Protein AF-0000000073278592 (afdb_homodimer)

Foldseek 3Di:
DAVVLQVVLVVVVVVLVVVLVVLCVVPVLQSLLLVLLLLLLQLCLQQVQADLCCQQQCLQFLANQNVLLVLVLLLVLLVVLLVQQVVCVVVFADQCVVQPPHPGHHRFASVLQFWAWQLLLLLLLLQLLLCLLLVGHLLGLLLCLLLFEPSSVLLLLLLLVLLLVLLQCVVVLCPDPRVVTGDGDFPCVPQNSVRLSVVSNVVSVVSVVVSVVSSVVCVVVVRHDYDDDDPQQDQDDDDPDDDCPDPNNLCVVQRHGDHSNVSSVSNSVSQVVCRVVVSHGDAQQNVSNLVSQLVCVVVVNDDCCPRPSCVVVVVVSVVDQSNHSSSSSSVSSSNSSNSRCSSNVNRDNDPPFDPVSSVSSSSSSSSSSNSQSSSVGICRRQASSCVSSRIVSNVSSVVSNSNSNSVSNVVCVVVVRDD/DAVVLQVVLVVVVVVLVVVLVVLCVVPVLQSLLLVLLLLLLQLCLQQVQADLCCQQQCLQFLANQNVLLVLVLLLVLLVVLLVQQVVCVVVFADQCVVQPPHPGHHRFASVLQFWAWQLLLLLLLLQLLLCLLLVGHPLGLLLCLLLFEPSSVLLLLLLLVLLLVLLQCVVVLCPDPRVVTGDGDFPCVPQNSVRLSVVSNVVSVVSVVVSVVSSVVCVVVVRHDYDDDDPQQDQDDDDPDDDCPDPNNLCVVQRHGDHSNVSSVSNSVSQVVCRVVVSHGDAQQNVSNLVSQLVCVVVVNDDCCPRPSCVVVVVVSVVDQSNHSSSSSSVSSSNSSNSRCSSNVNRDNDPPFDPVSSVSSSSSSSSSSNSQSSSVGICRRQASSCVSSRIVSNVSSVVSNSNSNSVSNVVCVVVVRDD

Structure (mmCIF, N/CA/C/O backbone):
data_AF-0000000073278592-model_v1
#
loop_
_entity.id
_entity.type
_entity.pdbx_description
1 polymer 'Putative transporter'
#
loop_
_atom_site.group_PDB
_atom_site.id
_atom_site.type_symbol
_atom_site.label_atom_id
_atom_site.label_alt_id
_atom_site.label_comp_id
_atom_site.label_asym_id
_atom_site.label_entity_id
_atom_site.label_seq_id
_atom_site.pdbx_PDB_ins_code
_atom_site.Cartn_x
_atom_site.Cartn_y
_atom_site.Cartn_z
_atom_site.occupancy
_atom_site.B_iso_or_equiv
_atom_site.auth_seq_id
_atom_site.auth_comp_id
_atom_site.auth_asym_id
_atom_site.auth_atom_id
_atom_site.pdbx_PDB_model_num
ATOM 1 N N . MET A 1 1 ? 20.859 -5.625 -26.062 1 81.12 1 MET A N 1
ATOM 2 C CA . MET A 1 1 ? 19.406 -5.559 -26.156 1 81.12 1 MET A CA 1
ATOM 3 C C . MET A 1 1 ? 18.938 -5.656 -27.609 1 81.12 1 MET A C 1
ATOM 5 O O . MET A 1 1 ? 19.469 -4.961 -28.469 1 81.12 1 MET A O 1
ATOM 9 N N . LYS A 1 2 ? 18.094 -6.586 -27.844 1 88.56 2 LYS A N 1
ATOM 10 C CA . LYS A 1 2 ? 17.578 -6.762 -29.203 1 88.56 2 LYS A CA 1
ATOM 11 C C . LYS A 1 2 ? 16.422 -5.805 -29.484 1 88.56 2 LYS A C 1
ATOM 13 O O . LYS A 1 2 ? 15.32 -5.973 -28.938 1 88.56 2 LYS A O 1
ATOM 18 N N . LYS A 1 3 ? 16.562 -4.891 -30.328 1 90.75 3 LYS A N 1
ATOM 19 C CA . LYS A 1 3 ? 15.609 -3.824 -30.625 1 90.75 3 LYS A CA 1
ATOM 20 C C . LYS A 1 3 ? 14.305 -4.391 -31.172 1 90.75 3 LYS A C 1
ATOM 22 O O . LYS A 1 3 ? 13.227 -3.861 -30.891 1 90.75 3 LYS A O 1
ATOM 27 N N . LYS A 1 4 ? 14.438 -5.422 -31.969 1 94.5 4 LYS A N 1
ATOM 28 C CA . LYS A 1 4 ? 13.242 -6.051 -32.531 1 94.5 4 LYS A CA 1
ATOM 29 C C . LYS A 1 4 ? 12.305 -6.535 -31.438 1 94.5 4 LYS A C 1
ATOM 31 O O . LYS A 1 4 ? 11.086 -6.406 -31.547 1 94.5 4 LYS A O 1
ATOM 36 N N . GLN A 1 5 ? 12.828 -7.098 -30.438 1 94.88 5 GLN A N 1
ATOM 37 C CA . GLN A 1 5 ? 12.031 -7.582 -29.312 1 94.88 5 GLN A CA 1
ATOM 38 C C . GLN A 1 5 ? 11.344 -6.426 -28.594 1 94.88 5 GLN A C 1
ATOM 40 O O . GLN A 1 5 ? 10.203 -6.555 -28.156 1 94.88 5 GLN A O 1
ATOM 45 N N . ILE A 1 6 ? 12.047 -5.359 -28.484 1 94.94 6 ILE A N 1
ATOM 46 C CA . ILE A 1 6 ? 11.484 -4.18 -27.828 1 94.94 6 ILE A CA 1
ATOM 47 C C . ILE A 1 6 ? 10.281 -3.678 -28.609 1 94.94 6 ILE A C 1
ATOM 49 O O . ILE A 1 6 ? 9.234 -3.375 -28.031 1 94.94 6 ILE A O 1
ATOM 53 N N . PHE A 1 7 ? 10.445 -3.643 -29.922 1 95.81 7 PHE A N 1
ATOM 54 C CA . PHE A 1 7 ? 9.344 -3.217 -30.781 1 95.81 7 PHE A CA 1
ATOM 55 C C . PHE A 1 7 ? 8.164 -4.176 -30.656 1 95.81 7 PHE A C 1
ATOM 57 O O . PHE A 1 7 ? 7.012 -3.742 -30.609 1 95.81 7 PHE A O 1
ATOM 64 N N . ILE A 1 8 ? 8.445 -5.461 -30.625 1 96.25 8 ILE A N 1
ATOM 65 C CA . ILE A 1 8 ? 7.402 -6.465 -30.453 1 96.25 8 ILE A CA 1
ATOM 66 C C . ILE A 1 8 ? 6.711 -6.27 -29.109 1 96.25 8 ILE A C 1
ATOM 68 O O . ILE A 1 8 ? 5.492 -6.418 -29 1 96.25 8 ILE A O 1
ATOM 72 N N . GLY A 1 9 ? 7.523 -5.949 -28.094 1 96 9 GLY A N 1
ATOM 73 C CA . GLY A 1 9 ? 6.965 -5.688 -26.781 1 96 9 GLY A CA 1
ATOM 74 C C . GLY A 1 9 ? 5.98 -4.535 -26.766 1 96 9 GLY A C 1
ATOM 75 O O . GLY A 1 9 ? 4.883 -4.656 -26.219 1 96 9 GLY A O 1
ATOM 76 N N . PHE A 1 10 ? 6.324 -3.451 -27.406 1 96.12 10 PHE A N 1
ATOM 77 C CA . PHE A 1 10 ? 5.441 -2.289 -27.438 1 96.12 10 PHE A CA 1
ATOM 78 C C . PHE A 1 10 ? 4.23 -2.559 -28.328 1 96.12 10 PHE A C 1
ATOM 80 O O . PHE A 1 10 ? 3.131 -2.078 -28.047 1 96.12 10 PHE A O 1
ATOM 87 N N . ALA A 1 11 ? 4.438 -3.273 -29.375 1 97 11 ALA A N 1
ATOM 88 C CA . ALA A 1 11 ? 3.312 -3.666 -30.219 1 97 11 ALA A CA 1
ATOM 89 C C . ALA A 1 11 ? 2.326 -4.539 -29.453 1 97 11 ALA A C 1
ATOM 91 O O . ALA A 1 11 ? 1.111 -4.363 -29.578 1 97 11 ALA A O 1
ATOM 92 N N . LEU A 1 12 ? 2.871 -5.52 -28.719 1 96.69 12 LEU A N 1
ATOM 93 C CA . LEU A 1 12 ? 2.029 -6.375 -27.875 1 96.69 12 LEU A CA 1
ATOM 94 C C . LEU A 1 12 ? 1.277 -5.547 -26.844 1 96.69 12 LEU A C 1
ATOM 96 O O . LEU A 1 12 ? 0.097 -5.797 -26.578 1 96.69 12 LEU A O 1
ATOM 100 N N . LEU A 1 13 ? 1.944 -4.629 -26.25 1 96 13 LEU A N 1
ATOM 101 C CA . LEU A 1 13 ? 1.313 -3.756 -25.266 1 96 13 LEU A CA 1
ATOM 102 C C . LEU A 1 13 ? 0.163 -2.975 -25.891 1 96 13 LEU A C 1
ATOM 104 O O . LEU A 1 13 ? -0.909 -2.855 -25.297 1 96 13 LEU A O 1
ATOM 108 N N . ALA A 1 14 ? 0.391 -2.424 -27.078 1 96.38 14 ALA A N 1
ATOM 109 C CA . ALA A 1 14 ? -0.65 -1.689 -27.781 1 96.38 14 ALA A CA 1
ATOM 110 C C . ALA A 1 14 ? -1.836 -2.594 -28.109 1 96.38 14 ALA A C 1
ATOM 112 O O . ALA A 1 14 ? -2.992 -2.188 -27.969 1 96.38 14 ALA A O 1
ATOM 113 N N . LEU A 1 15 ? -1.54 -3.803 -28.531 1 96.94 15 LEU A N 1
ATOM 114 C CA . LEU A 1 15 ? -2.588 -4.77 -28.844 1 96.94 15 LEU A CA 1
ATOM 115 C C . LEU A 1 15 ? -3.385 -5.129 -27.594 1 96.94 15 LEU A C 1
ATOM 117 O O . LEU A 1 15 ? -4.602 -5.32 -27.656 1 96.94 15 LEU A O 1
ATOM 121 N N . LEU A 1 16 ? -2.668 -5.27 -26.5 1 96 16 LEU A N 1
ATOM 122 C CA . LEU A 1 16 ? -3.328 -5.617 -25.25 1 96 16 LEU A CA 1
ATOM 123 C C . LEU A 1 16 ? -4.223 -4.477 -24.766 1 96 16 LEU A C 1
ATOM 125 O O . LEU A 1 16 ? -5.285 -4.715 -24.188 1 96 16 LEU A O 1
ATOM 129 N N . ILE A 1 17 ? -3.795 -3.217 -24.984 1 94.62 17 ILE A N 1
ATOM 130 C CA . ILE A 1 17 ? -4.609 -2.059 -24.641 1 94.62 17 ILE A CA 1
ATOM 131 C C . ILE A 1 17 ? -5.891 -2.064 -25.469 1 94.62 17 ILE A C 1
ATOM 133 O O . ILE A 1 17 ? -6.984 -1.854 -24.938 1 94.62 17 ILE A O 1
ATOM 137 N N . LEU A 1 18 ? -5.762 -2.35 -26.766 1 96 18 LEU A N 1
ATOM 138 C CA . LEU A 1 18 ? -6.922 -2.441 -27.656 1 96 18 LEU A CA 1
ATOM 139 C C . LEU A 1 18 ? -7.828 -3.594 -27.234 1 96 18 LEU A C 1
ATOM 141 O O . LEU A 1 18 ? -9.055 -3.445 -27.203 1 96 18 LEU A O 1
ATOM 145 N N . PHE A 1 19 ? -7.227 -4.73 -26.953 1 96.81 19 PHE A N 1
ATOM 146 C CA . PHE A 1 19 ? -7.984 -5.902 -26.531 1 96.81 19 PHE A CA 1
ATOM 147 C C . PHE A 1 19 ? -8.727 -5.637 -25.219 1 96.81 19 PHE A C 1
ATOM 149 O O . PHE A 1 19 ? -9.875 -6.051 -25.062 1 96.81 19 PHE A O 1
ATOM 156 N N . ALA A 1 20 ? -8.086 -5.008 -24.281 1 95.75 20 ALA A N 1
ATOM 157 C CA . ALA A 1 20 ? -8.734 -4.633 -23.031 1 95.75 20 ALA A CA 1
ATOM 158 C C . ALA A 1 20 ? -9.93 -3.715 -23.281 1 95.75 20 ALA A C 1
ATOM 160 O O . ALA A 1 20 ? -10.953 -3.822 -22.594 1 95.75 20 ALA A O 1
ATOM 161 N N . GLY A 1 21 ? -9.758 -2.766 -24.219 1 94.81 21 GLY A N 1
ATOM 162 C CA . GLY A 1 21 ? -10.867 -1.908 -24.594 1 94.81 21 GLY A CA 1
ATOM 163 C C . GLY A 1 21 ? -12.062 -2.678 -25.141 1 94.81 21 GLY A C 1
ATOM 164 O O . GLY A 1 21 ? -13.203 -2.395 -24.766 1 94.81 21 GLY A O 1
ATOM 165 N N . ILE A 1 22 ? -11.789 -3.654 -25.922 1 95.75 22 ILE A N 1
ATOM 166 C CA . ILE A 1 22 ? -12.844 -4.488 -26.5 1 95.75 22 ILE A CA 1
ATOM 167 C C . ILE A 1 22 ? -13.531 -5.289 -25.391 1 95.75 22 ILE A C 1
ATOM 169 O O . ILE A 1 22 ? -14.758 -5.375 -25.359 1 95.75 22 ILE A O 1
ATOM 173 N N . GLN A 1 23 ? -12.75 -5.879 -24.484 1 95.38 23 GLN A N 1
ATOM 174 C CA . GLN A 1 23 ? -13.305 -6.664 -23.391 1 95.38 23 GLN A CA 1
ATOM 175 C C . GLN A 1 23 ? -14.133 -5.789 -22.453 1 95.38 23 GLN A C 1
ATOM 177 O O . GLN A 1 23 ? -15.109 -6.254 -21.859 1 95.38 23 GLN A O 1
ATOM 182 N N . TYR A 1 24 ? -13.703 -4.531 -22.359 1 94.06 24 TYR A N 1
ATOM 183 C CA . TYR A 1 24 ? -14.414 -3.607 -21.5 1 94.06 24 TYR A CA 1
ATOM 184 C C . TYR A 1 24 ? -15.828 -3.357 -22.016 1 94.06 24 TYR A C 1
ATOM 186 O O . TYR A 1 24 ? -16.766 -3.221 -21.219 1 94.06 24 TYR A O 1
ATOM 194 N N . THR A 1 25 ? -16 -3.299 -23.344 1 94.44 25 THR A N 1
ATOM 195 C CA . THR A 1 25 ? -17.297 -3.049 -23.953 1 94.44 25 THR A CA 1
ATOM 196 C C . THR A 1 25 ? -18.234 -4.246 -23.75 1 94.44 25 THR A C 1
ATOM 198 O O . THR A 1 25 ? -19.453 -4.086 -23.672 1 94.44 25 THR A O 1
ATOM 201 N N . LYS A 1 26 ? -17.672 -5.414 -23.609 1 93.81 26 LYS A N 1
ATOM 202 C CA . LYS A 1 26 ? -18.469 -6.613 -23.344 1 93.81 26 LYS A CA 1
ATOM 203 C C . LYS A 1 26 ? -18.859 -6.699 -21.875 1 93.81 26 LYS A C 1
ATOM 205 O O . LYS A 1 26 ? -20.047 -6.777 -21.547 1 93.81 26 LYS A O 1
ATOM 210 N N . ASP A 1 27 ? -17.875 -6.746 -21.109 1 94.81 27 ASP A N 1
ATOM 211 C CA . ASP A 1 27 ? -17.984 -6.805 -19.656 1 94.81 27 ASP A CA 1
ATOM 212 C C . ASP A 1 27 ? -16.781 -6.172 -18.984 1 94.81 27 ASP A C 1
ATOM 214 O O . ASP A 1 27 ? -15.641 -6.609 -19.203 1 94.81 27 ASP A O 1
ATOM 218 N N . TYR A 1 28 ? -17 -5.121 -18.188 1 93.56 28 TYR A N 1
ATOM 219 C CA . TYR A 1 28 ? -15.891 -4.398 -17.578 1 93.56 28 TYR A CA 1
ATOM 220 C C . TYR A 1 28 ? -15.023 -5.336 -16.75 1 93.56 28 TYR A C 1
ATOM 222 O O . TYR A 1 28 ? -13.828 -5.098 -16.594 1 93.56 28 TYR A O 1
ATOM 230 N N . LYS A 1 29 ? -15.594 -6.43 -16.203 1 96 29 LYS A N 1
ATOM 231 C CA . LYS A 1 29 ? -14.859 -7.367 -15.359 1 96 29 LYS A CA 1
ATOM 232 C C . LYS A 1 29 ? -13.734 -8.039 -16.141 1 96 29 LYS A C 1
ATOM 234 O O . LYS A 1 29 ? -12.664 -8.305 -15.594 1 96 29 LYS A O 1
ATOM 239 N N . LEU A 1 30 ? -14.031 -8.344 -17.359 1 96.75 30 LEU A N 1
ATOM 240 C CA . LEU A 1 30 ? -13.039 -9 -18.188 1 96.75 30 LEU A CA 1
ATOM 241 C C . LEU A 1 30 ? -11.805 -8.117 -18.375 1 96.75 30 LEU A C 1
ATOM 243 O O . LEU A 1 30 ? -10.672 -8.578 -18.234 1 96.75 30 LEU A O 1
ATOM 247 N N . ALA A 1 31 ? -12.023 -6.863 -18.656 1 96.88 31 ALA A N 1
ATOM 248 C CA . ALA A 1 31 ? -10.922 -5.914 -18.844 1 96.88 31 ALA A CA 1
ATOM 249 C C . ALA A 1 31 ? -10.18 -5.684 -17.531 1 96.88 31 ALA A C 1
ATOM 251 O O . ALA A 1 31 ? -8.945 -5.637 -17.516 1 96.88 31 ALA A O 1
ATOM 252 N N . LEU A 1 32 ? -10.922 -5.523 -16.484 1 96.62 32 LEU A N 1
ATOM 253 C CA . LEU A 1 32 ? -10.336 -5.281 -15.172 1 96.62 32 LEU A CA 1
ATOM 254 C C . LEU A 1 32 ? -9.422 -6.43 -14.766 1 96.62 32 LEU A C 1
ATOM 256 O O . LEU A 1 32 ? -8.289 -6.203 -14.344 1 96.62 32 LEU A O 1
ATOM 260 N N . HIS A 1 33 ? -9.914 -7.676 -14.867 1 97.75 33 HIS A N 1
ATOM 261 C CA . HIS A 1 33 ? -9.133 -8.852 -14.516 1 97.75 33 HIS A CA 1
ATOM 262 C C . HIS A 1 33 ? -7.891 -8.969 -15.398 1 97.75 33 HIS A C 1
ATOM 264 O O . HIS A 1 33 ? -6.809 -9.305 -14.914 1 97.75 33 HIS A O 1
ATOM 270 N N . LEU A 1 34 ? -8.047 -8.656 -16.641 1 97.94 34 LEU A N 1
ATOM 271 C CA . LEU A 1 34 ? -6.922 -8.719 -17.578 1 97.94 34 LEU A CA 1
ATOM 272 C C . LEU A 1 34 ? -5.836 -7.723 -17.172 1 97.94 34 LEU A C 1
ATOM 274 O O . LEU A 1 34 ? -4.656 -8.078 -17.109 1 97.94 34 LEU A O 1
ATOM 278 N N . ILE A 1 35 ? -6.203 -6.484 -16.875 1 97.62 35 ILE A N 1
ATOM 279 C CA . ILE A 1 35 ? -5.25 -5.43 -16.547 1 97.62 35 ILE A CA 1
ATOM 280 C C . ILE A 1 35 ? -4.535 -5.777 -15.242 1 97.62 35 ILE A C 1
ATOM 282 O O . ILE A 1 35 ? -3.32 -5.605 -15.133 1 97.62 35 ILE A O 1
ATOM 286 N N . ILE A 1 36 ? -5.293 -6.262 -14.289 1 97.94 36 ILE A N 1
ATOM 287 C CA . ILE A 1 36 ? -4.719 -6.66 -13.016 1 97.94 36 ILE A CA 1
ATOM 288 C C . ILE A 1 36 ? -3.723 -7.797 -13.227 1 97.94 36 ILE A C 1
ATOM 290 O O . ILE A 1 36 ? -2.604 -7.758 -12.711 1 97.94 36 ILE A O 1
ATOM 294 N N . GLY A 1 37 ? -4.125 -8.781 -14.031 1 98.19 37 GLY A N 1
ATOM 295 C CA . GLY A 1 37 ? -3.242 -9.898 -14.328 1 98.19 37 GLY A CA 1
ATOM 296 C C . GLY A 1 37 ? -1.969 -9.477 -15.039 1 98.19 37 GLY A C 1
ATOM 297 O O . GLY A 1 37 ? -0.875 -9.914 -14.672 1 98.19 37 GLY A O 1
ATOM 298 N N . LEU A 1 38 ? -2.104 -8.625 -16.031 1 98.19 38 LEU A N 1
ATOM 299 C CA . LEU A 1 38 ? -0.953 -8.109 -16.766 1 98.19 38 LEU A CA 1
ATOM 300 C C . LEU A 1 38 ? 0.037 -7.434 -15.82 1 98.19 38 LEU A C 1
ATOM 302 O O . LEU A 1 38 ? 1.246 -7.652 -15.922 1 98.19 38 LEU A O 1
ATOM 306 N N . THR A 1 39 ? -0.519 -6.691 -14.891 1 97.75 39 THR A N 1
ATOM 307 C CA . THR A 1 39 ? 0.321 -5.957 -13.945 1 97.75 39 THR A CA 1
ATOM 308 C C . THR A 1 39 ? 1.021 -6.914 -12.992 1 97.75 39 THR A C 1
ATOM 310 O O . THR A 1 39 ? 2.221 -6.781 -12.734 1 97.75 39 THR A O 1
ATOM 313 N N . ILE A 1 40 ? 0.299 -7.875 -12.484 1 97.88 40 ILE A N 1
ATOM 314 C CA . ILE A 1 40 ? 0.87 -8.836 -11.547 1 97.88 40 ILE A CA 1
ATOM 315 C C . ILE A 1 40 ? 1.998 -9.609 -12.227 1 97.88 40 ILE A C 1
ATOM 317 O O . ILE A 1 40 ? 3.088 -9.742 -11.664 1 97.88 40 ILE A O 1
ATOM 321 N N . GLY A 1 41 ? 1.733 -10.086 -13.461 1 98.06 41 GLY A N 1
ATOM 322 C CA . GLY A 1 41 ? 2.752 -10.828 -14.188 1 98.06 41 GLY A CA 1
ATOM 323 C C . GLY A 1 41 ? 4.008 -10.016 -14.445 1 98.06 41 GLY A C 1
ATOM 324 O O . GLY A 1 41 ? 5.121 -10.516 -14.273 1 98.06 41 GLY A O 1
ATOM 325 N N . TYR A 1 42 ? 3.803 -8.797 -14.836 1 97.88 42 TYR A N 1
ATOM 326 C CA . TYR A 1 42 ? 4.93 -7.914 -15.094 1 97.88 42 TYR A CA 1
ATOM 327 C C . TYR A 1 42 ? 5.742 -7.676 -13.828 1 97.88 42 TYR A C 1
ATOM 329 O O . TYR A 1 42 ? 6.973 -7.742 -13.852 1 97.88 42 TYR A O 1
ATOM 337 N N . VAL A 1 43 ? 5.066 -7.445 -12.742 1 97.44 43 VAL A N 1
ATOM 338 C CA . VAL A 1 43 ? 5.711 -7.141 -11.469 1 97.44 43 VAL A CA 1
ATOM 339 C C . VAL A 1 43 ? 6.461 -8.367 -10.961 1 97.44 43 VAL A C 1
ATOM 341 O O . VAL A 1 43 ? 7.59 -8.258 -10.477 1 97.44 43 VAL A O 1
ATOM 344 N N . MET A 1 44 ? 5.82 -9.477 -11.055 1 96.69 44 MET A N 1
ATOM 345 C CA . MET A 1 44 ? 6.457 -10.703 -10.57 1 96.69 44 MET A CA 1
ATOM 346 C C . MET A 1 44 ? 7.719 -11.016 -11.367 1 96.69 44 MET A C 1
ATOM 348 O O . MET A 1 44 ? 8.742 -11.383 -10.789 1 96.69 44 MET A O 1
ATOM 352 N N . GLN A 1 45 ? 7.645 -10.828 -12.648 1 96.19 45 GLN A N 1
ATOM 353 C CA . GLN A 1 45 ? 8.812 -11.086 -13.492 1 96.19 45 GLN A CA 1
ATOM 354 C C . GLN A 1 45 ? 9.898 -10.039 -13.25 1 96.19 45 GLN A C 1
ATOM 356 O O . GLN A 1 45 ? 11.078 -10.375 -13.117 1 96.19 45 GLN A O 1
ATOM 361 N N . ARG A 1 46 ? 9.484 -8.812 -13.148 1 95.56 46 ARG A N 1
ATOM 362 C CA . ARG A 1 46 ? 10.422 -7.707 -13.008 1 95.56 46 ARG A CA 1
ATOM 363 C C . ARG A 1 46 ? 11.156 -7.773 -11.672 1 95.56 46 ARG A C 1
ATOM 365 O O . ARG A 1 46 ? 12.312 -7.371 -11.578 1 95.56 46 ARG A O 1
ATOM 372 N N . SER A 1 47 ? 10.562 -8.25 -10.68 1 95.31 47 SER A N 1
ATOM 373 C CA . SER A 1 47 ? 11.156 -8.297 -9.344 1 95.31 47 SER A CA 1
ATOM 374 C C . SER A 1 47 ? 11.641 -9.695 -9 1 95.31 47 SER A C 1
ATOM 376 O O . SER A 1 47 ? 12.203 -9.922 -7.93 1 95.31 47 SER A O 1
ATOM 378 N N . ARG A 1 48 ? 11.336 -10.664 -9.867 1 92.75 48 ARG A N 1
ATOM 379 C CA . ARG A 1 48 ? 11.656 -12.062 -9.594 1 92.75 48 ARG A CA 1
ATOM 380 C C . ARG A 1 48 ? 11.078 -12.508 -8.25 1 92.75 48 ARG A C 1
ATOM 382 O O . ARG A 1 48 ? 11.781 -13.125 -7.449 1 92.75 48 ARG A O 1
ATOM 389 N N . PHE A 1 49 ? 9.898 -12.023 -8.047 1 91.31 49 PHE A N 1
ATOM 390 C CA . PHE A 1 49 ? 9.203 -12.297 -6.793 1 91.31 49 PHE A CA 1
ATOM 391 C C . PHE A 1 49 ? 8.438 -13.609 -6.871 1 91.31 49 PHE A C 1
ATOM 393 O O . PHE A 1 49 ? 7.715 -13.859 -7.84 1 91.31 49 PHE A O 1
ATOM 400 N N . GLY A 1 50 ? 8.617 -14.492 -6.023 1 89.56 50 GLY A N 1
ATOM 401 C CA . GLY A 1 50 ? 7.941 -15.781 -6.004 1 89.56 50 GLY A CA 1
ATOM 402 C C . GLY A 1 50 ? 7.887 -16.406 -4.621 1 89.56 50 GLY A C 1
ATOM 403 O O . GLY A 1 50 ? 8.82 -16.25 -3.832 1 89.56 50 GLY A O 1
ATOM 404 N N . PHE A 1 51 ? 6.891 -17.141 -4.422 1 89.81 51 PHE A N 1
ATOM 405 C CA . PHE A 1 51 ? 6.699 -17.734 -3.107 1 89.81 51 PHE A CA 1
ATOM 406 C C . PHE A 1 51 ? 7.574 -18.969 -2.947 1 89.81 51 PHE A C 1
ATOM 408 O O . PHE A 1 51 ? 8.102 -19.234 -1.863 1 89.81 51 PHE A O 1
ATOM 415 N N . ALA A 1 52 ? 7.727 -19.703 -4.02 1 91.88 52 ALA A N 1
ATOM 416 C CA . ALA A 1 52 ? 8.57 -20.891 -3.977 1 91.88 52 ALA A CA 1
ATOM 417 C C . ALA A 1 52 ? 10.016 -20.531 -3.648 1 91.88 52 ALA A C 1
ATOM 419 O O . ALA A 1 52 ? 10.688 -21.266 -2.92 1 91.88 52 ALA A O 1
ATOM 420 N N . GLY A 1 53 ? 10.445 -19.438 -4.191 1 91.44 53 GLY A N 1
ATOM 421 C CA . GLY A 1 53 ? 11.805 -18.984 -3.945 1 91.44 53 GLY A CA 1
ATOM 422 C C . GLY A 1 53 ? 12.07 -18.656 -2.486 1 91.44 53 GLY A C 1
ATOM 423 O O . GLY A 1 53 ? 13.211 -18.75 -2.021 1 91.44 53 GLY A O 1
ATOM 424 N N . GLY A 1 54 ? 11.047 -18.297 -1.779 1 92.38 54 GLY A N 1
ATOM 425 C CA . GLY A 1 54 ? 11.195 -17.984 -0.368 1 92.38 54 GLY A CA 1
ATOM 426 C C . GLY A 1 54 ? 11.648 -19.172 0.46 1 92.38 54 GLY A C 1
ATOM 427 O O . GLY A 1 54 ? 12.328 -19 1.477 1 92.38 54 GLY A O 1
ATOM 428 N N . ILE A 1 55 ? 11.25 -20.328 0.016 1 92.75 55 ILE A N 1
ATOM 429 C CA . ILE A 1 55 ? 11.648 -21.547 0.713 1 92.75 55 ILE A CA 1
ATOM 430 C C . ILE A 1 55 ? 12.938 -22.078 0.109 1 92.75 55 ILE A C 1
ATOM 432 O O . ILE A 1 55 ? 13.891 -22.391 0.833 1 92.75 55 ILE A O 1
ATOM 436 N N . ARG A 1 56 ? 13.008 -22.125 -1.146 1 93.25 56 ARG A N 1
ATOM 437 C CA . ARG A 1 56 ? 14.117 -22.734 -1.865 1 93.25 56 ARG A CA 1
ATOM 438 C C . ARG A 1 56 ? 15.422 -22 -1.596 1 93.25 56 ARG A C 1
ATOM 440 O O . ARG A 1 56 ? 16.438 -22.609 -1.267 1 93.25 56 ARG A O 1
ATOM 447 N N . LYS A 1 57 ? 15.414 -20.703 -1.741 1 93.12 57 LYS A N 1
ATOM 448 C CA . LYS A 1 57 ? 16.625 -19.906 -1.556 1 93.12 57 LYS A CA 1
ATOM 449 C C . LYS A 1 57 ? 17.125 -19.984 -0.114 1 93.12 57 LYS A C 1
ATOM 451 O O . LYS A 1 57 ? 18.312 -20.109 0.131 1 93.12 57 LYS A O 1
ATOM 456 N N . LEU A 1 58 ? 16.203 -19.891 0.749 1 93.56 58 LEU A N 1
ATOM 457 C CA . LEU A 1 58 ? 16.594 -19.953 2.154 1 93.56 58 LEU A CA 1
ATOM 458 C C . LEU A 1 58 ? 17.203 -21.312 2.494 1 93.56 58 LEU A C 1
ATOM 460 O O . LEU A 1 58 ? 18.25 -21.375 3.137 1 93.56 58 LEU A O 1
ATOM 464 N N . TYR A 1 59 ? 16.609 -22.344 2.029 1 92.88 59 TYR A N 1
ATOM 465 C CA . TYR A 1 59 ? 17.062 -23.688 2.379 1 92.88 59 TYR A CA 1
ATOM 466 C C . TYR A 1 59 ? 18.359 -24.031 1.643 1 92.88 59 TYR A C 1
ATOM 468 O O . TYR A 1 59 ? 19.281 -24.594 2.232 1 92.88 59 TYR A O 1
ATOM 476 N N . LEU A 1 60 ? 18.516 -23.641 0.419 1 92.12 60 LEU A N 1
ATOM 477 C CA . LEU A 1 60 ? 19.625 -24.094 -0.412 1 92.12 60 LEU A CA 1
ATOM 478 C C . LEU A 1 60 ? 20.844 -23.203 -0.196 1 92.12 60 LEU A C 1
ATOM 480 O O . LEU A 1 60 ? 21.969 -23.703 -0.123 1 92.12 60 LEU A O 1
ATOM 484 N N . THR A 1 61 ? 20.609 -21.906 -0.113 1 93.75 61 THR A N 1
ATOM 485 C CA . THR A 1 61 ? 21.766 -21.016 -0.142 1 93.75 61 THR A CA 1
ATOM 486 C C . THR A 1 61 ? 21.875 -20.219 1.157 1 93.75 61 THR A C 1
ATOM 488 O O . THR A 1 61 ? 22.891 -19.578 1.422 1 93.75 61 THR A O 1
ATOM 491 N N . GLY A 1 62 ? 20.828 -20.234 1.896 1 95.19 62 GLY A N 1
ATOM 492 C CA . GLY A 1 62 ? 20.828 -19.453 3.127 1 95.19 62 GLY A CA 1
ATOM 493 C C . GLY A 1 62 ? 20.391 -18.016 2.93 1 95.19 62 GLY A C 1
ATOM 494 O O . GLY A 1 62 ? 20.281 -17.266 3.891 1 95.19 62 GLY A O 1
ATOM 495 N N . ASP A 1 63 ? 20.125 -17.719 1.704 1 95.69 63 ASP A N 1
ATOM 496 C CA . ASP A 1 63 ? 19.688 -16.359 1.4 1 95.69 63 ASP A CA 1
ATOM 497 C C . ASP A 1 63 ? 18.25 -16.141 1.859 1 95.69 63 ASP A C 1
ATOM 499 O O . ASP A 1 63 ? 17.297 -16.609 1.214 1 95.69 63 ASP A O 1
ATOM 503 N N . GLY A 1 64 ? 18.078 -15.359 2.906 1 95.88 64 GLY A N 1
ATOM 504 C CA . GLY A 1 64 ? 16.75 -15.141 3.473 1 95.88 64 GLY A CA 1
ATOM 505 C C . GLY A 1 64 ? 16.125 -13.844 3.014 1 95.88 64 GLY A C 1
ATOM 506 O O . GLY A 1 64 ? 15.102 -13.414 3.562 1 95.88 64 GLY A O 1
ATOM 507 N N . THR A 1 65 ? 16.656 -13.227 1.991 1 95.19 65 THR A N 1
ATOM 508 C CA . THR A 1 65 ? 16.203 -11.914 1.561 1 95.19 65 THR A CA 1
ATOM 509 C C . THR A 1 65 ? 14.766 -11.984 1.033 1 95.19 65 THR A C 1
ATOM 511 O O . THR A 1 65 ? 13.93 -11.148 1.385 1 95.19 65 THR A O 1
ATOM 514 N N . LEU A 1 66 ? 14.516 -12.953 0.233 1 96.31 66 LEU A N 1
ATOM 515 C CA . LEU A 1 66 ? 13.18 -13.086 -0.328 1 96.31 66 LEU A CA 1
ATOM 516 C C . LEU A 1 66 ? 12.172 -13.484 0.75 1 96.31 66 LEU A C 1
ATOM 518 O O . LEU A 1 66 ? 11.039 -12.992 0.764 1 96.31 66 LEU A O 1
ATOM 522 N N . THR A 1 67 ? 12.539 -14.383 1.653 1 97.31 67 THR A N 1
ATOM 523 C CA . THR A 1 67 ? 11.672 -14.773 2.764 1 97.31 67 THR A CA 1
ATOM 524 C C . THR A 1 67 ? 11.281 -13.555 3.596 1 97.31 67 THR A C 1
ATOM 526 O O . THR A 1 67 ? 10.117 -13.398 3.961 1 97.31 67 THR A O 1
ATOM 529 N N . LYS A 1 68 ? 12.234 -12.734 3.863 1 96.56 68 LYS A N 1
ATOM 530 C CA . LYS A 1 68 ? 11.969 -11.516 4.629 1 96.56 68 LYS A CA 1
ATOM 531 C C . LYS A 1 68 ? 11.047 -10.57 3.863 1 96.56 68 LYS A C 1
ATOM 533 O O . LYS A 1 68 ? 10.156 -9.961 4.449 1 96.56 68 LYS A O 1
ATOM 538 N N . ALA A 1 69 ? 11.25 -10.477 2.574 1 97.19 69 ALA A N 1
ATOM 539 C CA . ALA A 1 69 ? 10.398 -9.641 1.734 1 97.19 69 ALA A CA 1
ATOM 540 C C . ALA A 1 69 ? 8.961 -10.172 1.721 1 97.19 69 ALA A C 1
ATOM 542 O O . ALA A 1 69 ? 8.008 -9.391 1.658 1 97.19 69 ALA A O 1
ATOM 543 N N . LEU A 1 70 ? 8.789 -11.438 1.771 1 97.88 70 LEU A N 1
ATOM 544 C CA . LEU A 1 70 ? 7.461 -12.039 1.818 1 97.88 70 LEU A CA 1
ATOM 545 C C . LEU A 1 70 ? 6.754 -11.695 3.125 1 97.88 70 LEU A C 1
ATOM 547 O O . LEU A 1 70 ? 5.547 -11.445 3.135 1 97.88 70 LEU A O 1
ATOM 551 N N . MET A 1 71 ? 7.5 -11.703 4.223 1 98 71 MET A N 1
ATOM 552 C CA . MET A 1 71 ? 6.902 -11.312 5.496 1 98 71 MET A CA 1
ATOM 553 C C . MET A 1 71 ? 6.461 -9.852 5.461 1 98 71 MET A C 1
ATOM 555 O O . MET A 1 71 ? 5.422 -9.5 6.023 1 98 71 MET A O 1
ATOM 559 N N . PHE A 1 72 ? 7.301 -9.07 4.789 1 97.5 72 PHE A N 1
ATOM 560 C CA . PHE A 1 72 ? 6.914 -7.676 4.59 1 97.5 72 PHE A CA 1
ATOM 561 C C . PHE A 1 72 ? 5.637 -7.582 3.764 1 97.5 72 PHE A C 1
ATOM 563 O O . PHE A 1 72 ? 4.715 -6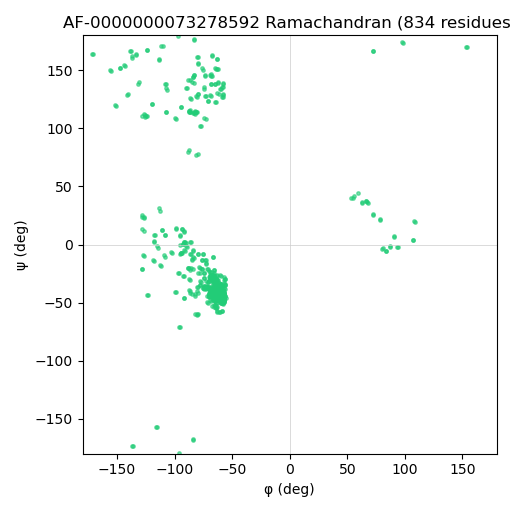.844 4.117 1 97.5 72 PHE A O 1
ATOM 570 N N . LEU A 1 73 ? 5.539 -8.336 2.689 1 98.19 73 LEU A N 1
ATOM 571 C CA . LEU A 1 73 ? 4.352 -8.375 1.843 1 98.19 73 LEU A CA 1
ATOM 572 C C . LEU A 1 73 ? 3.121 -8.773 2.65 1 98.19 73 LEU A C 1
ATOM 574 O O . LEU A 1 73 ? 2.08 -8.117 2.564 1 98.19 73 LEU A O 1
ATOM 578 N N . PHE A 1 74 ? 3.256 -9.828 3.438 1 98.62 74 PHE A N 1
ATOM 579 C CA . PHE A 1 74 ? 2.143 -10.305 4.25 1 98.62 74 PHE A CA 1
ATOM 580 C C . PHE A 1 74 ? 1.702 -9.242 5.246 1 98.62 74 PHE A C 1
ATOM 582 O O . PHE A 1 74 ? 0.505 -9.031 5.453 1 98.62 74 PHE A O 1
ATOM 589 N N . SER A 1 75 ? 2.66 -8.562 5.805 1 98.44 75 SER A N 1
ATOM 590 C CA . SER A 1 75 ? 2.375 -7.574 6.84 1 98.44 75 SER A CA 1
ATOM 591 C C . SER A 1 75 ? 1.571 -6.406 6.281 1 98.44 75 SER A C 1
ATOM 593 O O . SER A 1 75 ? 0.528 -6.047 6.832 1 98.44 75 SER A O 1
ATOM 595 N N . ILE A 1 76 ? 2.041 -5.805 5.188 1 98.19 76 ILE A N 1
ATOM 596 C CA . ILE A 1 76 ? 1.373 -4.613 4.672 1 98.19 76 ILE A CA 1
ATOM 597 C C . ILE A 1 76 ? 0.02 -4.996 4.074 1 98.19 76 ILE A C 1
ATOM 599 O O . ILE A 1 76 ? -0.945 -4.234 4.172 1 98.19 76 ILE A O 1
ATOM 603 N N . THR A 1 77 ? -0.083 -6.199 3.518 1 98.69 77 THR A N 1
ATOM 604 C CA . THR A 1 77 ? -1.356 -6.656 2.973 1 98.69 77 THR A CA 1
ATOM 605 C C . THR A 1 77 ? -2.363 -6.914 4.09 1 98.69 77 THR A C 1
ATOM 607 O O . THR A 1 77 ? -3.537 -6.559 3.971 1 98.69 77 THR A O 1
ATOM 610 N N . LEU A 1 78 ? -1.859 -7.52 5.145 1 98.69 78 LEU A N 1
ATOM 611 C CA . LEU A 1 78 ? -2.723 -7.805 6.285 1 98.69 78 LEU A CA 1
ATOM 612 C C . LEU A 1 78 ? -3.305 -6.52 6.863 1 98.69 78 LEU A C 1
ATOM 614 O O . LEU A 1 78 ? -4.496 -6.453 7.164 1 98.69 78 LEU A O 1
ATOM 618 N N . ILE A 1 79 ? -2.516 -5.52 7.004 1 98.06 79 ILE A N 1
ATOM 619 C CA . ILE A 1 79 ? -2.932 -4.27 7.625 1 98.06 79 ILE A CA 1
ATOM 620 C C . ILE A 1 79 ? -4.023 -3.613 6.785 1 98.06 79 ILE A C 1
ATOM 622 O O . ILE A 1 79 ? -5.07 -3.227 7.309 1 98.06 79 ILE A O 1
ATOM 626 N N . VAL A 1 80 ? -3.795 -3.543 5.531 1 98.19 80 VAL A N 1
ATOM 627 C CA . VAL A 1 80 ? -4.758 -2.867 4.668 1 98.19 80 VAL A CA 1
ATOM 628 C C . VAL A 1 80 ? -6.031 -3.703 4.559 1 98.19 80 VAL A C 1
ATOM 630 O O . VAL A 1 80 ? -7.137 -3.16 4.531 1 98.19 80 VAL A O 1
ATOM 633 N N . THR A 1 81 ? -5.902 -5.031 4.512 1 98.5 81 THR A N 1
ATOM 634 C CA . THR A 1 81 ? -7.07 -5.898 4.438 1 98.5 81 THR A CA 1
ATOM 635 C C . THR A 1 81 ? -7.879 -5.832 5.73 1 98.5 81 THR A C 1
ATOM 637 O O . THR A 1 81 ? -9.109 -5.84 5.699 1 98.5 81 THR A O 1
ATOM 640 N N . ALA A 1 82 ? -7.16 -5.789 6.836 1 98.44 82 ALA A N 1
ATOM 641 C CA . ALA A 1 82 ? -7.848 -5.652 8.117 1 98.44 82 ALA A CA 1
ATOM 642 C C . ALA A 1 82 ? -8.664 -4.363 8.172 1 98.44 82 ALA A C 1
ATOM 644 O O . ALA A 1 82 ? -9.773 -4.344 8.703 1 98.44 82 ALA A O 1
ATOM 645 N N . ALA A 1 83 ? -8.117 -3.322 7.613 1 98.12 83 ALA A N 1
ATOM 646 C CA . ALA A 1 83 ? -8.844 -2.057 7.555 1 98.12 83 ALA A CA 1
ATOM 647 C C . ALA A 1 83 ? -10.102 -2.182 6.699 1 98.12 83 ALA A C 1
ATOM 649 O O . ALA A 1 83 ? -11.172 -1.693 7.078 1 98.12 83 ALA A O 1
ATOM 650 N N . ILE A 1 84 ? -9.992 -2.838 5.609 1 98.19 84 ILE A N 1
ATOM 651 C CA . ILE A 1 84 ? -11.117 -3.029 4.707 1 98.19 84 ILE A CA 1
ATOM 652 C C . ILE A 1 84 ? -12.18 -3.896 5.383 1 98.19 84 ILE A C 1
ATOM 654 O O . ILE A 1 84 ? -13.375 -3.584 5.332 1 98.19 84 ILE A O 1
ATOM 658 N N . HIS A 1 85 ? -11.711 -5.004 6.012 1 98.5 85 HIS A N 1
ATOM 659 C CA . HIS A 1 85 ? -12.633 -5.879 6.723 1 98.5 85 HIS A CA 1
ATOM 660 C C . HIS A 1 85 ? -13.352 -5.129 7.84 1 98.5 85 HIS A C 1
ATOM 662 O O . HIS A 1 85 ? -14.57 -5.266 8 1 98.5 85 HIS A O 1
ATOM 668 N N . TYR A 1 86 ? -12.617 -4.328 8.594 1 97.62 86 TYR A N 1
ATOM 669 C CA . TYR A 1 86 ? -13.195 -3.596 9.711 1 97.62 86 TYR A CA 1
ATOM 670 C C . TYR A 1 86 ? -14.203 -2.564 9.227 1 97.62 86 TYR A C 1
ATOM 672 O O . TYR A 1 86 ? -15.273 -2.402 9.828 1 97.62 86 TYR A O 1
ATOM 680 N N . GLY A 1 87 ? -13.875 -1.839 8.188 1 96.19 87 GLY A N 1
ATOM 681 C CA . GLY A 1 87 ? -14.82 -0.899 7.605 1 96.19 87 GLY A CA 1
ATOM 682 C C . GLY A 1 87 ? -16.125 -1.55 7.18 1 96.19 87 GLY A C 1
ATOM 683 O O . GLY A 1 87 ? -17.203 -1.007 7.426 1 96.19 87 GLY A O 1
ATOM 684 N N . ALA A 1 88 ? -16 -2.672 6.582 1 96.56 88 ALA A N 1
ATOM 685 C CA . ALA A 1 88 ? -17.188 -3.41 6.176 1 96.56 88 ALA A CA 1
ATOM 686 C C . ALA A 1 88 ? -17.984 -3.891 7.391 1 96.56 88 ALA A C 1
ATOM 688 O O . ALA A 1 88 ? -19.203 -3.811 7.414 1 96.56 88 ALA A O 1
ATOM 689 N N . TYR A 1 89 ? -17.25 -4.336 8.352 1 96.38 89 TYR A N 1
ATOM 690 C CA . TYR A 1 89 ? -17.844 -4.871 9.562 1 96.38 89 TYR A CA 1
ATOM 691 C C . TYR A 1 89 ? -18.656 -3.805 10.289 1 96.38 89 TYR A C 1
ATOM 693 O O . TYR A 1 89 ? -19.797 -4.055 10.695 1 96.38 89 TYR A O 1
ATOM 701 N N . VAL A 1 90 ? -18.141 -2.629 10.406 1 93.81 90 VAL A N 1
ATOM 702 C CA . VAL A 1 90 ? -18.797 -1.56 11.148 1 93.81 90 VAL A CA 1
ATOM 703 C C . VAL A 1 90 ? -20.016 -1.072 10.367 1 93.81 90 VAL A C 1
ATOM 705 O O . VAL A 1 90 ? -20.938 -0.481 10.945 1 93.81 90 VAL A O 1
ATOM 708 N N . ASN A 1 91 ? -20.031 -1.335 9.086 1 92.5 91 ASN A N 1
ATOM 709 C CA . ASN A 1 91 ? -21.172 -0.951 8.258 1 92.5 91 ASN A CA 1
ATOM 710 C C . ASN A 1 91 ? -22.156 -2.102 8.094 1 92.5 91 ASN A C 1
ATOM 712 O O . ASN A 1 91 ? -23 -2.086 7.188 1 92.5 91 ASN A O 1
ATOM 716 N N . GLY A 1 92 ? -21.953 -3.221 8.836 1 93.88 92 GLY A N 1
ATOM 717 C CA . GLY A 1 92 ? -22.984 -4.238 8.953 1 93.88 92 GLY A CA 1
ATOM 718 C C . GLY A 1 92 ? -22.672 -5.5 8.172 1 93.88 92 GLY A C 1
ATOM 719 O O . GLY A 1 92 ? -23.484 -6.41 8.094 1 93.88 92 GLY A O 1
ATOM 720 N N . ALA A 1 93 ? -21.516 -5.582 7.559 1 96.25 93 ALA A N 1
ATOM 721 C CA . ALA A 1 93 ? -21.156 -6.777 6.801 1 96.25 93 ALA A CA 1
ATOM 722 C C . ALA A 1 93 ? -20.672 -7.887 7.727 1 96.25 93 ALA A C 1
ATOM 724 O O . ALA A 1 93 ? -20.281 -7.629 8.867 1 96.25 93 ALA A O 1
ATOM 725 N N . GLU A 1 94 ? -20.797 -9.086 7.258 1 96.31 94 GLU A N 1
ATOM 726 C CA . GLU A 1 94 ? -20.344 -10.25 8.016 1 96.31 94 GLU A CA 1
ATOM 727 C C . GLU A 1 94 ? -19.531 -11.203 7.137 1 96.31 94 GLU A C 1
ATOM 729 O O . GLU A 1 94 ? -19.547 -11.086 5.91 1 96.31 94 GLU A O 1
ATOM 734 N N . VAL A 1 95 ? -18.828 -12.07 7.785 1 96 95 VAL A N 1
ATOM 735 C CA . VAL A 1 95 ? -17.969 -13.016 7.078 1 96 95 VAL A CA 1
ATOM 736 C C . VAL A 1 95 ? -18.812 -13.93 6.199 1 96 95 VAL A C 1
ATOM 738 O O . VAL A 1 95 ? -19.938 -14.289 6.566 1 96 95 VAL A O 1
ATOM 741 N N . PHE A 1 96 ? -18.297 -14.383 5.18 1 93.69 96 PHE A N 1
ATOM 742 C CA . PHE A 1 96 ? -19 -15.062 4.094 1 93.69 96 PHE A CA 1
ATOM 743 C C . PHE A 1 96 ? -19.766 -16.266 4.613 1 93.69 96 PHE A C 1
ATOM 745 O O . PHE A 1 96 ? -20.953 -16.438 4.312 1 93.69 96 PHE A O 1
ATOM 752 N N . TYR A 1 97 ? -19.156 -17.109 5.41 1 92.19 97 TYR A N 1
ATOM 753 C CA . TYR A 1 97 ? -19.766 -18.391 5.781 1 92.19 97 TYR A CA 1
ATOM 754 C C . TYR A 1 97 ? -20.906 -18.172 6.766 1 92.19 97 TYR A C 1
ATOM 756 O O . TYR A 1 97 ? -21.734 -19.078 6.98 1 92.19 97 TYR A O 1
ATOM 764 N N . LYS A 1 98 ? -21 -16.984 7.336 1 93.25 98 LYS A N 1
ATOM 765 C CA . LYS A 1 98 ? -22.094 -16.688 8.266 1 93.25 98 LYS A CA 1
ATOM 766 C C . LYS A 1 98 ? -23.328 -16.172 7.523 1 93.25 98 LYS A C 1
ATOM 768 O O . LYS A 1 98 ? -24.438 -16.266 8.031 1 93.25 98 LYS A O 1
ATOM 773 N N . VAL A 1 99 ? -23.109 -15.688 6.316 1 92 99 VAL A N 1
ATOM 774 C CA . VAL A 1 99 ? -24.234 -15.039 5.648 1 92 99 VAL A CA 1
ATOM 775 C C . VAL A 1 99 ? -24.422 -15.641 4.258 1 92 99 VAL A C 1
ATOM 777 O O . VAL A 1 99 ? -25.188 -15.117 3.451 1 92 99 VAL A O 1
ATOM 780 N N . ALA A 1 100 ? -23.766 -16.703 4.113 1 85 100 ALA A N 1
ATOM 781 C CA . ALA A 1 100 ? -23.906 -17.359 2.812 1 85 100 ALA A CA 1
ATOM 782 C C . ALA A 1 100 ? -25.359 -17.703 2.531 1 85 100 ALA A C 1
ATOM 784 O O . ALA A 1 100 ? -26.031 -18.281 3.377 1 85 100 ALA A O 1
ATOM 785 N N . GLY A 1 101 ? -25.875 -17.297 1.42 1 85.12 101 GLY A N 1
ATOM 786 C CA . GLY A 1 101 ? -27.25 -17.609 1.052 1 85.12 101 GLY A CA 1
ATOM 787 C C . GLY A 1 101 ? -28.234 -16.531 1.462 1 85.12 101 GLY A C 1
ATOM 788 O O . GLY A 1 101 ? -29.438 -16.656 1.196 1 85.12 101 GLY A O 1
ATOM 789 N N . THR A 1 102 ? -27.672 -15.492 2.133 1 89.06 102 THR A N 1
ATOM 790 C CA . THR A 1 102 ? -28.531 -14.383 2.527 1 89.06 102 THR A CA 1
ATOM 791 C C . THR A 1 102 ? -28.203 -13.133 1.719 1 89.06 102 THR A C 1
ATOM 793 O O . THR A 1 102 ? -27.266 -13.133 0.912 1 89.06 102 THR A O 1
ATOM 796 N N . ASN A 1 103 ? -29.016 -12.164 1.865 1 89.5 103 ASN A N 1
ATOM 797 C CA . ASN A 1 103 ? -28.797 -10.898 1.175 1 89.5 103 ASN A CA 1
ATOM 798 C C . ASN A 1 103 ? -27.984 -9.922 2.033 1 89.5 103 ASN A C 1
ATOM 800 O O . ASN A 1 103 ? -27.844 -8.75 1.676 1 89.5 103 ASN A O 1
ATOM 804 N N . ALA A 1 104 ? -27.484 -10.469 3.055 1 92.69 104 ALA A N 1
ATOM 805 C CA . ALA A 1 104 ? -26.703 -9.617 3.939 1 92.69 104 ALA A CA 1
ATOM 806 C C . ALA A 1 104 ? -25.344 -9.273 3.311 1 92.69 104 ALA A C 1
ATOM 808 O O . ALA A 1 104 ? -24.797 -10.062 2.541 1 92.69 104 ALA A O 1
ATOM 809 N N . PRO A 1 105 ? -24.891 -8.055 3.576 1 94.12 105 PRO A N 1
ATOM 810 C CA . PRO A 1 105 ? -23.594 -7.672 3.018 1 94.12 105 PRO A CA 1
ATOM 811 C C . PRO A 1 105 ? -22.438 -8.547 3.527 1 94.12 105 PRO A C 1
ATOM 813 O O . PRO A 1 105 ? -22.438 -8.93 4.699 1 94.12 105 PRO A O 1
ATOM 816 N N . VAL A 1 106 ? -21.547 -8.875 2.676 1 96.38 106 VAL A N 1
ATOM 817 C CA . VAL A 1 106 ? -20.453 -9.781 2.969 1 96.38 106 VAL A CA 1
ATOM 818 C C . VAL A 1 106 ? -19.141 -8.992 3.055 1 96.38 106 VAL A C 1
ATOM 820 O O . VAL A 1 106 ? -18.906 -8.078 2.26 1 96.38 106 VAL A O 1
ATOM 823 N N . ILE A 1 107 ? -18.297 -9.281 4 1 97.75 107 ILE A N 1
ATOM 824 C CA . ILE A 1 107 ? -16.953 -8.727 4.078 1 97.75 107 ILE A CA 1
ATOM 825 C C . ILE A 1 107 ? -16.125 -9.195 2.881 1 97.75 107 ILE A C 1
ATOM 827 O O . ILE A 1 107 ? -15.969 -10.398 2.668 1 97.75 107 ILE A O 1
ATOM 831 N N . PRO A 1 108 ? -15.617 -8.281 2.135 1 97.06 108 PRO A N 1
ATOM 832 C CA . PRO A 1 108 ? -14.883 -8.68 0.93 1 97.06 108 PRO A CA 1
ATOM 833 C C . PRO A 1 108 ? -13.695 -9.586 1.235 1 97.06 108 PRO A C 1
ATOM 835 O O . PRO A 1 108 ? -12.945 -9.336 2.184 1 97.06 108 PRO A O 1
ATOM 838 N N . GLY A 1 109 ? -13.562 -10.648 0.423 1 97.38 109 GLY A N 1
ATOM 839 C CA . GLY A 1 109 ? -12.422 -11.547 0.544 1 97.38 109 GLY A CA 1
ATOM 840 C C . GLY A 1 109 ? -12.602 -12.602 1.612 1 97.38 109 GLY A C 1
ATOM 841 O O . GLY A 1 109 ? -11.797 -13.531 1.72 1 97.38 109 GLY A O 1
ATOM 842 N N . SER A 1 110 ? -13.719 -12.516 2.395 1 97.06 110 SER A N 1
ATOM 843 C CA . SER A 1 110 ? -13.898 -13.43 3.516 1 97.06 110 SER A CA 1
ATOM 844 C C . SER A 1 110 ? -14.297 -14.828 3.033 1 97.06 110 SER A C 1
ATOM 846 O O . SER A 1 110 ? -14.305 -15.781 3.814 1 97.06 110 SER A O 1
ATOM 848 N N . ASP A 1 111 ? -14.57 -14.938 1.755 1 95.25 111 ASP A N 1
ATOM 849 C CA . ASP A 1 111 ? -14.805 -16.266 1.173 1 95.25 111 ASP A CA 1
ATOM 850 C C . ASP A 1 111 ? -13.531 -17.094 1.192 1 95.25 111 ASP A C 1
ATOM 852 O O . ASP A 1 111 ? -13.578 -18.312 0.984 1 95.25 111 ASP A O 1
ATOM 856 N N . TYR A 1 112 ? -12.406 -16.5 1.488 1 96.25 112 TYR A N 1
ATOM 857 C CA . TYR A 1 112 ? -11.133 -17.219 1.575 1 96.25 112 TYR A CA 1
ATOM 858 C C . TYR A 1 112 ? -10.867 -17.688 3 1 96.25 112 TYR A C 1
ATOM 860 O O . TYR A 1 112 ? -9.797 -18.234 3.291 1 96.25 112 TYR A O 1
ATOM 868 N N . VAL A 1 113 ? -11.797 -17.422 3.863 1 97.25 113 VAL A N 1
ATOM 869 C CA . VAL A 1 113 ? -11.734 -18.062 5.176 1 97.25 113 VAL A CA 1
ATOM 870 C C . VAL A 1 113 ? -12.211 -19.516 5.074 1 97.25 113 VAL A C 1
ATOM 872 O O . VAL A 1 113 ? -13.414 -19.781 5.031 1 97.25 113 VAL A O 1
ATOM 875 N N . GLU A 1 114 ? -11.242 -20.406 5.066 1 95.81 114 GLU A N 1
ATOM 876 C CA . GLU A 1 114 ? -11.508 -21.828 4.816 1 95.81 114 GLU A CA 1
ATOM 877 C C . GLU A 1 114 ? -11.219 -22.672 6.055 1 95.81 114 GLU A C 1
ATOM 879 O O . GLU A 1 114 ? -10.523 -22.219 6.969 1 95.81 114 GLU A O 1
ATOM 884 N N . PRO A 1 115 ? -11.797 -23.828 6.109 1 94.81 115 PRO A N 1
ATOM 885 C CA . PRO A 1 115 ? -11.477 -24.719 7.23 1 94.81 115 PRO A CA 1
ATOM 886 C C . PRO A 1 115 ? -10.039 -25.219 7.188 1 94.81 115 PRO A C 1
ATOM 888 O O . PRO A 1 115 ? -9.477 -25.406 6.105 1 94.81 115 PRO A O 1
ATOM 891 N N . ALA A 1 116 ? -9.484 -25.375 8.312 1 94.75 116 ALA A N 1
ATOM 892 C CA . ALA A 1 116 ? -8.188 -26.016 8.461 1 94.75 116 ALA A CA 1
ATOM 893 C C . ALA A 1 116 ? -8.336 -27.469 8.883 1 94.75 116 ALA A C 1
ATOM 895 O O . ALA A 1 116 ? -8.734 -27.75 10.016 1 94.75 116 ALA A O 1
ATOM 896 N N . ASN A 1 117 ? -8.062 -28.422 8.008 1 95.44 117 ASN A N 1
ATOM 897 C CA . ASN A 1 117 ? -8.211 -29.844 8.297 1 95.44 117 ASN A CA 1
ATOM 898 C C . ASN A 1 117 ? -7.027 -30.656 7.777 1 95.44 117 ASN A C 1
ATOM 900 O O . ASN A 1 117 ? -6.008 -30.078 7.387 1 95.44 117 ASN A O 1
ATOM 904 N N . LEU A 1 118 ? -7.105 -31.922 7.859 1 96.56 118 LEU A N 1
ATOM 905 C CA . LEU A 1 118 ? -6 -32.781 7.461 1 96.56 118 LEU A CA 1
ATOM 906 C C . LEU A 1 118 ? -5.73 -32.688 5.965 1 96.56 118 LEU A C 1
ATOM 908 O O . LEU A 1 118 ? -4.586 -32.812 5.523 1 96.56 118 LEU A O 1
ATOM 912 N N . ALA A 1 119 ? -6.773 -32.406 5.227 1 96.44 119 ALA A N 1
ATOM 913 C CA . ALA A 1 119 ? -6.609 -32.219 3.789 1 96.44 119 ALA A CA 1
ATOM 914 C C . ALA A 1 119 ? -5.773 -30.984 3.5 1 96.44 119 ALA A C 1
ATOM 916 O O . ALA A 1 119 ? -5.008 -30.953 2.533 1 96.44 119 ALA A O 1
ATOM 917 N N . THR A 1 120 ? -5.957 -29.922 4.359 1 96.94 120 THR A N 1
ATOM 918 C CA . THR A 1 120 ? -5.148 -28.719 4.238 1 96.94 120 THR A CA 1
ATOM 919 C C . THR A 1 120 ? -3.668 -29.047 4.422 1 96.94 120 THR A C 1
ATOM 921 O O . THR A 1 120 ? -2.824 -28.562 3.666 1 96.94 120 THR A O 1
ATOM 924 N N . ILE A 1 121 ? -3.402 -29.891 5.332 1 97.75 121 ILE A N 1
ATOM 925 C CA . ILE A 1 121 ? -2.027 -30.266 5.648 1 97.75 121 ILE A CA 1
ATOM 926 C C . ILE A 1 121 ? -1.455 -31.125 4.52 1 97.75 121 ILE A C 1
ATOM 928 O O . ILE A 1 121 ? -0.387 -30.812 3.982 1 97.75 121 ILE A O 1
ATOM 932 N N . LEU A 1 122 ? -2.17 -32.125 4.113 1 97.81 122 LEU A N 1
ATOM 933 C CA . LEU A 1 122 ? -1.716 -33.031 3.064 1 97.81 122 LEU A CA 1
ATOM 934 C C . LEU A 1 122 ? -1.554 -32.312 1.74 1 97.81 122 LEU A C 1
ATOM 936 O O . LEU A 1 122 ? -0.567 -32.5 1.029 1 97.81 122 LEU A O 1
ATOM 940 N N . GLY A 1 123 ? -2.576 -31.531 1.445 1 97.81 123 GLY A N 1
ATOM 941 C CA . GLY A 1 123 ? -2.5 -30.75 0.227 1 97.81 123 GLY A CA 1
ATOM 942 C C . GLY A 1 123 ? -1.33 -29.781 0.212 1 97.81 123 GLY A C 1
ATOM 943 O O . GLY A 1 123 ? -0.684 -29.594 -0.821 1 97.81 123 GLY A O 1
ATOM 944 N N . GLY A 1 124 ? -1.062 -29.172 1.384 1 98.06 124 GLY A N 1
ATOM 945 C CA . GLY A 1 124 ? 0.081 -28.281 1.491 1 98.06 124 GLY A CA 1
ATOM 946 C C . GLY A 1 124 ? 1.407 -28.969 1.264 1 98.06 124 GLY A C 1
ATOM 947 O O . GLY A 1 124 ? 2.285 -28.453 0.579 1 98.06 124 GLY A O 1
ATOM 948 N N . ILE A 1 125 ? 1.539 -30.141 1.807 1 98.38 125 ILE A N 1
ATOM 949 C CA . ILE A 1 125 ? 2.77 -30.906 1.659 1 98.38 125 ILE A CA 1
ATOM 950 C C . ILE A 1 125 ? 2.949 -31.312 0.2 1 98.38 125 ILE A C 1
ATOM 952 O O . ILE A 1 125 ? 4.031 -31.156 -0.369 1 98.38 125 ILE A O 1
ATOM 956 N N . LEU A 1 126 ? 1.853 -31.781 -0.431 1 98.38 126 LEU A N 1
ATOM 957 C CA . LEU A 1 126 ? 1.907 -32.188 -1.833 1 98.38 126 LEU A CA 1
ATOM 958 C C . LEU A 1 126 ? 2.268 -31 -2.723 1 98.38 126 LEU A C 1
ATOM 960 O O . LEU A 1 126 ? 3.098 -31.125 -3.625 1 98.38 126 LEU A O 1
ATOM 964 N N . PHE A 1 127 ? 1.619 -29.922 -2.432 1 98.25 127 PHE A N 1
ATOM 965 C CA . PHE A 1 127 ? 1.889 -28.719 -3.197 1 98.25 127 PHE A CA 1
ATOM 966 C C . PHE A 1 127 ? 3.344 -28.297 -3.045 1 98.25 127 PHE A C 1
ATOM 968 O O . PHE A 1 127 ? 3.994 -27.922 -4.023 1 98.25 127 PHE A O 1
ATOM 975 N N . GLY A 1 128 ? 3.842 -28.344 -1.816 1 97.81 128 GLY A N 1
ATOM 976 C CA . GLY A 1 128 ? 5.219 -27.969 -1.543 1 97.81 128 GLY A CA 1
ATOM 977 C C . GLY A 1 128 ? 6.23 -28.828 -2.273 1 97.81 128 GLY A C 1
ATOM 978 O O . GLY A 1 128 ? 7.191 -28.312 -2.852 1 97.81 128 GLY A O 1
ATOM 979 N N . ILE A 1 129 ? 6 -30.109 -2.301 1 97.88 129 ILE A N 1
ATOM 980 C CA . ILE A 1 129 ? 6.879 -31.016 -3.027 1 97.88 129 ILE A CA 1
ATOM 981 C C . ILE A 1 129 ? 6.828 -30.703 -4.52 1 97.88 129 ILE A C 1
ATOM 983 O O . ILE A 1 129 ? 7.871 -30.594 -5.172 1 97.88 129 ILE A O 1
ATOM 987 N N . GLY A 1 130 ? 5.641 -30.531 -4.977 1 97.81 130 GLY A N 1
ATOM 988 C CA . GLY A 1 130 ? 5.445 -30.234 -6.391 1 97.81 130 GLY A CA 1
ATOM 989 C C . GLY A 1 130 ? 6.113 -28.953 -6.84 1 97.81 130 GLY A C 1
ATOM 990 O O . GLY A 1 130 ? 6.645 -28.875 -7.949 1 97.81 130 GLY A O 1
ATOM 991 N N . MET A 1 131 ? 6.043 -27.984 -6.012 1 95.94 131 MET A N 1
ATOM 992 C CA . MET A 1 131 ? 6.605 -26.688 -6.379 1 95.94 131 MET A CA 1
ATOM 993 C C . MET A 1 131 ? 8.109 -26.781 -6.582 1 95.94 131 MET A C 1
ATOM 995 O O . MET A 1 131 ? 8.68 -26.062 -7.406 1 95.94 131 MET A O 1
ATOM 999 N N . MET A 1 132 ? 8.742 -27.672 -5.867 1 96.38 132 MET A N 1
ATOM 1000 C CA . MET A 1 132 ? 10.188 -27.844 -6.02 1 96.38 132 MET A CA 1
ATOM 1001 C C . MET A 1 132 ? 10.516 -28.641 -7.273 1 96.38 132 MET A C 1
ATOM 1003 O O . MET A 1 132 ? 11.484 -28.344 -7.969 1 96.38 132 MET A O 1
ATOM 1007 N N . PHE A 1 133 ? 9.648 -29.594 -7.598 1 96 133 PHE A N 1
ATOM 1008 C CA . PHE A 1 133 ? 9.828 -30.359 -8.828 1 96 133 PHE A CA 1
ATOM 1009 C C . PHE A 1 133 ? 9.602 -29.469 -10.047 1 96 133 PHE A C 1
ATOM 1011 O O . PHE A 1 133 ? 10.328 -29.562 -11.039 1 96 133 PHE A O 1
ATOM 1018 N N . GLY A 1 134 ? 8.609 -28.625 -9.914 1 94.38 134 GLY A N 1
ATOM 1019 C CA . GLY A 1 134 ? 8.25 -27.781 -11.047 1 94.38 134 GLY A CA 1
ATOM 1020 C C . GLY A 1 134 ? 9.07 -26.516 -11.125 1 94.38 134 GLY A C 1
ATOM 1021 O O . GLY A 1 134 ? 9.109 -25.859 -12.172 1 94.38 134 GLY A O 1
ATOM 1022 N N . GLY A 1 135 ? 9.672 -26.125 -10.047 1 91.81 135 GLY A N 1
ATOM 1023 C CA . GLY A 1 135 ? 10.547 -24.953 -10.039 1 91.81 135 GLY A CA 1
ATOM 1024 C C . GLY A 1 135 ? 9.82 -23.672 -9.719 1 91.81 135 GLY A C 1
ATOM 1025 O O . GLY A 1 135 ? 10.398 -22.578 -9.82 1 91.81 135 GLY A O 1
ATOM 1026 N N . GLY A 1 136 ? 8.586 -23.734 -9.359 1 93.19 136 GLY A N 1
ATOM 1027 C CA . GLY A 1 136 ? 7.793 -22.547 -9.055 1 93.19 136 GLY A CA 1
ATOM 1028 C C . GLY A 1 136 ? 6.438 -22.875 -8.461 1 93.19 136 GLY A C 1
ATOM 1029 O O . GLY A 1 136 ? 5.988 -24.031 -8.523 1 93.19 136 GLY A O 1
ATOM 1030 N N . CYS A 1 137 ? 5.871 -21.859 -7.898 1 92.56 137 CYS A N 1
ATOM 1031 C CA . CYS A 1 137 ? 4.516 -22.031 -7.391 1 92.56 137 CYS A CA 1
ATOM 1032 C C . CYS A 1 137 ? 3.488 -21.828 -8.5 1 92.56 137 CYS A C 1
ATOM 1034 O O . CYS A 1 137 ? 3.836 -21.828 -9.68 1 92.56 137 CYS A O 1
ATOM 1036 N N . ALA A 1 138 ? 2.168 -21.703 -8.148 1 93.56 138 ALA A N 1
ATOM 1037 C CA . ALA A 1 138 ? 1.137 -21.594 -9.172 1 93.56 138 ALA A CA 1
ATOM 1038 C C . ALA A 1 138 ? 1.319 -20.312 -9.992 1 93.56 138 ALA A C 1
ATOM 1040 O O . ALA A 1 138 ? 1.394 -20.359 -11.219 1 93.56 138 ALA A O 1
ATOM 1041 N N . SER A 1 139 ? 1.376 -19.219 -9.336 1 94.69 139 SER A N 1
ATOM 1042 C CA . SER A 1 139 ? 1.611 -17.969 -10.039 1 94.69 139 SER A CA 1
ATOM 1043 C C . SER A 1 139 ? 3.008 -17.938 -10.648 1 94.69 139 SER A C 1
ATOM 1045 O O . SER A 1 139 ? 3.213 -17.328 -11.703 1 94.69 139 SER A O 1
ATOM 1047 N N . GLY A 1 140 ? 3.932 -18.594 -9.984 1 95 140 GLY A N 1
ATOM 1048 C CA . GLY A 1 140 ? 5.27 -18.719 -10.539 1 95 140 GLY A CA 1
ATOM 1049 C C . GLY A 1 140 ? 5.312 -19.516 -11.828 1 95 140 GLY A C 1
ATOM 1050 O O . GLY A 1 140 ? 6.066 -19.172 -12.742 1 95 140 GLY A O 1
ATOM 1051 N N . THR A 1 141 ? 4.527 -20.516 -11.883 1 96.38 141 THR A N 1
ATOM 1052 C CA . THR A 1 141 ? 4.434 -21.312 -13.094 1 96.38 141 THR A CA 1
ATOM 1053 C C . THR A 1 141 ? 3.902 -20.484 -14.258 1 96.38 141 THR A C 1
ATOM 1055 O O . THR A 1 141 ? 4.395 -20.594 -15.383 1 96.38 141 THR A O 1
ATOM 1058 N N . LEU A 1 142 ? 2.916 -19.688 -13.961 1 97 142 LEU A N 1
ATOM 1059 C CA . LEU A 1 142 ? 2.391 -18.781 -14.977 1 97 142 LEU A CA 1
ATOM 1060 C C . LEU A 1 142 ? 3.465 -17.812 -15.445 1 97 142 LEU A C 1
ATOM 1062 O O . LEU A 1 142 ? 3.625 -17.578 -16.641 1 97 142 LEU A O 1
ATOM 1066 N N . THR A 1 143 ? 4.184 -17.266 -14.523 1 96.62 143 THR A N 1
ATOM 1067 C CA . THR A 1 143 ? 5.227 -16.297 -14.844 1 96.62 143 THR A CA 1
ATOM 1068 C C . THR A 1 143 ? 6.363 -16.953 -15.617 1 96.62 143 THR A C 1
ATOM 1070 O O . THR A 1 143 ? 6.871 -16.391 -16.578 1 96.62 143 THR A O 1
ATOM 1073 N N . ASP A 1 144 ? 6.719 -18.172 -15.164 1 95.25 144 ASP A N 1
ATOM 1074 C CA . ASP A 1 144 ? 7.777 -18.906 -15.844 1 95.25 144 ASP A CA 1
ATOM 1075 C C . ASP A 1 144 ? 7.379 -19.234 -17.281 1 95.25 144 ASP A C 1
ATOM 1077 O O . ASP A 1 144 ? 8.188 -19.094 -18.203 1 95.25 144 ASP A O 1
ATOM 1081 N N . ALA A 1 145 ? 6.195 -19.672 -17.406 1 96 145 ALA A N 1
ATOM 1082 C CA . ALA A 1 145 ? 5.703 -19.984 -18.75 1 96 145 ALA A CA 1
ATOM 1083 C C . ALA A 1 145 ? 5.691 -18.75 -19.641 1 96 145 ALA A C 1
ATOM 1085 O O . ALA A 1 145 ? 6.043 -18.812 -20.812 1 96 145 ALA A O 1
ATOM 1086 N N . GLY A 1 146 ? 5.312 -17.641 -19.109 1 95.38 146 GLY A N 1
ATOM 1087 C CA . GLY A 1 146 ? 5.242 -16.391 -19.844 1 95.38 146 GLY A CA 1
ATOM 1088 C C . GLY A 1 146 ? 6.605 -15.859 -20.234 1 95.38 146 GLY A C 1
ATOM 1089 O O . GLY A 1 146 ? 6.777 -15.32 -21.344 1 95.38 146 GLY A O 1
ATOM 1090 N N . GLU A 1 147 ? 7.52 -16.031 -19.375 1 94.19 147 GLU A N 1
ATOM 1091 C CA . GLU A 1 147 ? 8.828 -15.43 -19.641 1 94.19 147 GLU A CA 1
ATOM 1092 C C . GLU A 1 147 ? 9.672 -16.328 -20.547 1 94.19 147 GLU A C 1
ATOM 1094 O O . GLU A 1 147 ? 10.82 -16.016 -20.844 1 94.19 147 GLU A O 1
ATOM 1099 N N . GLY A 1 148 ? 9.133 -17.562 -20.859 1 92.56 148 GLY A N 1
ATOM 1100 C CA . GLY A 1 148 ? 9.789 -18.359 -21.875 1 92.56 148 GLY A CA 1
ATOM 1101 C C . GLY A 1 148 ? 10.516 -19.562 -21.312 1 92.56 148 GLY A C 1
ATOM 1102 O O . GLY A 1 148 ? 11.398 -20.125 -21.969 1 92.56 148 GLY A O 1
ATOM 1103 N N . GLN A 1 149 ? 10.172 -19.953 -20.188 1 92.81 149 GLN A N 1
ATOM 1104 C CA . GLN A 1 149 ? 10.734 -21.188 -19.656 1 92.81 149 GLN A CA 1
ATOM 1105 C C . GLN A 1 149 ? 9.922 -22.391 -20.094 1 92.81 149 GLN A C 1
ATOM 1107 O O . GLN A 1 149 ? 8.797 -22.609 -19.641 1 92.81 149 GLN A O 1
ATOM 1112 N N . GLY A 1 150 ? 10.531 -23.188 -20.859 1 93.81 150 GLY A N 1
ATOM 1113 C CA . GLY A 1 150 ? 9.844 -24.359 -21.359 1 93.81 150 GLY A CA 1
ATOM 1114 C C . GLY A 1 150 ? 9.312 -25.266 -20.266 1 93.81 150 GLY A C 1
ATOM 1115 O O . GLY A 1 150 ? 8.227 -25.828 -20.375 1 93.81 150 GLY A O 1
ATOM 1116 N N . ARG A 1 151 ? 10.055 -25.422 -19.234 1 94.12 151 ARG A N 1
ATOM 1117 C CA . ARG A 1 151 ? 9.609 -26.234 -18.094 1 94.12 151 ARG A CA 1
ATOM 1118 C C . ARG A 1 151 ? 8.289 -25.703 -17.547 1 94.12 151 ARG A C 1
ATOM 1120 O O . ARG A 1 151 ? 7.438 -26.484 -17.109 1 94.12 151 ARG A O 1
ATOM 1127 N N . GLY A 1 152 ? 8.156 -24.375 -17.547 1 95.19 152 GLY A N 1
ATOM 1128 C CA . GLY A 1 152 ? 6.945 -23.766 -17.031 1 95.19 152 GLY A CA 1
ATOM 1129 C C . GLY A 1 152 ? 5.699 -24.188 -17.781 1 95.19 152 GLY A C 1
ATOM 1130 O O . GLY A 1 152 ? 4.633 -24.359 -17.188 1 95.19 152 GLY A O 1
ATOM 1131 N N . LEU A 1 153 ? 5.852 -24.375 -19.047 1 96.44 153 LEU A N 1
ATOM 1132 C CA . LEU A 1 153 ? 4.727 -24.797 -19.875 1 96.44 153 LEU A CA 1
ATOM 1133 C C . LEU A 1 153 ? 4.324 -26.234 -19.562 1 96.44 153 LEU A C 1
ATOM 1135 O O . LEU A 1 153 ? 3.135 -26.547 -19.531 1 96.44 153 LEU A O 1
ATOM 1139 N N . ILE A 1 154 ? 5.289 -27.047 -19.344 1 97.06 154 ILE A N 1
ATOM 1140 C CA . ILE A 1 154 ? 5.027 -28.438 -19 1 97.06 154 ILE A CA 1
ATOM 1141 C C . ILE A 1 154 ? 4.348 -28.516 -17.625 1 97.06 154 ILE A C 1
ATOM 1143 O O . ILE A 1 154 ? 3.33 -29.203 -17.469 1 97.06 154 ILE A O 1
ATOM 1147 N N . VAL A 1 155 ? 4.91 -27.797 -16.703 1 97.88 155 VAL A N 1
ATOM 1148 C CA . VAL A 1 155 ? 4.359 -27.781 -15.359 1 97.88 155 VAL A CA 1
ATOM 1149 C C . VAL A 1 155 ? 2.932 -27.25 -15.391 1 97.88 155 VAL A C 1
ATOM 1151 O O . VAL A 1 155 ? 2.043 -27.797 -14.727 1 97.88 155 VAL A O 1
ATOM 1154 N N . LEU A 1 156 ? 2.717 -26.203 -16.172 1 98.19 156 LEU A N 1
ATOM 1155 C CA . LEU A 1 156 ? 1.396 -25.578 -16.25 1 98.19 156 LEU A CA 1
ATOM 1156 C C . LEU A 1 156 ? 0.369 -26.578 -16.797 1 98.19 156 LEU A C 1
ATOM 1158 O O . LEU A 1 156 ? -0.737 -26.688 -16.25 1 98.19 156 LEU A O 1
ATOM 1162 N N . PHE A 1 157 ? 0.72 -27.266 -17.812 1 98.19 157 PHE A N 1
ATOM 1163 C CA . PHE A 1 157 ? -0.184 -28.25 -18.422 1 98.19 157 PHE A CA 1
ATOM 1164 C C . PHE A 1 157 ? -0.583 -29.312 -17.406 1 98.19 157 PHE A C 1
ATOM 1166 O O . PHE A 1 157 ? -1.768 -29.609 -17.25 1 98.19 157 PHE A O 1
ATOM 1173 N N . PHE A 1 158 ? 0.373 -29.828 -16.719 1 98.5 158 PHE A N 1
ATOM 1174 C CA . PHE A 1 158 ? 0.094 -30.922 -15.789 1 98.5 158 PHE A CA 1
ATOM 1175 C C . PHE A 1 158 ? -0.492 -30.375 -14.484 1 98.5 158 PHE A C 1
ATOM 1177 O O . PHE A 1 158 ? -1.17 -31.094 -13.758 1 98.5 158 PHE A O 1
ATOM 1184 N N . PHE A 1 159 ? -0.203 -29.125 -14.18 1 98.62 159 PHE A N 1
ATOM 1185 C CA . PHE A 1 159 ? -0.896 -28.453 -13.078 1 98.62 159 PHE A CA 1
ATOM 1186 C C . PHE A 1 159 ? -2.398 -28.422 -13.328 1 98.62 159 PHE A C 1
ATOM 1188 O O . PHE A 1 159 ? -3.186 -28.766 -12.438 1 98.62 159 PHE A O 1
ATOM 1195 N N . CYS A 1 160 ? -2.748 -28.016 -14.547 1 98.44 160 CYS A N 1
ATOM 1196 C CA . CYS A 1 160 ? -4.156 -27.969 -14.922 1 98.44 160 CYS A CA 1
ATOM 1197 C C . CYS A 1 160 ? -4.781 -29.359 -14.836 1 98.44 160 CYS A C 1
ATOM 1199 O O . CYS A 1 160 ? -5.887 -29.516 -14.305 1 98.44 160 CYS A O 1
ATOM 1201 N N . THR A 1 161 ? -4.082 -30.344 -15.289 1 98.38 161 THR A N 1
ATOM 1202 C CA . THR A 1 161 ? -4.566 -31.719 -15.242 1 98.38 161 THR A CA 1
ATOM 1203 C C . THR A 1 161 ? -4.746 -32.188 -13.797 1 98.38 161 THR A C 1
ATOM 1205 O O . THR A 1 161 ? -5.746 -32.812 -13.461 1 98.38 161 THR A O 1
ATOM 1208 N N . GLY A 1 162 ? -3.74 -31.859 -12.992 1 98.31 162 GLY A N 1
ATOM 1209 C CA . GLY A 1 162 ? -3.844 -32.219 -11.586 1 98.31 162 GLY A CA 1
ATOM 1210 C C . GLY A 1 162 ? -4.992 -31.5 -10.883 1 98.31 162 GLY A C 1
ATOM 1211 O O . GLY A 1 162 ? -5.656 -32.094 -10.023 1 98.31 162 GLY A O 1
ATOM 1212 N N . ALA A 1 163 ? -5.18 -30.266 -11.219 1 98.06 163 ALA A N 1
ATOM 1213 C CA . ALA A 1 163 ? -6.285 -29.5 -10.633 1 98.06 163 ALA A CA 1
ATOM 1214 C C . ALA A 1 163 ? -7.629 -30.109 -11.031 1 98.06 163 ALA A C 1
ATOM 1216 O O . ALA A 1 163 ? -8.547 -30.203 -10.203 1 98.06 163 ALA A O 1
ATOM 1217 N N . LEU A 1 164 ? -7.742 -30.5 -12.273 1 97.75 164 LEU A N 1
ATOM 1218 C CA . LEU A 1 164 ? -8.961 -31.156 -12.742 1 97.75 164 LEU A CA 1
ATOM 1219 C C . LEU A 1 164 ? -9.172 -32.469 -12.031 1 97.75 164 LEU A C 1
ATOM 1221 O O . LEU A 1 164 ? -10.297 -32.812 -11.648 1 97.75 164 LEU A O 1
ATOM 1225 N N . TRP A 1 165 ? -8.078 -33.25 -11.922 1 97.88 165 TRP A N 1
ATOM 1226 C CA . TRP A 1 165 ? -8.133 -34.531 -11.203 1 97.88 165 TRP A CA 1
ATOM 1227 C C . TRP A 1 165 ? -8.602 -34.312 -9.766 1 97.88 165 TRP A C 1
ATOM 1229 O O . TRP A 1 165 ? -9.438 -35.062 -9.258 1 97.88 165 TRP A O 1
ATOM 1239 N N . GLY A 1 166 ? -8.039 -33.312 -9.133 1 96.94 166 GLY A N 1
ATOM 1240 C CA . GLY A 1 166 ? -8.469 -33 -7.781 1 96.94 166 GLY A CA 1
ATOM 1241 C C . GLY A 1 166 ? -9.93 -32.625 -7.699 1 96.94 166 GLY A C 1
ATOM 1242 O O . GLY A 1 166 ? -10.625 -33 -6.758 1 96.94 166 GLY A O 1
ATOM 1243 N N . ALA A 1 167 ? -10.359 -31.828 -8.656 1 96 167 ALA A N 1
ATOM 1244 C CA . ALA A 1 167 ? -11.766 -31.422 -8.695 1 96 167 ALA A CA 1
ATOM 1245 C C . ALA A 1 167 ? -12.672 -32.625 -8.828 1 96 167 ALA A C 1
ATOM 1247 O O . ALA A 1 167 ? -13.758 -32.688 -8.234 1 96 167 ALA A O 1
ATOM 1248 N N . HIS A 1 168 ? -12.25 -33.562 -9.625 1 95.94 168 HIS A N 1
ATOM 1249 C CA . HIS A 1 168 ? -12.992 -34.812 -9.797 1 95.94 168 HIS A CA 1
ATOM 1250 C C . HIS A 1 168 ? -13.117 -35.562 -8.477 1 95.94 168 HIS A C 1
ATOM 1252 O O . HIS A 1 168 ? -14.172 -36.125 -8.18 1 95.94 168 HIS A O 1
ATOM 1258 N N . ASP A 1 169 ? -12.109 -35.562 -7.676 1 95.81 169 ASP A N 1
ATOM 1259 C CA . ASP A 1 169 ? -12.047 -36.375 -6.465 1 95.81 169 ASP A CA 1
ATOM 1260 C C . ASP A 1 169 ? -12.586 -35.625 -5.262 1 95.81 169 ASP A C 1
ATOM 1262 O O . ASP A 1 169 ? -12.719 -36.156 -4.168 1 95.81 169 ASP A O 1
ATOM 1266 N N . MET A 1 170 ? -12.922 -34.375 -5.406 1 93.44 170 MET A N 1
ATOM 1267 C CA . MET A 1 170 ? -13.281 -33.5 -4.285 1 93.44 170 MET A CA 1
ATOM 1268 C C . MET A 1 170 ? -14.469 -34.094 -3.518 1 93.44 170 MET A C 1
ATOM 1270 O O . MET A 1 170 ? -14.492 -34.062 -2.287 1 93.44 170 MET A O 1
ATOM 1274 N N . PRO A 1 171 ? -15.508 -34.625 -4.199 1 91.81 171 PRO A N 1
ATOM 1275 C CA . PRO A 1 171 ? -16.609 -35.219 -3.441 1 91.81 171 PRO A CA 1
ATOM 1276 C C . PRO A 1 171 ? -16.156 -36.344 -2.502 1 91.81 171 PR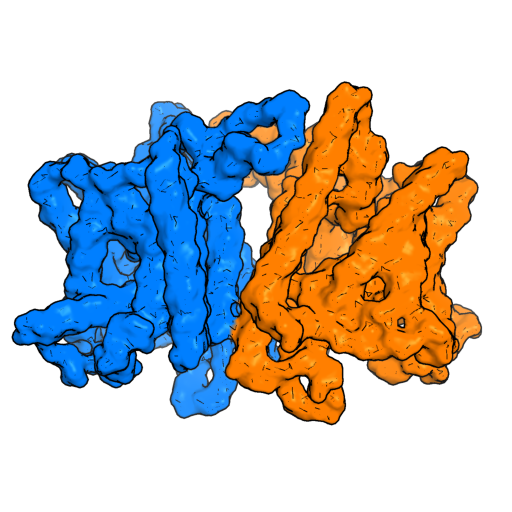O A C 1
ATOM 1278 O O . PRO A 1 171 ? -16.656 -36.438 -1.38 1 91.81 171 PRO A O 1
ATOM 1281 N N . TRP A 1 172 ? -15.281 -37.094 -2.988 1 93.19 172 TRP A N 1
ATOM 1282 C CA . TRP A 1 172 ? -14.742 -38.156 -2.137 1 93.19 172 TRP A CA 1
ATOM 1283 C C . TRP A 1 172 ? -13.977 -37.562 -0.955 1 93.19 172 TRP A C 1
ATOM 1285 O O . TRP A 1 172 ? -14.109 -38.031 0.176 1 93.19 172 TRP A O 1
ATOM 1295 N N . TRP A 1 173 ? -13.141 -36.562 -1.105 1 93.19 173 TRP A N 1
ATOM 1296 C CA . TRP A 1 173 ? -12.367 -35.906 -0.055 1 93.19 173 TRP A CA 1
ATOM 1297 C C . TRP A 1 173 ? -13.289 -35.312 1.001 1 93.19 173 TRP A C 1
ATOM 1299 O O . TRP A 1 173 ? -13.031 -35.438 2.201 1 93.19 173 TRP A O 1
ATOM 1309 N N . LYS A 1 174 ? -14.328 -34.688 0.574 1 90.19 174 LYS A N 1
ATOM 1310 C CA . LYS A 1 174 ? -15.234 -33.969 1.476 1 90.19 174 LYS A CA 1
ATOM 1311 C C . LYS A 1 174 ? -15.953 -34.969 2.402 1 90.19 174 LYS A C 1
ATOM 1313 O O . LYS A 1 174 ? -16.359 -34.594 3.504 1 90.19 174 LYS A O 1
ATOM 1318 N N . GLU A 1 175 ? -16.094 -36.188 1.961 1 91 175 GLU A N 1
ATOM 1319 C CA . GLU A 1 175 ? -16.766 -37.188 2.768 1 91 175 GLU A CA 1
ATOM 1320 C C . GLU A 1 175 ? -15.75 -38 3.566 1 91 175 GLU A C 1
ATOM 1322 O O . GLU A 1 175 ? -16.125 -38.75 4.473 1 91 175 GLU A O 1
ATOM 1327 N N . SER A 1 176 ? -14.578 -37.812 3.303 1 91.25 176 SER A N 1
ATOM 1328 C CA . SER A 1 176 ? -13.539 -38.625 3.945 1 91.25 176 SER A CA 1
ATOM 1329 C C . SER A 1 176 ? -13.188 -38.062 5.324 1 91.25 176 SER A C 1
ATOM 1331 O O . SER A 1 176 ? -13.648 -37 5.703 1 91.25 176 SER A O 1
ATOM 1333 N N . ILE A 1 177 ? -12.281 -38.781 6.023 1 87.25 177 ILE A N 1
ATOM 1334 C CA . ILE A 1 177 ? -11.836 -38.406 7.363 1 87.25 177 ILE A CA 1
ATOM 1335 C C . ILE A 1 177 ? -10.93 -37.188 7.281 1 87.25 177 ILE A C 1
ATOM 1337 O O . ILE A 1 177 ? -10.75 -36.469 8.266 1 87.25 177 ILE A O 1
ATOM 1341 N N . PHE A 1 178 ? -10.422 -36.844 6.188 1 87.88 178 PHE A N 1
ATOM 1342 C CA . PHE A 1 178 ? -9.461 -35.781 6 1 87.88 178 PHE A CA 1
ATOM 1343 C C . PHE A 1 178 ? -10.156 -34.438 6.004 1 87.88 178 PHE A C 1
ATOM 1345 O O . PHE A 1 178 ? -9.508 -33.406 6.191 1 87.88 178 PHE A O 1
ATOM 1352 N N . PHE A 1 179 ? -11.438 -34.469 5.77 1 87.5 179 PHE A N 1
ATOM 1353 C CA . PHE A 1 179 ? -12.234 -33.219 5.781 1 87.5 179 PHE A CA 1
ATOM 1354 C C . PHE A 1 179 ? -13.219 -33.25 6.941 1 87.5 179 PHE A C 1
ATOM 1356 O O . PHE A 1 179 ? -14.312 -32.688 6.836 1 87.5 179 PHE A O 1
ATOM 1363 N N . ARG A 1 180 ? -12.883 -33.875 7.996 1 83.19 180 ARG A N 1
ATOM 1364 C CA . ARG A 1 180 ? -13.766 -34.031 9.148 1 83.19 180 ARG A CA 1
ATOM 1365 C C . ARG A 1 180 ? -14.039 -32.688 9.812 1 83.19 180 ARG A C 1
ATOM 1367 O O . ARG A 1 180 ? -15.156 -32.438 10.258 1 83.19 180 ARG A O 1
ATOM 1374 N N . ILE A 1 181 ? -13 -31.922 9.82 1 83.25 181 ILE A N 1
ATOM 1375 C CA . ILE A 1 181 ? -13.164 -30.578 10.383 1 83.25 181 ILE A CA 1
ATOM 1376 C C . ILE A 1 181 ? -13.656 -29.625 9.305 1 83.25 181 ILE A C 1
ATOM 1378 O O . ILE A 1 181 ? -12.922 -29.312 8.367 1 83.25 181 ILE A O 1
ATOM 1382 N N . HIS A 1 182 ? -14.828 -29.141 9.469 1 84.62 182 HIS A N 1
ATOM 1383 C CA . HIS A 1 182 ? -15.438 -28.266 8.477 1 84.62 182 HIS A CA 1
ATOM 1384 C C . HIS A 1 182 ? -15.516 -26.828 8.984 1 84.62 182 HIS A C 1
ATOM 1386 O O . HIS A 1 182 ? -15.766 -25.906 8.203 1 84.62 182 HIS A O 1
ATOM 1392 N N . LYS A 1 183 ? -15.219 -26.703 10.219 1 88.31 183 LYS A N 1
ATOM 1393 C CA . LYS A 1 183 ? -15.422 -25.391 10.82 1 88.31 183 LYS A CA 1
ATOM 1394 C C . LYS A 1 183 ? -14.367 -24.406 10.352 1 88.31 183 LYS A C 1
ATOM 1396 O O . LYS A 1 183 ? -13.18 -24.719 10.336 1 88.31 183 LYS A O 1
ATOM 1401 N N . GLN A 1 184 ? -14.867 -23.281 9.875 1 94.06 184 GLN A N 1
ATOM 1402 C CA . GLN A 1 184 ? -14.016 -22.156 9.484 1 94.06 184 GLN A CA 1
ATOM 1403 C C . GLN A 1 184 ? -13.711 -21.25 10.68 1 94.06 184 GLN A C 1
ATOM 1405 O O . GLN A 1 184 ? -14.562 -21.062 11.547 1 94.06 184 GLN A O 1
ATOM 1410 N N . LEU A 1 185 ? -12.531 -20.781 10.727 1 95.88 185 LEU A N 1
ATOM 1411 C CA . LEU A 1 185 ? -12.18 -19.891 11.836 1 95.88 185 LEU A CA 1
ATOM 1412 C C . LEU A 1 185 ? -11.641 -18.562 11.312 1 95.88 185 LEU A C 1
ATOM 1414 O O . LEU A 1 185 ? -10.586 -18.516 10.688 1 95.88 185 LEU A O 1
ATOM 1418 N N . TYR A 1 186 ? -12.414 -17.578 11.516 1 97.88 186 TYR A N 1
ATOM 1419 C CA . TYR A 1 186 ? -12.047 -16.188 11.281 1 97.88 186 TYR A CA 1
ATOM 1420 C C . TYR A 1 186 ? -11.383 -15.578 12.508 1 97.88 186 TYR A C 1
ATOM 1422 O O . TYR A 1 186 ? -12.023 -15.43 13.555 1 97.88 186 TYR A O 1
ATOM 1430 N N . LEU A 1 187 ? -10.164 -15.219 12.422 1 98.31 187 LEU A N 1
ATOM 1431 C CA . LEU A 1 187 ? -9.336 -14.898 13.578 1 98.31 187 LEU A CA 1
ATOM 1432 C C . LEU A 1 187 ? -9.898 -13.711 14.344 1 98.31 187 LEU A C 1
ATOM 1434 O O . LEU A 1 187 ? -9.859 -13.68 15.578 1 98.31 187 LEU A O 1
ATOM 1438 N N . PRO A 1 188 ? -10.484 -12.719 13.656 1 97.88 188 PRO A N 1
ATOM 1439 C CA . PRO A 1 188 ? -11.016 -11.578 14.398 1 97.88 188 PRO A CA 1
ATOM 1440 C C . PRO A 1 188 ? -12.195 -11.953 15.289 1 97.88 188 PRO A C 1
ATOM 1442 O O . PRO A 1 188 ? -12.516 -11.227 16.234 1 97.88 188 PRO A O 1
ATOM 1445 N N . ASP A 1 189 ? -12.859 -13.047 14.992 1 96.81 189 ASP A N 1
ATOM 1446 C CA . ASP A 1 189 ? -13.961 -13.5 15.828 1 96.81 189 ASP A CA 1
ATOM 1447 C C . ASP A 1 189 ? -13.461 -13.938 17.203 1 96.81 189 ASP A C 1
ATOM 1449 O O . ASP A 1 189 ? -14.211 -13.883 18.188 1 96.81 189 ASP A O 1
ATOM 1453 N N . VAL A 1 190 ? -12.219 -14.344 17.25 1 96.81 190 VAL A N 1
ATOM 1454 C CA . VAL A 1 190 ? -11.656 -14.859 18.5 1 96.81 190 VAL A CA 1
ATOM 1455 C C . VAL A 1 190 ? -10.828 -13.773 19.172 1 96.81 190 VAL A C 1
ATOM 1457 O O . VAL A 1 190 ? -10.945 -13.562 20.391 1 96.81 190 VAL A O 1
ATOM 1460 N N . PHE A 1 191 ? -10.039 -12.977 18.406 1 97.19 191 PHE A N 1
ATOM 1461 C CA . PHE A 1 191 ? -9.039 -12.102 19 1 97.19 191 PHE A CA 1
ATOM 1462 C C . PHE A 1 191 ? -9.391 -10.641 18.766 1 97.19 191 PHE A C 1
ATOM 1464 O O . PHE A 1 191 ? -8.711 -9.742 19.25 1 97.19 191 PHE A O 1
ATOM 1471 N N . GLY A 1 192 ? -10.43 -10.398 18.062 1 95.94 192 GLY A N 1
ATOM 1472 C CA . GLY A 1 192 ? -10.656 -9.039 17.578 1 95.94 192 GLY A CA 1
ATOM 1473 C C . GLY A 1 192 ? -9.711 -8.641 16.469 1 95.94 192 GLY A C 1
ATOM 1474 O O . GLY A 1 192 ? -8.727 -9.328 16.203 1 95.94 192 GLY A O 1
ATOM 1475 N N . TYR A 1 193 ? -10.023 -7.586 15.82 1 96.69 193 TYR A N 1
ATOM 1476 C CA . TYR A 1 193 ? -9.211 -7.152 14.688 1 96.69 193 TYR A CA 1
ATOM 1477 C C . TYR A 1 193 ? -7.809 -6.762 15.141 1 96.69 193 TYR A C 1
ATOM 1479 O O . TYR A 1 193 ? -6.816 -7.176 14.531 1 96.69 193 TYR A O 1
ATOM 1487 N N . MET A 1 194 ? -7.668 -5.941 16.188 1 95.38 194 MET A N 1
ATOM 1488 C CA . MET A 1 194 ? -6.359 -5.508 16.672 1 95.38 194 MET A CA 1
ATOM 1489 C C . MET A 1 194 ? -5.547 -6.691 17.188 1 95.38 194 MET A C 1
ATOM 1491 O O . MET A 1 194 ? -4.34 -6.766 16.953 1 95.38 194 MET A O 1
ATOM 1495 N N . GLY A 1 195 ? -6.238 -7.559 17.906 1 96.88 195 GLY A N 1
ATOM 1496 C CA . GLY A 1 195 ? -5.562 -8.766 18.359 1 96.88 195 GLY A CA 1
ATOM 1497 C C . GLY A 1 195 ? -5.043 -9.625 17.234 1 96.88 195 GLY A C 1
ATOM 1498 O O . GLY A 1 195 ? -3.934 -10.156 17.297 1 96.88 195 GLY A O 1
ATOM 1499 N N . THR A 1 196 ? -5.855 -9.797 16.188 1 98.38 196 THR A N 1
ATOM 1500 C CA . THR A 1 196 ? -5.473 -10.586 15.023 1 98.38 196 THR A CA 1
ATOM 1501 C C . THR A 1 196 ? -4.262 -9.969 14.328 1 98.38 196 THR A C 1
ATOM 1503 O O . THR A 1 196 ? -3.346 -10.688 13.914 1 98.38 196 THR A O 1
ATOM 1506 N N . ILE A 1 197 ? -4.27 -8.648 14.172 1 98.12 197 ILE A N 1
ATOM 1507 C CA . ILE A 1 197 ? -3.141 -7.953 13.57 1 98.12 197 ILE A CA 1
ATOM 1508 C C . ILE A 1 197 ? -1.882 -8.195 14.398 1 98.12 197 ILE A C 1
ATOM 1510 O O . ILE A 1 197 ? -0.834 -8.555 13.859 1 98.12 197 ILE A O 1
ATOM 1514 N N . ALA A 1 198 ? -1.992 -8.07 15.68 1 97.31 198 ALA A N 1
ATOM 1515 C CA . ALA A 1 198 ? -0.846 -8.203 16.578 1 97.31 198 ALA A CA 1
ATOM 1516 C C . ALA A 1 198 ? -0.274 -9.617 16.516 1 97.31 198 ALA A C 1
ATOM 1518 O O . ALA A 1 198 ? 0.937 -9.805 16.375 1 97.31 198 ALA A O 1
ATOM 1519 N N . ILE A 1 199 ? -1.135 -10.594 16.609 1 98.19 199 ILE A N 1
ATOM 1520 C CA . ILE A 1 199 ? -0.668 -11.977 16.641 1 98.19 199 ILE A CA 1
ATOM 1521 C C . ILE A 1 199 ? -0.068 -12.352 15.289 1 98.19 199 ILE A C 1
ATOM 1523 O O . ILE A 1 199 ? 0.914 -13.094 15.227 1 98.19 199 ILE A O 1
ATOM 1527 N N . SER A 1 200 ? -0.681 -11.898 14.219 1 98.62 200 SER A N 1
ATOM 1528 C CA . SER A 1 200 ? -0.159 -12.203 12.891 1 98.62 200 SER A CA 1
ATOM 1529 C C . SER A 1 200 ? 1.196 -11.539 12.664 1 98.62 200 SER A C 1
ATOM 1531 O O . SER A 1 200 ? 2.113 -12.164 12.125 1 98.62 200 SER A O 1
ATOM 1533 N N . LEU A 1 201 ? 1.312 -10.273 13.055 1 98.25 201 LEU A N 1
ATOM 1534 C CA . LEU A 1 201 ? 2.592 -9.586 12.922 1 98.25 201 LEU A CA 1
ATOM 1535 C C . LEU A 1 201 ? 3.67 -10.281 13.742 1 98.25 201 LEU A C 1
ATOM 1537 O O . LEU A 1 201 ? 4.828 -10.352 13.328 1 98.25 201 LEU A O 1
ATOM 1541 N N . LEU A 1 202 ? 3.275 -10.719 14.914 1 98.06 202 LEU A N 1
ATOM 1542 C CA . LEU A 1 202 ? 4.207 -11.484 15.734 1 98.06 202 LEU A CA 1
ATOM 1543 C C . LEU A 1 202 ? 4.629 -12.766 15.031 1 98.06 202 LEU A C 1
ATOM 1545 O O . LEU A 1 202 ? 5.801 -13.156 15.086 1 98.06 202 LEU A O 1
ATOM 1549 N N . GLY A 1 203 ? 3.666 -13.438 14.406 1 98.31 203 GLY A N 1
ATOM 1550 C CA . GLY A 1 203 ? 4.004 -14.609 13.625 1 98.31 203 GLY A CA 1
ATOM 1551 C C . GLY A 1 203 ? 4.984 -14.328 12.5 1 98.31 203 GLY A C 1
ATOM 1552 O O . GLY A 1 203 ? 5.953 -15.062 12.312 1 98.31 203 GLY A O 1
ATOM 1553 N N . PHE A 1 204 ? 4.746 -13.227 11.75 1 98.38 204 PHE A N 1
ATOM 1554 C CA . PHE A 1 204 ? 5.652 -12.844 10.672 1 98.38 204 PHE A CA 1
ATOM 1555 C C . PHE A 1 204 ? 7.035 -12.508 11.227 1 98.38 204 PHE A C 1
ATOM 1557 O O . PHE A 1 204 ? 8.047 -12.828 10.609 1 98.38 204 PHE A O 1
ATOM 1564 N N . LEU A 1 205 ? 7.039 -11.867 12.375 1 97.06 205 LEU A N 1
ATOM 1565 C CA . LEU A 1 205 ? 8.305 -11.508 13.016 1 97.06 205 LEU A CA 1
ATOM 1566 C C . LEU A 1 205 ? 9.086 -12.766 13.398 1 97.06 205 LEU A C 1
ATOM 1568 O O . LEU A 1 205 ? 10.312 -12.805 13.25 1 97.06 205 LEU A O 1
ATOM 1572 N N . ILE A 1 206 ? 8.406 -13.719 13.922 1 97.88 206 ILE A N 1
ATOM 1573 C CA . ILE A 1 206 ? 9.055 -14.969 14.312 1 97.88 206 ILE A CA 1
ATOM 1574 C C . ILE A 1 206 ? 9.695 -15.617 13.086 1 97.88 206 ILE A C 1
ATOM 1576 O O . ILE A 1 206 ? 10.844 -16.047 13.133 1 97.88 206 ILE A O 1
ATOM 1580 N N . ILE A 1 207 ? 8.977 -15.672 11.984 1 97.5 207 ILE A N 1
ATOM 1581 C CA . ILE A 1 207 ? 9.508 -16.25 10.758 1 97.5 207 ILE A CA 1
ATOM 1582 C C . ILE A 1 207 ? 10.695 -15.422 10.273 1 97.5 207 ILE A C 1
ATOM 1584 O O . ILE A 1 207 ? 11.695 -15.984 9.812 1 97.5 207 ILE A O 1
ATOM 1588 N N . TYR A 1 208 ? 10.562 -14.141 10.367 1 96.12 208 TYR A N 1
ATOM 1589 C CA . TYR A 1 208 ? 11.656 -13.242 10.023 1 96.12 208 TYR A CA 1
ATOM 1590 C C . TYR A 1 208 ? 12.906 -13.562 10.844 1 96.12 208 TYR A C 1
ATOM 1592 O O . TYR A 1 208 ? 14.008 -13.625 10.305 1 96.12 208 TYR A O 1
ATOM 1600 N N . ILE A 1 209 ? 12.742 -13.758 12.156 1 95.88 209 ILE A N 1
ATOM 1601 C CA . ILE A 1 209 ? 13.852 -14.055 13.062 1 95.88 209 ILE A CA 1
ATOM 1602 C C . ILE A 1 209 ? 14.461 -15.406 12.703 1 95.88 209 ILE A C 1
ATOM 1604 O O . ILE A 1 209 ? 15.688 -15.555 12.664 1 95.88 209 ILE A O 1
ATOM 1608 N N . ILE A 1 210 ? 13.625 -16.359 12.43 1 96.38 210 ILE A N 1
ATOM 1609 C CA . ILE A 1 210 ? 14.102 -17.688 12.055 1 96.38 210 ILE A CA 1
ATOM 1610 C C . ILE A 1 210 ? 14.93 -17.594 10.773 1 96.38 210 ILE A C 1
ATOM 1612 O O . ILE A 1 210 ? 16.016 -18.172 10.688 1 96.38 210 ILE A O 1
ATOM 1616 N N . ALA A 1 211 ? 14.414 -16.891 9.789 1 95.88 211 ALA A N 1
ATOM 1617 C CA . ALA A 1 211 ? 15.125 -16.719 8.531 1 95.88 211 ALA A CA 1
ATOM 1618 C C . ALA A 1 211 ? 16.453 -16 8.742 1 95.88 211 ALA A C 1
ATOM 1620 O O . ALA A 1 211 ? 17.469 -16.359 8.141 1 95.88 211 ALA A O 1
ATOM 1621 N N . SER A 1 212 ? 16.484 -14.984 9.609 1 94.06 212 SER A N 1
ATOM 1622 C CA . SER A 1 212 ? 17.703 -14.227 9.883 1 94.06 212 SER A CA 1
ATOM 1623 C C . SER A 1 212 ? 18.734 -15.078 10.617 1 94.06 212 SER A C 1
ATOM 1625 O O . SER A 1 212 ? 19.922 -15 10.328 1 94.06 212 SER A O 1
ATOM 1627 N N . LYS A 1 213 ? 18.25 -15.844 11.555 1 95 213 LYS A N 1
ATOM 1628 C CA . LYS A 1 213 ? 19.141 -16.719 12.297 1 95 213 LYS A CA 1
ATOM 1629 C C . LYS A 1 213 ? 19.75 -17.781 11.375 1 95 213 LYS A C 1
ATOM 1631 O O . LYS A 1 213 ? 20.938 -18.109 11.5 1 95 213 LYS A O 1
ATOM 1636 N N . TYR A 1 214 ? 18.906 -18.297 10.555 1 95.19 214 TYR A N 1
ATOM 1637 C CA . TYR A 1 214 ? 19.391 -19.312 9.625 1 95.19 214 TYR A CA 1
ATOM 1638 C C . TYR A 1 214 ? 20.406 -18.719 8.648 1 95.19 214 TYR A C 1
ATOM 1640 O O . TYR A 1 214 ? 21.422 -19.344 8.336 1 95.19 214 TYR A O 1
ATOM 1648 N N . GLN A 1 215 ? 20.109 -17.594 8.125 1 94.31 215 GLN A N 1
ATOM 1649 C CA . GLN A 1 215 ? 21.047 -16.906 7.242 1 94.31 215 GLN A CA 1
ATOM 1650 C C . GLN A 1 215 ? 22.375 -16.672 7.941 1 94.31 215 GLN A C 1
ATOM 1652 O O . GLN A 1 215 ? 23.438 -16.828 7.332 1 94.31 215 GLN A O 1
ATOM 1657 N N . ASP A 1 216 ? 22.359 -16.25 9.164 1 94.06 216 ASP A N 1
ATOM 1658 C CA . ASP A 1 216 ? 23.562 -16.016 9.945 1 94.06 216 ASP A CA 1
ATOM 1659 C C . ASP A 1 216 ? 24.344 -17.312 10.148 1 94.06 216 ASP A C 1
ATOM 1661 O O . ASP A 1 216 ? 25.578 -17.312 10.062 1 94.06 216 ASP A O 1
ATOM 1665 N N . LYS A 1 217 ? 23.656 -18.312 10.492 1 94.75 217 LYS A N 1
ATOM 1666 C CA . LYS A 1 217 ? 24.312 -19.609 10.648 1 94.75 217 LYS A CA 1
ATOM 1667 C C . LYS A 1 217 ? 25.047 -20.016 9.367 1 94.75 217 LYS A C 1
ATOM 1669 O O . LYS A 1 217 ? 26.203 -20.453 9.422 1 94.75 217 LYS A O 1
ATOM 1674 N N . ARG A 1 218 ? 24.375 -19.828 8.266 1 95.12 218 ARG A N 1
ATOM 1675 C CA . ARG A 1 218 ? 24.969 -20.172 6.977 1 95.12 218 ARG A CA 1
ATOM 1676 C C . ARG A 1 218 ? 26.172 -19.281 6.668 1 95.12 218 ARG A C 1
ATOM 1678 O O . ARG A 1 218 ? 27.125 -19.719 6.027 1 95.12 218 ARG A O 1
ATOM 1685 N N . ARG A 1 219 ? 26.062 -18.016 7.039 1 93 219 ARG A N 1
ATOM 1686 C CA . ARG A 1 219 ? 27.188 -17.094 6.891 1 93 219 ARG A CA 1
ATOM 1687 C C . ARG A 1 219 ? 28.391 -17.578 7.699 1 93 219 ARG A C 1
ATOM 1689 O O . ARG A 1 219 ? 29.516 -17.562 7.203 1 93 219 ARG A O 1
ATOM 1696 N N . ARG A 1 220 ? 28.25 -18.062 8.945 1 91.88 220 ARG A N 1
ATOM 1697 C CA . ARG A 1 220 ? 29.312 -18.516 9.828 1 91.88 220 ARG A CA 1
ATOM 1698 C C . ARG A 1 220 ? 29.938 -19.812 9.305 1 91.88 220 ARG A C 1
ATOM 1700 O O . ARG A 1 220 ? 31.141 -20.047 9.484 1 91.88 220 ARG A O 1
ATOM 1707 N N . GLU A 1 221 ? 29.062 -20.5 8.617 1 94.81 221 GLU A N 1
ATOM 1708 C CA . GLU A 1 221 ? 29.531 -21.766 8.062 1 94.81 221 GLU A CA 1
ATOM 1709 C C . GLU A 1 221 ? 30.109 -21.578 6.664 1 94.81 221 GLU A C 1
ATOM 1711 O O . GLU A 1 221 ? 30.531 -22.547 6.031 1 94.81 221 GLU A O 1
ATOM 1716 N N . ASN A 1 222 ? 30.078 -20.406 6.18 1 93.81 222 ASN A N 1
ATOM 1717 C CA . ASN A 1 222 ? 30.625 -20.047 4.871 1 93.81 222 ASN A CA 1
ATOM 1718 C C . ASN A 1 222 ? 29.906 -20.781 3.746 1 93.81 222 ASN A C 1
ATOM 1720 O O . ASN A 1 222 ? 30.531 -21.25 2.795 1 93.81 222 ASN A O 1
ATOM 1724 N N . THR A 1 223 ? 28.625 -20.969 3.906 1 93.88 223 THR A N 1
ATOM 1725 C CA . THR A 1 223 ? 27.797 -21.609 2.887 1 93.88 223 THR A CA 1
ATOM 1726 C C . THR A 1 223 ? 26.719 -20.656 2.379 1 93.88 223 THR A C 1
ATOM 1728 O O . THR A 1 223 ? 25.844 -21.062 1.603 1 93.88 223 THR A O 1
ATOM 1731 N N . LEU A 1 224 ? 26.75 -19.453 2.881 1 93.81 224 LEU A N 1
ATOM 1732 C CA . LEU A 1 224 ? 25.797 -18.438 2.439 1 93.81 224 LEU A CA 1
ATOM 1733 C C . LEU A 1 224 ? 26.109 -17.984 1.017 1 93.81 224 LEU A C 1
ATOM 1735 O O . LEU A 1 224 ? 27.25 -17.641 0.704 1 93.81 224 LEU A O 1
ATOM 1739 N N . ALA A 1 225 ? 25.172 -18.094 0.175 1 93.06 225 ALA A N 1
ATOM 1740 C CA . ALA A 1 225 ? 25.266 -17.562 -1.182 1 93.06 225 ALA A CA 1
ATOM 1741 C C . ALA A 1 225 ? 24.094 -16.641 -1.49 1 93.06 225 ALA A C 1
ATOM 1743 O O . ALA A 1 225 ? 22.969 -17.094 -1.688 1 93.06 225 ALA A O 1
ATOM 1744 N N . LEU A 1 226 ? 24.422 -15.32 -1.621 1 90.12 226 LEU A N 1
ATOM 1745 C CA . LEU A 1 226 ? 23.375 -14.344 -1.906 1 90.12 226 LEU A CA 1
ATOM 1746 C C . LEU A 1 226 ? 23.094 -14.258 -3.404 1 90.12 226 LEU A C 1
ATOM 1748 O O . LEU A 1 226 ? 24.016 -14.398 -4.219 1 90.12 226 LEU A O 1
ATOM 1752 N N . GLU A 1 227 ? 21.844 -14.141 -3.707 1 84.19 227 GLU A N 1
ATOM 1753 C CA . GLU A 1 227 ? 21.469 -14.016 -5.113 1 84.19 227 GLU A CA 1
ATOM 1754 C C . GLU A 1 227 ? 22.141 -12.805 -5.758 1 84.19 227 GLU A C 1
ATOM 1756 O O . GLU A 1 227 ? 22.188 -11.719 -5.164 1 84.19 227 GLU A O 1
ATOM 1761 N N . GLN A 1 228 ? 22.766 -13.109 -6.891 1 82.38 228 GLN A N 1
ATOM 1762 C CA . GLN A 1 228 ? 23.391 -12.031 -7.652 1 82.38 228 GLN A CA 1
ATOM 1763 C C . GLN A 1 228 ? 22.594 -11.711 -8.906 1 82.38 228 GLN A C 1
ATOM 1765 O O . GLN A 1 228 ? 22.109 -12.617 -9.586 1 82.38 228 GLN A O 1
ATOM 1770 N N . TYR A 1 229 ? 22.406 -10.438 -9.07 1 81.62 229 TYR A N 1
ATOM 1771 C CA . TYR A 1 229 ? 21.75 -9.977 -10.281 1 81.62 229 TYR A CA 1
ATOM 1772 C C . TYR A 1 229 ? 22.625 -10.203 -11.5 1 81.62 229 TYR A C 1
ATOM 1774 O O . TYR A 1 229 ? 23.859 -10.188 -11.406 1 81.62 229 TYR A O 1
ATOM 1782 N N . GLU A 1 230 ? 21.922 -10.484 -12.586 1 83.88 230 GLU A N 1
ATOM 1783 C CA . GLU A 1 230 ? 22.672 -10.43 -13.836 1 83.88 230 GLU A CA 1
ATOM 1784 C C . GLU A 1 230 ? 23.172 -9.016 -14.125 1 83.88 230 GLU A C 1
ATOM 1786 O O . GLU A 1 230 ? 22.516 -8.039 -13.758 1 83.88 230 GLU A O 1
ATOM 1791 N N . LYS A 1 231 ? 24.203 -8.867 -14.766 1 85.5 231 LYS A N 1
ATOM 1792 C CA . LYS A 1 231 ? 24.844 -7.574 -15.008 1 85.5 231 LYS A CA 1
ATOM 1793 C C . LYS A 1 231 ? 23.906 -6.629 -15.758 1 85.5 231 LYS A C 1
ATOM 1795 O O . LYS A 1 231 ? 23.859 -5.434 -15.469 1 85.5 231 LYS A O 1
ATOM 1800 N N . TRP A 1 232 ? 23.156 -7.25 -16.641 1 85.69 232 TRP A N 1
ATOM 1801 C CA . TRP A 1 232 ? 22.312 -6.402 -17.5 1 85.69 232 TRP A CA 1
ATOM 1802 C C . TRP A 1 232 ? 21.109 -5.895 -16.734 1 85.69 232 TRP A C 1
ATOM 1804 O O . TRP A 1 232 ? 20.438 -4.957 -17.172 1 85.69 232 TRP A O 1
ATOM 1814 N N . GLU A 1 233 ? 20.828 -6.449 -15.586 1 88.94 233 GLU A N 1
ATOM 1815 C CA . GLU A 1 233 ? 19.672 -6.047 -14.781 1 88.94 233 GLU A CA 1
ATOM 1816 C C . GLU A 1 233 ? 20.062 -5 -13.742 1 88.94 233 GLU A C 1
ATOM 1818 O O . GLU A 1 233 ? 19.203 -4.434 -13.07 1 88.94 233 GLU A O 1
ATOM 1823 N N . GLU A 1 234 ? 21.375 -4.742 -13.625 1 87 234 GLU A N 1
ATOM 1824 C CA . GLU A 1 234 ? 21.859 -3.814 -12.602 1 87 234 GLU A CA 1
ATOM 1825 C C . GLU A 1 234 ? 21.672 -2.365 -13.039 1 87 234 GLU A C 1
ATOM 1827 O O . GLU A 1 234 ? 21.484 -2.09 -14.227 1 87 234 GLU A O 1
ATOM 1832 N N . GLU A 1 235 ? 21.719 -1.472 -12 1 83.06 235 GLU A N 1
ATOM 1833 C CA . GLU A 1 235 ? 21.578 -0.046 -12.281 1 83.06 235 GLU A CA 1
ATOM 1834 C C . GLU A 1 235 ? 22.75 0.464 -13.125 1 83.06 235 GLU A C 1
ATOM 1836 O O . GLU A 1 235 ? 23.891 0.08 -12.891 1 83.06 235 GLU A O 1
ATOM 1841 N N . MET A 1 236 ? 22.391 1.303 -14.094 1 83.06 236 MET A N 1
ATOM 1842 C CA . MET A 1 236 ? 23.438 1.938 -14.891 1 83.06 236 MET A CA 1
ATOM 1843 C C . MET A 1 236 ? 23.984 3.18 -14.195 1 83.06 236 MET A C 1
ATOM 1845 O O . MET A 1 236 ? 23.25 3.871 -13.484 1 83.06 236 MET A O 1
ATOM 1849 N N . PRO A 1 237 ? 25.25 3.357 -14.367 1 79.25 237 PRO A N 1
ATOM 1850 C CA . PRO A 1 237 ? 25.797 4.59 -13.797 1 79.25 237 PRO A CA 1
ATOM 1851 C C . PRO A 1 237 ? 25.125 5.844 -14.328 1 79.25 237 PRO A C 1
ATOM 1853 O O . PRO A 1 237 ? 24.672 5.867 -15.477 1 79.25 237 PRO A O 1
ATOM 1856 N N . GLU A 1 238 ? 24.875 6.762 -13.422 1 71.88 238 GLU A N 1
ATOM 1857 C CA . GLU A 1 238 ? 24.234 8.016 -13.805 1 71.88 238 GLU A CA 1
ATOM 1858 C C . GLU A 1 238 ? 25.078 8.797 -14.805 1 71.88 238 GLU A C 1
ATOM 1860 O O . GLU A 1 238 ? 26.297 8.836 -14.688 1 71.88 238 GLU A O 1
ATOM 1865 N N . SER A 1 239 ? 24.422 9.18 -15.836 1 76.38 239 SER A N 1
ATOM 1866 C CA . SER A 1 239 ? 25.109 10 -16.828 1 76.38 239 SER A CA 1
ATOM 1867 C C . SER A 1 239 ? 25.453 11.375 -16.266 1 76.38 239 SER A C 1
ATOM 1869 O O . SER A 1 239 ? 24.891 11.797 -15.25 1 76.38 239 SER A O 1
ATOM 1871 N N . LYS A 1 240 ? 26.375 12.078 -16.906 1 74.62 240 LYS A N 1
ATOM 1872 C CA . LYS A 1 240 ? 26.812 13.422 -16.531 1 74.62 240 LYS A CA 1
ATOM 1873 C C . LYS A 1 240 ? 25.656 14.422 -16.625 1 74.62 240 LYS A C 1
ATOM 1875 O O . LYS A 1 240 ? 25.578 15.352 -15.82 1 74.62 240 LYS A O 1
ATOM 1880 N N . GLU A 1 241 ? 24.719 14.086 -17.609 1 82 241 GLU A N 1
ATOM 1881 C CA . GLU A 1 241 ? 23.547 14.945 -17.812 1 82 241 GLU A CA 1
ATOM 1882 C C . GLU A 1 241 ? 22.266 14.125 -17.844 1 82 241 GLU A C 1
ATOM 1884 O O . GLU A 1 241 ? 22.188 13.094 -18.516 1 82 241 GLU A O 1
ATOM 1889 N N . TYR A 1 242 ? 21.312 14.758 -17.188 1 84.31 242 TYR A N 1
ATOM 1890 C CA . TYR A 1 242 ? 20.031 14.055 -17.141 1 84.31 242 TYR A CA 1
ATOM 1891 C C . TYR A 1 242 ? 19.234 14.297 -18.422 1 84.31 242 TYR A C 1
ATOM 1893 O O . TYR A 1 242 ? 18.984 15.445 -18.797 1 84.31 242 TYR A O 1
ATOM 1901 N N . LYS A 1 243 ? 19 13.398 -19.156 1 85.69 243 LYS A N 1
ATOM 1902 C CA . LYS A 1 243 ? 18.109 13.383 -20.312 1 85.69 243 LYS A CA 1
ATOM 1903 C C . LYS A 1 243 ? 17 12.344 -20.125 1 85.69 243 LYS A C 1
ATOM 1905 O O . LYS A 1 243 ? 17.281 11.156 -19.938 1 85.69 243 LYS A O 1
ATOM 1910 N N . PHE A 1 244 ? 15.766 12.766 -20.156 1 85.31 244 PHE A N 1
ATOM 1911 C CA . PHE A 1 244 ? 14.664 11.836 -19.922 1 85.31 244 PHE A CA 1
ATOM 1912 C C . PHE A 1 244 ? 14.609 10.773 -21.016 1 85.31 244 PHE A C 1
ATOM 1914 O O . PHE A 1 244 ? 14.477 9.586 -20.734 1 85.31 244 PHE A O 1
ATOM 1921 N N . PHE A 1 245 ? 14.586 11.266 -22.297 1 87.44 245 PHE A N 1
ATOM 1922 C CA . PHE A 1 245 ? 14.602 10.312 -23.391 1 87.44 245 PHE A CA 1
ATOM 1923 C C . PHE A 1 245 ? 16.016 9.82 -23.672 1 87.44 245 PHE A C 1
ATOM 1925 O O . PHE A 1 245 ? 16.719 10.375 -24.516 1 87.44 245 PHE A O 1
ATOM 1932 N N . SER A 1 246 ? 16.594 8.906 -22.875 1 88.5 246 SER A N 1
ATOM 1933 C CA . SER A 1 246 ? 17.953 8.344 -22.969 1 88.5 246 SER A CA 1
ATOM 1934 C C . SER A 1 246 ? 17.938 6.84 -22.719 1 88.5 246 SER A C 1
ATOM 1936 O O . SER A 1 246 ? 16.922 6.281 -22.281 1 88.5 246 SER A O 1
ATOM 1938 N N . LYS A 1 247 ? 18.969 6.223 -23.016 1 87 247 LYS A N 1
ATOM 1939 C CA . LYS A 1 247 ? 19.141 4.793 -22.766 1 87 247 LYS A CA 1
ATOM 1940 C C . LYS A 1 247 ? 19.125 4.492 -21.281 1 87 247 LYS A C 1
ATOM 1942 O O . LYS A 1 247 ? 18.609 3.451 -20.859 1 87 247 LYS A O 1
ATOM 1947 N N . GLU A 1 248 ? 19.609 5.449 -20.547 1 88.12 248 GLU A N 1
ATOM 1948 C CA . GLU A 1 248 ? 19.641 5.277 -19.094 1 88.12 248 GLU A CA 1
ATOM 1949 C C . GLU A 1 248 ? 18.234 5.297 -18.5 1 88.12 248 GLU A C 1
ATOM 1951 O O . GLU A 1 248 ? 17.938 4.508 -17.594 1 88.12 248 GLU A O 1
ATOM 1956 N N . THR A 1 249 ? 17.531 6.199 -19 1 87.81 249 THR A N 1
ATOM 1957 C CA . THR A 1 249 ? 16.156 6.297 -18.516 1 87.81 249 THR A CA 1
ATOM 1958 C C . THR A 1 249 ? 15.359 5.055 -18.906 1 87.81 249 THR A C 1
ATOM 1960 O O . THR A 1 249 ? 14.586 4.531 -18.094 1 87.81 249 THR A O 1
ATOM 1963 N N . TYR A 1 250 ? 15.5 4.625 -20.141 1 91.06 250 TYR A N 1
ATOM 1964 C CA . TYR A 1 250 ? 14.828 3.404 -20.578 1 91.06 250 TYR A CA 1
ATOM 1965 C C . TYR A 1 250 ? 15.234 2.221 -19.703 1 91.06 250 TYR A C 1
ATOM 1967 O O . TYR A 1 250 ? 14.398 1.41 -19.312 1 91.06 250 TYR A O 1
ATOM 1975 N N . HIS A 1 251 ? 16.516 2.107 -19.469 1 91.19 251 HIS A N 1
ATOM 1976 C CA . HIS A 1 251 ? 17.047 1.03 -18.641 1 91.19 251 HIS A CA 1
ATOM 1977 C C . HIS A 1 251 ? 16.453 1.062 -17.234 1 91.19 251 HIS A C 1
ATOM 1979 O O . HIS A 1 251 ? 16.094 0.018 -16.688 1 91.19 251 HIS A O 1
ATOM 1985 N N . LYS A 1 252 ? 16.344 2.207 -16.719 1 88 252 LYS A N 1
ATOM 1986 C CA . LYS A 1 252 ? 15.805 2.377 -15.375 1 88 252 LYS A CA 1
ATOM 1987 C C . LYS A 1 252 ? 14.344 1.952 -15.305 1 88 252 LYS A C 1
ATOM 1989 O O . LYS A 1 252 ? 13.93 1.277 -14.359 1 88 252 LYS A O 1
ATOM 1994 N N . PHE A 1 253 ? 13.633 2.229 -16.328 1 89.06 253 PHE A N 1
ATOM 1995 C CA . PHE A 1 253 ? 12.188 2.045 -16.281 1 89.06 253 PHE A CA 1
ATOM 1996 C C . PHE A 1 253 ? 11.797 0.662 -16.781 1 89.06 253 PHE A C 1
ATOM 1998 O O . PHE A 1 253 ? 10.789 0.095 -16.344 1 89.06 253 PHE A O 1
ATOM 2005 N N . PHE A 1 254 ? 12.602 0.042 -17.672 1 92.31 254 PHE A N 1
ATOM 2006 C CA . PHE A 1 254 ? 12.102 -1.151 -18.344 1 92.31 254 PHE A CA 1
ATOM 2007 C C . PHE A 1 254 ? 13.078 -2.311 -18.188 1 92.31 254 PHE A C 1
ATOM 2009 O O . PHE A 1 254 ? 12.734 -3.457 -18.5 1 92.31 254 PHE A O 1
ATOM 2016 N N . VAL A 1 255 ? 14.273 -2.098 -17.688 1 91.69 255 VAL A N 1
ATOM 2017 C CA . VAL A 1 255 ? 15.281 -3.154 -17.75 1 91.69 255 VAL A CA 1
ATOM 2018 C C . VAL A 1 255 ? 15.789 -3.461 -16.344 1 91.69 255 VAL A C 1
ATOM 2020 O O . VAL A 1 255 ? 15.844 -4.625 -15.938 1 91.69 255 VAL A O 1
ATOM 2023 N N . LYS A 1 256 ? 16.031 -2.426 -15.57 1 92.81 256 LYS A N 1
ATOM 2024 C CA . LYS A 1 256 ? 16.609 -2.594 -14.234 1 92.81 256 LYS A CA 1
ATOM 2025 C C . LYS A 1 256 ? 15.695 -3.436 -13.352 1 92.81 256 LYS A C 1
ATOM 2027 O O . LYS A 1 256 ? 14.484 -3.209 -13.305 1 92.81 256 LYS A O 1
ATOM 2032 N N . ARG A 1 257 ? 16.234 -4.367 -12.68 1 93.69 257 ARG A N 1
ATOM 2033 C CA . ARG A 1 257 ? 15.469 -5.242 -11.797 1 93.69 257 ARG A CA 1
ATOM 2034 C C . ARG A 1 257 ? 14.945 -4.473 -10.586 1 93.69 257 ARG A C 1
ATOM 2036 O O . ARG A 1 257 ? 15.656 -3.652 -10.008 1 93.69 257 ARG A O 1
ATOM 2043 N N . TRP A 1 258 ? 13.727 -4.773 -10.266 1 95.38 258 TRP A N 1
ATOM 2044 C CA . TRP A 1 258 ? 13.125 -4.164 -9.078 1 95.38 258 TRP A CA 1
ATOM 2045 C C . TRP A 1 258 ? 13.516 -4.926 -7.816 1 95.38 258 TRP A C 1
ATOM 2047 O O . TRP A 1 258 ? 13.805 -6.125 -7.875 1 95.38 258 TRP A O 1
ATOM 2057 N N . SER A 1 259 ? 13.672 -4.25 -6.715 1 94.5 259 SER A N 1
ATOM 2058 C CA . SER A 1 259 ? 13.898 -4.914 -5.438 1 94.5 259 SER A CA 1
ATOM 2059 C C . SER A 1 259 ? 12.711 -5.777 -5.039 1 94.5 259 SER A C 1
ATOM 2061 O O . SER A 1 259 ? 11.602 -5.578 -5.535 1 94.5 259 SER A O 1
ATOM 2063 N N . PHE A 1 260 ? 12.891 -6.727 -4.176 1 95.75 260 PHE A N 1
ATOM 2064 C CA . PHE A 1 260 ? 11.812 -7.566 -3.656 1 95.75 260 PHE A CA 1
ATOM 2065 C C . PHE A 1 260 ? 10.758 -6.719 -2.961 1 95.75 260 PHE A C 1
ATOM 2067 O O . PHE A 1 260 ? 9.562 -7.008 -3.061 1 95.75 260 PHE A O 1
ATOM 2074 N N . TYR A 1 261 ? 11.164 -5.66 -2.32 1 96.06 261 TYR A N 1
ATOM 2075 C CA . TYR A 1 261 ? 10.234 -4.828 -1.561 1 96.06 261 TYR A CA 1
ATOM 2076 C C . TYR A 1 261 ? 9.367 -3.99 -2.49 1 96.06 261 TYR A C 1
ATOM 2078 O O . TYR A 1 261 ? 8.188 -3.752 -2.201 1 96.06 261 TYR A O 1
ATOM 2086 N N . THR A 1 262 ? 9.953 -3.512 -3.625 1 96.06 262 THR A N 1
ATOM 2087 C CA . THR A 1 262 ? 9.148 -2.84 -4.637 1 96.06 262 THR A CA 1
ATOM 2088 C C . THR A 1 262 ? 8.102 -3.787 -5.211 1 96.06 262 THR A C 1
ATOM 2090 O O . THR A 1 262 ? 6.941 -3.406 -5.383 1 96.06 262 THR A O 1
ATOM 2093 N N . GLY A 1 263 ? 8.523 -5.004 -5.484 1 97.19 263 GLY A N 1
ATOM 2094 C CA . GLY A 1 263 ? 7.582 -6.016 -5.941 1 97.19 263 GLY A CA 1
ATOM 2095 C C . GLY A 1 263 ? 6.473 -6.285 -4.945 1 97.19 263 GLY A C 1
ATOM 2096 O O . GLY A 1 263 ? 5.305 -6.398 -5.324 1 97.19 263 GLY A O 1
ATOM 2097 N N . ALA A 1 264 ? 6.848 -6.316 -3.662 1 97.69 264 ALA A N 1
ATOM 2098 C CA . ALA A 1 264 ? 5.879 -6.582 -2.6 1 97.69 264 ALA A CA 1
ATOM 2099 C C . ALA A 1 264 ? 4.805 -5.5 -2.553 1 97.69 264 ALA A C 1
ATOM 2101 O O . ALA A 1 264 ? 3.613 -5.801 -2.455 1 97.69 264 ALA A O 1
ATOM 2102 N N . VAL A 1 265 ? 5.176 -4.25 -2.668 1 97.88 265 VAL A N 1
ATOM 2103 C CA . VAL A 1 265 ? 4.234 -3.137 -2.609 1 97.88 265 VAL A CA 1
ATOM 2104 C C . VAL A 1 265 ? 3.289 -3.197 -3.809 1 97.88 265 VAL A C 1
ATOM 2106 O O . VAL A 1 265 ? 2.074 -3.041 -3.658 1 97.88 265 VAL A O 1
ATOM 2109 N N . CYS A 1 266 ? 3.834 -3.477 -4.992 1 97.94 266 CYS A N 1
ATOM 2110 C CA . CYS A 1 266 ? 3.018 -3.537 -6.199 1 97.94 266 CYS A CA 1
ATOM 2111 C C . CYS A 1 266 ? 2.029 -4.695 -6.133 1 97.94 266 CYS A C 1
ATOM 2113 O O . CYS A 1 266 ? 0.872 -4.551 -6.531 1 97.94 266 CYS A O 1
ATOM 2115 N N . ILE A 1 267 ? 2.502 -5.812 -5.648 1 98 267 ILE A N 1
ATOM 2116 C CA . ILE A 1 267 ? 1.633 -6.977 -5.523 1 98 267 ILE A CA 1
ATOM 2117 C C . ILE A 1 267 ? 0.518 -6.684 -4.52 1 98 267 ILE A C 1
ATOM 2119 O O . ILE A 1 267 ? -0.642 -7.031 -4.754 1 98 267 ILE A O 1
ATOM 2123 N N . MET A 1 268 ? 0.879 -6.016 -3.418 1 98.44 268 MET A N 1
ATOM 2124 C CA . MET A 1 268 ? -0.126 -5.641 -2.428 1 98.44 268 MET A CA 1
ATOM 2125 C C . MET A 1 268 ? -1.173 -4.715 -3.041 1 98.44 268 MET A C 1
ATOM 2127 O O . MET A 1 268 ? -2.369 -4.879 -2.797 1 98.44 268 MET A O 1
ATOM 2131 N N . LEU A 1 269 ? -0.757 -3.771 -3.873 1 98.38 269 LEU A N 1
ATOM 2132 C CA . LEU A 1 269 ? -1.689 -2.861 -4.527 1 98.38 269 LEU A CA 1
ATOM 2133 C C . LEU A 1 269 ? -2.668 -3.629 -5.41 1 98.38 269 LEU A C 1
ATOM 2135 O O . LEU A 1 269 ? -3.865 -3.332 -5.418 1 98.38 269 LEU A O 1
ATOM 2139 N N . MET A 1 270 ? -2.166 -4.59 -6.094 1 98.25 270 MET A N 1
ATOM 2140 C CA . MET A 1 270 ? -3.033 -5.375 -6.969 1 98.25 270 MET A CA 1
ATOM 2141 C C . MET A 1 270 ? -3.953 -6.277 -6.152 1 98.25 270 MET A C 1
ATOM 2143 O O . MET A 1 270 ? -5.105 -6.5 -6.531 1 98.25 270 MET A O 1
ATOM 2147 N N . PHE A 1 271 ? -3.404 -6.809 -5.035 1 98.31 271 PHE A N 1
ATOM 2148 C CA . PHE A 1 271 ? -4.227 -7.609 -4.133 1 98.31 271 PHE A CA 1
ATOM 2149 C C . PHE A 1 271 ? -5.43 -6.812 -3.646 1 98.31 271 PHE A C 1
ATOM 2151 O O . PHE A 1 271 ? -6.562 -7.301 -3.689 1 98.31 271 PHE A O 1
ATOM 2158 N N . VAL A 1 272 ? -5.16 -5.594 -3.246 1 97.88 272 VAL A N 1
ATOM 2159 C CA . VAL A 1 272 ? -6.215 -4.734 -2.725 1 97.88 272 VAL A CA 1
ATOM 2160 C C . VAL A 1 272 ? -7.176 -4.352 -3.85 1 97.88 272 VAL A C 1
ATOM 2162 O O . VAL A 1 272 ? -8.391 -4.281 -3.643 1 97.88 272 VAL A O 1
ATOM 2165 N N . THR A 1 273 ? -6.617 -4.113 -5.023 1 97.94 273 THR A N 1
ATOM 2166 C CA . THR A 1 273 ? -7.457 -3.803 -6.176 1 97.94 273 THR A CA 1
ATOM 2167 C C . THR A 1 273 ? -8.43 -4.945 -6.457 1 97.94 273 THR A C 1
ATOM 2169 O O . THR A 1 273 ? -9.625 -4.711 -6.676 1 97.94 273 THR A O 1
ATOM 2172 N N . ILE A 1 274 ? -7.938 -6.156 -6.395 1 98.06 274 ILE A N 1
ATOM 2173 C CA . ILE A 1 274 ? -8.797 -7.32 -6.598 1 98.06 274 ILE A CA 1
ATOM 2174 C C . ILE A 1 274 ? -9.875 -7.363 -5.52 1 98.06 274 ILE A C 1
ATOM 2176 O O . ILE A 1 274 ? -11.062 -7.492 -5.824 1 98.06 274 ILE A O 1
ATOM 2180 N N . LEU A 1 275 ? -9.477 -7.172 -4.336 1 97.81 275 LEU A N 1
ATOM 2181 C CA . LEU A 1 275 ? -10.352 -7.301 -3.176 1 97.81 275 LEU A CA 1
ATOM 2182 C C . LEU A 1 275 ? -11.5 -6.301 -3.252 1 97.81 275 LEU A C 1
ATOM 2184 O O . LEU A 1 275 ? -12.664 -6.676 -3.1 1 97.81 275 LEU A O 1
ATOM 2188 N N . VAL A 1 276 ? -11.195 -5.035 -3.609 1 97.25 276 VAL A N 1
ATOM 2189 C CA . VAL A 1 276 ? -12.18 -3.973 -3.471 1 97.25 276 VAL A CA 1
ATOM 2190 C C . VAL A 1 276 ? -13.023 -3.883 -4.742 1 97.25 276 VAL A C 1
ATOM 2192 O O . VAL A 1 276 ? -14.133 -3.348 -4.723 1 97.25 276 VAL A O 1
ATOM 2195 N N . THR A 1 277 ? -12.516 -4.418 -5.848 1 96.38 277 THR A N 1
ATOM 2196 C CA . THR A 1 277 ? -13.273 -4.285 -7.086 1 96.38 277 THR A CA 1
ATOM 2197 C C . THR A 1 277 ? -14.102 -5.539 -7.348 1 96.38 277 THR A C 1
ATOM 2199 O O . THR A 1 277 ? -15.117 -5.48 -8.055 1 96.38 277 THR A O 1
ATOM 2202 N N . THR A 1 278 ? -13.656 -6.707 -6.77 1 95.38 278 THR A N 1
ATOM 2203 C CA . THR A 1 278 ? -14.352 -7.945 -7.098 1 95.38 278 THR A CA 1
ATOM 2204 C C . THR A 1 278 ? -15.094 -8.484 -5.879 1 95.38 278 THR A C 1
ATOM 2206 O O . THR A 1 278 ? -15.984 -9.328 -6.008 1 95.38 278 THR A O 1
ATOM 2209 N N . GLY A 1 279 ? -14.727 -8.031 -4.699 1 95.5 279 GLY A N 1
ATOM 2210 C CA . GLY A 1 279 ? -15.336 -8.539 -3.48 1 95.5 279 GLY A CA 1
ATOM 2211 C C . GLY A 1 279 ? -14.742 -9.859 -3.027 1 95.5 279 GLY A C 1
ATOM 2212 O O . GLY A 1 279 ? -15.125 -10.391 -1.979 1 95.5 279 GLY A O 1
ATOM 2213 N N . THR A 1 280 ? -13.82 -10.367 -3.838 1 96.06 280 THR A N 1
ATOM 2214 C CA . THR A 1 280 ? -13.125 -11.602 -3.514 1 96.06 280 THR A CA 1
ATOM 2215 C C . THR A 1 280 ? -11.617 -11.391 -3.518 1 96.06 280 THR A C 1
ATOM 2217 O O . THR A 1 280 ? -11.141 -10.297 -3.826 1 96.06 280 THR A O 1
ATOM 2220 N N . SER A 1 281 ? -10.875 -12.352 -3.004 1 96.88 281 SER A N 1
ATOM 2221 C CA . SER A 1 281 ? -9.43 -12.211 -2.91 1 96.88 281 SER A CA 1
ATOM 2222 C C . SER A 1 281 ? -8.727 -12.891 -4.086 1 96.88 281 SER A C 1
ATOM 2224 O O . SER A 1 281 ? -9.383 -13.383 -5.004 1 96.88 281 SER A O 1
ATOM 2226 N N . TRP A 1 282 ? -7.434 -12.852 -4.152 1 96.31 282 TRP A N 1
ATOM 2227 C CA . TRP A 1 282 ? -6.633 -13.312 -5.277 1 96.31 282 TRP A CA 1
ATOM 2228 C C . TRP A 1 282 ? -6.457 -14.828 -5.23 1 96.31 282 TRP A C 1
ATOM 2230 O O . TRP A 1 282 ? -6.082 -15.383 -4.195 1 96.31 282 TRP A O 1
ATOM 2240 N N . GLY A 1 283 ? -6.773 -15.5 -6.301 1 94 283 GLY A N 1
ATOM 2241 C CA . GLY A 1 283 ? -6.562 -16.922 -6.508 1 94 283 GLY A CA 1
ATOM 2242 C C . GLY A 1 283 ? -6.27 -17.281 -7.953 1 94 283 GLY A C 1
ATOM 2243 O O . GLY A 1 283 ? -6.766 -16.625 -8.875 1 94 283 GLY A O 1
ATOM 2244 N N . VAL A 1 284 ? -5.523 -18.391 -8.125 1 92.62 284 VAL A N 1
ATOM 2245 C CA . VAL A 1 284 ? -5.129 -18.688 -9.5 1 92.62 284 VAL A CA 1
ATOM 2246 C C . VAL A 1 284 ? -5.508 -20.125 -9.836 1 92.62 284 VAL A C 1
ATOM 2248 O O . VAL A 1 284 ? -5.75 -20.453 -11.008 1 92.62 284 VAL A O 1
ATOM 2251 N N . THR A 1 285 ? -5.703 -21.016 -8.953 1 93.5 285 THR A N 1
ATOM 2252 C CA . THR A 1 285 ? -5.656 -22.438 -9.227 1 93.5 285 THR A CA 1
ATOM 2253 C C . THR A 1 285 ? -7.02 -22.953 -9.688 1 93.5 285 THR A C 1
ATOM 2255 O O . THR A 1 285 ? -7.102 -23.938 -10.422 1 93.5 285 THR A O 1
ATOM 2258 N N . ALA A 1 286 ? -8.07 -22.312 -9.211 1 93.5 286 ALA A N 1
ATOM 2259 C CA . ALA A 1 286 ? -9.391 -22.734 -9.672 1 93.5 286 ALA A CA 1
ATOM 2260 C C . ALA A 1 286 ? -9.508 -22.594 -11.188 1 93.5 286 ALA A C 1
ATOM 2262 O O . ALA A 1 286 ? -10.125 -23.422 -11.852 1 93.5 286 ALA A O 1
ATOM 2263 N N . VAL A 1 287 ? -8.922 -21.656 -11.688 1 95.81 287 VAL A N 1
ATOM 2264 C CA . VAL A 1 287 ? -8.969 -21.359 -13.117 1 95.81 287 VAL A CA 1
ATOM 2265 C C . VAL A 1 287 ? -8.211 -22.422 -13.898 1 95.81 287 VAL A C 1
ATOM 2267 O O . VAL A 1 287 ? -8.562 -22.75 -15.031 1 95.81 287 VAL A O 1
ATOM 2270 N N . PHE A 1 288 ? -7.203 -23 -13.242 1 97.44 288 PHE A N 1
ATOM 2271 C CA . PHE A 1 288 ? -6.453 -24.062 -13.891 1 97.44 288 PHE A CA 1
ATOM 2272 C C . PHE A 1 288 ? -7.34 -25.281 -14.125 1 97.44 288 PHE A C 1
ATOM 2274 O O . PHE A 1 288 ? -7.227 -25.953 -15.156 1 97.44 288 PHE A O 1
ATOM 2281 N N . ALA A 1 289 ? -8.18 -25.547 -13.195 1 96.69 289 ALA A N 1
ATOM 2282 C CA . ALA A 1 289 ? -9.148 -26.625 -13.391 1 96.69 289 ALA A CA 1
ATOM 2283 C C . ALA A 1 289 ? -10.078 -26.328 -14.562 1 96.69 289 ALA A C 1
ATOM 2285 O O . ALA A 1 289 ? -10.422 -27.219 -15.336 1 96.69 289 ALA A O 1
ATOM 2286 N N . ASP A 1 290 ? -10.5 -25.094 -14.672 1 96.75 290 ASP A N 1
ATOM 2287 C CA . ASP A 1 290 ? -11.352 -24.672 -15.789 1 96.75 290 ASP A CA 1
ATOM 2288 C C . ASP A 1 290 ? -10.633 -24.859 -17.125 1 96.75 290 ASP A C 1
ATOM 2290 O O . ASP A 1 290 ? -11.234 -25.312 -18.094 1 96.75 290 ASP A O 1
ATOM 2294 N N . TRP A 1 291 ? -9.367 -24.453 -17.094 1 97.56 291 TRP A N 1
ATOM 2295 C CA . TRP A 1 291 ? -8.578 -24.594 -18.312 1 97.56 291 TRP A CA 1
ATOM 2296 C C . TRP A 1 291 ? -8.5 -26.062 -18.75 1 97.56 291 TRP A C 1
ATOM 2298 O O . TRP A 1 291 ? -8.633 -26.375 -19.922 1 97.56 291 TRP A O 1
ATOM 2308 N N . ALA A 1 292 ? -8.273 -26.906 -17.812 1 97.44 292 ALA A N 1
ATOM 2309 C CA . ALA A 1 292 ? -8.195 -28.344 -18.094 1 97.44 292 ALA A CA 1
ATOM 2310 C C . ALA A 1 292 ? -9.547 -28.875 -18.578 1 97.44 292 ALA A C 1
ATOM 2312 O O . ALA A 1 292 ? -9.609 -29.719 -19.469 1 97.44 292 ALA A O 1
ATOM 2313 N N . ALA A 1 293 ? -10.578 -28.422 -17.922 1 96.56 293 ALA A N 1
ATOM 2314 C CA . ALA A 1 293 ? -11.914 -28.828 -18.328 1 96.56 293 ALA A CA 1
ATOM 2315 C C . ALA A 1 293 ? -12.18 -28.469 -19.797 1 96.56 293 ALA A C 1
ATOM 2317 O O . ALA A 1 293 ? -12.672 -29.297 -20.562 1 96.56 293 ALA A O 1
ATOM 2318 N N . TRP A 1 294 ? -11.922 -27.266 -20.188 1 96.06 294 TRP A N 1
ATOM 2319 C CA . TRP A 1 294 ? -12.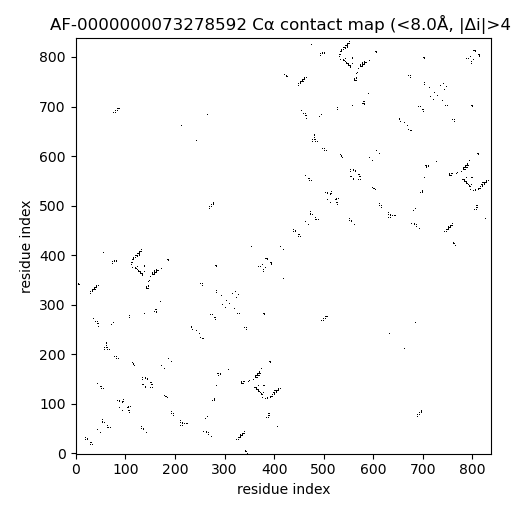102 -26.844 -21.562 1 96.06 294 TRP A CA 1
ATOM 2320 C C . TRP A 1 294 ? -11.258 -27.672 -22.516 1 96.06 294 TRP A C 1
ATOM 2322 O O . TRP A 1 294 ? -11.719 -28.062 -23.594 1 96.06 294 TRP A O 1
ATOM 2332 N N . PHE A 1 295 ? -10.016 -27.953 -22.125 1 96.06 295 PHE A N 1
ATOM 2333 C CA . PHE A 1 295 ? -9.086 -28.688 -22.969 1 96.06 295 PHE A CA 1
ATOM 2334 C C . PHE A 1 295 ? -9.562 -30.125 -23.188 1 96.06 295 PHE A C 1
ATOM 2336 O O . PHE A 1 295 ? -9.727 -30.578 -24.328 1 96.06 295 PHE A O 1
ATOM 2343 N N . TYR A 1 296 ? -9.836 -30.859 -22.109 1 96.12 296 TYR A N 1
ATOM 2344 C CA . TYR A 1 296 ? -10.172 -32.281 -22.188 1 96.12 296 TYR A CA 1
ATOM 2345 C C . TYR A 1 296 ? -11.586 -32.469 -22.719 1 96.12 296 TYR A C 1
ATOM 2347 O O . TYR A 1 296 ? -11.859 -33.469 -23.422 1 96.12 296 TYR A O 1
ATOM 2355 N N . GLN A 1 297 ? -12.422 -31.594 -22.359 1 93.38 297 GLN A N 1
ATOM 2356 C CA . GLN A 1 297 ? -13.766 -31.656 -22.938 1 93.38 297 GLN A CA 1
ATOM 2357 C C . GLN A 1 297 ? -13.742 -31.359 -24.438 1 93.38 297 GLN A C 1
ATOM 2359 O O . GLN A 1 297 ? -14.508 -31.953 -25.203 1 93.38 297 GLN A O 1
ATOM 2364 N N . GLY A 1 298 ? -13.008 -30.406 -24.828 1 92.81 298 GLY A N 1
ATOM 2365 C CA . GLY A 1 298 ? -12.852 -30.094 -26.25 1 92.81 298 GLY A CA 1
ATOM 2366 C C . GLY A 1 298 ? -12.344 -31.281 -27.062 1 92.81 298 GLY A C 1
ATOM 2367 O O . GLY A 1 298 ? -12.688 -31.422 -28.234 1 92.81 298 GLY A O 1
ATOM 2368 N N . LEU A 1 299 ? -11.555 -32.156 -26.438 1 95.31 299 LEU A N 1
ATOM 2369 C CA . LEU A 1 299 ? -11.023 -33.344 -27.078 1 95.31 299 LEU A CA 1
ATOM 2370 C C . LEU A 1 299 ? -12.008 -34.5 -26.984 1 95.31 299 LEU A C 1
ATOM 2372 O O . LEU A 1 299 ? -11.781 -35.562 -27.578 1 95.31 299 LEU A O 1
ATOM 2376 N N . GLY A 1 300 ? -13.07 -34.312 -26.234 1 93.44 300 GLY A N 1
ATOM 2377 C CA . GLY A 1 300 ? -14.094 -35.344 -26.078 1 93.44 300 GLY A CA 1
ATOM 2378 C C . GLY A 1 300 ? -13.695 -36.438 -25.109 1 93.44 300 GLY A C 1
ATOM 2379 O O . GLY A 1 300 ? -14.266 -37.531 -25.109 1 93.44 300 GLY A O 1
ATOM 2380 N N . ILE A 1 301 ? -12.75 -36.094 -24.266 1 94.06 301 ILE A N 1
ATOM 2381 C CA . ILE A 1 301 ? -12.211 -37.125 -23.359 1 94.06 301 ILE A CA 1
ATOM 2382 C C . ILE A 1 301 ? -13.07 -37.188 -22.094 1 94.06 301 ILE A C 1
ATOM 2384 O O . ILE A 1 301 ? -13.312 -38.25 -21.562 1 94.06 301 ILE A O 1
ATOM 2388 N N . ILE A 1 302 ? -13.477 -35.969 -21.656 1 93.69 302 ILE A N 1
ATOM 2389 C CA . ILE A 1 302 ? -14.266 -35.938 -20.422 1 93.69 302 ILE A CA 1
ATOM 2390 C C . ILE A 1 302 ? -15.438 -34.969 -20.578 1 93.69 302 ILE A C 1
ATOM 2392 O O . ILE A 1 302 ? -15.461 -34.156 -21.516 1 93.69 302 ILE A O 1
ATOM 2396 N N . ASP A 1 303 ? -16.453 -35.125 -19.719 1 94.12 303 ASP A N 1
ATOM 2397 C CA . ASP A 1 303 ? -17.578 -34.188 -19.547 1 94.12 303 ASP A CA 1
ATOM 2398 C C . ASP A 1 303 ? -17.734 -33.781 -18.094 1 94.12 303 ASP A C 1
ATOM 2400 O O . ASP A 1 303 ? -18.141 -34.594 -17.25 1 94.12 303 ASP A O 1
ATOM 2404 N N . VAL A 1 304 ? -17.453 -32.5 -17.859 1 93.75 304 VAL A N 1
ATOM 2405 C CA . VAL A 1 304 ? -17.422 -32.062 -16.484 1 93.75 304 VAL A CA 1
ATOM 2406 C C . VAL A 1 304 ? -18.797 -31.562 -16.062 1 93.75 304 VAL A C 1
ATOM 2408 O O . VAL A 1 304 ? -18.984 -31.094 -14.93 1 93.75 304 VAL A O 1
ATOM 2411 N N . SER A 1 305 ? -19.844 -31.594 -16.875 1 91.81 305 SER A N 1
ATOM 2412 C CA . SER A 1 305 ? -21.156 -31.016 -16.656 1 91.81 305 SER A CA 1
ATOM 2413 C C . SER A 1 305 ? -21.828 -31.625 -15.422 1 91.81 305 SER A C 1
ATOM 2415 O O . SER A 1 305 ? -22.625 -30.969 -14.75 1 91.81 305 SER A O 1
ATOM 2417 N N . ASN A 1 306 ? -21.453 -32.844 -15.086 1 91.44 306 ASN A N 1
ATOM 2418 C CA . ASN A 1 306 ? -22.109 -33.5 -13.961 1 91.44 306 ASN A CA 1
ATOM 2419 C C . ASN A 1 306 ? -21.188 -33.594 -12.75 1 91.44 306 ASN A C 1
ATOM 2421 O O . ASN A 1 306 ? -21.484 -34.312 -11.797 1 91.44 306 ASN A O 1
ATOM 2425 N N . TRP A 1 307 ? -20.047 -32.938 -12.852 1 93.81 307 TRP A N 1
ATOM 2426 C CA . TRP A 1 307 ? -19.156 -32.938 -11.695 1 93.81 307 TRP A CA 1
ATOM 2427 C C . TRP A 1 307 ? -19.609 -31.922 -10.656 1 93.81 307 TRP A C 1
ATOM 2429 O O . TRP A 1 307 ? -19.812 -30.734 -10.977 1 93.81 307 TRP A O 1
ATOM 2439 N N . PRO A 1 308 ? -19.75 -32.25 -9.438 1 92.19 308 PRO A N 1
ATOM 2440 C CA . PRO A 1 308 ? -20.25 -31.359 -8.398 1 92.19 308 PRO A CA 1
ATOM 2441 C C . PRO A 1 308 ? -19.391 -30.109 -8.25 1 92.19 308 PRO A C 1
ATOM 2443 O O . PRO A 1 308 ? -19.906 -29.016 -8.016 1 92.19 308 PRO A O 1
ATOM 2446 N N . TRP A 1 309 ? -18.172 -30.234 -8.406 1 91 309 TRP A N 1
ATOM 2447 C CA . TRP A 1 309 ? -17.266 -29.094 -8.211 1 91 309 TRP A CA 1
ATOM 2448 C C . TRP A 1 309 ? -17.531 -28 -9.242 1 91 309 TRP A C 1
ATOM 2450 O O . TRP A 1 309 ? -17.375 -26.812 -8.953 1 91 309 TRP A O 1
ATOM 2460 N N . PHE A 1 310 ? -17.969 -28.406 -10.398 1 93.31 310 PHE A N 1
ATOM 2461 C CA . PHE A 1 310 ? -18.172 -27.453 -11.492 1 93.31 310 PHE A CA 1
ATOM 2462 C C . PHE A 1 310 ? -19.609 -26.938 -11.492 1 93.31 310 PHE A C 1
ATOM 2464 O O . PHE A 1 310 ? -19.969 -26.094 -12.312 1 93.31 310 PHE A O 1
ATOM 2471 N N . ALA A 1 311 ? -20.438 -27.344 -10.617 1 90 311 ALA A N 1
ATOM 2472 C CA . ALA A 1 311 ? -21.859 -27.016 -10.633 1 90 311 ALA A CA 1
ATOM 2473 C C . ALA A 1 311 ? -22.062 -25.5 -10.617 1 90 311 ALA A C 1
ATOM 2475 O O . ALA A 1 311 ? -22.875 -24.969 -11.391 1 90 311 ALA A O 1
ATOM 2476 N N . SER A 1 312 ? -21.297 -24.875 -9.758 1 86.12 312 SER A N 1
ATOM 2477 C CA . SER A 1 312 ? -21.469 -23.422 -9.617 1 86.12 312 SER A CA 1
ATOM 2478 C C . SER A 1 312 ? -20.625 -22.672 -10.641 1 86.12 312 SER A C 1
ATOM 2480 O O . SER A 1 312 ? -20.656 -21.438 -10.688 1 86.12 312 SER A O 1
ATOM 2482 N N . ARG A 1 313 ? -19.938 -23.406 -11.492 1 90.44 313 ARG A N 1
ATOM 2483 C CA . ARG A 1 313 ? -18.984 -22.781 -12.406 1 90.44 313 ARG A CA 1
ATOM 2484 C C . ARG A 1 313 ? -19.391 -23.016 -13.859 1 90.44 313 ARG A C 1
ATOM 2486 O O . ARG A 1 313 ? -18.656 -22.625 -14.781 1 90.44 313 ARG A O 1
ATOM 2493 N N . MET A 1 314 ? -20.562 -23.562 -14.094 1 90.75 314 MET A N 1
ATOM 2494 C CA . MET A 1 314 ? -20.938 -24.016 -15.43 1 90.75 314 MET A CA 1
ATOM 2495 C C . MET A 1 314 ? -21.188 -22.828 -16.359 1 90.75 314 MET A C 1
ATOM 2497 O O . MET A 1 314 ? -20.938 -22.906 -17.562 1 90.75 314 MET A O 1
ATOM 2501 N N . ASP A 1 315 ? -21.688 -21.734 -15.781 1 88.56 315 ASP A N 1
ATOM 2502 C CA . ASP A 1 315 ? -21.859 -20.547 -16.609 1 88.56 315 ASP A CA 1
ATOM 2503 C C . ASP A 1 315 ? -20.531 -20.094 -17.203 1 88.56 315 ASP A C 1
ATOM 2505 O O . ASP A 1 315 ? -20.469 -19.719 -18.375 1 88.56 315 ASP A O 1
ATOM 2509 N N . GLY A 1 316 ? -19.531 -20.188 -16.391 1 89.25 316 GLY A N 1
ATOM 2510 C CA . GLY A 1 316 ? -18.203 -19.844 -16.891 1 89.25 316 GLY A CA 1
ATOM 2511 C C . GLY A 1 316 ? -17.672 -20.828 -17.906 1 89.25 316 GLY A C 1
ATOM 2512 O O . GLY A 1 316 ? -17.094 -20.422 -18.922 1 89.25 316 GLY A O 1
ATOM 2513 N N . ILE A 1 317 ? -17.922 -22.078 -17.625 1 92.06 317 ILE A N 1
ATOM 2514 C CA . ILE A 1 317 ? -17.453 -23.125 -18.531 1 92.06 317 ILE A CA 1
ATOM 2515 C C . ILE A 1 317 ? -18.156 -23 -19.875 1 92.06 317 ILE A C 1
ATOM 2517 O O . ILE A 1 317 ? -17.516 -23.094 -20.922 1 92.06 317 ILE A O 1
ATOM 2521 N N . ARG A 1 318 ? -19.391 -22.703 -19.859 1 91.44 318 ARG A N 1
ATOM 2522 C CA . ARG A 1 318 ? -20.156 -22.578 -21.094 1 91.44 318 ARG A CA 1
ATOM 2523 C C . ARG A 1 318 ? -19.797 -21.312 -21.844 1 91.44 318 ARG A C 1
ATOM 2525 O O . ARG A 1 318 ? -19.828 -21.281 -23.078 1 91.44 318 ARG A O 1
ATOM 2532 N N . GLY A 1 319 ? -19.547 -20.266 -21.109 1 90.88 319 GLY A N 1
ATOM 2533 C CA . GLY A 1 319 ? -19.219 -18.984 -21.703 1 90.88 319 GLY A CA 1
ATOM 2534 C C . GLY A 1 319 ? -17.891 -18.984 -22.422 1 90.88 319 GLY A C 1
ATOM 2535 O O . GLY A 1 319 ? -17.656 -18.172 -23.312 1 90.88 319 GLY A O 1
ATOM 2536 N N . GLY A 1 320 ? -16.953 -19.875 -21.984 1 92.31 320 GLY A N 1
ATOM 2537 C CA . GLY A 1 320 ? -15.68 -20 -22.688 1 92.31 320 GLY A CA 1
ATOM 2538 C C . GLY A 1 320 ? -14.555 -19.219 -22.031 1 92.31 320 GLY A C 1
ATOM 2539 O O . GLY A 1 320 ? -14.805 -18.359 -21.188 1 92.31 320 GLY A O 1
ATOM 2540 N N . PHE A 1 321 ? -13.398 -19.422 -22.547 1 93.38 321 PHE A N 1
ATOM 2541 C CA . PHE A 1 321 ? -12.156 -18.875 -22.016 1 93.38 321 PHE A CA 1
ATOM 2542 C C . PHE A 1 321 ? -12.172 -17.359 -22.016 1 93.38 321 PHE A C 1
ATOM 2544 O O . PHE A 1 321 ? -11.883 -16.719 -21 1 93.38 321 PHE A O 1
ATOM 2551 N N . PHE A 1 322 ? -12.547 -16.719 -23.047 1 93.38 322 PHE A N 1
ATOM 2552 C CA . PHE A 1 322 ? -12.406 -15.281 -23.25 1 93.38 322 PHE A CA 1
ATOM 2553 C C . PHE A 1 322 ? -13.5 -14.523 -22.516 1 93.38 322 PHE A C 1
ATOM 2555 O O . PHE A 1 322 ? -13.43 -13.305 -22.375 1 93.38 322 PHE A O 1
ATOM 2562 N N . ASN A 1 323 ? -14.508 -15.305 -21.953 1 94.31 323 ASN A N 1
ATOM 2563 C CA . ASN A 1 323 ? -15.594 -14.68 -21.203 1 94.31 323 ASN A CA 1
ATOM 2564 C C . ASN A 1 323 ? -15.5 -15 -19.719 1 94.31 323 ASN A C 1
ATOM 2566 O O . ASN A 1 323 ? -16.453 -14.797 -18.969 1 94.31 323 ASN A O 1
ATOM 2570 N N . ASP A 1 324 ? -14.352 -15.539 -19.344 1 95.56 324 ASP A N 1
ATOM 2571 C CA . ASP A 1 324 ? -14.102 -15.883 -17.953 1 95.56 324 ASP A CA 1
ATOM 2572 C C . ASP A 1 324 ? -13.109 -14.914 -17.312 1 95.56 324 ASP A C 1
ATOM 2574 O O . ASP A 1 324 ? -11.922 -14.938 -17.656 1 95.56 324 ASP A O 1
ATOM 2578 N N . PRO A 1 325 ? -13.539 -14.125 -16.344 1 95.81 325 PRO A N 1
ATOM 2579 C CA . PRO A 1 325 ? -12.648 -13.133 -15.719 1 95.81 325 PRO A CA 1
ATOM 2580 C C . PRO A 1 325 ? -11.406 -13.766 -15.094 1 95.81 325 PRO A C 1
ATOM 2582 O O . PRO A 1 325 ? -10.312 -13.203 -15.195 1 95.81 325 PRO A O 1
ATOM 2585 N N . GLY A 1 326 ? -11.586 -14.875 -14.414 1 96.12 326 GLY A N 1
ATOM 2586 C CA . GLY A 1 326 ? -10.438 -15.562 -13.852 1 96.12 326 GLY A CA 1
ATOM 2587 C C . GLY A 1 326 ? -9.398 -15.938 -14.891 1 96.12 326 GLY A C 1
ATOM 2588 O O . GLY A 1 326 ? -8.195 -15.805 -14.656 1 96.12 326 GLY A O 1
ATOM 2589 N N . SER A 1 327 ? -9.867 -16.406 -16 1 97.38 327 SER A N 1
ATOM 2590 C CA . SER A 1 327 ? -8.977 -16.766 -17.094 1 97.38 327 SER A CA 1
ATOM 2591 C C . SER A 1 327 ? -8.266 -15.547 -17.656 1 97.38 327 SER A C 1
ATOM 2593 O O . SER A 1 327 ? -7.086 -15.617 -18.031 1 97.38 327 SER A O 1
ATOM 2595 N N . MET A 1 328 ? -9.016 -14.43 -17.734 1 97.69 328 MET A N 1
ATOM 2596 C CA . MET A 1 328 ? -8.398 -13.188 -18.203 1 97.69 328 MET A CA 1
ATOM 2597 C C . MET A 1 328 ? -7.258 -12.773 -17.281 1 97.69 328 MET A C 1
ATOM 2599 O O . MET A 1 328 ? -6.203 -12.328 -17.734 1 97.69 328 MET A O 1
ATOM 2603 N N . ARG A 1 329 ? -7.445 -12.93 -16 1 97.81 329 ARG A N 1
ATOM 2604 C CA . ARG A 1 329 ? -6.422 -12.547 -15.031 1 97.81 329 ARG A CA 1
ATOM 2605 C C . ARG A 1 329 ? -5.207 -13.469 -15.133 1 97.81 329 ARG A C 1
ATOM 2607 O O . ARG A 1 329 ? -4.07 -13 -15.188 1 97.81 329 ARG A O 1
ATOM 2614 N N . ASN A 1 330 ? -5.441 -14.789 -15.156 1 98.31 330 ASN A N 1
ATOM 2615 C CA . ASN A 1 330 ? -4.332 -15.734 -15.25 1 98.31 330 ASN A CA 1
ATOM 2616 C C . ASN A 1 330 ? -3.584 -15.578 -16.578 1 98.31 330 ASN A C 1
ATOM 2618 O O . ASN A 1 330 ? -2.355 -15.648 -16.609 1 98.31 330 ASN A O 1
ATOM 2622 N N . ALA A 1 331 ? -4.344 -15.438 -17.672 1 97.94 331 ALA A N 1
ATOM 2623 C CA . ALA A 1 331 ? -3.703 -15.18 -18.953 1 97.94 331 ALA A CA 1
ATOM 2624 C C . ALA A 1 331 ? -2.906 -13.875 -18.922 1 97.94 331 ALA A C 1
ATOM 2626 O O . ALA A 1 331 ? -1.837 -13.781 -19.516 1 97.94 331 ALA A O 1
ATOM 2627 N N . GLY A 1 332 ? -3.498 -12.914 -18.234 1 98.19 332 GLY A N 1
ATOM 2628 C CA . GLY A 1 332 ? -2.783 -11.656 -18.047 1 98.19 332 GLY A CA 1
ATOM 2629 C C . GLY A 1 332 ? -1.449 -11.828 -17.359 1 98.19 332 GLY A C 1
ATOM 2630 O O . GLY A 1 332 ? -0.456 -11.203 -17.734 1 98.19 332 GLY A O 1
ATOM 2631 N N . ILE A 1 333 ? -1.47 -12.625 -16.344 1 98.06 333 ILE A N 1
ATOM 2632 C CA . ILE A 1 333 ? -0.225 -12.875 -15.625 1 98.06 333 ILE A CA 1
ATOM 2633 C C . ILE A 1 333 ? 0.816 -13.453 -16.578 1 98.06 333 ILE A C 1
ATOM 2635 O O . ILE A 1 333 ? 1.968 -13.016 -16.594 1 98.06 333 ILE A O 1
ATOM 2639 N N . LEU A 1 334 ? 0.402 -14.391 -17.391 1 97.81 334 LEU A N 1
ATOM 2640 C CA . LEU A 1 334 ? 1.273 -15.023 -18.375 1 97.81 334 LEU A CA 1
ATOM 2641 C C . LEU A 1 334 ? 1.833 -13.992 -19.344 1 97.81 334 LEU A C 1
ATOM 2643 O O . LEU A 1 334 ? 3.047 -13.922 -19.547 1 97.81 334 LEU A O 1
ATOM 2647 N N . ILE A 1 335 ? 0.979 -13.203 -19.891 1 98.19 335 ILE A N 1
ATOM 2648 C CA . ILE A 1 335 ? 1.364 -12.234 -20.906 1 98.19 335 ILE A CA 1
ATOM 2649 C C . ILE A 1 335 ? 2.168 -11.102 -20.281 1 98.19 335 ILE A C 1
ATOM 2651 O O . ILE A 1 335 ? 3.102 -10.578 -20.891 1 98.19 335 ILE A O 1
ATOM 2655 N N . GLY A 1 336 ? 1.765 -10.719 -19.078 1 98.06 336 GLY A N 1
ATOM 2656 C CA . GLY A 1 336 ? 2.537 -9.711 -18.375 1 98.06 336 GLY A CA 1
ATOM 2657 C C . GLY A 1 336 ? 3.975 -10.125 -18.125 1 98.06 336 GLY A C 1
ATOM 2658 O O . GLY A 1 336 ? 4.891 -9.312 -18.25 1 98.06 336 GLY A O 1
ATOM 2659 N N . ALA A 1 337 ? 4.117 -11.367 -17.781 1 97.81 337 ALA A N 1
ATOM 2660 C CA . ALA A 1 337 ? 5.457 -11.898 -17.562 1 97.81 337 ALA A CA 1
ATOM 2661 C C . ALA A 1 337 ? 6.254 -11.945 -18.859 1 97.81 337 ALA A C 1
ATOM 2663 O O . ALA A 1 337 ? 7.484 -11.836 -18.844 1 97.81 337 ALA A O 1
ATOM 2664 N N . LEU A 1 338 ? 5.57 -12.125 -19.938 1 97.69 338 LEU A N 1
ATOM 2665 C CA . LEU A 1 338 ? 6.199 -12.125 -21.25 1 97.69 338 LEU A CA 1
ATOM 2666 C C . LEU A 1 338 ? 6.656 -10.727 -21.641 1 97.69 338 LEU A C 1
ATOM 2668 O O . LEU A 1 338 ? 7.723 -10.562 -22.234 1 97.69 338 LEU A O 1
ATOM 2672 N N . LEU A 1 339 ? 5.922 -9.734 -21.297 1 97.38 339 LEU A N 1
ATOM 2673 C CA . LEU A 1 339 ? 6.176 -8.352 -21.688 1 97.38 339 LEU A CA 1
ATOM 2674 C C . LEU A 1 339 ? 7.484 -7.852 -21.094 1 97.38 339 LEU A C 1
ATOM 2676 O O . LEU A 1 339 ? 8.195 -7.066 -21.734 1 97.38 339 LEU A O 1
ATOM 2680 N N . CYS A 1 340 ? 7.789 -8.289 -19.938 1 95.19 340 CYS A N 1
ATOM 2681 C CA . CYS A 1 340 ? 8.945 -7.77 -19.219 1 95.19 340 CYS A CA 1
ATOM 2682 C C . CYS A 1 340 ? 10.234 -8.078 -19.969 1 95.19 340 CYS A C 1
ATOM 2684 O O . CYS A 1 340 ? 10.969 -7.168 -20.344 1 95.19 340 CYS A O 1
ATOM 2686 N N . PRO A 1 341 ? 10.578 -9.336 -20.281 1 94.88 341 PRO A N 1
ATOM 2687 C CA . PRO A 1 341 ? 11.805 -9.609 -21.016 1 94.88 341 PRO A CA 1
ATOM 2688 C C . PRO A 1 341 ? 11.758 -9.07 -22.453 1 94.88 341 PRO A C 1
ATOM 2690 O O . PRO A 1 341 ? 12.789 -8.711 -23.016 1 94.88 341 PRO A O 1
ATOM 2693 N N . LEU A 1 342 ? 10.586 -8.969 -23.062 1 96.19 342 LEU A N 1
ATOM 2694 C CA . LEU A 1 342 ? 10.477 -8.406 -24.391 1 96.19 342 LEU A CA 1
ATOM 2695 C C . LEU A 1 342 ? 10.891 -6.934 -24.391 1 96.19 342 LEU A C 1
ATOM 2697 O O . LEU A 1 342 ? 11.695 -6.516 -25.234 1 96.19 342 LEU A O 1
ATOM 2701 N N . LEU A 1 343 ? 10.391 -6.156 -23.453 1 95.44 343 LEU A N 1
ATOM 2702 C CA . LEU A 1 343 ? 10.695 -4.73 -23.375 1 95.44 343 LEU A CA 1
ATOM 2703 C C . LEU A 1 343 ? 12.148 -4.504 -22.969 1 95.44 343 LEU A C 1
ATOM 2705 O O . LEU A 1 343 ? 12.711 -3.439 -23.234 1 95.44 343 LEU A O 1
ATOM 2709 N N . ALA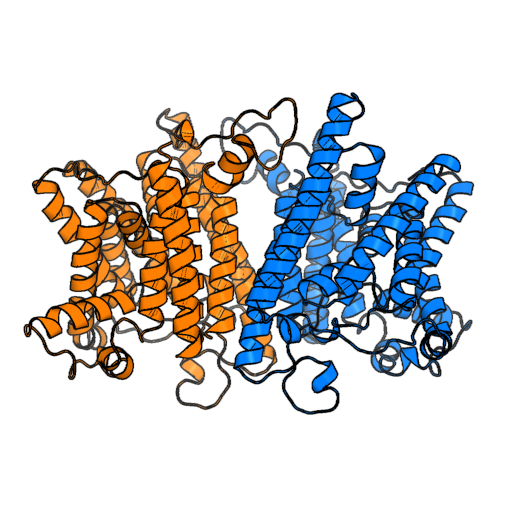 A 1 344 ? 12.688 -5.523 -22.312 1 94.38 344 ALA A N 1
ATOM 2710 C CA . ALA A 1 344 ? 14.094 -5.441 -21.938 1 94.38 344 ALA A CA 1
ATOM 2711 C C . ALA A 1 344 ? 14.992 -5.891 -23.094 1 94.38 344 ALA A C 1
ATOM 2713 O O . ALA A 1 344 ? 16.219 -5.684 -23.047 1 94.38 344 ALA A O 1
ATOM 2714 N N . GLY A 1 345 ? 14.406 -6.52 -24.109 1 94.38 345 GLY A N 1
ATOM 2715 C CA . GLY A 1 345 ? 15.164 -7.027 -25.25 1 94.38 345 GLY A CA 1
ATOM 2716 C C . GLY A 1 345 ? 15.992 -8.258 -24.906 1 94.38 345 GLY A C 1
ATOM 2717 O O . GLY A 1 345 ? 17.062 -8.461 -25.469 1 94.38 345 GLY A O 1
ATOM 2718 N N . HIS A 1 346 ? 15.594 -9 -23.938 1 93.25 346 HIS A N 1
ATOM 2719 C CA . HIS A 1 346 ? 16.375 -10.141 -23.469 1 93.25 346 HIS A CA 1
ATOM 2720 C C . HIS A 1 346 ? 15.523 -11.398 -23.406 1 93.25 346 HIS A C 1
ATOM 2722 O O . HIS A 1 346 ? 15.797 -12.297 -22.594 1 93.25 346 HIS A O 1
ATOM 2728 N N . TYR A 1 347 ? 14.445 -11.438 -24.188 1 94.38 347 TYR A N 1
ATOM 2729 C CA . TYR A 1 347 ? 13.602 -12.625 -24.203 1 94.38 347 TYR A CA 1
ATOM 2730 C C . TYR A 1 347 ? 14.32 -13.805 -24.844 1 94.38 347 TYR A C 1
ATOM 2732 O O . TYR A 1 347 ? 14.984 -13.648 -25.875 1 94.38 347 TYR A O 1
ATOM 2740 N N . LYS A 1 348 ? 14.367 -14.898 -24.203 1 92.75 348 LYS A N 1
ATOM 2741 C CA . LYS A 1 348 ? 14.906 -16.156 -24.719 1 92.75 348 LYS A CA 1
ATOM 2742 C C . LYS A 1 348 ? 14.062 -17.344 -24.281 1 92.75 348 LYS A C 1
ATOM 2744 O O . LYS A 1 348 ? 13.664 -17.438 -23.109 1 92.75 348 LYS A O 1
ATOM 2749 N N . PHE A 1 349 ? 13.688 -18.156 -25.156 1 93.31 349 PHE A N 1
ATOM 2750 C CA . PHE A 1 349 ? 12.969 -19.375 -24.828 1 93.31 349 PHE A CA 1
ATOM 2751 C C . PHE A 1 349 ? 13.93 -20.469 -24.375 1 93.31 349 PHE A C 1
ATOM 2753 O O . PHE A 1 349 ? 14.789 -20.906 -25.141 1 93.31 349 PHE A O 1
ATOM 2760 N N . ASN A 1 350 ? 13.82 -20.844 -23.125 1 89.81 350 ASN A N 1
ATOM 2761 C CA . ASN A 1 350 ? 14.734 -21.828 -22.531 1 89.81 350 ASN A CA 1
ATOM 2762 C C . ASN A 1 350 ? 14.164 -23.234 -22.594 1 89.81 350 ASN A C 1
ATOM 2764 O O . ASN A 1 350 ? 13.141 -23.531 -21.984 1 89.81 350 ASN A O 1
ATOM 2768 N N . ARG A 1 351 ? 14.867 -24.109 -23.297 1 87.94 351 ARG A N 1
ATOM 2769 C CA . ARG A 1 351 ? 14.469 -25.5 -23.438 1 87.94 351 ARG A CA 1
ATOM 2770 C C . ARG A 1 351 ? 15.602 -26.438 -23.031 1 87.94 351 ARG A C 1
ATOM 2772 O O . ARG A 1 351 ? 15.672 -27.578 -23.516 1 87.94 351 ARG A O 1
ATOM 2779 N N . HIS A 1 352 ? 16.422 -25.844 -22.219 1 86 352 HIS A N 1
ATOM 2780 C CA . HIS A 1 352 ? 17.594 -26.641 -21.875 1 86 352 HIS A CA 1
ATOM 2781 C C . HIS A 1 352 ? 17.312 -27.531 -20.656 1 86 352 HIS A C 1
ATOM 2783 O O . HIS A 1 352 ? 17.688 -27.188 -19.531 1 86 352 HIS A O 1
ATOM 2789 N N . PHE A 1 353 ? 16.625 -28.688 -20.812 1 86.31 353 PHE A N 1
ATOM 2790 C CA . PHE A 1 353 ? 16.406 -29.703 -19.781 1 86.31 353 PHE A CA 1
ATOM 2791 C C . PHE A 1 353 ? 16.453 -31.094 -20.391 1 86.31 353 PHE A C 1
ATOM 2793 O O . PHE A 1 353 ? 16.281 -31.266 -21.609 1 86.31 353 PHE A O 1
ATOM 2800 N N . LYS A 1 354 ? 16.797 -32.062 -19.609 1 91.06 354 LYS A N 1
ATOM 2801 C CA . LYS A 1 354 ? 16.859 -33.469 -20.031 1 91.06 354 LYS A CA 1
ATOM 2802 C C . LYS A 1 354 ? 15.461 -34.062 -20.141 1 91.06 354 LYS A C 1
ATOM 2804 O O . LYS A 1 354 ? 14.531 -33.594 -19.469 1 91.06 354 LYS A O 1
ATOM 2809 N N . LEU A 1 355 ? 15.336 -34.969 -20.984 1 90.69 355 LEU A N 1
ATOM 2810 C CA . LEU A 1 355 ? 14.062 -35.625 -21.172 1 90.69 355 LEU A CA 1
ATOM 2811 C C . LEU A 1 355 ? 13.555 -36.219 -19.859 1 90.69 355 LEU A C 1
ATOM 2813 O O . LEU A 1 355 ? 12.344 -36.219 -19.609 1 90.69 355 LEU A O 1
ATOM 2817 N N . ARG A 1 356 ? 14.461 -36.656 -19.078 1 91.69 356 ARG A N 1
ATOM 2818 C CA . ARG A 1 356 ? 14.102 -37.219 -17.781 1 91.69 356 ARG A CA 1
ATOM 2819 C C . ARG A 1 356 ? 13.453 -36.188 -16.891 1 91.69 356 ARG A C 1
ATOM 2821 O O . ARG A 1 356 ? 12.57 -36.5 -16.078 1 91.69 356 ARG A O 1
ATOM 2828 N N . ASP A 1 357 ? 13.898 -34.969 -17.031 1 94.25 357 ASP A N 1
ATOM 2829 C CA . ASP A 1 357 ? 13.383 -33.875 -16.203 1 94.25 357 ASP A CA 1
ATOM 2830 C C . ASP A 1 357 ? 11.914 -33.594 -16.5 1 94.25 357 ASP A C 1
ATOM 2832 O O . ASP A 1 357 ? 11.188 -33.094 -15.648 1 94.25 357 ASP A O 1
ATOM 2836 N N . VAL A 1 358 ? 11.492 -33.938 -17.672 1 95.69 358 VAL A N 1
ATOM 2837 C CA . VAL A 1 358 ? 10.117 -33.688 -18.109 1 95.69 358 VAL A CA 1
ATOM 2838 C C . VAL A 1 358 ? 9.156 -34.469 -17.203 1 95.69 358 VAL A C 1
ATOM 2840 O O . VAL A 1 358 ? 8.094 -33.938 -16.844 1 95.69 358 VAL A O 1
ATOM 2843 N N . ILE A 1 359 ? 9.586 -35.625 -16.828 1 96.56 359 ILE A N 1
ATOM 2844 C CA . ILE A 1 359 ? 8.758 -36.438 -15.953 1 96.56 359 ILE A CA 1
ATOM 2845 C C . ILE A 1 359 ? 8.602 -35.781 -14.594 1 96.56 359 ILE A C 1
ATOM 2847 O O . ILE A 1 359 ? 7.512 -35.75 -14.016 1 96.56 359 ILE A O 1
ATOM 2851 N N . TYR A 1 360 ? 9.664 -35.156 -14.117 1 96.12 360 TYR A N 1
ATOM 2852 C CA . TYR A 1 360 ? 9.617 -34.5 -12.812 1 96.12 360 TYR A CA 1
ATOM 2853 C C . TYR A 1 360 ? 8.828 -33.188 -12.883 1 96.12 360 TYR A C 1
ATOM 2855 O O . TYR A 1 360 ? 8.133 -32.844 -11.938 1 96.12 360 TYR A O 1
ATOM 2863 N N . TYR A 1 361 ? 8.992 -32.5 -14 1 97.12 361 TYR A N 1
ATOM 2864 C CA . TYR A 1 361 ? 8.18 -31.312 -14.188 1 97.12 361 TYR A CA 1
ATOM 2865 C C . TYR A 1 361 ? 6.695 -31.672 -14.227 1 97.12 361 TYR A C 1
ATOM 2867 O O . TYR A 1 361 ? 5.871 -31 -13.609 1 97.12 361 TYR A O 1
ATOM 2875 N N . ALA A 1 362 ? 6.402 -32.75 -14.938 1 97.88 362 ALA A N 1
ATOM 2876 C CA . ALA A 1 362 ? 5.027 -33.219 -15.039 1 97.88 362 ALA A CA 1
ATOM 2877 C C . ALA A 1 362 ? 4.488 -33.656 -13.672 1 97.88 362 ALA A C 1
ATOM 2879 O O . ALA A 1 362 ? 3.371 -33.281 -13.297 1 97.88 362 ALA A O 1
ATOM 2880 N N . LEU A 1 363 ? 5.277 -34.375 -12.961 1 97.94 363 LEU A N 1
ATOM 2881 C CA . LEU A 1 363 ? 4.883 -34.781 -11.625 1 97.94 363 LEU A CA 1
ATOM 2882 C C . LEU A 1 363 ? 4.695 -33.594 -10.703 1 97.94 363 LEU A C 1
ATOM 2884 O O . LEU A 1 363 ? 3.779 -33.562 -9.875 1 97.94 363 LEU A O 1
ATOM 2888 N N . GLY A 1 364 ? 5.605 -32.688 -10.852 1 97.81 364 GLY A N 1
ATOM 2889 C CA . GLY A 1 364 ? 5.465 -31.453 -10.07 1 97.81 364 GLY A CA 1
ATOM 2890 C C . GLY A 1 364 ? 4.148 -30.734 -10.312 1 97.81 364 GLY A C 1
ATOM 2891 O O . GLY A 1 364 ? 3.455 -30.359 -9.367 1 97.81 364 GLY A O 1
ATOM 2892 N N . GLY A 1 365 ? 3.811 -30.562 -11.57 1 98.25 365 GLY A N 1
ATOM 2893 C CA . GLY A 1 365 ? 2.541 -29.953 -11.922 1 98.25 365 GLY A CA 1
ATOM 2894 C C . GLY A 1 365 ? 1.343 -30.719 -11.383 1 98.25 365 GLY A C 1
ATOM 2895 O O . GLY A 1 365 ? 0.422 -30.109 -10.82 1 98.25 365 GLY A O 1
ATOM 2896 N N . LEU A 1 366 ? 1.388 -32.031 -11.555 1 98.5 366 LEU A N 1
ATOM 2897 C CA . LEU A 1 366 ? 0.288 -32.875 -11.094 1 98.5 366 LEU A CA 1
ATOM 2898 C C . LEU A 1 366 ? 0.117 -32.75 -9.578 1 98.5 366 LEU A C 1
ATOM 2900 O O . LEU A 1 366 ? -1.005 -32.625 -9.086 1 98.5 366 LEU A O 1
ATOM 2904 N N . LEU A 1 367 ? 1.201 -32.781 -8.867 1 98.56 367 LEU A N 1
ATOM 2905 C CA . LEU A 1 367 ? 1.165 -32.719 -7.414 1 98.56 367 LEU A CA 1
ATOM 2906 C C . LEU A 1 367 ? 0.652 -31.359 -6.953 1 98.56 367 LEU A C 1
ATOM 2908 O O . LEU A 1 367 ? -0.15 -31.266 -6.023 1 98.56 367 LEU A O 1
ATOM 2912 N N . MET A 1 368 ? 1.112 -30.312 -7.602 1 98.38 368 MET A N 1
ATOM 2913 C CA . MET A 1 368 ? 0.666 -28.969 -7.234 1 98.38 368 MET A CA 1
ATOM 2914 C C . MET A 1 368 ? -0.823 -28.797 -7.516 1 98.38 368 MET A C 1
ATOM 2916 O O . MET A 1 368 ? -1.563 -28.297 -6.668 1 98.38 368 MET A O 1
ATOM 2920 N N . GLY A 1 369 ? -1.222 -29.219 -8.719 1 98.44 369 GLY A N 1
ATOM 2921 C CA . GLY A 1 369 ? -2.625 -29.078 -9.078 1 98.44 369 GLY A CA 1
ATOM 2922 C C . GLY A 1 369 ? -3.551 -29.844 -8.141 1 98.44 369 GLY A C 1
ATOM 2923 O O . GLY A 1 369 ? -4.539 -29.281 -7.656 1 98.44 369 GLY A O 1
ATOM 2924 N N . TYR A 1 370 ? -3.205 -31.094 -7.926 1 98.31 370 TYR A N 1
ATOM 2925 C CA . TYR A 1 370 ? -4 -31.938 -7.035 1 98.31 370 TYR A CA 1
ATOM 2926 C C . TYR A 1 370 ? -3.959 -31.406 -5.605 1 98.31 370 TYR A C 1
ATOM 2928 O O . TYR A 1 370 ? -4.992 -31.312 -4.941 1 98.31 370 TYR A O 1
ATOM 2936 N N . GLY A 1 371 ? -2.783 -31.094 -5.152 1 97.88 371 GLY A N 1
ATOM 2937 C CA . GLY A 1 371 ? -2.613 -30.562 -3.807 1 97.88 371 GLY A CA 1
ATOM 2938 C C . GLY A 1 371 ? -3.381 -29.281 -3.572 1 97.88 371 GLY A C 1
ATOM 2939 O O . GLY A 1 371 ? -3.975 -29.094 -2.508 1 97.88 371 GLY A O 1
ATOM 2940 N N . ALA A 1 372 ? -3.352 -28.375 -4.547 1 97.69 372 ALA A N 1
ATOM 2941 C CA . ALA A 1 372 ? -4.059 -27.109 -4.438 1 97.69 372 ALA A CA 1
ATOM 2942 C C . ALA A 1 372 ? -5.555 -27.328 -4.254 1 97.69 372 ALA A C 1
ATOM 2944 O O . ALA A 1 372 ? -6.215 -26.578 -3.529 1 97.69 372 ALA A O 1
ATOM 2945 N N . ARG A 1 373 ? -6.059 -28.312 -4.898 1 96.06 373 ARG A N 1
ATOM 2946 C CA . ARG A 1 373 ? -7.488 -28.594 -4.809 1 96.06 373 ARG A CA 1
ATOM 2947 C C . ARG A 1 373 ? -7.859 -29.125 -3.426 1 96.06 373 ARG A C 1
ATOM 2949 O O . ARG A 1 373 ? -8.82 -28.656 -2.814 1 96.06 373 ARG A O 1
ATOM 2956 N N . ILE A 1 374 ? -7.082 -30.016 -2.965 1 95 374 ILE A N 1
ATOM 2957 C CA . ILE A 1 374 ? -7.445 -30.641 -1.697 1 95 374 ILE A CA 1
ATOM 2958 C C . ILE A 1 374 ? -7.184 -29.672 -0.548 1 95 374 ILE A C 1
ATOM 2960 O O . ILE A 1 374 ? -7.879 -29.719 0.47 1 95 374 ILE A O 1
ATOM 2964 N N . ALA A 1 375 ? -6.234 -28.797 -0.71 1 95.5 375 ALA A N 1
ATOM 2965 C CA . ALA A 1 375 ? -5.914 -27.812 0.312 1 95.5 375 ALA A CA 1
ATOM 2966 C C . ALA A 1 375 ? -6.836 -26.594 0.2 1 95.5 375 ALA A C 1
ATOM 2968 O O . ALA A 1 375 ? -6.836 -25.734 1.075 1 95.5 375 ALA A O 1
ATOM 2969 N N . LEU A 1 376 ? -7.609 -26.5 -0.88 1 93.69 376 LEU A N 1
ATOM 2970 C CA . LEU A 1 376 ? -8.508 -25.391 -1.183 1 93.69 376 LEU A CA 1
ATOM 2971 C C . LEU A 1 376 ? -7.723 -24.109 -1.474 1 93.69 376 LEU A C 1
ATOM 2973 O O . LEU A 1 376 ? -8.102 -23.031 -1.02 1 93.69 376 LEU A O 1
ATOM 2977 N N . GLY A 1 377 ? -6.578 -24.344 -2.137 1 93.44 377 GLY A N 1
ATOM 2978 C CA . GLY A 1 377 ? -5.785 -23.188 -2.529 1 93.44 377 GLY A CA 1
ATOM 2979 C C . GLY A 1 377 ? -4.309 -23.5 -2.666 1 93.44 377 GLY A C 1
ATOM 2980 O O . GLY A 1 377 ? -3.855 -24.578 -2.281 1 93.44 377 GLY A O 1
ATOM 2981 N N . CYS A 1 378 ? -3.602 -22.547 -3.207 1 93.62 378 CYS A N 1
ATOM 2982 C CA . CYS A 1 378 ? -2.156 -22.625 -3.383 1 93.62 378 CYS A CA 1
ATOM 2983 C C . CYS A 1 378 ? -1.447 -21.562 -2.561 1 93.62 378 CYS A C 1
ATOM 2985 O O . CYS A 1 378 ? -1.963 -21.125 -1.532 1 93.62 378 CYS A O 1
ATOM 2987 N N . ASN A 1 379 ? -0.229 -21.188 -2.955 1 94.94 379 ASN A N 1
ATOM 2988 C CA . ASN A 1 379 ? 0.519 -20.141 -2.262 1 94.94 379 ASN A CA 1
ATOM 2989 C C . ASN A 1 379 ? -0.236 -18.812 -2.262 1 94.94 379 ASN A C 1
ATOM 2991 O O . ASN A 1 379 ? -0.237 -18.094 -1.262 1 94.94 379 ASN A O 1
ATOM 2995 N N . VAL A 1 380 ? -0.862 -18.562 -3.297 1 95 380 VAL A N 1
ATOM 2996 C CA . VAL A 1 380 ? -1.573 -17.297 -3.424 1 95 380 VAL A CA 1
ATOM 2997 C C . VAL A 1 380 ? -2.932 -17.406 -2.732 1 95 380 VAL A C 1
ATOM 2999 O O . VAL A 1 380 ? -3.303 -16.516 -1.95 1 95 380 VAL A O 1
ATOM 3002 N N . GLY A 1 381 ? -3.623 -18.453 -2.932 1 95.75 381 GLY A N 1
ATOM 3003 C CA . GLY A 1 381 ? -4.973 -18.609 -2.41 1 95.75 381 GLY A CA 1
ATOM 3004 C C . GLY A 1 381 ? -5.004 -19.016 -0.952 1 95.75 381 GLY A C 1
ATOM 3005 O O . GLY A 1 381 ? -5.543 -18.297 -0.107 1 95.75 381 GLY A O 1
ATOM 3006 N N . ALA A 1 382 ? -4.434 -20.141 -0.656 1 96.31 382 ALA A N 1
ATOM 3007 C CA . ALA A 1 382 ? -4.523 -20.719 0.677 1 96.31 382 ALA A CA 1
ATOM 3008 C C . ALA A 1 382 ? -3.572 -20.031 1.648 1 96.31 382 ALA A C 1
ATOM 3010 O O . ALA A 1 382 ? -3.871 -19.906 2.84 1 96.31 382 ALA A O 1
ATOM 3011 N N . LEU A 1 383 ? -2.482 -19.578 1.15 1 97.44 383 LEU A N 1
ATOM 3012 C CA . LEU A 1 383 ? -1.491 -19 2.049 1 97.44 383 LEU A CA 1
ATOM 3013 C C . LEU A 1 383 ? -1.638 -17.484 2.113 1 97.44 383 LEU A C 1
ATOM 3015 O O . LEU A 1 383 ? -2.07 -16.938 3.133 1 97.44 383 LEU A O 1
ATOM 3019 N N . TYR A 1 384 ? -1.277 -16.781 1.036 1 98 384 TYR A N 1
ATOM 3020 C CA . TYR A 1 384 ? -1.253 -15.328 1.008 1 98 384 TYR A CA 1
ATOM 3021 C C . TYR A 1 384 ? -2.643 -14.758 1.264 1 98 384 TYR A C 1
ATOM 3023 O O . TYR A 1 384 ? -2.842 -14 2.217 1 98 384 TYR A O 1
ATOM 3031 N N . SER A 1 385 ? -3.594 -15.141 0.41 1 98.38 385 SER A N 1
ATOM 3032 C CA . SER A 1 385 ? -4.961 -14.664 0.6 1 98.38 385 SER A CA 1
ATOM 3033 C C . SER A 1 385 ? -5.559 -15.211 1.894 1 98.38 385 SER A C 1
ATOM 3035 O O . SER A 1 385 ? -6.277 -14.5 2.596 1 98.38 385 SER A O 1
ATOM 3037 N N . GLY A 1 386 ? -5.273 -16.469 2.201 1 98.19 386 GLY A N 1
ATOM 3038 C CA . GLY A 1 386 ? -5.777 -17.031 3.441 1 98.19 386 GLY A CA 1
ATOM 3039 C C . GLY A 1 386 ? -5.34 -16.266 4.672 1 98.19 386 GLY A C 1
ATOM 3040 O O . GLY A 1 386 ? -6.172 -15.812 5.461 1 98.19 386 GLY A O 1
ATOM 3041 N N . ILE A 1 387 ? -4.059 -16.016 4.754 1 98.5 387 ILE A N 1
ATOM 3042 C CA . ILE A 1 387 ? -3.496 -15.352 5.93 1 98.5 387 ILE A CA 1
ATOM 3043 C C . ILE A 1 387 ? -3.938 -13.891 5.957 1 98.5 387 ILE A C 1
ATOM 3045 O O . ILE A 1 387 ? -4.332 -13.375 7.008 1 98.5 387 ILE A O 1
ATOM 3049 N N . CYS A 1 388 ? -3.93 -13.242 4.824 1 98.56 388 CYS A N 1
ATOM 3050 C CA . CYS A 1 388 ? -4.195 -11.812 4.785 1 98.56 388 CYS A CA 1
ATOM 3051 C C . CYS A 1 388 ? -5.68 -11.523 4.961 1 98.56 388 CYS A C 1
ATOM 3053 O O . CYS A 1 388 ? -6.066 -10.406 5.309 1 98.56 388 CYS A O 1
ATOM 3055 N N . ASN A 1 389 ? -6.527 -12.539 4.684 1 98.56 389 ASN A N 1
ATOM 3056 C CA . ASN A 1 389 ? -7.945 -12.422 5.012 1 98.56 389 ASN A CA 1
ATOM 3057 C C . ASN A 1 389 ? -8.25 -13.008 6.387 1 98.56 389 ASN A C 1
ATOM 3059 O O . ASN A 1 389 ? -9.414 -13.289 6.699 1 98.56 389 ASN A O 1
ATOM 3063 N N . MET A 1 390 ? -7.219 -13.25 7.121 1 98.5 390 MET A N 1
ATOM 3064 C CA . MET A 1 390 ? -7.266 -13.547 8.547 1 98.5 390 MET A CA 1
ATOM 3065 C C . MET A 1 390 ? -7.961 -14.883 8.805 1 98.5 390 MET A C 1
ATOM 3067 O O . MET A 1 390 ? -8.773 -14.992 9.727 1 98.5 390 MET A O 1
ATOM 3071 N N . SER A 1 391 ? -7.723 -15.812 7.93 1 98.38 391 SER A N 1
ATOM 3072 C CA . SER A 1 391 ? -8.172 -17.188 8.086 1 98.38 391 SER A CA 1
ATOM 3073 C C . SER A 1 391 ? -7.133 -18.031 8.812 1 98.38 391 SER A C 1
ATOM 3075 O O . SER A 1 391 ? -5.941 -17.969 8.508 1 98.38 391 SER A O 1
ATOM 3077 N N . LEU A 1 392 ? -7.527 -18.812 9.742 1 98 392 LEU A N 1
ATOM 3078 C CA . LEU A 1 392 ? -6.625 -19.734 10.43 1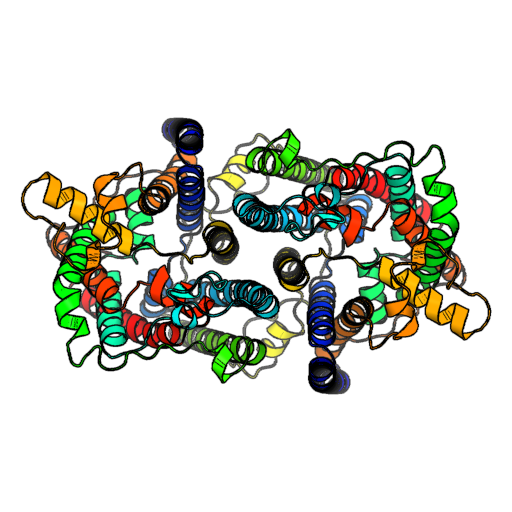 98 392 LEU A CA 1
ATOM 3079 C C . LEU A 1 392 ? -6.031 -20.75 9.453 1 98 392 LEU A C 1
ATOM 3081 O O . LEU A 1 392 ? -4.883 -21.172 9.602 1 98 392 LEU A O 1
ATOM 3085 N N . SER A 1 393 ? -6.785 -21.125 8.453 1 97.75 393 SER A N 1
ATOM 3086 C CA . SER A 1 393 ? -6.355 -22.125 7.484 1 97.75 393 SER A CA 1
ATOM 3087 C C . SER A 1 393 ? -5.039 -21.734 6.824 1 97.75 393 SER A C 1
ATOM 3089 O O . SER A 1 393 ? -4.219 -22.594 6.504 1 97.75 393 SER A O 1
ATOM 3091 N N . GLY A 1 394 ? -4.832 -20.422 6.602 1 98.19 394 GLY A N 1
ATOM 3092 C CA . GLY A 1 394 ? -3.576 -19.969 6.035 1 98.19 394 GLY A CA 1
ATOM 3093 C C . GLY A 1 394 ? -2.379 -20.266 6.918 1 98.19 394 GLY A C 1
ATOM 3094 O O . GLY A 1 394 ? -1.316 -20.641 6.426 1 98.19 394 GLY A O 1
ATOM 3095 N N . TRP A 1 395 ? -2.52 -20.156 8.18 1 98.19 395 TRP A N 1
ATOM 3096 C CA . TRP A 1 395 ? -1.441 -20.375 9.133 1 98.19 395 TRP A CA 1
ATOM 3097 C C . TRP A 1 395 ? -1.142 -21.875 9.281 1 98.19 395 TRP A C 1
ATOM 3099 O O . TRP A 1 395 ? -0.044 -22.25 9.695 1 98.19 395 TRP A O 1
ATOM 3109 N N . VAL A 1 396 ? -2.104 -22.719 8.992 1 97.88 396 VAL A N 1
ATOM 3110 C CA . VAL A 1 396 ? -1.891 -24.156 9 1 97.88 396 VAL A CA 1
ATOM 3111 C C . VAL A 1 396 ? -1.219 -24.578 7.691 1 97.88 396 VAL A C 1
ATOM 3113 O O . VAL A 1 396 ? -0.326 -25.438 7.695 1 97.88 396 VAL A O 1
ATOM 3116 N N . PHE A 1 397 ? -1.664 -23.984 6.664 1 98.12 397 PHE A N 1
ATOM 3117 C CA . PHE A 1 397 ? -1.122 -24.281 5.344 1 98.12 397 PHE A CA 1
ATOM 3118 C C . PHE A 1 397 ? 0.357 -23.938 5.27 1 98.12 397 PHE A C 1
ATOM 3120 O O . PHE A 1 397 ? 1.146 -24.641 4.652 1 98.12 397 PHE A O 1
ATOM 3127 N N . LEU A 1 398 ? 0.766 -22.859 5.934 1 98.12 398 LEU A N 1
ATOM 3128 C CA . LEU A 1 398 ? 2.119 -22.312 5.844 1 98.12 398 LEU A CA 1
ATOM 3129 C C . LEU A 1 398 ? 3.148 -23.359 6.277 1 98.12 398 LEU A C 1
ATOM 3131 O O . LEU A 1 398 ? 4.066 -23.672 5.52 1 98.12 398 LEU A O 1
ATOM 3135 N N . PRO A 1 399 ? 3.072 -23.906 7.477 1 97.56 399 PRO A N 1
ATOM 3136 C CA . PRO A 1 399 ? 4.062 -24.906 7.859 1 97.56 399 PRO A CA 1
ATOM 3137 C C . PRO A 1 399 ? 3.977 -26.172 7.012 1 97.56 399 PRO A C 1
ATOM 3139 O O . PRO A 1 399 ? 4.992 -26.828 6.77 1 97.56 399 PRO A O 1
ATOM 3142 N N . SER A 1 400 ? 2.785 -26.578 6.578 1 98.12 400 SER A N 1
ATOM 3143 C CA . SER A 1 400 ? 2.621 -27.75 5.715 1 98.12 400 SER A CA 1
ATOM 3144 C C . SER A 1 400 ? 3.332 -27.562 4.379 1 98.12 400 SER A C 1
ATOM 3146 O O . SER A 1 400 ? 4.047 -28.453 3.918 1 98.12 400 SER A O 1
ATOM 3148 N N . LEU A 1 401 ? 3.086 -26.406 3.814 1 97.81 401 LEU A N 1
ATOM 3149 C CA . LEU A 1 401 ? 3.719 -26.047 2.549 1 97.81 401 LEU A CA 1
ATOM 3150 C C . LEU A 1 401 ? 5.238 -26.016 2.689 1 97.81 401 LEU A C 1
ATOM 3152 O O . LEU A 1 401 ? 5.957 -26.484 1.802 1 97.81 401 LEU A O 1
ATOM 3156 N N . THR A 1 402 ? 5.734 -25.438 3.762 1 97.12 402 THR A N 1
ATOM 3157 C CA . THR A 1 402 ? 7.168 -25.328 4.012 1 97.12 402 THR A CA 1
ATOM 3158 C C . THR A 1 402 ? 7.805 -26.703 4.164 1 97.12 402 THR A C 1
ATOM 3160 O O . THR A 1 402 ? 8.875 -26.953 3.604 1 97.12 402 THR A O 1
ATOM 3163 N N . LEU A 1 403 ? 7.156 -27.547 4.922 1 97.62 403 LEU A N 1
ATOM 3164 C CA . LEU A 1 403 ? 7.645 -28.906 5.086 1 97.62 403 LEU A CA 1
ATOM 3165 C C . LEU A 1 403 ? 7.711 -29.625 3.742 1 97.62 403 LEU A C 1
ATOM 3167 O O . LEU A 1 403 ? 8.695 -30.312 3.441 1 97.62 403 LEU A O 1
ATOM 3171 N N . GLY A 1 404 ? 6.605 -29.516 2.984 1 97.94 404 GLY A N 1
ATOM 3172 C CA . GLY A 1 404 ? 6.613 -30.078 1.646 1 97.94 404 GLY A CA 1
ATOM 3173 C C . GLY A 1 404 ? 7.719 -29.531 0.768 1 97.94 404 GLY A C 1
ATOM 3174 O O . GLY A 1 404 ? 8.352 -30.266 0.014 1 97.94 404 GLY A O 1
ATOM 3175 N N . GLY A 1 405 ? 7.895 -28.234 0.83 1 96.81 405 GLY A N 1
ATOM 3176 C CA . GLY A 1 405 ? 8.969 -27.594 0.079 1 96.81 405 GLY A CA 1
ATOM 3177 C C . GLY A 1 405 ? 10.344 -28.141 0.437 1 96.81 405 GLY A C 1
ATOM 3178 O O . GLY A 1 405 ? 11.156 -28.406 -0.447 1 96.81 405 GLY A O 1
ATOM 3179 N N . ILE A 1 406 ? 10.625 -28.328 1.714 1 96.38 406 ILE A N 1
ATOM 3180 C CA . ILE A 1 406 ? 11.906 -28.828 2.186 1 96.38 406 ILE A CA 1
ATOM 3181 C C . ILE A 1 406 ? 12.102 -30.266 1.696 1 96.38 406 ILE A C 1
ATOM 3183 O O . ILE A 1 406 ? 13.172 -30.609 1.188 1 96.38 406 ILE A O 1
ATOM 3187 N N . LEU A 1 407 ? 11.055 -31.047 1.81 1 97.38 407 LEU A N 1
ATOM 3188 C CA . LEU A 1 407 ? 11.117 -32.406 1.312 1 97.38 407 LEU A CA 1
ATOM 3189 C C . LEU A 1 407 ? 11.352 -32.438 -0.194 1 97.38 407 LEU A C 1
ATOM 3191 O O . LEU A 1 407 ? 12.133 -33.25 -0.691 1 97.38 407 LEU A O 1
ATOM 3195 N N . GLY A 1 408 ? 10.641 -31.562 -0.865 1 96.62 408 GLY A N 1
ATOM 3196 C CA . GLY A 1 408 ? 10.805 -31.469 -2.307 1 96.62 408 GLY A CA 1
ATOM 3197 C C . GLY A 1 408 ? 12.219 -31.094 -2.727 1 96.62 408 GLY A C 1
ATOM 3198 O O . GLY A 1 408 ? 12.766 -31.672 -3.666 1 96.62 408 GLY A O 1
ATOM 3199 N N . VAL A 1 409 ? 12.773 -30.172 -2.053 1 94.75 409 VAL A N 1
ATOM 3200 C CA . VAL A 1 409 ? 14.133 -29.734 -2.365 1 94.75 409 VAL A CA 1
ATOM 3201 C C . VAL A 1 409 ? 15.102 -30.906 -2.168 1 94.75 409 VAL A C 1
ATOM 3203 O O . VAL A 1 409 ? 16.016 -31.109 -2.979 1 94.75 409 VAL A O 1
ATOM 3206 N N . ARG A 1 410 ? 14.961 -31.625 -1.143 1 95.31 410 ARG A N 1
ATOM 3207 C CA . ARG A 1 410 ? 15.82 -32.781 -0.869 1 95.31 410 ARG A CA 1
ATOM 3208 C C . ARG A 1 410 ? 15.68 -33.844 -1.959 1 95.31 410 ARG A C 1
ATOM 3210 O O . ARG A 1 410 ? 16.672 -34.438 -2.375 1 95.31 410 ARG A O 1
ATOM 3217 N N . LEU A 1 411 ? 14.5 -34 -2.393 1 95.38 411 LEU A N 1
ATOM 3218 C CA . LEU A 1 411 ? 14.242 -35 -3.434 1 95.38 411 LEU A CA 1
ATOM 3219 C C . LEU A 1 411 ? 14.844 -34.562 -4.766 1 95.38 411 LEU A C 1
ATOM 3221 O O . LEU A 1 411 ? 15.414 -35.375 -5.496 1 95.38 411 LEU A O 1
ATOM 3225 N N . VAL A 1 412 ? 14.641 -33.344 -5.062 1 94 412 VAL A N 1
ATOM 3226 C CA . VAL A 1 412 ? 15.172 -32.781 -6.305 1 94 412 VAL A CA 1
ATOM 3227 C C . VAL A 1 412 ? 16.688 -32.906 -6.32 1 94 412 VAL A C 1
ATOM 3229 O O . VAL A 1 412 ? 17.281 -33.219 -7.359 1 94 412 VAL A O 1
ATOM 3232 N N . LYS A 1 413 ? 17.312 -32.656 -5.195 1 91.81 413 LYS A N 1
ATOM 3233 C CA . LYS A 1 413 ? 18.766 -32.781 -5.078 1 91.81 413 LYS A CA 1
ATOM 3234 C C . LYS A 1 413 ? 19.188 -34.25 -5.25 1 91.81 413 LYS A C 1
ATOM 3236 O O . LYS A 1 413 ? 20.156 -34.531 -5.957 1 91.81 413 LYS A O 1
ATOM 3241 N N . LYS A 1 414 ? 18.516 -35.094 -4.652 1 93.62 414 LYS A N 1
ATOM 3242 C CA . LYS A 1 414 ? 18.844 -36.531 -4.707 1 93.62 414 LYS A CA 1
ATOM 3243 C C . LYS A 1 414 ? 18.672 -37.062 -6.117 1 93.62 414 LYS A C 1
ATOM 3245 O O . LYS A 1 414 ? 19.484 -37.875 -6.582 1 93.62 414 LYS A O 1
ATOM 3250 N N . LEU A 1 415 ? 17.641 -36.469 -6.758 1 91.88 415 LEU A N 1
ATOM 3251 C CA . LEU A 1 415 ? 17.312 -37 -8.086 1 91.88 415 LEU A CA 1
ATOM 3252 C C . LEU A 1 415 ? 18 -36.188 -9.172 1 91.88 415 LEU A C 1
ATOM 3254 O O . LEU A 1 415 ? 17.922 -36.531 -10.352 1 91.88 415 LEU A O 1
ATOM 3258 N N . LYS A 1 416 ? 18.781 -35.125 -8.906 1 88.06 416 LYS A N 1
ATOM 3259 C CA . LYS A 1 416 ? 19.547 -34.281 -9.812 1 88.06 416 LYS A CA 1
ATOM 3260 C C . LYS A 1 416 ? 18.656 -33.688 -10.891 1 88.06 416 LYS A C 1
ATOM 3262 O O . LYS A 1 416 ? 18.953 -33.75 -12.078 1 88.06 416 LYS A O 1
ATOM 3267 N N . VAL A 1 417 ? 17.438 -33.25 -10.375 1 86.06 417 VAL A N 1
ATOM 3268 C CA . VAL A 1 417 ? 16.5 -32.594 -11.289 1 86.06 417 VAL A CA 1
ATOM 3269 C C . VAL A 1 417 ? 17 -31.188 -11.586 1 86.06 417 VAL A C 1
ATOM 3271 O O . VAL A 1 417 ? 17.453 -30.469 -10.688 1 86.06 417 VAL A O 1
ATOM 3274 N N . THR A 1 418 ? 16.953 -30.828 -12.812 1 82 418 THR A N 1
ATOM 3275 C CA . THR A 1 418 ? 17.375 -29.484 -13.203 1 82 418 THR A CA 1
ATOM 3276 C C . THR A 1 418 ? 16.234 -28.484 -13.023 1 82 418 THR A C 1
ATOM 3278 O O . THR A 1 418 ? 15.195 -28.594 -13.672 1 82 418 THR A O 1
ATOM 3281 N N . ILE A 1 419 ? 16.516 -27.625 -12.078 1 78.62 419 ILE A N 1
ATOM 3282 C CA . ILE A 1 419 ? 15.461 -26.641 -11.852 1 78.62 419 ILE A CA 1
ATOM 3283 C C . ILE A 1 419 ? 16.031 -25.234 -11.953 1 78.62 419 ILE A C 1
ATOM 3285 O O . ILE A 1 419 ? 17.203 -25.016 -11.625 1 78.62 419 ILE A O 1
ATOM 3289 N N . MET B 1 1 ? 22.391 7.352 23.828 1 80.88 1 MET B N 1
ATOM 3290 C CA . MET B 1 1 ? 20.953 7.148 24.047 1 80.88 1 MET B CA 1
ATOM 3291 C C . MET B 1 1 ? 20.625 7.215 25.531 1 80.88 1 MET B C 1
ATOM 3293 O O . MET B 1 1 ? 21.281 6.582 26.359 1 80.88 1 MET B O 1
ATOM 3297 N N . LYS B 1 2 ? 19.703 8.062 25.859 1 88.38 2 LYS B N 1
ATOM 3298 C CA . LYS B 1 2 ? 19.281 8.203 27.25 1 88.38 2 LYS B CA 1
ATOM 3299 C C . LYS B 1 2 ? 18.25 7.148 27.625 1 88.38 2 LYS B C 1
ATOM 3301 O O . LYS B 1 2 ? 17.109 7.211 27.188 1 88.38 2 LYS B O 1
ATOM 3306 N N . LYS B 1 3 ? 18.578 6.27 28.5 1 90.12 3 LYS B N 1
ATOM 3307 C CA . LYS B 1 3 ? 17.75 5.125 28.859 1 90.12 3 LYS B CA 1
ATOM 3308 C C . LYS B 1 3 ? 16.453 5.574 29.516 1 90.12 3 LYS B C 1
ATOM 3310 O O . LYS B 1 3 ? 15.406 4.945 29.328 1 90.12 3 LYS B O 1
ATOM 3315 N N . LYS B 1 4 ? 16.531 6.598 30.297 1 94.69 4 LYS B N 1
ATOM 3316 C CA . LYS B 1 4 ? 15.336 7.121 30.969 1 94.69 4 LYS B CA 1
ATOM 3317 C C . LYS B 1 4 ? 14.266 7.512 29.938 1 94.69 4 LYS B C 1
ATOM 3319 O O . LYS B 1 4 ? 13.078 7.266 30.156 1 94.69 4 LYS B O 1
ATOM 3324 N N . GLN B 1 5 ? 14.656 8.109 28.906 1 94.81 5 GLN B N 1
ATOM 3325 C CA . GLN B 1 5 ? 13.727 8.516 27.859 1 94.81 5 GLN B CA 1
ATOM 3326 C C . GLN B 1 5 ? 13.094 7.301 27.203 1 94.81 5 GLN B C 1
ATOM 3328 O O . GLN B 1 5 ? 11.906 7.324 26.859 1 94.81 5 GLN B O 1
ATOM 3333 N N . ILE B 1 6 ? 13.867 6.305 27.031 1 94.88 6 ILE B N 1
ATOM 3334 C CA . ILE B 1 6 ? 13.367 5.078 26.422 1 94.88 6 ILE B CA 1
ATOM 3335 C C . ILE B 1 6 ? 12.281 4.477 27.297 1 94.88 6 ILE B C 1
ATOM 3337 O O . ILE B 1 6 ? 11.219 4.074 26.812 1 94.88 6 ILE B O 1
ATOM 3341 N N . PHE B 1 7 ? 12.562 4.461 28.594 1 95.75 7 PHE B N 1
ATOM 3342 C CA . PHE B 1 7 ? 11.586 3.939 29.531 1 95.75 7 PHE B CA 1
ATOM 3343 C C . PHE B 1 7 ? 10.312 4.789 29.516 1 95.75 7 PHE B C 1
ATOM 3345 O O . PHE B 1 7 ? 9.203 4.258 29.578 1 95.75 7 PHE B O 1
ATOM 3352 N N . ILE B 1 8 ? 10.477 6.094 29.469 1 96.19 8 ILE B N 1
ATOM 3353 C CA . ILE B 1 8 ? 9.336 7 29.375 1 96.19 8 ILE B CA 1
ATOM 3354 C C . ILE B 1 8 ? 8.555 6.734 28.094 1 96.19 8 ILE B C 1
ATOM 3356 O O . ILE B 1 8 ? 7.32 6.77 28.094 1 96.19 8 ILE B O 1
ATOM 3360 N N . GLY B 1 9 ? 9.289 6.488 27.031 1 96 9 GLY B N 1
ATOM 3361 C CA . GLY B 1 9 ? 8.648 6.168 25.766 1 96 9 GLY B CA 1
ATOM 3362 C C . GLY B 1 9 ? 7.77 4.93 25.844 1 96 9 GLY B C 1
ATOM 3363 O O . GLY B 1 9 ? 6.625 4.949 25.391 1 96 9 GLY B O 1
ATOM 3364 N N . PHE B 1 10 ? 8.273 3.893 26.438 1 96.06 10 PHE B N 1
ATOM 3365 C CA . PHE B 1 10 ? 7.504 2.656 26.547 1 96.06 10 PHE B CA 1
ATOM 3366 C C . PHE B 1 10 ? 6.352 2.82 27.531 1 96.06 10 PHE B C 1
ATOM 3368 O O . PHE B 1 10 ? 5.281 2.238 27.344 1 96.06 10 PHE B O 1
ATOM 3375 N N . ALA B 1 11 ? 6.582 3.557 28.578 1 97 11 ALA B N 1
ATOM 3376 C CA . ALA B 1 11 ? 5.5 3.852 29.516 1 97 11 ALA B CA 1
ATOM 3377 C C . ALA B 1 11 ? 4.379 4.629 28.828 1 97 11 ALA B C 1
ATOM 3379 O O . ALA B 1 11 ? 3.199 4.344 29.047 1 97 11 ALA B O 1
ATOM 3380 N N . LEU B 1 12 ? 4.766 5.645 28.047 1 96.69 12 LEU B N 1
ATOM 3381 C CA . LEU B 1 12 ? 3.783 6.414 27.297 1 96.69 12 LEU B CA 1
ATOM 3382 C C . LEU B 1 12 ? 3.021 5.52 26.312 1 96.69 12 LEU B C 1
ATOM 3384 O O . LEU B 1 12 ? 1.806 5.66 26.156 1 96.69 12 LEU B O 1
ATOM 3388 N N . LEU B 1 13 ? 3.711 4.664 25.672 1 96.06 13 LEU B N 1
ATOM 3389 C CA . LEU B 1 13 ? 3.08 3.732 24.734 1 96.06 13 LEU B CA 1
ATOM 3390 C C . LEU B 1 13 ? 2.061 2.855 25.469 1 96.06 13 LEU B C 1
ATOM 3392 O O . LEU B 1 13 ? 0.957 2.639 24.953 1 96.06 13 LEU B O 1
ATOM 3396 N N . ALA B 1 14 ? 2.443 2.33 26.609 1 96.38 14 ALA B N 1
ATOM 3397 C CA . ALA B 1 14 ? 1.535 1.511 27.406 1 96.38 14 ALA B CA 1
ATOM 3398 C C . ALA B 1 14 ? 0.305 2.309 27.844 1 96.38 14 ALA B C 1
ATOM 3400 O O . ALA B 1 14 ? -0.817 1.799 27.797 1 96.38 14 ALA B O 1
ATOM 3401 N N . LEU B 1 15 ? 0.528 3.537 28.234 1 96.94 15 LEU B N 1
ATOM 3402 C CA . LEU B 1 15 ? -0.572 4.406 28.625 1 96.94 15 LEU B CA 1
ATOM 3403 C C . LEU B 1 15 ? -1.5 4.688 27.453 1 96.94 15 LEU B C 1
ATOM 3405 O O . LEU B 1 15 ? -2.719 4.773 27.625 1 96.94 15 LEU B O 1
ATOM 3409 N N . LEU B 1 16 ? -0.9 4.891 26.312 1 96.12 16 LEU B N 1
ATOM 3410 C CA . LEU B 1 16 ? -1.69 5.168 25.109 1 96.12 16 LEU B CA 1
ATOM 3411 C C . LEU B 1 16 ? -2.518 3.951 24.719 1 96.12 16 LEU B C 1
ATOM 3413 O O . LEU B 1 16 ? -3.643 4.09 24.234 1 96.12 16 LEU B O 1
ATOM 3417 N N . ILE B 1 17 ? -1.959 2.74 24.891 1 94.69 17 ILE B N 1
ATOM 3418 C CA . ILE B 1 17 ? -2.693 1.512 24.609 1 94.69 17 ILE B CA 1
ATOM 3419 C C . ILE B 1 17 ? -3.895 1.405 25.547 1 94.69 17 ILE B C 1
ATOM 3421 O O . ILE B 1 17 ? -5.004 1.095 25.109 1 94.69 17 ILE B O 1
ATOM 3425 N N . LEU B 1 18 ? -3.676 1.71 26.828 1 96.06 18 LEU B N 1
ATOM 3426 C CA . LEU B 1 18 ? -4.762 1.701 27.797 1 96.06 18 LEU B CA 1
ATOM 3427 C C . LEU B 1 18 ? -5.801 2.764 27.469 1 96.06 18 LEU B C 1
ATOM 3429 O O . LEU B 1 18 ? -7.004 2.504 27.531 1 96.06 18 LEU B O 1
ATOM 3433 N N . PHE B 1 19 ? -5.328 3.943 27.109 1 96.81 19 PHE B N 1
ATOM 3434 C CA . PHE B 1 19 ? -6.223 5.043 26.766 1 96.81 19 PHE B CA 1
ATOM 3435 C C . PHE B 1 19 ? -7.043 4.703 25.531 1 96.81 19 PHE B C 1
ATOM 3437 O O . PHE B 1 19 ? -8.234 5.016 25.469 1 96.81 19 PHE B O 1
ATOM 3444 N N . ALA B 1 20 ? -6.438 4.125 24.547 1 95.81 20 ALA B N 1
ATOM 3445 C CA . ALA B 1 20 ? -7.152 3.688 23.359 1 95.81 20 ALA B CA 1
ATOM 3446 C C . ALA B 1 20 ? -8.227 2.666 23.703 1 95.81 20 ALA B C 1
ATOM 3448 O O . ALA B 1 20 ? -9.32 2.68 23.109 1 95.81 20 ALA B O 1
ATOM 3449 N N . GLY B 1 21 ? -7.895 1.744 24.625 1 94.88 21 GLY B N 1
ATOM 3450 C CA . GLY B 1 21 ? -8.891 0.791 25.094 1 94.88 21 GLY B CA 1
ATOM 3451 C C . GLY B 1 21 ? -10.094 1.451 25.734 1 94.88 21 GLY B C 1
ATOM 3452 O O . GLY B 1 21 ? -11.234 1.069 25.469 1 94.88 21 GLY B O 1
ATOM 3453 N N . ILE B 1 22 ? -9.844 2.447 26.516 1 95.75 22 ILE B N 1
ATOM 3454 C CA . ILE B 1 22 ? -10.914 3.186 27.172 1 95.75 22 ILE B CA 1
ATOM 3455 C C . ILE B 1 22 ? -11.758 3.918 26.141 1 95.75 22 ILE B C 1
ATOM 3457 O O . ILE B 1 22 ? -12.992 3.891 26.203 1 95.75 22 ILE B O 1
ATOM 3461 N N . GLN B 1 23 ? -11.125 4.574 25.156 1 95.5 23 GLN B N 1
ATOM 3462 C CA . GLN B 1 23 ? -11.836 5.301 24.109 1 95.5 23 GLN B CA 1
ATOM 3463 C C . GLN B 1 23 ? -12.664 4.352 23.25 1 95.5 23 GLN B C 1
ATOM 3465 O O . GLN B 1 23 ? -13.734 4.719 22.75 1 95.5 23 GLN B O 1
ATOM 3470 N N . TYR B 1 24 ? -12.125 3.135 23.125 1 94.06 24 TYR B N 1
ATOM 3471 C CA . TYR B 1 24 ? -12.828 2.145 22.312 1 94.06 24 TYR B CA 1
ATOM 3472 C C . TYR B 1 24 ? -14.156 1.766 22.953 1 94.06 24 TYR B C 1
ATOM 3474 O O . TYR B 1 24 ? -15.148 1.537 22.25 1 94.06 24 TYR B O 1
ATOM 3482 N N . THR B 1 25 ? -14.203 1.702 24.297 1 94.5 25 THR B N 1
ATOM 3483 C CA . THR B 1 25 ? -15.422 1.335 25.016 1 94.5 25 THR B CA 1
ATOM 3484 C C . THR B 1 25 ? -16.469 2.439 24.891 1 94.5 25 THR B C 1
ATOM 3486 O O . THR B 1 25 ? -17.672 2.166 24.922 1 94.5 25 THR B O 1
ATOM 3489 N N . LYS B 1 26 ? -16.047 3.658 24.688 1 93.88 26 LYS B N 1
ATOM 3490 C CA . LYS B 1 26 ? -16.969 4.773 24.5 1 93.88 26 LYS B CA 1
ATOM 3491 C C . LYS B 1 26 ? -17.484 4.812 23.078 1 93.88 26 LYS B C 1
ATOM 3493 O O . LYS B 1 26 ? -18.703 4.773 22.844 1 93.88 26 LYS B O 1
ATOM 3498 N N . ASP B 1 27 ? -16.578 4.941 22.234 1 94.81 27 ASP B N 1
ATOM 3499 C CA . ASP B 1 27 ? -16.828 4.977 20.797 1 94.81 27 ASP B CA 1
ATOM 3500 C C . ASP B 1 27 ? -15.617 4.453 20.031 1 94.81 27 ASP B C 1
ATOM 3502 O O . ASP B 1 27 ? -14.516 4.988 20.141 1 94.81 27 ASP B O 1
ATOM 3506 N N . TYR B 1 28 ? -15.82 3.383 19.25 1 93.62 28 TYR B N 1
ATOM 3507 C CA . TYR B 1 28 ? -14.711 2.758 18.531 1 93.62 28 TYR B CA 1
ATOM 3508 C C . TYR B 1 28 ? -14 3.766 17.641 1 93.62 28 TYR B C 1
ATOM 3510 O O . TYR B 1 28 ? -12.805 3.639 17.375 1 93.62 28 TYR B O 1
ATOM 3518 N N . LYS B 1 29 ? -14.719 4.797 17.141 1 96 29 LYS B N 1
ATOM 3519 C CA . LYS B 1 29 ? -14.133 5.793 16.25 1 96 29 LYS B CA 1
ATOM 3520 C C . LYS B 1 29 ? -13.016 6.57 16.938 1 96 29 LYS B C 1
ATOM 3522 O O . LYS B 1 29 ? -12.023 6.934 16.297 1 96 29 LYS B O 1
ATOM 3527 N N . LEU B 1 30 ? -13.234 6.855 18.172 1 96.81 30 LEU B N 1
ATOM 3528 C CA . LEU B 1 30 ? -12.234 7.605 18.922 1 96.81 30 LEU B CA 1
ATOM 3529 C C . LEU B 1 30 ? -10.922 6.836 19 1 96.81 30 LEU B C 1
ATOM 3531 O O . LEU B 1 30 ? -9.852 7.402 18.75 1 96.81 30 LEU B O 1
ATOM 3535 N N . ALA B 1 31 ? -10.992 5.57 19.297 1 96.94 31 ALA B N 1
ATOM 3536 C CA . ALA B 1 31 ? -9.805 4.73 19.375 1 96.94 31 ALA B CA 1
ATOM 3537 C C . ALA B 1 31 ? -9.148 4.559 18 1 96.94 31 ALA B C 1
ATOM 3539 O O . ALA B 1 31 ? -7.926 4.621 17.875 1 96.94 31 ALA B O 1
ATOM 3540 N N . LEU B 1 32 ? -9.961 4.328 17.031 1 96.62 32 LEU B N 1
ATOM 3541 C CA . LEU B 1 32 ? -9.477 4.133 15.672 1 96.62 32 LEU B CA 1
ATOM 3542 C C . LEU B 1 32 ? -8.703 5.359 15.188 1 96.62 32 LEU B C 1
ATOM 3544 O O . LEU B 1 32 ? -7.59 5.234 14.672 1 96.62 32 LEU B O 1
ATOM 3548 N N . HIS B 1 33 ? -9.289 6.551 15.336 1 97.75 33 HIS B N 1
ATOM 3549 C CA . HIS B 1 33 ? -8.648 7.793 14.922 1 97.75 33 HIS B CA 1
ATOM 3550 C C . HIS B 1 33 ? -7.352 8.023 15.688 1 97.75 33 HIS B C 1
ATOM 3552 O O . HIS B 1 33 ? -6.352 8.453 15.109 1 97.75 33 HIS B O 1
ATOM 3558 N N . LEU B 1 34 ? -7.375 7.711 16.953 1 97.94 34 LEU B N 1
ATOM 3559 C CA . LEU B 1 34 ? -6.191 7.875 17.781 1 97.94 34 LEU B CA 1
ATOM 3560 C C . LEU B 1 34 ? -5.055 6.98 17.281 1 97.94 34 LEU B C 1
ATOM 3562 O O . LEU B 1 34 ? -3.924 7.445 17.125 1 97.94 34 LEU B O 1
ATOM 3566 N N . ILE B 1 35 ? -5.332 5.707 17.016 1 97.69 35 ILE B N 1
ATOM 3567 C CA . ILE B 1 35 ? -4.32 4.742 16.609 1 97.69 35 ILE B CA 1
ATOM 3568 C C . ILE B 1 35 ? -3.756 5.148 15.242 1 97.69 35 ILE B C 1
ATOM 3570 O O . ILE B 1 35 ? -2.543 5.086 15.031 1 97.69 35 ILE B O 1
ATOM 3574 N N . ILE B 1 36 ? -4.633 5.562 14.359 1 97.94 36 ILE B N 1
ATOM 3575 C CA . ILE B 1 36 ? -4.203 6.008 13.039 1 97.94 36 ILE B CA 1
ATOM 3576 C C . ILE B 1 36 ? -3.301 7.23 13.172 1 97.94 36 ILE B C 1
ATOM 3578 O O . ILE B 1 36 ? -2.23 7.293 12.562 1 97.94 36 ILE B O 1
ATOM 3582 N N . GLY B 1 37 ? -3.725 8.18 14.008 1 98.19 37 GLY B N 1
ATOM 3583 C CA . GLY B 1 37 ? -2.926 9.375 14.242 1 98.19 37 GLY B CA 1
ATOM 3584 C C . GLY B 1 37 ? -1.562 9.07 14.836 1 98.19 37 GLY B C 1
ATOM 3585 O O . GLY B 1 37 ? -0.549 9.602 14.375 1 98.19 37 GLY B O 1
ATOM 3586 N N . LEU B 1 38 ? -1.531 8.211 15.828 1 98.19 38 LEU B N 1
ATOM 3587 C CA . LEU B 1 38 ? -0.281 7.809 16.469 1 98.19 38 LEU B CA 1
ATOM 3588 C C . LEU B 1 38 ? 0.682 7.219 15.438 1 98.19 38 LEU B C 1
ATOM 3590 O O . LEU B 1 38 ? 1.871 7.543 15.438 1 98.19 38 LEU B O 1
ATOM 3594 N N . THR B 1 39 ? 0.117 6.422 14.555 1 97.75 39 THR B N 1
ATOM 3595 C CA . THR B 1 39 ? 0.937 5.762 13.547 1 97.75 39 THR B CA 1
ATOM 3596 C C . THR B 1 39 ? 1.465 6.773 12.531 1 97.75 39 THR B C 1
ATOM 3598 O O . THR B 1 39 ? 2.643 6.742 12.172 1 97.75 39 THR B O 1
ATOM 3601 N N . ILE B 1 40 ? 0.621 7.66 12.094 1 97.88 40 ILE B N 1
ATOM 3602 C CA . ILE B 1 40 ? 1.021 8.664 11.117 1 97.88 40 ILE B CA 1
ATOM 3603 C C . ILE B 1 40 ? 2.129 9.539 11.695 1 97.88 40 ILE B C 1
ATOM 3605 O O . ILE B 1 40 ? 3.15 9.773 11.047 1 97.88 40 ILE B O 1
ATOM 3609 N N . GLY B 1 41 ? 1.927 10.008 12.953 1 98 41 GLY B N 1
ATOM 3610 C CA . GLY B 1 41 ? 2.932 10.836 13.594 1 98 41 GLY B CA 1
ATOM 3611 C C . GLY B 1 41 ? 4.273 10.148 13.742 1 98 41 GLY B C 1
ATOM 3612 O O . GLY B 1 41 ? 5.32 10.742 13.469 1 98 41 GLY B O 1
ATOM 3613 N N . TYR B 1 42 ? 4.211 8.914 14.141 1 97.88 42 TYR B N 1
ATOM 3614 C CA . TYR B 1 42 ? 5.434 8.133 14.305 1 97.88 42 TYR B CA 1
ATOM 3615 C C . TYR B 1 42 ? 6.156 7.965 12.969 1 97.88 42 TYR B C 1
ATOM 3617 O O . TYR B 1 42 ? 7.371 8.148 12.891 1 97.88 42 TYR B O 1
ATOM 3625 N N . VAL B 1 43 ? 5.422 7.672 11.945 1 97.38 43 VAL B N 1
ATOM 3626 C CA . VAL B 1 43 ? 5.977 7.418 10.625 1 97.38 43 VAL B CA 1
ATOM 3627 C C . VAL B 1 43 ? 6.57 8.711 10.055 1 97.38 43 VAL B C 1
ATOM 3629 O O . VAL B 1 43 ? 7.66 8.695 9.477 1 97.38 43 VAL B O 1
ATOM 3632 N N . MET B 1 44 ? 5.836 9.758 10.211 1 96.69 44 MET B N 1
ATOM 3633 C CA . MET B 1 44 ? 6.312 11.031 9.672 1 96.69 44 MET B CA 1
ATOM 3634 C C . MET B 1 44 ? 7.605 11.461 10.359 1 96.69 44 MET B C 1
ATOM 3636 O O . MET B 1 44 ? 8.539 11.914 9.695 1 96.69 44 MET B O 1
ATOM 3640 N N . GLN B 1 45 ? 7.668 11.281 11.648 1 96.19 45 GLN B N 1
ATOM 3641 C CA . GLN B 1 45 ? 8.875 11.641 12.383 1 96.19 45 GLN B CA 1
ATOM 3642 C C . GLN B 1 45 ? 10.023 10.695 12.047 1 96.19 45 GLN B C 1
ATOM 3644 O O . GLN B 1 45 ? 11.148 11.141 11.82 1 96.19 45 GLN B O 1
ATOM 3649 N N . ARG B 1 46 ? 9.711 9.438 11.977 1 95.5 46 ARG B N 1
ATOM 3650 C CA . ARG B 1 46 ? 10.727 8.414 11.75 1 95.5 46 ARG B CA 1
ATOM 3651 C C . ARG B 1 46 ? 11.336 8.547 10.359 1 95.5 46 ARG B C 1
ATOM 3653 O O . ARG B 1 46 ? 12.516 8.258 10.164 1 95.5 46 ARG B O 1
ATOM 3660 N N . SER B 1 47 ? 10.617 8.953 9.414 1 95.19 47 SER B N 1
ATOM 3661 C CA . SER B 1 47 ? 11.086 9.047 8.031 1 95.19 47 SER B CA 1
ATOM 3662 C C . SER B 1 47 ? 11.414 10.492 7.656 1 95.19 47 SER B C 1
ATOM 3664 O O . SER B 1 47 ? 11.859 10.758 6.539 1 95.19 47 SER B O 1
ATOM 3666 N N . ARG B 1 48 ? 11.102 11.438 8.547 1 92.81 48 ARG B N 1
ATOM 3667 C CA . ARG B 1 48 ? 11.258 12.859 8.25 1 92.81 48 ARG B CA 1
ATOM 3668 C C . ARG B 1 48 ? 10.539 13.242 6.961 1 92.81 48 ARG B C 1
ATOM 3670 O O . ARG B 1 48 ? 11.109 13.922 6.105 1 92.81 48 ARG B O 1
ATOM 3677 N N . PHE B 1 49 ? 9.398 12.641 6.848 1 91.12 49 PHE B N 1
ATOM 3678 C CA . PHE B 1 49 ? 8.578 12.836 5.656 1 91.12 49 PHE B CA 1
ATOM 3679 C C . PHE B 1 49 ? 7.695 14.078 5.805 1 91.12 49 PHE B C 1
ATOM 3681 O O . PHE B 1 49 ? 7.031 14.25 6.824 1 91.12 49 PHE B O 1
ATOM 3688 N N . GLY B 1 50 ? 7.715 14.984 4.969 1 89.44 50 GLY B N 1
ATOM 3689 C CA . GLY B 1 50 ? 6.926 16.203 5.016 1 89.44 50 GLY B CA 1
ATOM 3690 C C . GLY B 1 50 ? 6.695 16.812 3.646 1 89.44 50 GLY B C 1
ATOM 3691 O O . GLY B 1 50 ? 7.566 16.766 2.779 1 89.44 50 GLY B O 1
ATOM 3692 N N . PHE B 1 51 ? 5.617 17.438 3.529 1 89.81 51 PHE B N 1
ATOM 3693 C CA . PHE B 1 51 ? 5.258 18.016 2.24 1 89.81 51 PHE B CA 1
ATOM 3694 C C . PHE B 1 51 ? 5.996 19.328 2.008 1 89.81 51 PHE B C 1
ATOM 3696 O O . PHE B 1 51 ? 6.398 19.625 0.883 1 89.81 51 PHE B O 1
ATOM 3703 N N . ALA B 1 52 ? 6.168 20.078 3.068 1 91.69 52 ALA B N 1
ATOM 3704 C CA . ALA B 1 52 ? 6.887 21.344 2.957 1 91.69 52 ALA B CA 1
ATOM 3705 C C . ALA B 1 52 ? 8.328 21.125 2.508 1 91.69 52 ALA B C 1
ATOM 3707 O O . ALA B 1 52 ? 8.875 21.906 1.731 1 91.69 52 ALA B O 1
ATOM 3708 N N . GLY B 1 53 ? 8.906 20.062 3.01 1 91.31 53 GLY B N 1
ATOM 3709 C CA . GLY B 1 53 ? 10.273 19.734 2.648 1 91.31 53 GLY B CA 1
ATOM 3710 C C . GLY B 1 53 ? 10.445 19.438 1.171 1 91.31 53 GLY B C 1
ATOM 3711 O O . GLY B 1 53 ? 11.531 19.641 0.617 1 91.31 53 GLY B O 1
ATOM 3712 N N . GLY B 1 54 ? 9.406 18.984 0.55 1 92.19 54 GLY B N 1
ATOM 3713 C CA . GLY B 1 54 ? 9.469 18.672 -0.872 1 92.19 54 GLY B CA 1
ATOM 3714 C C . GLY B 1 54 ? 9.742 19.906 -1.727 1 92.19 54 GLY B C 1
ATOM 3715 O O . GLY B 1 54 ? 10.352 19.797 -2.793 1 92.19 54 GLY B O 1
ATOM 3716 N N . ILE B 1 55 ? 9.281 21.016 -1.253 1 92.5 55 ILE B N 1
ATOM 3717 C CA . ILE B 1 55 ? 9.5 22.266 -1.974 1 92.5 55 ILE B CA 1
ATOM 3718 C C . ILE B 1 55 ? 10.789 22.922 -1.475 1 92.5 55 ILE B C 1
ATOM 3720 O O . ILE B 1 55 ? 11.641 23.312 -2.271 1 92.5 55 ILE B O 1
ATOM 3724 N N . ARG B 1 56 ? 10.945 22.969 -0.228 1 93.19 56 ARG B N 1
ATOM 3725 C CA . ARG B 1 56 ? 12.055 23.688 0.401 1 93.19 56 ARG B CA 1
ATOM 3726 C C . ARG B 1 56 ? 13.398 23.062 0.017 1 93.19 56 ARG B C 1
ATOM 3728 O O . ARG B 1 56 ? 14.32 23.766 -0.39 1 93.19 56 ARG B O 1
ATOM 3735 N N . LYS B 1 57 ? 13.523 21.781 0.156 1 93.12 57 LYS B N 1
ATOM 3736 C CA . LYS B 1 57 ? 14.781 21.094 -0.135 1 93.12 57 LYS B CA 1
ATOM 3737 C C . LYS B 1 57 ? 15.148 21.219 -1.611 1 93.12 57 LYS B C 1
ATOM 3739 O O . LYS B 1 57 ? 16.312 21.453 -1.953 1 93.12 57 LYS B O 1
ATOM 3744 N N . LEU B 1 58 ? 14.18 21.047 -2.395 1 93.44 58 LEU B N 1
ATOM 3745 C CA . LEU B 1 58 ? 14.43 21.141 -3.828 1 93.44 58 LEU B CA 1
ATOM 3746 C C . LEU B 1 58 ? 14.891 22.547 -4.207 1 93.44 58 LEU B C 1
ATOM 3748 O O . LEU B 1 58 ? 15.875 22.703 -4.941 1 93.44 58 LEU B O 1
ATOM 3752 N N . TYR B 1 59 ? 14.258 23.516 -3.684 1 92.62 59 TYR B N 1
ATOM 3753 C CA . TYR B 1 59 ? 14.555 24.891 -4.062 1 92.62 59 TYR B CA 1
ATOM 3754 C C . TYR B 1 59 ? 15.852 25.375 -3.426 1 92.62 59 TYR B C 1
ATOM 3756 O O . TYR B 1 59 ? 16.672 26.016 -4.078 1 92.62 59 TYR B O 1
ATOM 3764 N N . LEU B 1 60 ? 16.141 25 -2.223 1 91.94 60 LEU B N 1
ATOM 3765 C CA . LEU B 1 60 ? 17.281 25.531 -1.479 1 91.94 60 LEU B CA 1
ATOM 3766 C C . LEU B 1 60 ? 18.562 24.781 -1.804 1 91.94 60 LEU B C 1
ATOM 3768 O O . LEU B 1 60 ? 19.625 25.375 -1.958 1 91.94 60 LEU B O 1
ATOM 3772 N N . THR B 1 61 ? 18.438 23.469 -1.88 1 93.69 61 THR B N 1
ATOM 3773 C CA . THR B 1 61 ? 19.672 22.688 -1.956 1 93.69 61 THR B CA 1
ATOM 3774 C C . THR B 1 61 ? 19.734 21.891 -3.26 1 93.69 61 THR B C 1
ATOM 3776 O O . THR B 1 61 ? 20.781 21.344 -3.611 1 93.69 61 THR B O 1
ATOM 3779 N N . GLY B 1 62 ? 18.641 21.812 -3.918 1 95.19 62 GLY B N 1
ATOM 3780 C CA . GLY B 1 62 ? 18.609 21.047 -5.148 1 95.19 62 GLY B CA 1
ATOM 3781 C C . GLY B 1 62 ? 18.312 19.578 -4.926 1 95.19 62 GLY B C 1
ATOM 3782 O O . GLY B 1 62 ? 18.203 18.812 -5.879 1 95.19 62 GLY B O 1
ATOM 3783 N N . ASP B 1 63 ? 18.188 19.25 -3.682 1 95.69 63 ASP B N 1
ATOM 3784 C CA . ASP B 1 63 ? 17.891 17.859 -3.35 1 95.69 63 ASP B CA 1
ATOM 3785 C C . ASP B 1 63 ? 16.453 17.5 -3.691 1 95.69 63 ASP B C 1
ATOM 3787 O O . ASP B 1 63 ? 15.523 17.875 -2.967 1 95.69 63 ASP B O 1
ATOM 3791 N N . GLY B 1 64 ? 16.266 16.703 -4.723 1 95.88 64 GLY B N 1
ATOM 3792 C CA . GLY B 1 64 ? 14.93 16.359 -5.18 1 95.88 64 GLY B CA 1
ATOM 3793 C C . GLY B 1 64 ? 14.461 15.008 -4.676 1 95.88 64 GLY B C 1
ATOM 3794 O O . GLY B 1 64 ? 13.445 14.484 -5.141 1 95.88 64 GLY B O 1
ATOM 3795 N N . THR B 1 65 ? 15.141 14.445 -3.709 1 95.25 65 THR B N 1
ATOM 3796 C CA . THR B 1 65 ? 14.844 13.094 -3.248 1 95.25 65 THR B CA 1
ATOM 3797 C C . THR B 1 65 ? 13.461 13.031 -2.602 1 95.25 65 THR B C 1
ATOM 3799 O O . THR B 1 65 ? 12.68 12.117 -2.881 1 95.25 65 THR B O 1
ATOM 3802 N N . LEU B 1 66 ? 13.188 13.969 -1.783 1 96.38 66 LEU B N 1
ATOM 3803 C CA . LEU B 1 66 ? 11.891 13.984 -1.109 1 96.38 66 LEU B CA 1
ATOM 3804 C C . LEU B 1 66 ? 10.766 14.281 -2.096 1 96.38 66 LEU B C 1
ATOM 3806 O O . LEU B 1 66 ? 9.695 13.68 -2.018 1 96.38 66 LEU B O 1
ATOM 3810 N N . THR B 1 67 ? 10.969 15.219 -3.014 1 97.31 67 THR B N 1
ATOM 3811 C CA . THR B 1 67 ? 9.984 15.523 -4.043 1 97.31 67 THR B CA 1
ATOM 3812 C C . THR B 1 67 ? 9.641 14.266 -4.848 1 97.31 67 THR B C 1
ATOM 3814 O O . THR B 1 67 ? 8.461 14 -5.113 1 97.31 67 THR B O 1
ATOM 3817 N N . LYS B 1 68 ? 10.633 13.531 -5.203 1 96.56 68 LYS B N 1
ATOM 3818 C CA . LYS B 1 68 ? 10.43 12.289 -5.949 1 96.56 68 LYS B CA 1
ATOM 3819 C C . LYS B 1 68 ? 9.664 11.266 -5.109 1 96.56 68 LYS B C 1
ATOM 3821 O O . LYS B 1 68 ? 8.789 10.57 -5.621 1 96.56 68 LYS B O 1
ATOM 3826 N N . ALA B 1 69 ? 9.984 11.195 -3.846 1 97.19 69 ALA B N 1
ATOM 3827 C CA . ALA B 1 69 ? 9.289 10.289 -2.939 1 97.19 69 ALA B CA 1
ATOM 3828 C C . ALA B 1 69 ? 7.816 10.68 -2.803 1 97.19 69 ALA B C 1
ATOM 3830 O O . ALA B 1 69 ? 6.949 9.812 -2.664 1 97.19 69 ALA B O 1
ATOM 3831 N N . LEU B 1 70 ? 7.523 11.922 -2.826 1 97.88 70 LEU B N 1
ATOM 3832 C CA . LEU B 1 70 ? 6.148 12.398 -2.76 1 97.88 70 LEU B CA 1
ATOM 3833 C C . LEU B 1 70 ? 5.367 11.992 -4.004 1 97.88 70 LEU B C 1
ATOM 3835 O O . LEU B 1 70 ? 4.191 11.633 -3.912 1 97.88 70 LEU B O 1
ATOM 3839 N N . MET B 1 71 ? 6.012 12.055 -5.16 1 98 71 MET B N 1
ATOM 3840 C CA . MET B 1 71 ? 5.352 11.609 -6.383 1 98 71 MET B CA 1
ATOM 3841 C C . MET B 1 71 ? 5.047 10.117 -6.316 1 98 71 MET B C 1
ATOM 3843 O O . MET B 1 71 ? 3.998 9.672 -6.789 1 98 71 MET B O 1
ATOM 3847 N N . PHE B 1 72 ? 6.012 9.414 -5.723 1 97.5 72 PHE B N 1
ATOM 3848 C CA . PHE B 1 72 ? 5.77 7.992 -5.496 1 97.5 72 PHE B CA 1
ATOM 3849 C C . PHE B 1 72 ? 4.582 7.789 -4.566 1 97.5 72 PHE B C 1
ATOM 3851 O O . PHE B 1 72 ? 3.705 6.969 -4.84 1 97.5 72 PHE B O 1
ATOM 3858 N N . LEU B 1 73 ? 4.5 8.531 -3.48 1 98.19 73 LEU B N 1
ATOM 3859 C CA . LEU B 1 73 ? 3.391 8.469 -2.537 1 98.19 73 LEU B CA 1
ATOM 3860 C C . LEU B 1 73 ? 2.064 8.75 -3.238 1 98.19 73 LEU B C 1
ATOM 3862 O O . LEU B 1 73 ? 1.099 8.008 -3.066 1 98.19 73 LEU B O 1
ATOM 3866 N N . PHE B 1 74 ? 2.033 9.812 -4.031 1 98.62 74 PHE B N 1
ATOM 3867 C CA . PHE B 1 74 ? 0.817 10.188 -4.746 1 98.62 74 PHE B CA 1
ATOM 3868 C C . PHE B 1 74 ? 0.396 9.078 -5.703 1 98.62 74 PHE B C 1
ATOM 3870 O O . PHE B 1 74 ? -0.792 8.758 -5.812 1 98.62 74 PHE B O 1
ATOM 3877 N N . SER B 1 75 ? 1.359 8.492 -6.344 1 98.38 75 SER B N 1
ATOM 3878 C CA . SER B 1 75 ? 1.081 7.477 -7.352 1 98.38 75 SER B CA 1
ATOM 3879 C C . SER B 1 75 ? 0.438 6.242 -6.734 1 98.38 75 SER B C 1
ATOM 3881 O O . SER B 1 75 ? -0.61 5.785 -7.191 1 98.38 75 SER B O 1
ATOM 3883 N N . ILE B 1 76 ? 1.051 5.691 -5.684 1 98.19 76 ILE B N 1
ATOM 3884 C CA . ILE B 1 76 ? 0.541 4.445 -5.117 1 98.19 76 ILE B CA 1
ATOM 3885 C C . ILE B 1 76 ? -0.786 4.707 -4.406 1 98.19 76 ILE B C 1
ATOM 3887 O O . ILE B 1 76 ? -1.682 3.859 -4.422 1 98.19 76 ILE B O 1
ATOM 3891 N N . THR B 1 77 ? -0.954 5.898 -3.836 1 98.69 77 THR B N 1
ATOM 3892 C CA . THR B 1 77 ? -2.213 6.238 -3.184 1 98.69 77 THR B CA 1
ATOM 3893 C C . THR B 1 77 ? -3.33 6.398 -4.215 1 98.69 77 THR B C 1
ATOM 3895 O O . THR B 1 77 ? -4.449 5.934 -3.996 1 98.69 77 THR B O 1
ATOM 3898 N N . LEU B 1 78 ? -2.975 7.043 -5.305 1 98.69 78 LEU B N 1
ATOM 3899 C CA . LEU B 1 78 ? -3.953 7.242 -6.367 1 98.69 78 LEU B CA 1
ATOM 3900 C C . LEU B 1 78 ? -4.461 5.906 -6.895 1 98.69 78 LEU B C 1
ATOM 3902 O O . LEU B 1 78 ? -5.668 5.73 -7.094 1 98.69 78 LEU B O 1
ATOM 3906 N N . ILE B 1 79 ? -3.602 4.98 -7.105 1 98.06 79 ILE B N 1
ATOM 3907 C CA . ILE B 1 79 ? -3.953 3.691 -7.688 1 98.06 79 ILE B CA 1
ATOM 3908 C C . ILE B 1 79 ? -4.906 2.945 -6.758 1 98.06 79 ILE B C 1
ATOM 3910 O O . ILE B 1 79 ? -5.957 2.463 -7.191 1 98.06 79 ILE B O 1
ATOM 3914 N N . VAL B 1 80 ? -4.578 2.908 -5.527 1 98.12 80 VAL B N 1
ATOM 3915 C CA . VAL B 1 80 ? -5.402 2.156 -4.586 1 98.12 80 VAL B CA 1
ATOM 3916 C C . VAL B 1 80 ? -6.73 2.877 -4.371 1 98.12 80 VAL B C 1
ATOM 3918 O O . VAL B 1 80 ? -7.781 2.236 -4.254 1 98.12 80 VAL B O 1
ATOM 3921 N N . THR B 1 81 ? -6.711 4.207 -4.336 1 98.5 81 THR B N 1
ATOM 3922 C CA . THR B 1 81 ? -7.945 4.969 -4.16 1 98.5 81 THR B CA 1
ATOM 3923 C C . THR B 1 81 ? -8.852 4.82 -5.383 1 98.5 81 THR B C 1
ATOM 3925 O O . THR B 1 81 ? -10.07 4.719 -5.246 1 98.5 81 THR B O 1
ATOM 3928 N N . ALA B 1 82 ? -8.227 4.848 -6.539 1 98.44 82 ALA B N 1
ATOM 3929 C CA . ALA B 1 82 ? -9 4.645 -7.758 1 98.44 82 ALA B CA 1
ATOM 3930 C C . ALA B 1 82 ? -9.703 3.287 -7.742 1 98.44 82 ALA B C 1
ATOM 3932 O O . ALA B 1 82 ? -10.844 3.166 -8.188 1 98.44 82 ALA B O 1
ATOM 3933 N N . ALA B 1 83 ? -9.016 2.299 -7.242 1 98.12 83 ALA B N 1
ATOM 3934 C CA . ALA B 1 83 ? -9.617 0.971 -7.129 1 98.12 83 ALA B CA 1
ATOM 3935 C C . ALA B 1 83 ? -10.805 0.985 -6.172 1 98.12 83 ALA B C 1
ATOM 3937 O O . ALA B 1 83 ? -11.852 0.399 -6.457 1 98.12 83 ALA B O 1
ATOM 3938 N N . ILE B 1 84 ? -10.656 1.65 -5.09 1 98.19 84 ILE B N 1
ATOM 3939 C CA . ILE B 1 84 ? -11.719 1.742 -4.094 1 98.19 84 ILE B CA 1
ATOM 3940 C C . ILE B 1 84 ? -12.906 2.506 -4.672 1 98.19 84 ILE B C 1
ATOM 3942 O O . ILE B 1 84 ? -14.055 2.084 -4.523 1 98.19 84 ILE B O 1
ATOM 3946 N N . HIS B 1 85 ? -12.602 3.65 -5.336 1 98.5 85 HIS B N 1
ATOM 3947 C CA . HIS B 1 85 ? -13.656 4.434 -5.961 1 98.5 85 HIS B CA 1
ATOM 3948 C C . HIS B 1 85 ? -14.398 3.617 -7.016 1 98.5 85 HIS B C 1
ATOM 3950 O O . HIS B 1 85 ? -15.625 3.645 -7.078 1 98.5 85 HIS B O 1
ATOM 3956 N N . TYR B 1 86 ? -13.656 2.883 -7.836 1 97.62 86 TYR B N 1
ATOM 3957 C CA . TYR B 1 86 ? -14.25 2.094 -8.906 1 97.62 86 TYR B CA 1
ATOM 3958 C C . TYR B 1 86 ? -15.125 0.977 -8.344 1 97.62 86 TYR B C 1
ATOM 3960 O O . TYR B 1 86 ? -16.219 0.716 -8.852 1 97.62 86 TYR B O 1
ATOM 3968 N N . GLY B 1 87 ? -14.641 0.295 -7.336 1 96.19 87 GLY B N 1
ATOM 3969 C CA . GLY B 1 87 ? -15.445 -0.727 -6.68 1 96.19 87 GLY B CA 1
ATOM 3970 C C . GLY B 1 87 ? -16.766 -0.198 -6.145 1 96.19 87 GLY B C 1
ATOM 3971 O O . GLY B 1 87 ? -17.797 -0.839 -6.297 1 96.19 87 GLY B O 1
ATOM 3972 N N . ALA B 1 88 ? -16.688 0.929 -5.547 1 96.56 88 ALA B N 1
ATOM 3973 C CA . ALA B 1 88 ? -17.906 1.556 -5.039 1 96.56 88 ALA B CA 1
ATOM 3974 C C . ALA B 1 88 ? -18.828 1.957 -6.184 1 96.56 88 ALA B C 1
ATOM 3976 O O . ALA B 1 88 ? -20.047 1.765 -6.102 1 96.56 88 ALA B O 1
ATOM 3977 N N . TYR B 1 89 ? -18.219 2.465 -7.199 1 96.44 89 TYR B N 1
ATOM 3978 C CA . TYR B 1 89 ? -18.984 2.939 -8.359 1 96.44 89 TYR B CA 1
ATOM 3979 C C . TYR B 1 89 ? -19.75 1.799 -9.016 1 96.44 89 TYR B C 1
ATOM 3981 O O . TYR B 1 89 ? -20.938 1.941 -9.328 1 96.44 89 TYR B O 1
ATOM 3989 N N . VAL B 1 90 ? -19.125 0.676 -9.18 1 93.81 90 VAL B N 1
ATOM 3990 C CA . VAL B 1 90 ? -19.75 -0.452 -9.867 1 93.81 90 VAL B CA 1
ATOM 3991 C C . VAL B 1 90 ? -20.859 -1.045 -8.992 1 93.81 90 VAL B C 1
ATOM 3993 O O . VAL B 1 90 ? -21.766 -1.716 -9.492 1 93.81 90 VAL B O 1
ATOM 3996 N N . ASN B 1 91 ? -20.781 -0.783 -7.707 1 92.56 91 ASN B N 1
ATOM 3997 C CA . ASN B 1 91 ? -21.797 -1.267 -6.789 1 92.56 91 ASN B CA 1
ATOM 3998 C C . ASN B 1 91 ? -22.875 -0.213 -6.539 1 92.56 91 ASN B C 1
ATOM 4000 O O . ASN B 1 91 ? -23.625 -0.301 -5.566 1 92.56 91 ASN B O 1
ATOM 4004 N N . GLY B 1 92 ? -22.828 0.921 -7.293 1 93.94 92 GLY B N 1
ATOM 4005 C CA . GLY B 1 92 ? -23.953 1.842 -7.32 1 93.94 92 GLY B CA 1
ATOM 4006 C C . GLY B 1 92 ? -23.688 3.127 -6.559 1 93.94 92 GLY B C 1
ATOM 4007 O O . GLY B 1 92 ? -24.594 3.963 -6.414 1 93.94 92 GLY B O 1
ATOM 4008 N N . ALA B 1 93 ? -22.516 3.309 -6.047 1 96.25 93 ALA B N 1
ATOM 4009 C CA . ALA B 1 93 ? -22.203 4.535 -5.316 1 96.25 93 ALA B CA 1
ATOM 4010 C C . ALA B 1 93 ? -21.891 5.684 -6.277 1 96.25 93 ALA B C 1
ATOM 4012 O O . ALA B 1 93 ? -21.578 5.453 -7.449 1 96.25 93 ALA B O 1
ATOM 4013 N N . GLU B 1 94 ? -22.078 6.875 -5.801 1 96.31 94 GLU B N 1
ATOM 4014 C CA . GLU B 1 94 ? -21.812 8.07 -6.59 1 96.31 94 GLU B CA 1
ATOM 4015 C C . GLU B 1 94 ? -21.016 9.094 -5.785 1 96.31 94 GLU B C 1
ATOM 4017 O O . GLU B 1 94 ? -20.922 8.992 -4.562 1 96.31 94 GLU B O 1
ATOM 4022 N N . VAL B 1 95 ? -20.438 10.023 -6.496 1 96 95 VAL B N 1
ATOM 4023 C CA . VAL B 1 95 ? -19.609 11.047 -5.871 1 96 95 VAL B CA 1
ATOM 4024 C C . VAL B 1 95 ? -20.469 11.883 -4.914 1 96 95 VAL B C 1
ATOM 4026 O O . VAL B 1 95 ? -21.641 12.141 -5.184 1 96 95 VAL B O 1
ATOM 4029 N N . PHE B 1 96 ? -19.922 12.391 -3.941 1 93.69 96 PHE B N 1
ATOM 4030 C CA . PHE B 1 96 ? -20.578 13 -2.797 1 93.69 96 PHE B CA 1
ATOM 4031 C C . PHE B 1 96 ? -21.5 14.133 -3.246 1 93.69 96 PHE B C 1
ATOM 4033 O O . PHE B 1 96 ? -22.672 14.188 -2.844 1 93.69 96 PHE B O 1
ATOM 4040 N N . TYR B 1 97 ? -21.047 15.031 -4.086 1 92.25 97 TYR B N 1
ATOM 4041 C CA . TYR B 1 97 ? -21.797 16.234 -4.398 1 92.25 97 TYR B CA 1
ATOM 4042 C C . TYR B 1 97 ? -23 15.914 -5.281 1 92.25 97 TYR B C 1
ATOM 4044 O O . TYR B 1 97 ? -23.922 16.719 -5.418 1 92.25 97 TYR B O 1
ATOM 4052 N N . LYS B 1 98 ? -23.031 14.719 -5.84 1 93.31 98 LYS B N 1
ATOM 4053 C CA . LYS B 1 98 ? -24.172 14.305 -6.672 1 93.31 98 LYS B CA 1
ATOM 4054 C C . LYS B 1 98 ? -25.281 13.695 -5.824 1 93.31 98 LYS B C 1
ATOM 4056 O O . LYS B 1 98 ? -26.438 13.672 -6.234 1 93.31 98 LYS B O 1
ATOM 4061 N N . VAL B 1 99 ? -24.906 13.227 -4.645 1 92 99 VAL B N 1
ATOM 4062 C CA . VAL B 1 99 ? -25.891 12.484 -3.877 1 92 99 VAL B CA 1
ATOM 4063 C C . VAL B 1 99 ? -26.016 13.078 -2.477 1 92 99 VAL B C 1
ATOM 4065 O O . VAL B 1 99 ? -26.656 12.492 -1.6 1 92 99 VAL B O 1
ATOM 4068 N N . ALA B 1 100 ? -25.438 14.195 -2.377 1 85.12 100 ALA B N 1
ATOM 4069 C CA . ALA B 1 100 ? -25.516 14.844 -1.071 1 85.12 100 ALA B CA 1
ATOM 4070 C C . ALA B 1 100 ? -26.969 15.07 -0.665 1 85.12 100 ALA B C 1
ATOM 4072 O O . ALA B 1 100 ? -27.766 15.586 -1.45 1 85.12 100 ALA B O 1
ATOM 4073 N N . GLY B 1 101 ? -27.359 14.633 0.478 1 85.38 101 GLY B N 1
ATOM 4074 C CA . GLY B 1 101 ? -28.719 14.836 0.959 1 85.38 101 GLY B CA 1
ATOM 4075 C C . GLY B 1 101 ? -29.641 13.672 0.64 1 85.38 101 GLY B C 1
ATOM 4076 O O . GLY B 1 101 ? -30.812 13.695 1 1 85.38 101 GLY B O 1
ATOM 4077 N N . THR B 1 102 ? -29.031 12.672 -0.075 1 88.69 102 THR B N 1
ATOM 4078 C CA . THR B 1 102 ? -29.828 11.484 -0.395 1 88.69 102 THR B CA 1
ATOM 4079 C C . THR B 1 102 ? -29.312 10.273 0.376 1 88.69 102 THR B C 1
ATOM 4081 O O . THR B 1 102 ? -28.312 10.359 1.089 1 88.69 102 THR B O 1
ATOM 4084 N N . ASN B 1 103 ? -30.047 9.234 0.312 1 89.38 103 ASN B N 1
ATOM 4085 C CA . ASN B 1 103 ? -29.656 7.996 0.978 1 89.38 103 ASN B CA 1
ATOM 4086 C C . ASN B 1 103 ? -28.859 7.086 0.045 1 89.38 103 ASN B C 1
ATOM 4088 O O . ASN B 1 103 ? -28.578 5.934 0.384 1 89.38 103 ASN B O 1
ATOM 4092 N N . ALA B 1 104 ? -28.484 7.672 -1.027 1 92.62 104 ALA B N 1
ATOM 4093 C CA . ALA B 1 104 ? -27.719 6.883 -1.985 1 92.62 104 ALA B CA 1
ATOM 4094 C C . ALA B 1 104 ? -26.297 6.652 -1.487 1 92.62 104 ALA B C 1
ATOM 4096 O O . ALA B 1 104 ? -25.75 7.477 -0.749 1 92.62 104 ALA B O 1
ATOM 4097 N N . PRO B 1 105 ? -25.75 5.488 -1.801 1 94.25 105 PRO B N 1
ATOM 4098 C CA . PRO B 1 105 ? -24.375 5.215 -1.365 1 94.25 105 PRO B CA 1
ATOM 4099 C C . PRO B 1 105 ? -23.359 6.191 -1.961 1 94.25 105 PRO B C 1
ATOM 4101 O O . PRO B 1 105 ? -23.484 6.578 -3.125 1 94.25 105 PRO B O 1
ATOM 4104 N N . VAL B 1 106 ? -22.438 6.602 -1.18 1 96.38 106 VAL B N 1
ATOM 4105 C CA . VAL B 1 106 ? -21.438 7.602 -1.557 1 96.38 106 VAL B CA 1
ATOM 4106 C C . VAL B 1 106 ? -20.078 6.938 -1.757 1 96.38 106 VAL B C 1
ATOM 4108 O O . VAL B 1 106 ? -19.703 6.051 -0.991 1 96.38 106 VAL B O 1
ATOM 4111 N N . ILE B 1 107 ? -19.344 7.305 -2.768 1 97.75 107 ILE B N 1
ATOM 4112 C CA . ILE B 1 107 ? -17.969 6.875 -2.957 1 97.75 107 ILE B CA 1
ATOM 4113 C C . ILE B 1 107 ? -17.094 7.426 -1.83 1 97.75 107 ILE B C 1
ATOM 4115 O O . ILE B 1 107 ? -17.031 8.641 -1.629 1 97.75 107 ILE B O 1
ATOM 4119 N N . PRO B 1 108 ? -16.453 6.57 -1.135 1 97.06 108 PRO B N 1
ATOM 4120 C CA . PRO B 1 108 ? -15.656 7.035 0.006 1 97.06 108 PRO B CA 1
ATOM 4121 C C . PRO B 1 108 ? -14.586 8.055 -0.392 1 97.06 108 PRO B C 1
ATOM 4123 O O . PRO B 1 108 ? -13.898 7.867 -1.399 1 97.06 108 PRO B O 1
ATOM 4126 N N . GLY B 1 109 ? -14.484 9.125 0.412 1 97.38 109 GLY B N 1
ATOM 4127 C CA . GLY B 1 109 ? -13.445 10.117 0.203 1 97.38 109 GLY B CA 1
ATOM 4128 C C . GLY B 1 109 ? -13.812 11.148 -0.845 1 97.38 109 GLY B C 1
ATOM 4129 O O . GLY B 1 109 ? -13.102 12.148 -1.018 1 97.38 109 GLY B O 1
ATOM 4130 N N . SER B 1 110 ? -14.977 10.953 -1.526 1 97.06 110 SER B N 1
ATOM 4131 C CA . SER B 1 110 ? -15.328 11.844 -2.627 1 97.06 110 SER B CA 1
ATOM 4132 C C . SER B 1 110 ? -15.805 13.203 -2.113 1 97.06 110 SER B C 1
ATOM 4134 O O . SER B 1 110 ? -15.961 14.148 -2.889 1 97.06 110 SER B O 1
ATOM 4136 N N . ASP B 1 111 ? -15.984 13.305 -0.82 1 95.31 111 ASP B N 1
ATOM 4137 C CA . ASP B 1 111 ? -16.281 14.602 -0.22 1 95.31 111 ASP B CA 1
ATOM 4138 C C . ASP B 1 111 ? -15.102 15.555 -0.345 1 95.31 111 ASP B C 1
ATOM 4140 O O . ASP B 1 111 ? -15.242 16.766 -0.135 1 95.31 111 ASP B O 1
ATOM 4144 N N . TYR B 1 112 ? -13.961 15.055 -0.739 1 96.31 112 TYR B N 1
ATOM 4145 C CA . TYR B 1 112 ? -12.766 15.875 -0.931 1 96.31 112 TYR B CA 1
ATOM 4146 C C . TYR B 1 112 ? -12.664 16.359 -2.371 1 96.31 112 TYR B C 1
ATOM 4148 O O . TYR B 1 112 ? -11.68 17 -2.748 1 96.31 112 TYR B O 1
ATOM 4156 N N . VAL B 1 113 ? -13.633 16.016 -3.154 1 97.31 113 VAL B N 1
ATOM 4157 C CA . VAL B 1 113 ? -13.742 16.656 -4.465 1 97.31 113 VAL B CA 1
ATOM 4158 C C . VAL B 1 113 ? -14.336 18.047 -4.32 1 97.31 113 VAL B C 1
ATOM 4160 O O . VAL B 1 113 ? -15.547 18.203 -4.184 1 97.31 113 VAL B O 1
ATOM 4163 N N . GLU B 1 114 ? -13.453 19.031 -4.395 1 95.81 114 GLU B N 1
ATOM 4164 C CA . GLU B 1 114 ? -13.828 20.422 -4.117 1 95.81 114 GLU B CA 1
ATOM 4165 C C . GLU B 1 114 ? -13.727 21.281 -5.371 1 95.81 114 GLU B C 1
ATOM 4167 O O . GLU B 1 114 ? -13.062 20.906 -6.34 1 95.81 114 GLU B O 1
ATOM 4172 N N . PRO B 1 115 ? -14.406 22.391 -5.367 1 94.75 115 PRO B N 1
ATOM 4173 C CA . PRO B 1 115 ? -14.266 23.297 -6.512 1 94.75 115 PRO B CA 1
ATOM 4174 C C . PRO B 1 115 ? -12.883 23.938 -6.582 1 94.75 115 PRO B C 1
ATOM 4176 O O . PRO B 1 115 ? -12.258 24.188 -5.547 1 94.75 115 PRO B O 1
ATOM 4179 N N . ALA B 1 116 ? -12.445 24.125 -7.75 1 94.69 116 ALA B N 1
ATOM 4180 C CA . ALA B 1 116 ? -11.227 24.891 -8 1 94.69 116 ALA B CA 1
ATOM 4181 C C . ALA B 1 116 ? -11.547 26.328 -8.398 1 94.69 116 ALA B C 1
ATOM 4183 O O . ALA B 1 116 ? -12.062 26.562 -9.492 1 94.69 116 ALA B O 1
ATOM 4184 N N . ASN B 1 117 ? -11.297 27.297 -7.543 1 95.38 117 ASN B N 1
ATOM 4185 C CA . ASN B 1 117 ? -11.602 28.688 -7.805 1 95.38 117 ASN B CA 1
ATOM 4186 C C . ASN B 1 117 ? -10.453 29.609 -7.383 1 95.38 117 ASN B C 1
ATOM 4188 O O . ASN B 1 117 ? -9.352 29.125 -7.082 1 95.38 117 ASN B O 1
ATOM 4192 N N . LEU B 1 118 ? -10.664 30.859 -7.453 1 96.56 118 LEU B N 1
ATOM 4193 C CA . LEU B 1 118 ? -9.609 31.828 -7.148 1 96.56 118 LEU B CA 1
ATOM 4194 C C . LEU B 1 118 ? -9.203 31.734 -5.68 1 96.56 118 LEU B C 1
ATOM 4196 O O . LEU B 1 118 ? -8.039 31.984 -5.336 1 96.56 118 LEU B O 1
ATOM 4200 N N . ALA B 1 119 ? -10.148 31.391 -4.855 1 96.38 119 ALA B N 1
ATOM 4201 C CA . ALA B 1 119 ? -9.844 31.203 -3.439 1 96.38 119 ALA B CA 1
ATOM 4202 C C . ALA B 1 119 ? -8.867 30.047 -3.23 1 96.38 119 ALA B C 1
ATOM 4204 O O . ALA B 1 119 ? -8.031 30.094 -2.33 1 96.38 119 ALA B O 1
ATOM 4205 N N . THR B 1 120 ? -9.031 28.984 -4.078 1 96.88 120 THR B N 1
ATOM 4206 C CA . THR B 1 120 ? -8.102 27.859 -4.035 1 96.88 120 THR B CA 1
ATOM 4207 C C . THR B 1 120 ? -6.68 28.328 -4.34 1 96.88 120 THR B C 1
ATOM 4209 O O . THR B 1 120 ? -5.73 27.922 -3.662 1 96.88 120 THR B O 1
ATOM 4212 N N . ILE B 1 121 ? -6.574 29.188 -5.266 1 97.75 121 ILE B N 1
ATOM 4213 C CA . ILE B 1 121 ? -5.273 29.688 -5.695 1 97.75 121 ILE B CA 1
ATOM 4214 C C . ILE B 1 121 ? -4.688 30.594 -4.613 1 97.75 121 ILE B C 1
ATOM 4216 O O . ILE B 1 121 ? -3.553 30.391 -4.172 1 97.75 121 ILE B O 1
ATOM 4220 N N . LEU B 1 122 ? -5.461 31.547 -4.145 1 97.81 122 LEU B N 1
ATOM 4221 C CA . LEU B 1 122 ? -5.004 32.5 -3.135 1 97.81 122 LEU B CA 1
ATOM 4222 C C . LEU B 1 122 ? -4.66 31.781 -1.832 1 97.81 122 LEU B C 1
ATOM 4224 O O . LEU B 1 122 ? -3.641 32.062 -1.207 1 97.81 122 LEU B O 1
ATOM 4228 N N . GLY B 1 123 ? -5.582 30.922 -1.45 1 97.81 123 GLY B N 1
ATOM 4229 C CA . GLY B 1 123 ? -5.328 30.156 -0.246 1 97.81 123 GLY B CA 1
ATOM 4230 C C . GLY B 1 123 ? -4.078 29.297 -0.337 1 97.81 123 GLY B C 1
ATOM 4231 O O . GLY B 1 123 ? -3.332 29.172 0.636 1 97.81 123 GLY B O 1
ATOM 4232 N N . GLY B 1 124 ? -3.852 28.703 -1.526 1 98.06 124 GLY B N 1
ATOM 4233 C CA . GLY B 1 124 ? -2.646 27.922 -1.737 1 98.06 124 GLY B CA 1
ATOM 4234 C C . GLY B 1 124 ? -1.374 28.734 -1.621 1 98.06 124 GLY B C 1
ATOM 4235 O O . GLY B 1 124 ? -0.396 28.297 -1.018 1 98.06 124 GLY B O 1
ATOM 4236 N N . ILE B 1 125 ? -1.396 29.906 -2.172 1 98.38 125 ILE B N 1
ATOM 4237 C CA . ILE B 1 125 ? -0.233 30.781 -2.125 1 98.38 125 ILE B CA 1
ATOM 4238 C C . ILE B 1 125 ? 0.032 31.219 -0.685 1 98.38 125 ILE B C 1
ATOM 4240 O O . ILE B 1 125 ? 1.17 31.156 -0.212 1 98.38 125 ILE B O 1
ATOM 4244 N N . LEU B 1 126 ? -1.048 31.594 0.039 1 98.38 126 LEU B N 1
ATOM 4245 C CA . LEU B 1 126 ? -0.912 32 1.434 1 98.38 126 LEU B CA 1
ATOM 4246 C C . LEU B 1 126 ? -0.368 30.859 2.283 1 98.38 126 LEU B C 1
ATOM 4248 O O . LEU B 1 126 ? 0.521 31.062 3.113 1 98.38 126 LEU B O 1
ATOM 4252 N N . PHE B 1 127 ? -0.932 29.719 2.045 1 98.25 127 PHE B N 1
ATOM 4253 C CA . PHE B 1 127 ? -0.485 28.547 2.779 1 98.25 127 PHE B CA 1
ATOM 4254 C C . PHE B 1 127 ? 0.985 28.25 2.498 1 98.25 127 PHE B C 1
ATOM 4256 O O . PHE B 1 127 ? 1.749 27.938 3.414 1 98.25 127 PHE B O 1
ATOM 4263 N N . GLY B 1 128 ? 1.369 28.344 1.23 1 97.81 128 GLY B N 1
ATOM 4264 C CA . GLY B 1 128 ? 2.746 28.094 0.836 1 97.81 128 GLY B CA 1
ATOM 4265 C C . GLY B 1 128 ? 3.734 29.047 1.483 1 97.81 128 GLY B C 1
ATOM 4266 O O . GLY B 1 128 ? 4.781 28.625 1.975 1 97.81 128 GLY B O 1
ATOM 4267 N N . ILE B 1 129 ? 3.385 30.312 1.533 1 97.88 129 ILE B N 1
ATOM 4268 C CA . ILE B 1 129 ? 4.234 31.297 2.189 1 97.88 129 ILE B CA 1
ATOM 4269 C C . ILE B 1 129 ? 4.344 30.984 3.678 1 97.88 129 ILE B C 1
ATOM 4271 O O . ILE B 1 129 ? 5.441 30.969 4.242 1 97.88 129 ILE B O 1
ATOM 4275 N N . GLY B 1 130 ? 3.219 30.703 4.238 1 97.81 130 GLY B N 1
ATOM 4276 C CA . GLY B 1 130 ? 3.174 30.406 5.664 1 97.81 130 GLY B CA 1
ATOM 4277 C C . GLY B 1 130 ? 3.99 29.188 6.047 1 97.81 130 GLY B C 1
ATOM 4278 O O . GLY B 1 130 ? 4.617 29.156 7.109 1 97.81 130 GLY B O 1
ATOM 4279 N N . MET B 1 131 ? 3.947 28.203 5.23 1 95.94 131 MET B N 1
ATOM 4280 C CA . MET B 1 131 ? 4.652 26.969 5.547 1 95.94 131 MET B CA 1
ATOM 4281 C C . MET B 1 131 ? 6.156 27.188 5.613 1 95.94 131 MET B C 1
ATOM 4283 O O . MET B 1 131 ? 6.859 26.531 6.379 1 95.94 131 MET B O 1
ATOM 4287 N N . MET B 1 132 ? 6.637 28.141 4.844 1 96.31 132 MET B N 1
ATOM 4288 C CA . MET B 1 132 ? 8.062 28.438 4.871 1 96.31 132 MET B CA 1
ATOM 4289 C C . MET B 1 132 ? 8.43 29.266 6.102 1 96.31 132 MET B C 1
ATOM 4291 O O . MET B 1 132 ? 9.484 29.047 6.707 1 96.31 132 MET B O 1
ATOM 4295 N N . PHE B 1 133 ? 7.516 30.141 6.504 1 95.94 133 PHE B N 1
ATOM 4296 C CA . PHE B 1 133 ? 7.727 30.906 7.723 1 95.94 133 PHE B CA 1
ATOM 4297 C C . PHE B 1 133 ? 7.691 30 8.945 1 95.94 133 PHE B C 1
ATOM 4299 O O . PHE B 1 133 ? 8.492 30.172 9.875 1 95.94 133 PHE B O 1
ATOM 4306 N N . GLY B 1 134 ? 6.766 29.094 8.898 1 94.38 134 GLY B N 1
ATOM 4307 C CA . GLY B 1 134 ? 6.574 28.219 10.047 1 94.38 134 GLY B CA 1
ATOM 4308 C C . GLY B 1 134 ? 7.523 27.031 10.055 1 94.38 134 GLY B C 1
ATOM 4309 O O . GLY B 1 134 ? 7.711 26.391 11.094 1 94.38 134 GLY B O 1
ATOM 4310 N N . GLY B 1 135 ? 8.062 26.688 8.922 1 91.75 135 GLY B N 1
ATOM 4311 C CA . GLY B 1 135 ? 9.031 25.609 8.828 1 91.75 135 GLY B CA 1
ATOM 4312 C C . GLY B 1 135 ? 8.406 24.266 8.562 1 91.75 135 GLY B C 1
ATOM 4313 O O . GLY B 1 135 ? 9.078 23.234 8.625 1 91.75 135 GLY B O 1
ATOM 4314 N N . GLY B 1 136 ? 7.141 24.219 8.32 1 93.12 136 GLY B N 1
ATOM 4315 C CA . GLY B 1 136 ? 6.438 22.969 8.078 1 93.12 136 GLY B CA 1
ATOM 4316 C C . GLY B 1 136 ? 5.008 23.172 7.605 1 93.12 136 GLY B C 1
ATOM 4317 O O . GLY B 1 136 ? 4.465 24.266 7.703 1 93.12 136 GLY B O 1
ATOM 4318 N N . CYS B 1 137 ? 4.492 22.094 7.082 1 92.69 137 CYS B N 1
ATOM 4319 C CA . CYS B 1 137 ? 3.088 22.141 6.695 1 92.69 137 CYS B CA 1
ATOM 4320 C C . CYS B 1 137 ? 2.184 21.844 7.887 1 92.69 137 CYS B C 1
ATOM 4322 O O . CYS B 1 137 ? 2.631 21.875 9.031 1 92.69 137 CYS B O 1
ATOM 4324 N N . ALA B 1 138 ? 0.853 21.594 7.66 1 93.69 138 ALA B N 1
ATOM 4325 C CA . ALA B 1 138 ? -0.069 21.391 8.773 1 93.69 138 ALA B CA 1
ATOM 4326 C C . ALA B 1 138 ? 0.299 20.141 9.562 1 93.69 138 ALA B C 1
ATOM 4328 O O . ALA B 1 138 ? 0.473 20.188 10.781 1 93.69 138 ALA B O 1
ATOM 4329 N N . SER B 1 139 ? 0.398 19.047 8.898 1 94.69 139 SER B N 1
ATOM 4330 C CA . SER B 1 139 ? 0.807 17.828 9.57 1 94.69 139 SER B CA 1
ATOM 4331 C C . SER B 1 139 ? 2.248 17.906 10.062 1 94.69 139 SER B C 1
ATOM 4333 O O . SER B 1 139 ? 2.596 17.328 11.086 1 94.69 139 SER B O 1
ATOM 4335 N N . GLY B 1 140 ? 3.043 18.656 9.32 1 94.94 140 GLY B N 1
ATOM 4336 C CA . GLY B 1 140 ? 4.406 18.906 9.758 1 94.94 140 GLY B CA 1
ATOM 4337 C C . GLY B 1 140 ? 4.484 19.703 11.047 1 94.94 140 GLY B C 1
ATOM 4338 O O . GLY B 1 140 ? 5.344 19.438 11.891 1 94.94 140 GLY B O 1
ATOM 4339 N N . THR B 1 141 ? 3.621 20.625 11.164 1 96.38 141 THR B N 1
ATOM 4340 C CA . THR B 1 141 ? 3.561 21.422 12.383 1 96.38 141 THR B CA 1
ATOM 4341 C C . THR B 1 141 ? 3.205 20.547 13.586 1 96.38 141 THR B C 1
ATOM 4343 O O . THR B 1 141 ? 3.777 20.719 14.664 1 96.38 141 THR B O 1
ATOM 4346 N N . LEU B 1 142 ? 2.268 19.656 13.383 1 97 142 LEU B N 1
ATOM 4347 C CA . LEU B 1 142 ? 1.913 18.719 14.438 1 97 142 LEU B CA 1
ATOM 4348 C C . LEU B 1 142 ? 3.105 17.844 14.805 1 97 142 LEU B C 1
ATOM 4350 O O . LEU B 1 142 ? 3.389 17.641 15.992 1 97 142 LEU B O 1
ATOM 4354 N N . THR B 1 143 ? 3.795 17.375 13.82 1 96.62 143 THR B N 1
ATOM 4355 C CA . THR B 1 143 ? 4.945 16.5 14.047 1 96.62 143 THR B CA 1
ATOM 4356 C C . THR B 1 143 ? 6.078 17.266 14.727 1 96.62 143 THR B C 1
ATOM 4358 O O . THR B 1 143 ? 6.715 16.75 15.641 1 96.62 143 THR B O 1
ATOM 4361 N N . ASP B 1 144 ? 6.285 18.5 14.242 1 95.31 144 ASP B N 1
ATOM 4362 C CA . ASP B 1 144 ? 7.324 19.344 14.836 1 95.31 144 ASP B CA 1
ATOM 4363 C C . ASP B 1 144 ? 7.023 19.641 16.297 1 95.31 144 ASP B C 1
ATOM 4365 O O . ASP B 1 144 ? 7.914 19.578 17.156 1 95.31 144 ASP B O 1
ATOM 4369 N N . ALA B 1 145 ? 5.816 19.969 16.531 1 96 145 ALA B N 1
ATOM 4370 C CA . ALA B 1 145 ? 5.41 20.25 17.922 1 96 145 ALA B CA 1
ATOM 4371 C C . ALA B 1 145 ? 5.586 19.016 18.797 1 96 145 ALA B C 1
ATOM 4373 O O . ALA B 1 145 ? 6.027 19.125 19.938 1 96 145 ALA B O 1
ATOM 4374 N N . GLY B 1 146 ? 5.27 17.875 18.281 1 95.44 146 GLY B N 1
ATOM 4375 C CA . GLY B 1 146 ? 5.375 16.625 19.031 1 95.44 146 GLY B CA 1
ATOM 4376 C C . GLY B 1 146 ? 6.809 16.219 19.297 1 95.44 146 GLY B C 1
ATOM 4377 O O . GLY B 1 146 ? 7.121 15.703 20.375 1 95.44 146 GLY B O 1
ATOM 4378 N N . GLU B 1 147 ? 7.629 16.469 18.359 1 94.12 147 GLU B N 1
ATOM 4379 C CA . GLU B 1 147 ? 9 16 18.516 1 94.12 147 GLU B CA 1
ATOM 4380 C C . GLU B 1 147 ? 9.828 16.984 19.344 1 94.12 147 GLU B C 1
ATOM 4382 O O . GLU B 1 147 ? 11.031 16.766 19.547 1 94.12 147 GLU B O 1
ATOM 4387 N N . GLY B 1 148 ? 9.219 18.156 19.703 1 92.56 148 GLY B N 1
ATOM 4388 C CA . GLY B 1 148 ? 9.883 19.016 20.672 1 92.56 148 GLY B CA 1
ATOM 4389 C C . GLY B 1 148 ? 10.445 20.281 20.062 1 92.56 148 GLY B C 1
ATOM 4390 O O . GLY B 1 148 ? 11.328 20.922 20.641 1 92.56 148 GLY B O 1
ATOM 4391 N N . GLN B 1 149 ? 9.969 20.625 18.953 1 92.88 149 GLN B N 1
ATOM 4392 C CA . GLN B 1 149 ? 10.375 21.906 18.391 1 92.88 149 GLN B CA 1
ATOM 4393 C C . GLN B 1 149 ? 9.5 23.031 18.906 1 92.88 149 GLN B C 1
ATOM 4395 O O . GLN B 1 149 ? 8.32 23.141 18.547 1 92.88 149 GLN B O 1
ATOM 4400 N N . GLY B 1 150 ? 10.086 23.891 19.609 1 93.75 150 GLY B N 1
ATOM 4401 C CA . GLY B 1 150 ? 9.344 25 20.172 1 93.75 150 GLY B CA 1
ATOM 4402 C C . GLY B 1 150 ? 8.641 25.844 19.125 1 93.75 150 GLY B C 1
ATOM 4403 O O . GLY B 1 150 ? 7.52 26.297 19.328 1 93.75 150 GLY B O 1
ATOM 4404 N N . ARG B 1 151 ? 9.273 26.078 18.031 1 94.06 151 ARG B N 1
ATOM 4405 C CA . ARG B 1 151 ? 8.664 26.828 16.938 1 94.06 151 ARG B CA 1
ATOM 4406 C C . ARG B 1 151 ? 7.355 26.172 16.5 1 94.06 151 ARG B C 1
ATOM 4408 O O . ARG B 1 151 ? 6.402 26.875 16.141 1 94.06 151 ARG B O 1
ATOM 4415 N N . GLY B 1 152 ? 7.344 24.844 16.5 1 95.12 152 GLY B N 1
ATOM 4416 C CA . GLY B 1 152 ? 6.152 24.125 16.094 1 95.12 152 GLY B CA 1
ATOM 4417 C C . GLY B 1 152 ? 4.941 24.438 16.953 1 95.12 152 GLY B C 1
ATOM 4418 O O . GLY B 1 152 ? 3.82 24.5 16.453 1 95.12 152 GLY B O 1
ATOM 4419 N N . LEU B 1 153 ? 5.188 24.641 18.203 1 96.5 153 LEU B N 1
ATOM 4420 C CA . LEU B 1 153 ? 4.102 24.953 19.125 1 96.5 153 LEU B CA 1
ATOM 4421 C C . LEU B 1 153 ? 3.543 26.344 18.859 1 96.5 153 LEU B C 1
ATOM 4423 O O . LEU B 1 153 ? 2.33 26.562 18.922 1 96.5 153 LEU B O 1
ATOM 4427 N N . ILE B 1 154 ? 4.406 27.234 18.547 1 97.06 154 ILE B N 1
ATOM 4428 C CA . ILE B 1 154 ? 3.99 28.609 18.234 1 97.06 154 ILE B CA 1
ATOM 4429 C C . ILE B 1 154 ? 3.189 28.609 16.938 1 97.06 154 ILE B C 1
ATOM 4431 O O . ILE B 1 154 ? 2.107 29.203 16.875 1 97.06 154 ILE B O 1
ATOM 4435 N N . VAL B 1 155 ? 3.725 27.953 15.969 1 97.88 155 VAL B N 1
ATOM 4436 C CA . VAL B 1 155 ? 3.062 27.875 14.672 1 97.88 155 VAL B CA 1
ATOM 4437 C C . VAL B 1 155 ? 1.697 27.219 14.82 1 97.88 155 VAL B C 1
ATOM 4439 O O . VAL B 1 155 ? 0.709 27.672 14.242 1 97.88 155 VAL B O 1
ATOM 4442 N N . LEU B 1 156 ? 1.655 26.141 15.617 1 98.19 156 LEU B N 1
ATOM 4443 C CA . LEU B 1 156 ? 0.408 25.422 15.812 1 98.19 156 LEU B CA 1
ATOM 4444 C C . LEU B 1 156 ? -0.656 26.312 16.438 1 98.19 156 LEU B C 1
ATOM 4446 O O . LEU B 1 156 ? -1.809 26.312 16 1 98.19 156 LEU B O 1
ATOM 4450 N N . PHE B 1 157 ? -0.282 27.047 17.438 1 98.12 157 PHE B N 1
ATOM 4451 C CA . PHE B 1 157 ? -1.217 27.922 18.109 1 98.12 157 PHE B CA 1
ATOM 4452 C C . PHE B 1 157 ? -1.797 28.953 17.141 1 98.12 157 PHE B C 1
ATOM 4454 O O . PHE B 1 157 ? -3.014 29.141 17.094 1 98.12 157 PHE B O 1
ATOM 4461 N N . PHE B 1 158 ? -0.958 29.562 16.391 1 98.5 158 PHE B N 1
ATOM 4462 C CA . PHE B 1 158 ? -1.414 30.609 15.477 1 98.5 158 PHE B CA 1
ATOM 4463 C C . PHE B 1 158 ? -2.059 30.016 14.234 1 98.5 158 PHE B C 1
ATOM 4465 O O . PHE B 1 158 ? -2.859 30.672 13.57 1 98.5 158 PHE B O 1
ATOM 4472 N N . PHE B 1 159 ? -1.685 28.781 13.898 1 98.62 159 PHE B N 1
ATOM 4473 C CA . PHE B 1 159 ? -2.406 28.062 12.859 1 98.62 159 PHE B CA 1
ATOM 4474 C C . PHE B 1 159 ? -3.873 27.891 13.234 1 98.62 159 PHE B C 1
ATOM 4476 O O . PHE B 1 159 ? -4.762 28.141 12.414 1 98.62 159 PHE B O 1
ATOM 4483 N N . CYS B 1 160 ? -4.078 27.453 14.477 1 98.44 160 CYS B N 1
ATOM 4484 C CA . CYS B 1 160 ? -5.438 27.281 14.977 1 98.44 160 CYS B CA 1
ATOM 4485 C C . CYS B 1 160 ? -6.195 28.609 14.945 1 98.44 160 CYS B C 1
ATOM 4487 O O . CYS B 1 160 ? -7.348 28.656 14.523 1 98.44 160 CYS B O 1
ATOM 4489 N N . THR B 1 161 ? -5.543 29.656 15.336 1 98.38 161 THR B N 1
ATOM 4490 C CA . THR B 1 161 ? -6.156 30.984 15.336 1 98.38 161 THR B CA 1
ATOM 4491 C C . THR B 1 161 ? -6.5 31.422 13.914 1 98.38 161 THR B C 1
ATOM 4493 O O . THR B 1 161 ? -7.578 31.953 13.672 1 98.38 161 THR B O 1
ATOM 4496 N N . GLY B 1 162 ? -5.547 31.188 13.023 1 98.31 162 GLY B N 1
ATOM 4497 C CA . GLY B 1 162 ? -5.805 31.516 11.633 1 98.31 162 GLY B CA 1
ATOM 4498 C C . GLY B 1 162 ? -6.941 30.719 11.031 1 98.31 162 GLY B C 1
ATOM 4499 O O . GLY B 1 162 ? -7.727 31.234 10.234 1 98.31 162 GLY B O 1
ATOM 4500 N N . ALA B 1 163 ? -6.977 29.453 11.383 1 98.06 163 ALA B N 1
ATOM 4501 C CA . ALA B 1 163 ? -8.055 28.609 10.891 1 98.06 163 ALA B CA 1
ATOM 4502 C C . ALA B 1 163 ? -9.406 29.094 11.398 1 98.06 163 ALA B C 1
ATOM 4504 O O . ALA B 1 163 ? -10.398 29.078 10.664 1 98.06 163 ALA B O 1
ATOM 4505 N N . LEU B 1 164 ? -9.445 29.453 12.648 1 97.75 164 LEU B N 1
ATOM 4506 C CA . LEU B 1 164 ? -10.672 30 13.227 1 97.75 164 LEU B CA 1
ATOM 4507 C C . LEU B 1 164 ? -11.062 31.297 12.547 1 97.75 164 LEU B C 1
ATOM 4509 O O . LEU B 1 164 ? -12.242 31.531 12.266 1 97.75 164 LEU B O 1
ATOM 4513 N N . TRP B 1 165 ? -10.062 32.188 12.336 1 97.81 165 TRP B N 1
ATOM 4514 C CA . TRP B 1 165 ? -10.305 33.438 11.633 1 97.81 165 TRP B CA 1
ATOM 4515 C C . TRP B 1 165 ? -10.867 33.188 10.242 1 97.81 165 TRP B C 1
ATOM 4517 O O . TRP B 1 165 ? -11.812 33.844 9.812 1 97.81 165 TRP B O 1
ATOM 4527 N N . GLY B 1 166 ? -10.281 32.219 9.562 1 96.94 166 GLY B N 1
ATOM 4528 C CA . GLY B 1 166 ? -10.797 31.859 8.25 1 96.94 166 GLY B CA 1
ATOM 4529 C C . GLY B 1 166 ? -12.219 31.344 8.289 1 96.94 166 GLY B C 1
ATOM 4530 O O . GLY B 1 166 ? -13.023 31.672 7.414 1 96.94 166 GLY B O 1
ATOM 4531 N N . ALA B 1 167 ? -12.484 30.516 9.281 1 96 167 ALA B N 1
ATOM 4532 C CA . ALA B 1 167 ? -13.836 30 9.445 1 96 167 ALA B CA 1
ATOM 4533 C C . ALA B 1 167 ? -14.844 31.125 9.656 1 96 167 ALA B C 1
ATOM 4535 O O . ALA B 1 167 ? -15.969 31.062 9.156 1 96 167 ALA B O 1
ATOM 4536 N N . HIS B 1 168 ? -14.438 32.094 10.422 1 95.88 168 HIS B N 1
ATOM 4537 C CA . HIS B 1 168 ? -15.273 33.25 10.664 1 95.88 168 HIS B CA 1
ATOM 4538 C C . HIS B 1 168 ? -15.578 34 9.367 1 95.88 168 HIS B C 1
ATOM 4540 O O . HIS B 1 168 ? -16.703 34.438 9.164 1 95.88 168 HIS B O 1
ATOM 4546 N N . ASP B 1 169 ? -14.648 34.094 8.477 1 95.75 169 ASP B N 1
ATOM 4547 C CA . ASP B 1 169 ? -14.766 34.906 7.273 1 95.75 169 ASP B CA 1
ATOM 4548 C C . ASP B 1 169 ? -15.328 34.094 6.113 1 95.75 169 ASP B C 1
ATOM 4550 O O . ASP B 1 169 ? -15.609 34.625 5.043 1 95.75 169 ASP B O 1
ATOM 4554 N N . MET B 1 170 ? -15.531 32.812 6.285 1 93.31 170 MET B N 1
ATOM 4555 C CA . MET B 1 170 ? -15.906 31.922 5.191 1 93.31 170 MET B CA 1
ATOM 4556 C C . MET B 1 170 ? -17.203 32.375 4.527 1 93.31 170 MET B C 1
ATOM 4558 O O . MET B 1 170 ? -17.328 32.344 3.301 1 93.31 170 MET B O 1
ATOM 4562 N N . PRO B 1 171 ? -18.234 32.844 5.293 1 91.69 171 PRO B N 1
ATOM 4563 C CA . PRO B 1 171 ? -19.438 33.312 4.633 1 91.69 171 PRO B CA 1
ATOM 4564 C C . PRO B 1 171 ? -19.172 34.469 3.668 1 91.69 171 PRO B C 1
ATOM 4566 O O . PRO B 1 171 ? -19.766 34.531 2.59 1 91.69 171 PRO B O 1
ATOM 4569 N N . TRP B 1 172 ? -18.328 35.312 4.102 1 93.06 172 TRP B N 1
ATOM 4570 C CA . TRP B 1 172 ? -17.953 36.406 3.219 1 93.06 172 TRP B CA 1
ATOM 4571 C C . TRP B 1 172 ? -17.25 35.875 1.972 1 93.06 172 TRP B C 1
ATOM 4573 O O . TRP B 1 172 ? -17.516 36.344 0.861 1 93.06 172 TRP B O 1
ATOM 4583 N N . TRP B 1 173 ? -16.328 34.969 2.035 1 93.06 173 TRP B N 1
ATOM 4584 C CA . TRP B 1 173 ? -15.586 34.406 0.918 1 93.06 173 TRP B CA 1
ATOM 4585 C C . TRP B 1 173 ? -16.531 33.719 -0.059 1 93.06 173 TRP B C 1
ATOM 4587 O O . TRP B 1 173 ? -16.391 33.844 -1.276 1 93.06 173 TRP B O 1
ATOM 4597 N N . LYS B 1 174 ? -17.469 33 0.458 1 90 174 LYS B N 1
ATOM 4598 C CA . LYS B 1 174 ? -18.375 32.219 -0.366 1 90 174 LYS B CA 1
ATOM 4599 C C . LYS B 1 174 ? -19.25 33.125 -1.224 1 90 174 LYS B C 1
ATOM 4601 O O . LYS B 1 174 ? -19.719 32.719 -2.291 1 90 174 LYS B O 1
ATOM 4606 N N . GLU B 1 175 ? -19.469 34.312 -0.769 1 90.88 175 GLU B N 1
ATOM 4607 C CA . GLU B 1 175 ? -20.297 35.25 -1.51 1 90.88 175 GLU B CA 1
ATOM 4608 C C . GLU B 1 175 ? -19.438 36.156 -2.391 1 90.88 175 GLU B C 1
ATOM 4610 O O . GLU B 1 175 ? -19.953 36.875 -3.264 1 90.88 175 GLU B O 1
ATOM 4615 N N . SER B 1 176 ? -18.234 36.062 -2.232 1 91.19 176 SER B N 1
ATOM 4616 C CA . SER B 1 176 ? -17.328 36.938 -2.959 1 91.19 176 SER B CA 1
ATOM 4617 C C . SER B 1 176 ? -17.047 36.406 -4.363 1 91.19 176 SER B C 1
ATOM 4619 O O . SER B 1 176 ? -17.453 35.312 -4.707 1 91.19 176 SER B O 1
ATOM 4621 N N . ILE B 1 177 ? -16.281 37.219 -5.141 1 87.06 177 ILE B N 1
ATOM 4622 C CA . ILE B 1 177 ? -15.93 36.875 -6.516 1 87.06 177 ILE B CA 1
ATOM 4623 C C . ILE B 1 177 ? -14.906 35.75 -6.516 1 87.06 177 ILE B C 1
ATOM 4625 O O . ILE B 1 177 ? -14.758 35.031 -7.52 1 87.06 177 ILE B O 1
ATOM 4629 N N . PHE B 1 178 ? -14.281 35.469 -5.477 1 87.94 178 PHE B N 1
ATOM 4630 C CA . PHE B 1 178 ? -13.203 34.469 -5.383 1 87.94 178 PHE B CA 1
ATOM 4631 C C . PHE B 1 178 ? -13.773 33.062 -5.332 1 87.94 178 PHE B C 1
ATOM 4633 O O . PHE B 1 178 ? -13.055 32.094 -5.59 1 87.94 178 PHE B O 1
ATOM 4640 N N . PHE B 1 179 ? -15.023 32.969 -4.969 1 87.19 179 PHE B N 1
ATOM 4641 C CA . PHE B 1 179 ? -15.695 31.688 -4.918 1 87.19 179 PHE B CA 1
ATOM 4642 C C . PHE B 1 179 ? -16.781 31.594 -5.988 1 87.19 179 PHE B C 1
ATOM 4644 O O . PHE B 1 179 ? -17.797 30.922 -5.801 1 87.19 179 PHE B O 1
ATOM 4651 N N . ARG B 1 180 ? -16.594 32.281 -7.066 1 83.06 180 ARG B N 1
ATOM 4652 C CA . ARG B 1 180 ? -17.578 32.344 -8.141 1 83.06 180 ARG B CA 1
ATOM 4653 C C . ARG B 1 180 ? -17.781 30.969 -8.789 1 83.06 180 ARG B C 1
ATOM 4655 O O . ARG B 1 180 ? -18.906 30.594 -9.133 1 83.06 180 ARG B O 1
ATOM 4662 N N . ILE B 1 181 ? -16.688 30.297 -8.891 1 83.19 181 ILE B N 1
ATOM 4663 C CA . ILE B 1 181 ? -16.766 28.953 -9.453 1 83.19 181 ILE B CA 1
ATOM 4664 C C . ILE B 1 181 ? -17.078 27.953 -8.352 1 83.19 181 ILE B C 1
ATOM 4666 O O . ILE B 1 181 ? -16.25 27.703 -7.48 1 83.19 181 ILE B O 1
ATOM 4670 N N . HIS B 1 182 ? -18.203 27.359 -8.422 1 84.62 182 HIS B N 1
ATOM 4671 C CA . HIS B 1 182 ? -18.656 26.422 -7.398 1 84.62 182 HIS B CA 1
ATOM 4672 C C . HIS B 1 182 ? -18.625 24.984 -7.914 1 84.62 182 HIS B C 1
ATOM 4674 O O . HIS B 1 182 ? -18.719 24.031 -7.129 1 84.62 182 HIS B O 1
ATOM 4680 N N . LYS B 1 183 ? -18.422 24.906 -9.164 1 88.19 183 LYS B N 1
ATOM 4681 C CA . LYS B 1 183 ? -18.547 23.578 -9.766 1 88.19 183 LYS B CA 1
ATOM 4682 C C . LYS B 1 183 ? -17.375 22.688 -9.383 1 88.19 183 LYS B C 1
ATOM 4684 O O . LYS B 1 183 ? -16.219 23.109 -9.445 1 88.19 183 LYS B O 1
ATOM 4689 N N . GLN B 1 184 ? -17.719 21.531 -8.883 1 94 184 GLN B N 1
ATOM 4690 C CA . GLN B 1 184 ? -16.734 20.5 -8.562 1 94 184 GLN B CA 1
ATOM 4691 C C . GLN B 1 184 ? -16.453 19.609 -9.773 1 94 184 GLN B C 1
ATOM 4693 O O . GLN B 1 184 ? -17.359 19.344 -10.57 1 94 184 GLN B O 1
ATOM 4698 N N . LEU B 1 185 ? -15.242 19.25 -9.93 1 95.81 185 LEU B N 1
ATOM 4699 C CA . LEU B 1 185 ? -14.898 18.391 -11.062 1 95.81 185 LEU B CA 1
ATOM 4700 C C . LEU B 1 185 ? -14.203 17.125 -10.594 1 95.81 185 LEU B C 1
ATOM 4702 O O . LEU B 1 185 ? -13.102 17.172 -10.055 1 95.81 185 LEU B O 1
ATOM 4706 N N . TYR B 1 186 ? -14.898 16.062 -10.727 1 97.88 186 TYR B N 1
ATOM 4707 C CA . TYR B 1 186 ? -14.391 14.719 -10.523 1 97.88 186 TYR B CA 1
ATOM 4708 C C . TYR B 1 186 ? -13.781 14.164 -11.805 1 97.88 186 TYR B C 1
ATOM 4710 O O . TYR B 1 186 ? -14.492 13.953 -12.789 1 97.88 186 TYR B O 1
ATOM 4718 N N . LEU B 1 187 ? -12.531 13.922 -11.828 1 98.31 187 LEU B N 1
ATOM 4719 C CA . LEU B 1 187 ? -11.773 13.672 -13.047 1 98.31 187 LEU B CA 1
ATOM 4720 C C . LEU B 1 187 ? -12.297 12.438 -13.766 1 98.31 187 LEU B C 1
ATOM 4722 O O . LEU B 1 187 ? -12.352 12.398 -15 1 98.31 187 LEU B O 1
ATOM 4726 N N . PRO B 1 188 ? -12.727 11.406 -13.031 1 97.88 188 PRO B N 1
ATOM 4727 C CA . PRO B 1 188 ? -13.219 10.219 -13.727 1 97.88 188 PRO B CA 1
ATOM 4728 C C . PRO B 1 188 ? -14.492 10.484 -14.516 1 97.88 188 PRO B C 1
ATOM 4730 O O . PRO B 1 188 ? -14.82 9.727 -15.438 1 97.88 188 PRO B O 1
ATOM 4733 N N . ASP B 1 189 ? -15.227 11.508 -14.156 1 96.75 189 ASP B N 1
ATOM 4734 C CA . ASP B 1 189 ? -16.438 11.852 -14.891 1 96.75 189 ASP B CA 1
ATOM 4735 C C . ASP B 1 189 ? -16.094 12.328 -16.312 1 96.75 189 ASP B C 1
ATOM 4737 O O . ASP B 1 189 ? -16.922 12.195 -17.219 1 96.75 189 ASP B O 1
ATOM 4741 N N . VAL B 1 190 ? -14.906 12.859 -16.453 1 96.75 190 VAL B N 1
ATOM 4742 C CA . VAL B 1 190 ? -14.5 13.414 -17.734 1 96.75 190 VAL B CA 1
ATOM 4743 C C . VAL B 1 190 ? -13.641 12.406 -18.5 1 96.75 190 VAL B C 1
ATOM 4745 O O . VAL B 1 190 ? -13.844 12.18 -19.688 1 96.75 190 VAL B O 1
ATOM 4748 N N . PHE B 1 191 ? -12.719 11.688 -17.797 1 97.19 191 PHE B N 1
ATOM 4749 C CA . PHE B 1 191 ? -11.695 10.898 -18.484 1 97.19 191 PHE B CA 1
ATOM 4750 C C . PHE B 1 191 ? -11.891 9.414 -18.203 1 97.19 191 PHE B C 1
ATOM 4752 O O . PHE B 1 191 ? -11.172 8.578 -18.75 1 97.19 191 PHE B O 1
ATOM 4759 N N . GLY B 1 192 ? -12.852 9.078 -17.422 1 95.88 192 GLY B N 1
ATOM 4760 C CA . GLY B 1 192 ? -12.906 7.711 -16.938 1 95.88 192 GLY B CA 1
ATOM 4761 C C . GLY B 1 192 ? -11.836 7.406 -15.898 1 95.88 192 GLY B C 1
ATOM 4762 O O . GLY B 1 192 ? -10.898 8.18 -15.719 1 95.88 192 GLY B O 1
ATOM 4763 N N . TYR B 1 193 ? -11.984 6.324 -15.234 1 96.62 193 TYR B N 1
ATOM 4764 C CA . TYR B 1 193 ? -11.039 5.969 -14.18 1 96.62 193 TYR B CA 1
ATOM 4765 C C . TYR B 1 193 ? -9.656 5.711 -14.75 1 96.62 193 TYR B C 1
ATOM 4767 O O . TYR B 1 193 ? -8.656 6.219 -14.227 1 96.62 193 TYR B O 1
ATOM 4775 N N . MET B 1 194 ? -9.531 4.91 -15.812 1 95.25 194 MET B N 1
ATOM 4776 C CA . MET B 1 194 ? -8.234 4.594 -16.406 1 95.25 194 MET B CA 1
ATOM 4777 C C . MET B 1 194 ? -7.582 5.844 -16.984 1 95.25 194 MET B C 1
ATOM 4779 O O . MET B 1 194 ? -6.371 6.031 -16.859 1 95.25 194 MET B O 1
ATOM 4783 N N . GLY B 1 195 ? -8.406 6.652 -17.641 1 96.81 195 GLY B N 1
ATOM 4784 C CA . GLY B 1 195 ? -7.883 7.91 -18.156 1 96.81 195 GLY B CA 1
ATOM 4785 C C . GLY B 1 195 ? -7.352 8.82 -17.062 1 96.81 195 GLY B C 1
ATOM 4786 O O . GLY B 1 195 ? -6.309 9.453 -17.219 1 96.81 195 GLY B O 1
ATOM 4787 N N . THR B 1 196 ? -8.086 8.914 -15.953 1 98.38 196 THR B N 1
ATOM 4788 C CA . THR B 1 196 ? -7.68 9.742 -14.82 1 98.38 196 THR B CA 1
ATOM 4789 C C . THR B 1 196 ? -6.363 9.242 -14.227 1 98.38 196 THR B C 1
ATOM 4791 O O . THR B 1 196 ? -5.488 10.039 -13.891 1 98.38 196 THR B O 1
ATOM 4794 N N . ILE B 1 197 ? -6.234 7.922 -14.086 1 98.12 197 ILE B N 1
ATOM 4795 C CA . ILE B 1 197 ? -4.996 7.332 -13.578 1 98.12 197 ILE B CA 1
ATOM 4796 C C . ILE B 1 197 ? -3.842 7.688 -14.508 1 98.12 197 ILE B C 1
ATOM 4798 O O . ILE B 1 197 ? -2.789 8.141 -14.062 1 98.12 197 ILE B O 1
ATOM 4802 N N . ALA B 1 198 ? -4.047 7.555 -15.773 1 97.31 198 ALA B N 1
ATOM 4803 C CA . ALA B 1 198 ? -2.998 7.793 -16.766 1 97.31 198 ALA B CA 1
ATOM 4804 C C . ALA B 1 198 ? -2.557 9.25 -16.75 1 97.31 198 ALA B C 1
ATOM 4806 O O . ALA B 1 198 ? -1.359 9.547 -16.703 1 97.31 198 ALA B O 1
ATOM 4807 N N . ILE B 1 199 ? -3.506 10.148 -16.766 1 98.19 199 ILE B N 1
ATOM 4808 C CA . ILE B 1 199 ? -3.174 11.562 -16.844 1 98.19 199 ILE B CA 1
ATOM 4809 C C . ILE B 1 199 ? -2.496 11.992 -15.539 1 98.19 199 ILE B C 1
ATOM 4811 O O . ILE B 1 199 ? -1.585 12.828 -15.555 1 98.19 199 ILE B O 1
ATOM 4815 N N . SER B 1 200 ? -2.973 11.492 -14.422 1 98.62 200 SER B N 1
ATOM 4816 C CA . SER B 1 200 ? -2.369 11.844 -13.141 1 98.62 200 SER B CA 1
ATOM 4817 C C . SER B 1 200 ? -0.946 11.305 -13.031 1 98.62 200 SER B C 1
ATOM 4819 O O . SER B 1 200 ? -0.046 12.008 -12.562 1 98.62 200 SER B O 1
ATOM 4821 N N . LEU B 1 201 ? -0.753 10.055 -13.445 1 98.25 201 LEU B N 1
ATOM 4822 C CA . LEU B 1 201 ? 0.592 9.492 -13.422 1 98.25 201 LEU B CA 1
ATOM 4823 C C . LEU B 1 201 ? 1.528 10.273 -14.336 1 98.25 201 LEU B C 1
ATOM 4825 O O . LEU B 1 201 ? 2.707 10.453 -14.016 1 98.25 201 LEU B O 1
ATOM 4829 N N . LEU B 1 202 ? 1.001 10.68 -15.461 1 98.06 202 LEU B N 1
ATOM 4830 C CA . LEU B 1 202 ? 1.783 11.523 -16.359 1 98.06 202 LEU B CA 1
ATOM 4831 C C . LEU B 1 202 ? 2.146 12.844 -15.672 1 98.06 202 LEU B C 1
ATOM 4833 O O . LEU B 1 202 ? 3.268 13.336 -15.828 1 98.06 202 LEU B O 1
ATOM 4837 N N . GLY B 1 203 ? 1.187 13.414 -14.969 1 98.31 203 GLY B N 1
ATOM 4838 C CA . GLY B 1 203 ? 1.48 14.617 -14.203 1 98.31 203 GLY B CA 1
ATOM 4839 C C . GLY B 1 203 ? 2.576 14.422 -13.172 1 98.31 203 GLY B C 1
ATOM 4840 O O . GLY B 1 203 ? 3.484 15.242 -13.062 1 98.31 203 GLY B O 1
ATOM 4841 N N . PHE B 1 204 ? 2.494 13.305 -12.414 1 98.38 204 PHE B N 1
ATOM 4842 C CA . PHE B 1 204 ? 3.521 13.008 -11.422 1 98.38 204 PHE B CA 1
ATOM 4843 C C . PHE B 1 204 ? 4.875 12.797 -12.094 1 98.38 204 PHE B C 1
ATOM 4845 O O . PHE B 1 204 ? 5.906 13.219 -11.562 1 98.38 204 PHE B O 1
ATOM 4852 N N . LEU B 1 205 ? 4.848 12.156 -13.25 1 97.12 205 LEU B N 1
ATOM 4853 C CA . LEU B 1 205 ? 6.078 11.922 -13.992 1 97.12 205 LEU B CA 1
ATOM 4854 C C . LEU B 1 205 ? 6.707 13.242 -14.43 1 97.12 205 LEU B C 1
ATOM 4856 O O . LEU B 1 205 ? 7.93 13.398 -14.383 1 97.12 205 LEU B O 1
ATOM 4860 N N . ILE B 1 206 ? 5.898 14.125 -14.891 1 97.88 206 ILE B N 1
ATOM 4861 C CA . ILE B 1 206 ? 6.395 15.43 -15.32 1 97.88 206 ILE B CA 1
ATOM 4862 C C . ILE B 1 206 ? 7.074 16.141 -14.156 1 97.88 206 ILE B C 1
ATOM 4864 O O . ILE B 1 206 ? 8.172 16.672 -14.297 1 97.88 206 ILE B O 1
ATOM 4868 N N . ILE B 1 207 ? 6.441 16.125 -12.992 1 97.5 207 ILE B N 1
ATOM 4869 C CA . ILE B 1 207 ? 7.02 16.75 -11.812 1 97.5 207 ILE B CA 1
ATOM 4870 C C . ILE B 1 207 ? 8.32 16.047 -11.438 1 97.5 207 ILE B C 1
ATOM 4872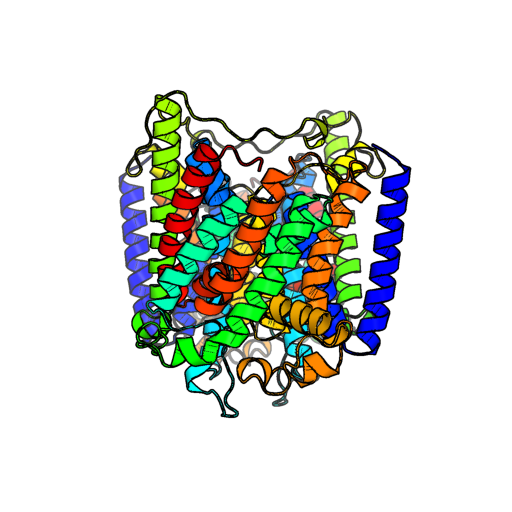 O O . ILE B 1 207 ? 9.297 16.688 -11.062 1 97.5 207 ILE B O 1
ATOM 4876 N N . TYR B 1 208 ? 8.297 14.75 -11.531 1 96.12 208 TYR B N 1
ATOM 4877 C CA . TYR B 1 208 ? 9.5 13.961 -11.289 1 96.12 208 TYR B CA 1
ATOM 4878 C C . TYR B 1 208 ? 10.633 14.391 -12.211 1 96.12 208 TYR B C 1
ATOM 4880 O O . TYR B 1 208 ? 11.773 14.555 -11.766 1 96.12 208 TYR B O 1
ATOM 4888 N N . ILE B 1 209 ? 10.352 14.578 -13.5 1 95.94 209 ILE B N 1
ATOM 4889 C CA . ILE B 1 209 ? 11.336 14.969 -14.492 1 95.94 209 ILE B CA 1
ATOM 4890 C C . ILE B 1 209 ? 11.852 16.375 -14.18 1 95.94 209 ILE B C 1
ATOM 4892 O O . ILE B 1 209 ? 13.055 16.641 -14.242 1 95.94 209 ILE B O 1
ATOM 4896 N N . ILE B 1 210 ? 10.953 17.25 -13.82 1 96.38 210 ILE B N 1
ATOM 4897 C CA . ILE B 1 210 ? 11.336 18.609 -13.484 1 96.38 210 ILE B CA 1
ATOM 4898 C C . ILE B 1 210 ? 12.281 18.594 -12.281 1 96.38 210 ILE B C 1
ATOM 4900 O O . ILE B 1 210 ? 13.312 19.266 -12.289 1 96.38 210 ILE B O 1
ATOM 4904 N N . ALA B 1 211 ? 11.906 17.844 -11.266 1 95.94 211 ALA B N 1
ATOM 4905 C CA . ALA B 1 211 ? 12.734 17.75 -10.07 1 95.94 211 ALA B CA 1
ATOM 4906 C C . ALA B 1 211 ? 14.102 17.156 -10.398 1 95.94 211 ALA B C 1
ATOM 4908 O O . ALA B 1 211 ? 15.125 17.609 -9.883 1 95.94 211 ALA B O 1
ATOM 4909 N N . SER B 1 212 ? 14.156 16.141 -11.266 1 94.12 212 SER B N 1
ATOM 4910 C CA . SER B 1 212 ? 15.406 15.5 -11.656 1 94.12 212 SER B CA 1
ATOM 4911 C C . SER B 1 212 ? 16.281 16.438 -12.469 1 94.12 212 SER B C 1
ATOM 4913 O O . SER B 1 212 ? 17.5 16.469 -12.281 1 94.12 212 SER B O 1
ATOM 4915 N N . LYS B 1 213 ? 15.664 17.156 -13.359 1 95.06 213 LYS B N 1
ATOM 4916 C CA . LYS B 1 213 ? 16.406 18.109 -14.164 1 95.06 213 LYS B CA 1
ATOM 4917 C C . LYS B 1 213 ? 17 19.234 -13.305 1 95.06 213 LYS B C 1
ATOM 4919 O O . LYS B 1 213 ? 18.125 19.656 -13.523 1 95.06 213 LYS B O 1
ATOM 4924 N N . TYR B 1 214 ? 16.172 19.672 -12.406 1 95.19 214 TYR B N 1
ATOM 4925 C CA . TYR B 1 214 ? 16.641 20.734 -11.508 1 95.19 214 TYR B CA 1
ATOM 4926 C C . TYR B 1 214 ? 17.781 20.234 -10.633 1 95.19 214 TYR B C 1
ATOM 4928 O O . TYR B 1 214 ? 18.766 20.953 -10.398 1 95.19 214 TYR B O 1
ATOM 4936 N N . GLN B 1 215 ? 17.641 19.078 -10.086 1 94.38 215 GLN B N 1
ATOM 4937 C CA . GLN B 1 215 ? 18.703 18.484 -9.289 1 94.38 215 GLN B CA 1
ATOM 4938 C C . GLN B 1 215 ? 19.984 18.375 -10.102 1 94.38 215 GLN B C 1
ATOM 4940 O O . GLN B 1 215 ? 21.078 18.641 -9.586 1 94.38 215 GLN B O 1
ATOM 4945 N N . ASP B 1 216 ? 19.906 17.938 -11.312 1 94.12 216 ASP B N 1
ATOM 4946 C CA . ASP B 1 216 ? 21.062 17.812 -12.203 1 94.12 216 ASP B CA 1
ATOM 4947 C C . ASP B 1 216 ? 21.703 19.188 -12.461 1 94.12 216 ASP B C 1
ATOM 4949 O O . ASP B 1 216 ? 22.922 19.297 -12.484 1 94.12 216 ASP B O 1
ATOM 4953 N N . LYS B 1 217 ? 20.891 20.125 -12.742 1 94.88 217 LYS B N 1
ATOM 4954 C CA . LYS B 1 217 ? 21.391 21.469 -12.945 1 94.88 217 LYS B CA 1
ATOM 4955 C C . LYS B 1 217 ? 22.203 21.938 -11.734 1 94.88 217 LYS B C 1
ATOM 4957 O O . LYS B 1 217 ? 23.297 22.484 -11.883 1 94.88 217 LYS B O 1
ATOM 4962 N N . ARG B 1 218 ? 21.656 21.703 -10.57 1 95.25 218 ARG B N 1
ATOM 4963 C CA . ARG B 1 218 ? 22.312 22.109 -9.336 1 95.25 218 ARG B CA 1
ATOM 4964 C C . ARG B 1 218 ? 23.609 21.328 -9.141 1 95.25 218 ARG B C 1
ATOM 4966 O O . ARG B 1 218 ? 24.578 21.844 -8.578 1 95.25 218 ARG B O 1
ATOM 4973 N N . ARG B 1 219 ? 23.594 20.062 -9.492 1 93.06 219 ARG B N 1
ATOM 4974 C CA . ARG B 1 219 ? 24.812 19.25 -9.445 1 93.06 219 ARG B CA 1
ATOM 4975 C C . ARG B 1 219 ? 25.891 19.844 -10.352 1 93.06 219 ARG B C 1
ATOM 4977 O O . ARG B 1 219 ? 27.047 19.938 -9.945 1 93.06 219 ARG B O 1
ATOM 4984 N N . ARG B 1 220 ? 25.609 20.312 -11.586 1 91.88 220 ARG B N 1
ATOM 4985 C CA . ARG B 1 220 ? 26.562 20.859 -12.547 1 91.88 220 ARG B CA 1
ATOM 4986 C C . ARG B 1 220 ? 27.094 22.219 -12.078 1 91.88 220 ARG B C 1
ATOM 4988 O O . ARG B 1 220 ? 28.25 22.562 -12.352 1 91.88 220 ARG B O 1
ATOM 4995 N N . GLU B 1 221 ? 26.203 22.828 -11.328 1 94.88 221 GLU B N 1
ATOM 4996 C CA . GLU B 1 221 ? 26.594 24.125 -10.805 1 94.88 221 GLU B CA 1
ATOM 4997 C C . GLU B 1 221 ? 27.312 24 -9.461 1 94.88 221 GLU B C 1
ATOM 4999 O O . GLU B 1 221 ? 27.688 25 -8.852 1 94.88 221 GLU B O 1
ATOM 5004 N N . ASN B 1 222 ? 27.438 22.828 -8.969 1 93.94 222 ASN B N 1
ATOM 5005 C CA . ASN B 1 222 ? 28.125 22.516 -7.711 1 93.94 222 ASN B CA 1
ATOM 5006 C C . ASN B 1 222 ? 27.422 23.188 -6.523 1 93.94 222 ASN B C 1
ATOM 5008 O O . ASN B 1 222 ? 28.078 23.703 -5.625 1 93.94 222 ASN B O 1
ATOM 5012 N N . THR B 1 223 ? 26.125 23.25 -6.582 1 93.94 223 THR B N 1
ATOM 5013 C CA . THR B 1 223 ? 25.328 23.812 -5.496 1 93.94 223 THR B CA 1
ATOM 5014 C C . THR B 1 223 ? 24.391 22.766 -4.906 1 93.94 223 THR B C 1
ATOM 5016 O O . THR B 1 223 ? 23.547 23.094 -4.066 1 93.94 223 THR B O 1
ATOM 5019 N N . LEU B 1 224 ? 24.484 21.562 -5.41 1 93.69 224 LEU B N 1
ATOM 5020 C CA . LEU B 1 224 ? 23.672 20.469 -4.895 1 93.69 224 LEU B CA 1
ATOM 5021 C C . LEU B 1 224 ? 24.141 20.047 -3.508 1 93.69 224 LEU B C 1
ATOM 5023 O O . LEU B 1 224 ? 25.344 19.828 -3.293 1 93.69 224 LEU B O 1
ATOM 5027 N N . ALA B 1 225 ? 23.281 20.078 -2.576 1 93 225 ALA B N 1
ATOM 5028 C CA . ALA B 1 225 ? 23.547 19.562 -1.236 1 93 225 ALA B CA 1
ATOM 5029 C C . ALA B 1 225 ? 22.484 18.531 -0.833 1 93 225 ALA B C 1
ATOM 5031 O O . ALA B 1 225 ? 21.344 18.891 -0.517 1 93 225 ALA B O 1
ATOM 5032 N N . LEU B 1 226 ? 22.922 17.266 -0.763 1 90.19 226 LEU B N 1
ATOM 5033 C CA . LEU B 1 226 ? 22.016 16.188 -0.394 1 90.19 226 LEU B CA 1
ATOM 5034 C C . LEU B 1 226 ? 21.875 16.094 1.122 1 90.19 226 LEU B C 1
ATOM 5036 O O . LEU B 1 226 ? 22.844 16.297 1.853 1 90.19 226 LEU B O 1
ATOM 5040 N N . GLU B 1 227 ? 20.672 15.875 1.541 1 84.31 227 GLU B N 1
ATOM 5041 C CA . GLU B 1 227 ? 20.438 15.711 2.973 1 84.31 227 GLU B CA 1
ATOM 5042 C C . GLU B 1 227 ? 21.266 14.562 3.545 1 84.31 227 GLU B C 1
ATOM 5044 O O . GLU B 1 227 ? 21.344 13.492 2.939 1 84.31 227 GLU B O 1
ATOM 5049 N N . GLN B 1 228 ? 21.953 14.922 4.625 1 82.38 228 GLN B N 1
ATOM 5050 C CA . GLN B 1 228 ? 22.734 13.898 5.312 1 82.38 228 GLN B CA 1
ATOM 5051 C C . GLN B 1 228 ? 22.078 13.508 6.637 1 82.38 228 GLN B C 1
ATOM 5053 O O . GLN B 1 228 ? 21.562 14.367 7.355 1 82.38 228 GLN B O 1
ATOM 5058 N N . TYR B 1 229 ? 22.047 12.211 6.809 1 81.62 229 TYR B N 1
ATOM 5059 C CA . TYR B 1 229 ? 21.547 11.695 8.07 1 81.62 229 TYR B CA 1
ATOM 5060 C C . TYR B 1 229 ? 22.5 12.008 9.219 1 81.62 229 TYR B C 1
ATOM 5062 O O . TYR B 1 229 ? 23.703 12.117 9.016 1 81.62 229 TYR B O 1
ATOM 5070 N N . GLU B 1 230 ? 21.844 12.227 10.352 1 83.75 230 GLU B N 1
ATOM 5071 C CA . GLU B 1 230 ? 22.703 12.25 11.531 1 83.75 230 GLU B CA 1
ATOM 5072 C C . GLU B 1 230 ? 23.344 10.891 11.773 1 83.75 230 GLU B C 1
ATOM 5074 O O . GLU B 1 230 ? 22.766 9.852 11.461 1 83.75 230 GLU B O 1
ATOM 5079 N N . LYS B 1 231 ? 24.438 10.836 12.344 1 85.38 231 LYS B N 1
ATOM 5080 C CA . LYS B 1 231 ? 25.219 9.609 12.531 1 85.38 231 LYS B CA 1
ATOM 5081 C C . LYS B 1 231 ? 24.438 8.586 13.352 1 85.38 231 LYS B C 1
ATOM 5083 O O . LYS B 1 231 ? 24.484 7.387 13.062 1 85.38 231 LYS B O 1
ATOM 5088 N N . TRP B 1 232 ? 23.703 9.141 14.297 1 85.5 232 TRP B N 1
ATOM 5089 C CA . TRP B 1 232 ? 23.016 8.219 15.211 1 85.5 232 TRP B CA 1
ATOM 5090 C C . TRP B 1 232 ? 21.797 7.594 14.547 1 85.5 232 TRP B C 1
ATOM 5092 O O . TRP B 1 232 ? 21.266 6.602 15.039 1 85.5 232 TRP B O 1
ATOM 5102 N N . GLU B 1 233 ? 21.375 8.117 13.422 1 88.94 233 GLU B N 1
ATOM 5103 C CA . GLU B 1 233 ? 20.203 7.602 12.719 1 88.94 233 GLU B CA 1
ATOM 5104 C C . GLU B 1 233 ? 20.594 6.594 11.648 1 88.94 233 GLU B C 1
ATOM 5106 O O . GLU B 1 233 ? 19.734 5.941 11.055 1 88.94 233 GLU B O 1
ATOM 5111 N N . GLU B 1 234 ? 21.922 6.457 11.414 1 86.81 234 GLU B N 1
ATOM 5112 C CA . GLU B 1 234 ? 22.391 5.574 10.352 1 86.81 234 GLU B CA 1
ATOM 5113 C C . GLU B 1 234 ? 22.391 4.117 10.805 1 86.81 234 GLU B C 1
ATOM 5115 O O . GLU B 1 234 ? 22.328 3.832 12 1 86.81 234 GLU B O 1
ATOM 5120 N N . GLU B 1 235 ? 22.422 3.232 9.766 1 82.94 235 GLU B N 1
ATOM 5121 C CA . GLU B 1 235 ? 22.438 1.802 10.055 1 82.94 235 GLU B CA 1
ATOM 5122 C C . GLU B 1 235 ? 23.719 1.406 10.781 1 82.94 235 GLU B C 1
ATOM 5124 O O . GLU B 1 235 ? 24.797 1.893 10.461 1 82.94 235 GLU B O 1
ATOM 5129 N N . MET B 1 236 ? 23.531 0.542 11.773 1 82.88 236 MET B N 1
ATOM 5130 C CA . MET B 1 236 ? 24.688 0.012 12.484 1 82.88 236 MET B CA 1
ATOM 5131 C C . MET B 1 236 ? 25.297 -1.178 11.742 1 82.88 236 MET B C 1
ATOM 5133 O O . MET B 1 236 ? 24.562 -1.941 11.102 1 82.88 236 MET B O 1
ATOM 5137 N N . PRO B 1 237 ? 26.578 -1.242 11.82 1 79.06 237 PRO B N 1
ATOM 5138 C CA . PRO B 1 237 ? 27.188 -2.42 11.203 1 79.06 237 PRO B CA 1
ATOM 5139 C C . PRO B 1 237 ? 26.672 -3.73 11.781 1 79.06 237 PRO B C 1
ATOM 5141 O O . PRO B 1 237 ? 26.328 -3.789 12.969 1 79.06 237 PRO B O 1
ATOM 5144 N N . GLU B 1 238 ? 26.453 -4.668 10.898 1 71.75 238 GLU B N 1
ATOM 5145 C CA . GLU B 1 238 ? 25.953 -5.969 11.328 1 71.75 238 GLU B CA 1
ATOM 5146 C C . GLU B 1 238 ? 26.953 -6.668 12.25 1 71.75 238 GLU B C 1
ATOM 5148 O O . GLU B 1 238 ? 28.172 -6.59 12.031 1 71.75 238 GLU B O 1
ATOM 5153 N N . SER B 1 239 ? 26.438 -7.105 13.32 1 76.38 239 SER B N 1
ATOM 5154 C CA . SER B 1 239 ? 27.281 -7.855 14.242 1 76.38 239 SER B CA 1
ATOM 5155 C C . SER B 1 239 ? 27.703 -9.195 13.656 1 76.38 239 SER B C 1
ATOM 5157 O O . SER B 1 239 ? 27.078 -9.672 12.695 1 76.38 239 SER B O 1
ATOM 5159 N N . LYS B 1 240 ? 28.719 -9.805 14.219 1 74.5 240 LYS B N 1
ATOM 5160 C CA . LYS B 1 240 ? 29.25 -11.102 13.789 1 74.5 240 LYS B CA 1
ATOM 5161 C C . LYS B 1 240 ? 28.203 -12.203 13.984 1 74.5 240 LYS B C 1
ATOM 5163 O O . LYS B 1 240 ? 28.125 -13.141 13.188 1 74.5 240 LYS B O 1
ATOM 5168 N N . GLU B 1 241 ? 27.312 -11.938 15.047 1 82.06 241 GLU B N 1
ATOM 5169 C CA . GLU B 1 241 ? 26.25 -12.898 15.344 1 82.06 241 GLU B CA 1
ATOM 5170 C C . GLU B 1 241 ? 24.906 -12.211 15.5 1 82.06 241 GLU B C 1
ATOM 5172 O O . GLU B 1 241 ? 24.797 -11.188 16.188 1 82.06 241 GLU B O 1
ATOM 5177 N N . TYR B 1 242 ? 23.969 -12.922 14.906 1 84 242 TYR B N 1
ATOM 5178 C CA . TYR B 1 242 ? 22.625 -12.344 14.977 1 84 242 TYR B CA 1
ATOM 5179 C C . TYR B 1 242 ? 21.969 -12.656 16.312 1 84 242 TYR B C 1
ATOM 5181 O O . TYR B 1 242 ? 21.859 -13.82 16.703 1 84 242 TYR B O 1
ATOM 5189 N N . LYS B 1 243 ? 21.719 -11.781 17.078 1 85.44 243 LYS B N 1
ATOM 5190 C CA . LYS B 1 243 ? 20.922 -11.844 18.297 1 85.44 243 LYS B CA 1
ATOM 5191 C C . LYS B 1 243 ? 19.719 -10.914 18.219 1 85.44 243 LYS B C 1
ATOM 5193 O O . LYS B 1 243 ? 19.875 -9.711 18.016 1 85.44 243 LYS B O 1
ATOM 5198 N N . PHE B 1 244 ? 18.531 -11.445 18.344 1 85.12 244 PHE B N 1
ATOM 5199 C CA . PHE B 1 244 ? 17.328 -10.617 18.219 1 85.12 244 PHE B CA 1
ATOM 5200 C C . PHE B 1 244 ? 17.281 -9.562 19.312 1 85.12 244 PHE B C 1
ATOM 5202 O O . PHE B 1 244 ? 17.016 -8.391 19.047 1 85.12 244 PHE B O 1
ATOM 5209 N N . PHE B 1 245 ? 17.391 -10.047 20.578 1 87.31 245 PHE B N 1
ATOM 5210 C CA . PHE B 1 245 ? 17.422 -9.094 21.672 1 87.31 245 PHE B CA 1
ATOM 5211 C C . PHE B 1 245 ? 18.812 -8.477 21.828 1 87.31 245 PHE B C 1
ATOM 5213 O O . PHE B 1 245 ? 19.625 -8.961 22.594 1 87.31 245 PHE B O 1
ATOM 5220 N N . SER B 1 246 ? 19.219 -7.508 21 1 88.31 246 SER B N 1
ATOM 5221 C CA . SER B 1 246 ? 20.516 -6.828 20.969 1 88.31 246 SER B CA 1
ATOM 5222 C C . SER B 1 246 ? 20.344 -5.332 20.734 1 88.31 246 SER B C 1
ATOM 5224 O O . SER B 1 246 ? 19.25 -4.871 20.391 1 88.31 246 SER B O 1
ATOM 5226 N N . LYS B 1 247 ? 21.328 -4.621 20.938 1 86.94 247 LYS B N 1
ATOM 5227 C CA . LYS B 1 247 ? 21.344 -3.186 20.688 1 86.94 247 LYS B CA 1
ATOM 5228 C C . LYS B 1 247 ? 21.172 -2.891 19.203 1 86.94 247 LYS B C 1
ATOM 5230 O O . LYS B 1 247 ? 20.531 -1.905 18.828 1 86.94 247 LYS B O 1
ATOM 5235 N N . GLU B 1 248 ? 21.672 -3.803 18.422 1 87.94 248 GLU B N 1
ATOM 5236 C CA . GLU B 1 248 ? 21.578 -3.635 16.984 1 87.94 248 GLU B CA 1
ATOM 5237 C C . GLU B 1 248 ? 20.125 -3.787 16.516 1 87.94 248 GLU B C 1
ATOM 5239 O O . GLU B 1 248 ? 19.672 -3.031 15.648 1 87.94 248 GLU B O 1
ATOM 5244 N N . THR B 1 249 ? 19.547 -4.746 17.062 1 87.62 249 THR B N 1
ATOM 5245 C CA . THR B 1 249 ? 18.156 -4.969 16.703 1 87.62 249 THR B CA 1
ATOM 5246 C C . THR B 1 249 ? 17.281 -3.803 17.156 1 87.62 249 THR B C 1
ATOM 5248 O O . THR B 1 249 ? 16.391 -3.361 16.438 1 87.62 249 THR B O 1
ATOM 5251 N N . TYR B 1 250 ? 17.5 -3.348 18.391 1 90.94 250 TYR B N 1
ATOM 5252 C CA . TYR B 1 250 ? 16.75 -2.193 18.891 1 90.94 250 TYR B CA 1
ATOM 5253 C C . TYR B 1 250 ? 16.969 -0.98 17.984 1 90.94 250 TYR B C 1
ATOM 5255 O O . TYR B 1 250 ? 16.031 -0.254 17.672 1 90.94 250 TYR B O 1
ATOM 5263 N N . HIS B 1 251 ? 18.219 -0.761 17.641 1 91.06 251 HIS B N 1
ATOM 5264 C CA . HIS B 1 251 ? 18.578 0.357 16.766 1 91.06 251 HIS B CA 1
ATOM 5265 C C . HIS B 1 251 ? 17.859 0.264 15.422 1 91.06 251 HIS B C 1
ATOM 5267 O O . HIS B 1 251 ? 17.344 1.268 14.914 1 91.06 251 HIS B O 1
ATOM 5273 N N . LYS B 1 252 ? 17.812 -0.888 14.922 1 87.88 252 LYS B N 1
ATOM 5274 C CA . LYS B 1 252 ? 17.188 -1.11 13.625 1 87.88 252 LYS B CA 1
ATOM 5275 C C . LYS B 1 252 ? 15.68 -0.825 13.68 1 87.88 252 LYS B C 1
ATOM 5277 O O . LYS B 1 252 ? 15.133 -0.199 12.773 1 87.88 252 LYS B O 1
ATOM 5282 N N . PHE B 1 253 ? 15.086 -1.155 14.766 1 88.88 253 PHE B N 1
ATOM 5283 C CA . PHE B 1 253 ? 13.633 -1.106 14.828 1 88.88 253 PHE B CA 1
ATOM 5284 C C . PHE B 1 253 ? 13.164 0.239 15.367 1 88.88 253 PHE B C 1
ATOM 5286 O O . PHE B 1 253 ? 12.078 0.708 15.016 1 88.88 253 PHE B O 1
ATOM 5293 N N . PHE B 1 254 ? 13.984 0.935 16.188 1 92.19 254 PHE B N 1
ATOM 5294 C CA . PHE B 1 254 ? 13.43 2.08 16.891 1 92.19 254 PHE B CA 1
ATOM 5295 C C . PHE B 1 254 ? 14.281 3.322 16.672 1 92.19 254 PHE B C 1
ATOM 5297 O O . PHE B 1 254 ? 13.867 4.434 17 1 92.19 254 PHE B O 1
ATOM 5304 N N . VAL B 1 255 ? 15.445 3.219 16.078 1 91.5 255 VAL B N 1
ATOM 5305 C CA . VAL B 1 255 ? 16.359 4.363 16.047 1 91.5 255 VAL B CA 1
ATOM 5306 C C . VAL B 1 255 ? 16.719 4.707 14.609 1 91.5 255 VAL B C 1
ATOM 5308 O O . VAL B 1 255 ? 16.625 5.871 14.203 1 91.5 255 VAL B O 1
ATOM 5311 N N . LYS B 1 256 ? 17 3.689 13.82 1 92.75 256 LYS B N 1
ATOM 5312 C CA . LYS B 1 256 ? 17.438 3.9 12.438 1 92.75 256 LYS B CA 1
ATOM 5313 C C . LYS B 1 256 ? 16.375 4.652 11.633 1 92.75 256 LYS B C 1
ATOM 5315 O O . LYS B 1 256 ? 15.188 4.316 11.695 1 92.75 256 LYS B O 1
ATOM 5320 N N . ARG B 1 257 ? 16.766 5.625 10.914 1 93.56 257 ARG B N 1
ATOM 5321 C CA . ARG B 1 257 ? 15.852 6.418 10.094 1 93.56 257 ARG B CA 1
ATOM 5322 C C . ARG B 1 257 ? 15.297 5.598 8.938 1 93.56 257 ARG B C 1
ATOM 5324 O O . ARG B 1 257 ? 16.031 4.84 8.297 1 93.56 257 ARG B O 1
ATOM 5331 N N . TRP B 1 258 ? 14.031 5.777 8.719 1 95.31 258 TRP B N 1
ATOM 5332 C CA . TRP B 1 258 ? 13.391 5.113 7.594 1 95.31 258 TRP B CA 1
ATOM 5333 C C . TRP B 1 258 ? 13.602 5.898 6.305 1 95.31 258 TRP B C 1
ATOM 5335 O O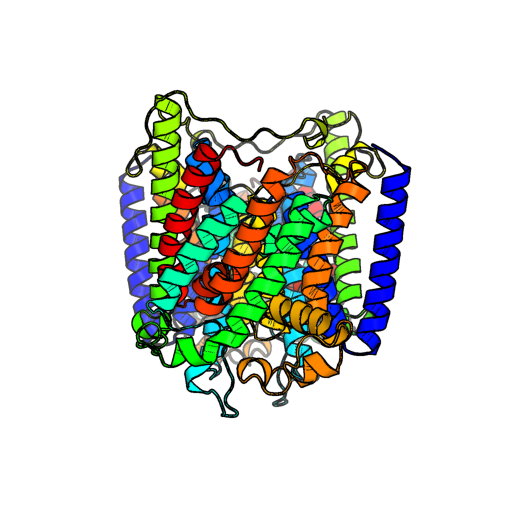 . TRP B 1 258 ? 13.789 7.117 6.336 1 95.31 258 TRP B O 1
ATOM 5345 N N . SER B 1 259 ? 13.727 5.234 5.191 1 94.5 259 SER B N 1
ATOM 5346 C CA . SER B 1 259 ? 13.789 5.91 3.9 1 94.5 259 SER B CA 1
ATOM 5347 C C . SER B 1 259 ? 12.492 6.66 3.607 1 94.5 259 SER B C 1
ATOM 5349 O O . SER B 1 259 ? 11.453 6.363 4.191 1 94.5 259 SER B O 1
ATOM 5351 N N . PHE B 1 260 ? 12.516 7.617 2.73 1 95.75 260 PHE B N 1
ATOM 5352 C CA . PHE B 1 260 ? 11.328 8.352 2.309 1 95.75 260 PHE B CA 1
ATOM 5353 C C . PHE B 1 260 ? 10.289 7.41 1.703 1 95.75 260 PHE B C 1
ATOM 5355 O O . PHE B 1 260 ? 9.086 7.586 1.903 1 95.75 260 PHE B O 1
ATOM 5362 N N . TYR B 1 261 ? 10.742 6.391 1.028 1 96 261 TYR B N 1
ATOM 5363 C CA . TYR B 1 261 ? 9.836 5.473 0.345 1 96 261 TYR B CA 1
ATOM 5364 C C . TYR B 1 261 ? 9.117 4.566 1.343 1 96 261 TYR B C 1
ATOM 5366 O O . TYR B 1 261 ? 7.953 4.223 1.154 1 96 261 TYR B O 1
ATOM 5374 N N . THR B 1 262 ? 9.844 4.141 2.422 1 96 262 THR B N 1
ATOM 5375 C CA . THR B 1 262 ? 9.195 3.406 3.5 1 96 262 THR B CA 1
ATOM 5376 C C . THR B 1 262 ? 8.117 4.258 4.16 1 96 262 THR B C 1
ATOM 5378 O O . THR B 1 262 ? 7.016 3.777 4.434 1 96 262 THR B O 1
ATOM 5381 N N . GLY B 1 263 ? 8.453 5.512 4.402 1 97.19 263 GLY B N 1
ATOM 5382 C CA . GLY B 1 263 ? 7.469 6.438 4.938 1 97.19 263 GLY B CA 1
ATOM 5383 C C . GLY B 1 263 ? 6.254 6.602 4.043 1 97.19 263 GLY B C 1
ATOM 5384 O O . GLY B 1 263 ? 5.121 6.613 4.523 1 97.19 263 GLY B O 1
ATOM 5385 N N . ALA B 1 264 ? 6.52 6.66 2.732 1 97.69 264 ALA B N 1
ATOM 5386 C CA . ALA B 1 264 ? 5.445 6.836 1.758 1 97.69 264 ALA B CA 1
ATOM 5387 C C . ALA B 1 264 ? 4.473 5.66 1.801 1 97.69 264 ALA B C 1
ATOM 5389 O O . ALA B 1 264 ? 3.254 5.855 1.807 1 97.69 264 ALA B O 1
ATOM 5390 N N . VAL B 1 265 ? 4.957 4.449 1.879 1 97.88 265 VAL B N 1
ATOM 5391 C CA . VAL B 1 265 ? 4.117 3.258 1.899 1 97.88 265 VAL B CA 1
ATOM 5392 C C . VAL B 1 265 ? 3.273 3.24 3.174 1 97.88 265 VAL B C 1
ATOM 5394 O O . VAL B 1 265 ? 2.07 2.973 3.127 1 97.88 265 VAL B O 1
ATOM 5397 N N . CYS B 1 266 ? 3.887 3.566 4.309 1 97.94 266 CYS B N 1
ATOM 5398 C CA . CYS B 1 266 ? 3.176 3.559 5.582 1 97.94 266 CYS B CA 1
ATOM 5399 C C . CYS B 1 266 ? 2.086 4.625 5.605 1 97.94 266 CYS B C 1
ATOM 5401 O O . CYS B 1 266 ? 0.982 4.379 6.094 1 97.94 266 CYS B O 1
ATOM 5403 N N . ILE B 1 267 ? 2.412 5.785 5.082 1 98 267 ILE B N 1
ATOM 5404 C CA . ILE B 1 267 ? 1.436 6.867 5.031 1 98 267 ILE B CA 1
ATOM 5405 C C . ILE B 1 267 ? 0.27 6.469 4.129 1 98 267 ILE B C 1
ATOM 5407 O O . ILE B 1 267 ? -0.893 6.711 4.465 1 98 267 ILE B O 1
ATOM 5411 N N . MET B 1 268 ? 0.597 5.832 3.004 1 98.38 268 MET B N 1
ATOM 5412 C CA . MET B 1 268 ? -0.452 5.367 2.102 1 98.38 268 MET B CA 1
ATOM 5413 C C . MET B 1 268 ? -1.357 4.355 2.795 1 98.38 268 MET B C 1
ATOM 5415 O O . MET B 1 268 ? -2.58 4.41 2.654 1 98.38 268 MET B O 1
ATOM 5419 N N . LEU B 1 269 ? -0.788 3.453 3.582 1 98.38 269 LEU B N 1
ATOM 5420 C CA . LEU B 1 269 ? -1.577 2.465 4.309 1 98.38 269 LEU B CA 1
ATOM 5421 C C . LEU B 1 269 ? -2.543 3.145 5.273 1 98.38 269 LEU B C 1
ATOM 5423 O O . LEU B 1 269 ? -3.705 2.744 5.383 1 98.38 269 LEU B O 1
ATOM 5427 N N . MET B 1 270 ? -2.072 4.145 5.922 1 98.25 270 MET B N 1
ATOM 5428 C CA . MET B 1 270 ? -2.93 4.852 6.867 1 98.25 270 MET B CA 1
ATOM 5429 C C . MET B 1 270 ? -3.99 5.668 6.141 1 98.25 270 MET B C 1
ATOM 5431 O O . MET B 1 270 ? -5.121 5.785 6.613 1 98.25 270 MET B O 1
ATOM 5435 N N . PHE B 1 271 ? -3.592 6.238 4.98 1 98.31 271 PHE B N 1
ATOM 5436 C CA . PHE B 1 271 ? -4.555 6.961 4.156 1 98.31 271 PHE B CA 1
ATOM 5437 C C . PHE B 1 271 ? -5.719 6.059 3.77 1 98.31 271 PHE B C 1
ATOM 5439 O O . PHE B 1 271 ? -6.883 6.445 3.908 1 98.31 271 PHE B O 1
ATOM 5446 N N . VAL B 1 272 ? -5.371 4.867 3.348 1 97.88 272 VAL B N 1
ATOM 5447 C CA . VAL B 1 272 ? -6.387 3.916 2.914 1 97.88 272 VAL B CA 1
ATOM 5448 C C . VAL B 1 272 ? -7.207 3.451 4.113 1 97.88 272 VAL B C 1
ATOM 5450 O O . VAL B 1 272 ? -8.422 3.273 4.012 1 97.88 272 VAL B O 1
ATOM 5453 N N . THR B 1 273 ? -6.539 3.268 5.23 1 97.94 273 THR B N 1
ATOM 5454 C CA . THR B 1 273 ? -7.246 2.889 6.449 1 97.94 273 THR B CA 1
ATOM 5455 C C . THR B 1 273 ? -8.289 3.939 6.816 1 97.94 273 THR B C 1
ATOM 5457 O O . THR B 1 273 ? -9.43 3.6 7.137 1 97.94 273 THR B O 1
ATOM 5460 N N . ILE B 1 274 ? -7.918 5.191 6.719 1 98.06 274 ILE B N 1
ATOM 5461 C CA . ILE B 1 274 ? -8.852 6.273 6.996 1 98.06 274 ILE B CA 1
ATOM 5462 C C . ILE B 1 274 ? -10.016 6.215 6.012 1 98.06 274 ILE B C 1
ATOM 5464 O O . ILE B 1 274 ? -11.18 6.242 6.418 1 98.06 274 ILE B O 1
ATOM 5468 N N . LEU B 1 275 ? -9.703 6.059 4.801 1 97.81 275 LEU B N 1
ATOM 5469 C CA . LEU B 1 275 ? -10.68 6.102 3.719 1 97.81 275 LEU B CA 1
ATOM 5470 C C . LEU B 1 275 ? -11.727 5 3.887 1 97.81 275 LEU B C 1
ATOM 5472 O O . LEU B 1 275 ? -12.93 5.27 3.838 1 97.81 275 LEU B O 1
ATOM 5476 N N . VAL B 1 276 ? -11.281 3.775 4.211 1 97.19 276 VAL B N 1
ATOM 5477 C CA . VAL B 1 276 ? -12.18 2.627 4.152 1 97.19 276 VAL B CA 1
ATOM 5478 C C . VAL B 1 276 ? -12.898 2.467 5.488 1 97.19 276 VAL B C 1
ATOM 5480 O O . VAL B 1 276 ? -13.961 1.838 5.559 1 97.19 276 VAL B O 1
ATOM 5483 N N . THR B 1 277 ? -12.344 3.045 6.551 1 96.38 277 THR B N 1
ATOM 5484 C CA . THR B 1 277 ? -12.984 2.85 7.848 1 96.38 277 THR B CA 1
ATOM 5485 C C . THR B 1 277 ? -13.898 4.023 8.18 1 96.38 277 THR B C 1
ATOM 5487 O O . THR B 1 277 ? -14.836 3.881 8.969 1 96.38 277 THR B O 1
ATOM 5490 N N . THR B 1 278 ? -13.609 5.23 7.562 1 95.44 278 THR B N 1
ATOM 5491 C CA . THR B 1 278 ? -14.391 6.398 7.953 1 95.44 278 THR B CA 1
ATOM 5492 C C . THR B 1 278 ? -15.273 6.871 6.805 1 95.44 278 THR B C 1
ATOM 5494 O O . THR B 1 278 ? -16.219 7.633 7.016 1 95.44 278 THR B O 1
ATOM 5497 N N . GLY B 1 279 ? -14.969 6.438 5.602 1 95.5 279 GLY B N 1
ATOM 5498 C CA . GLY B 1 279 ? -15.719 6.887 4.441 1 95.5 279 GLY B CA 1
ATOM 5499 C C . GLY B 1 279 ? -15.289 8.258 3.945 1 95.5 279 GLY B C 1
ATOM 5500 O O . GLY B 1 279 ? -15.797 8.742 2.932 1 95.5 279 GLY B O 1
ATOM 5501 N N . THR B 1 280 ? -14.359 8.852 4.684 1 96.12 280 THR B N 1
ATOM 5502 C CA . THR B 1 280 ? -13.797 10.148 4.309 1 96.12 280 THR B CA 1
ATOM 5503 C C . THR B 1 280 ? -12.281 10.07 4.188 1 96.12 280 THR B C 1
ATOM 5505 O O . THR B 1 280 ? -11.68 9.023 4.461 1 96.12 280 THR B O 1
ATOM 5508 N N . SER B 1 281 ? -11.672 11.086 3.604 1 96.88 281 SER B N 1
ATOM 5509 C CA . SER B 1 281 ? -10.234 11.078 3.387 1 96.88 281 SER B CA 1
ATOM 5510 C C . SER B 1 281 ? -9.5 11.82 4.5 1 96.88 281 SER B C 1
ATOM 5512 O O . SER B 1 281 ? -10.117 12.258 5.473 1 96.88 281 SER B O 1
ATOM 5514 N N . TRP B 1 282 ? -8.211 11.906 4.449 1 96.31 282 TRP B N 1
ATOM 5515 C CA . TRP B 1 282 ? -7.363 12.445 5.508 1 96.31 282 TRP B CA 1
ATOM 5516 C C . TRP B 1 282 ? -7.328 13.969 5.457 1 96.31 282 TRP B C 1
ATOM 5518 O O . TRP B 1 282 ? -7.098 14.555 4.395 1 96.31 282 TRP B O 1
ATOM 5528 N N . GLY B 1 283 ? -7.609 14.602 6.555 1 94.06 283 GLY B N 1
ATOM 5529 C CA . GLY B 1 283 ? -7.516 16.047 6.75 1 94.06 283 GLY B CA 1
ATOM 5530 C C . GLY B 1 283 ? -7.141 16.422 8.164 1 94.06 283 GLY B C 1
ATOM 5531 O O . GLY B 1 283 ? -7.512 15.742 9.125 1 94.06 283 GLY B O 1
ATOM 5532 N N . VAL B 1 284 ? -6.488 17.594 8.281 1 92.88 284 VAL B N 1
ATOM 5533 C CA . VAL B 1 284 ? -6.016 17.922 9.617 1 92.88 284 VAL B CA 1
ATOM 5534 C C . VAL B 1 284 ? -6.488 19.328 9.992 1 92.88 284 VAL B C 1
ATOM 5536 O O . VAL B 1 284 ? -6.664 19.641 11.172 1 92.88 284 VAL B O 1
ATOM 5539 N N . THR B 1 285 ? -6.832 20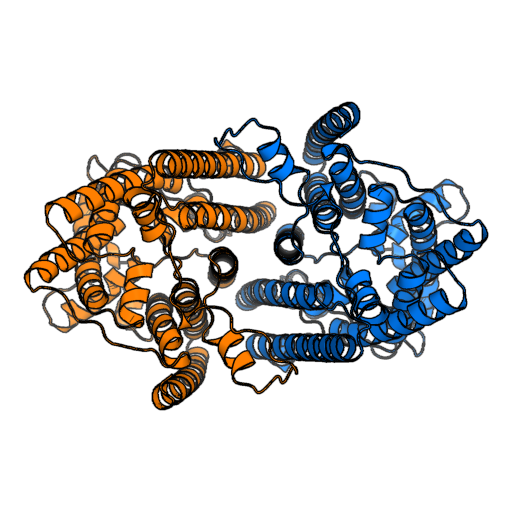.203 9.117 1 93.81 285 THR B N 1
ATOM 5540 C CA . THR B 1 285 ? -6.891 21.625 9.391 1 93.81 285 THR B CA 1
ATOM 5541 C C . THR B 1 285 ? -8.25 22.016 9.969 1 93.81 285 THR B C 1
ATOM 5543 O O . THR B 1 285 ? -8.359 22.984 10.711 1 93.81 285 THR B O 1
ATOM 5546 N N . ALA B 1 286 ? -9.281 21.281 9.578 1 93.69 286 ALA B N 1
ATOM 5547 C CA . ALA B 1 286 ? -10.586 21.594 10.156 1 93.69 286 ALA B CA 1
ATOM 5548 C C . ALA B 1 286 ? -10.57 21.438 11.672 1 93.69 286 ALA B C 1
ATOM 5550 O O . ALA B 1 286 ? -11.203 22.219 12.383 1 93.69 286 ALA B O 1
ATOM 5551 N N . VAL B 1 287 ? -9.859 20.547 12.125 1 95.94 287 VAL B N 1
ATOM 5552 C CA . VAL B 1 287 ? -9.766 20.25 13.555 1 95.94 287 VAL B CA 1
ATOM 5553 C C . VAL B 1 287 ? -9.039 21.391 14.266 1 95.94 287 VAL B C 1
ATOM 5555 O O . VAL B 1 287 ? -9.32 21.672 15.438 1 95.94 287 VAL B O 1
ATOM 5558 N N . PHE B 1 288 ? -8.156 22.062 13.539 1 97.5 288 PHE B N 1
ATOM 5559 C CA . PHE B 1 288 ? -7.453 23.188 14.125 1 97.5 288 PHE B CA 1
ATOM 5560 C C . PHE B 1 288 ? -8.422 24.328 14.445 1 97.5 288 PHE B C 1
ATOM 5562 O O . PHE B 1 288 ? -8.281 25 15.461 1 97.5 288 PHE B O 1
ATOM 5569 N N . ALA B 1 289 ? -9.367 24.5 13.578 1 96.75 289 ALA B N 1
ATOM 5570 C CA . ALA B 1 289 ? -10.398 25.484 13.867 1 96.75 289 ALA B CA 1
ATOM 5571 C C . ALA B 1 289 ? -11.195 25.094 15.109 1 96.75 289 ALA B C 1
ATOM 5573 O O . ALA B 1 289 ? -11.555 25.953 15.922 1 96.75 289 ALA B O 1
ATOM 5574 N N . ASP B 1 290 ? -11.492 23.844 15.258 1 96.81 290 ASP B N 1
ATOM 5575 C CA . ASP B 1 290 ? -12.195 23.344 16.438 1 96.81 290 ASP B CA 1
ATOM 5576 C C . ASP B 1 290 ? -11.383 23.609 17.703 1 96.81 290 ASP B C 1
ATOM 5578 O O . ASP B 1 290 ? -11.938 24.016 18.734 1 96.81 290 ASP B O 1
ATOM 5582 N N . TRP B 1 291 ? -10.094 23.328 17.562 1 97.56 291 TRP B N 1
ATOM 5583 C CA . TRP B 1 291 ? -9.227 23.531 18.719 1 97.56 291 TRP B CA 1
ATOM 5584 C C . TRP B 1 291 ? -9.234 25 19.141 1 97.56 291 TRP B C 1
ATOM 5586 O O . TRP B 1 291 ? -9.305 25.312 20.344 1 97.56 291 TRP B O 1
ATOM 5596 N N . ALA B 1 292 ? -9.172 25.875 18.188 1 97.44 292 ALA B N 1
ATOM 5597 C CA . ALA B 1 292 ? -9.203 27.297 18.484 1 97.44 292 ALA B CA 1
ATOM 5598 C C . ALA B 1 292 ? -10.547 27.703 19.078 1 97.44 292 ALA B C 1
ATOM 5600 O O . ALA B 1 292 ? -10.609 28.547 19.969 1 97.44 292 ALA B O 1
ATOM 5601 N N . ALA B 1 293 ? -11.586 27.156 18.516 1 96.56 293 ALA B N 1
ATOM 5602 C CA . ALA B 1 293 ? -12.914 27.438 19.047 1 96.56 293 ALA B CA 1
ATOM 5603 C C . ALA B 1 293 ? -13.016 27.062 20.516 1 96.56 293 ALA B C 1
ATOM 5605 O O . ALA B 1 293 ? -13.523 27.844 21.328 1 96.56 293 ALA B O 1
ATOM 5606 N N . TRP B 1 294 ? -12.617 25.891 20.875 1 96.06 294 TRP B N 1
ATOM 5607 C CA . TRP B 1 294 ? -12.641 25.453 22.266 1 96.06 294 TRP B CA 1
ATOM 5608 C C . TRP B 1 294 ? -11.797 26.359 23.141 1 96.06 294 TRP B C 1
ATOM 5610 O O . TRP B 1 294 ? -12.195 26.703 24.266 1 96.06 294 TRP B O 1
ATOM 5620 N N . PHE B 1 295 ? -10.633 26.766 22.656 1 96 295 PHE B N 1
ATOM 5621 C CA . PHE B 1 295 ? -9.703 27.578 23.422 1 96 295 PHE B CA 1
ATOM 5622 C C . PHE B 1 295 ? -10.289 28.969 23.672 1 96 295 PHE B C 1
ATOM 5624 O O . PHE B 1 295 ? -10.398 29.406 24.812 1 96 295 PHE B O 1
ATOM 5631 N N . TYR B 1 296 ? -10.727 29.672 22.625 1 96.06 296 TYR B N 1
ATOM 5632 C CA . TYR B 1 296 ? -11.172 31.047 22.734 1 96.06 296 TYR B CA 1
ATOM 5633 C C . TYR B 1 296 ? -12.547 31.125 23.391 1 96.06 296 TYR B C 1
ATOM 5635 O O . TYR B 1 296 ? -12.852 32.094 24.109 1 96.06 296 TYR B O 1
ATOM 5643 N N . GLN B 1 297 ? -13.328 30.172 23.094 1 93.38 297 GLN B N 1
ATOM 5644 C CA . GLN B 1 297 ? -14.617 30.125 23.781 1 93.38 297 GLN B CA 1
ATOM 5645 C C . GLN B 1 297 ? -14.445 29.812 25.266 1 93.38 297 GLN B C 1
ATOM 5647 O O . GLN B 1 297 ? -15.211 30.312 26.094 1 93.38 297 GLN B O 1
ATOM 5652 N N . GLY B 1 298 ? -13.602 28.922 25.594 1 92.81 298 GLY B N 1
ATOM 5653 C CA . GLY B 1 298 ? -13.305 28.641 26.984 1 92.81 298 GLY B CA 1
ATOM 5654 C C . GLY B 1 298 ? -12.836 29.859 27.766 1 92.81 298 GLY B C 1
ATOM 5655 O O . GLY B 1 298 ? -13.094 29.969 28.969 1 92.81 298 GLY B O 1
ATOM 5656 N N . LEU B 1 299 ? -12.188 30.812 27.094 1 95.25 299 LEU B N 1
ATOM 5657 C CA . LEU B 1 299 ? -11.711 32.031 27.703 1 95.25 299 LEU B CA 1
ATOM 5658 C C . LEU B 1 299 ? -12.797 33.094 27.703 1 95.25 299 LEU B C 1
ATOM 5660 O O . LEU B 1 299 ? -12.625 34.188 28.281 1 95.25 299 LEU B O 1
ATOM 5664 N N . GLY B 1 300 ? -13.898 32.812 27.031 1 93.31 300 GLY B N 1
ATOM 5665 C CA . GLY B 1 300 ? -15.016 33.75 26.953 1 93.31 300 GLY B CA 1
ATOM 5666 C C . GLY B 1 300 ? -14.797 34.875 25.953 1 93.31 300 GLY B C 1
ATOM 5667 O O . GLY B 1 300 ? -15.469 35.906 26.016 1 93.31 300 GLY B O 1
ATOM 5668 N N . ILE B 1 301 ? -13.914 34.594 25.047 1 94.06 301 ILE B N 1
ATOM 5669 C CA . ILE B 1 301 ? -13.547 35.656 24.094 1 94.06 301 ILE B CA 1
ATOM 5670 C C . ILE B 1 301 ? -14.516 35.656 22.906 1 94.06 301 ILE B C 1
ATOM 5672 O O . ILE B 1 301 ? -14.898 36.688 22.406 1 94.06 301 ILE B O 1
ATOM 5676 N N . ILE B 1 302 ? -14.852 34.406 22.5 1 93.75 302 ILE B N 1
ATOM 5677 C CA . ILE B 1 302 ? -15.734 34.312 21.359 1 93.75 302 ILE B CA 1
ATOM 5678 C C . ILE B 1 302 ? -16.797 33.25 21.609 1 93.75 302 ILE B C 1
ATOM 5680 O O . ILE B 1 302 ? -16.672 32.438 22.531 1 93.75 302 ILE B O 1
ATOM 5684 N N . ASP B 1 303 ? -17.891 33.281 20.828 1 94.06 303 ASP B N 1
ATOM 5685 C CA . ASP B 1 303 ? -18.938 32.281 20.766 1 94.06 303 ASP B CA 1
ATOM 5686 C C . ASP B 1 303 ? -19.188 31.844 19.312 1 94.06 303 ASP B C 1
ATOM 5688 O O . ASP B 1 303 ? -19.719 32.625 18.516 1 94.06 303 ASP B O 1
ATOM 5692 N N . VAL B 1 304 ? -18.797 30.594 19.062 1 93.81 304 VAL B N 1
ATOM 5693 C CA . VAL B 1 304 ? -18.844 30.141 17.672 1 93.81 304 VAL B CA 1
ATOM 5694 C C . VAL B 1 304 ? -20.203 29.516 17.375 1 93.81 304 VAL B C 1
ATOM 5696 O O . VAL B 1 304 ? -20.438 29.031 16.266 1 93.81 304 VAL B O 1
ATOM 5699 N N . SER B 1 305 ? -21.172 29.453 18.281 1 91.88 305 SER B N 1
ATOM 5700 C CA . SER B 1 305 ? -22.453 28.766 18.172 1 91.88 305 SER B CA 1
ATOM 5701 C C . SER B 1 305 ? -23.266 29.297 17 1 91.88 305 SER B C 1
ATOM 5703 O O . SER B 1 305 ? -24.062 28.578 16.406 1 91.88 305 SER B O 1
ATOM 5705 N N . ASN B 1 306 ? -23.031 30.547 16.641 1 91.5 306 ASN B N 1
ATOM 5706 C CA . ASN B 1 306 ? -23.844 31.141 15.578 1 91.5 306 ASN B CA 1
ATOM 5707 C C . ASN B 1 306 ? -23.047 31.312 14.297 1 91.5 306 ASN B C 1
ATOM 5709 O O . ASN B 1 306 ? -23.484 32 13.375 1 91.5 306 ASN B O 1
ATOM 5713 N N . TRP B 1 307 ? -21.844 30.766 14.297 1 93.94 307 TRP B N 1
ATOM 5714 C CA . TRP B 1 307 ? -21.062 30.844 13.07 1 93.94 307 TRP B CA 1
ATOM 5715 C C . TRP B 1 307 ? -21.5 29.781 12.062 1 93.94 307 TRP B C 1
ATOM 5717 O O . TRP B 1 307 ? -21.562 28.594 12.391 1 93.94 307 TRP B O 1
ATOM 5727 N N . PRO B 1 308 ? -21.766 30.109 10.867 1 92.31 308 PRO B N 1
ATOM 5728 C CA . PRO B 1 308 ? -22.266 29.172 9.867 1 92.31 308 PRO B CA 1
ATOM 5729 C C . PRO B 1 308 ? -21.312 28 9.641 1 92.31 308 PRO B C 1
ATOM 5731 O O . PRO B 1 308 ? -21.75 26.859 9.453 1 92.31 308 PRO B O 1
ATOM 5734 N N . TRP B 1 309 ? -20.109 28.234 9.68 1 91.12 309 TRP B N 1
ATOM 5735 C CA . TRP B 1 309 ? -19.125 27.188 9.406 1 91.12 309 TRP B CA 1
ATOM 5736 C C . TRP B 1 309 ? -19.188 26.078 10.453 1 91.12 309 TRP B C 1
ATOM 5738 O O . TRP B 1 309 ? -18.953 24.922 10.148 1 91.12 309 TRP B O 1
ATOM 5748 N N . PHE B 1 310 ? -19.562 26.438 11.641 1 93.38 310 PHE B N 1
ATOM 5749 C CA . PHE B 1 310 ? -19.578 25.484 12.742 1 93.38 310 PHE B CA 1
ATOM 5750 C C . PHE B 1 310 ? -20.953 24.828 12.867 1 93.38 310 PHE B C 1
ATOM 5752 O O . PHE B 1 310 ? -21.141 23.938 13.711 1 93.38 310 PHE B O 1
ATOM 5759 N N . ALA B 1 311 ? -21.891 25.141 12.062 1 90.06 311 ALA B N 1
ATOM 5760 C CA . ALA B 1 311 ? -23.281 24.672 12.203 1 90.06 311 ALA B CA 1
ATOM 5761 C C . ALA B 1 311 ? -23.328 23.156 12.211 1 90.06 311 ALA B C 1
ATOM 5763 O O . ALA B 1 311 ? -24 22.547 13.047 1 90.06 311 ALA B O 1
ATOM 5764 N N . SER B 1 312 ? -22.594 22.594 11.289 1 86.44 312 SER B N 1
ATOM 5765 C CA . SER B 1 312 ? -22.625 21.141 11.172 1 86.44 312 SER B CA 1
ATOM 5766 C C . SER B 1 312 ? -21.625 20.484 12.117 1 86.44 312 SER B C 1
ATOM 5768 O O . SER B 1 312 ? -21.531 19.25 12.164 1 86.44 312 SER B O 1
ATOM 5770 N N . ARG B 1 313 ? -20.938 21.281 12.891 1 90.56 313 ARG B N 1
ATOM 5771 C CA . ARG B 1 313 ? -19.859 20.75 13.727 1 90.56 313 ARG B CA 1
ATOM 5772 C C . ARG B 1 313 ? -20.172 20.953 15.203 1 90.56 313 ARG B C 1
ATOM 5774 O O . ARG B 1 313 ? -19.344 20.625 16.062 1 90.56 313 ARG B O 1
ATOM 5781 N N . MET B 1 314 ? -21.375 21.391 15.547 1 90.94 314 MET B N 1
ATOM 5782 C CA . MET B 1 314 ? -21.672 21.812 16.906 1 90.94 314 MET B CA 1
ATOM 5783 C C . MET B 1 314 ? -21.75 20.609 17.844 1 90.94 314 MET B C 1
ATOM 5785 O O . MET B 1 314 ? -21.391 20.719 19.031 1 90.94 314 MET B O 1
ATOM 5789 N N . ASP B 1 315 ? -22.172 19.484 17.312 1 88.75 315 ASP B N 1
ATOM 5790 C CA . ASP B 1 315 ? -22.172 18.281 18.141 1 88.75 315 ASP B CA 1
ATOM 5791 C C . ASP B 1 315 ? -20.766 17.953 18.625 1 88.75 315 ASP B C 1
ATOM 5793 O O . ASP B 1 315 ? -20.562 17.594 19.781 1 88.75 315 ASP B O 1
ATOM 5797 N N . GLY B 1 316 ? -19.844 18.125 17.734 1 89.25 316 GLY B N 1
ATOM 5798 C CA . GLY B 1 316 ? -18.469 17.906 18.109 1 89.25 316 GLY B CA 1
ATOM 5799 C C . GLY B 1 316 ? -17.938 18.938 19.094 1 89.25 316 GLY B C 1
ATOM 5800 O O . GLY B 1 316 ? -17.234 18.594 20.047 1 89.25 316 GLY B O 1
ATOM 5801 N N . ILE B 1 317 ? -18.312 20.172 18.828 1 92.12 317 ILE B N 1
ATOM 5802 C CA . ILE B 1 317 ? -17.859 21.25 19.688 1 92.12 317 ILE B CA 1
ATOM 5803 C C . ILE B 1 317 ? -18.438 21.078 21.094 1 92.12 317 ILE B C 1
ATOM 5805 O O . ILE B 1 317 ? -17.719 21.234 22.094 1 92.12 317 ILE B O 1
ATOM 5809 N N . ARG B 1 318 ? -19.641 20.672 21.203 1 91.5 318 ARG B N 1
ATOM 5810 C CA . ARG B 1 318 ? -20.281 20.484 22.484 1 91.5 318 ARG B CA 1
ATOM 5811 C C . ARG B 1 318 ? -19.75 19.25 23.203 1 91.5 318 ARG B C 1
ATOM 5813 O O . ARG B 1 318 ? -19.656 19.219 24.438 1 91.5 318 ARG B O 1
ATOM 5820 N N . GLY B 1 319 ? -19.453 18.234 22.438 1 90.94 319 GLY B N 1
ATOM 5821 C CA . GLY B 1 319 ? -18.953 16.984 23 1 90.94 319 GLY B CA 1
ATOM 5822 C C . GLY B 1 319 ? -17.562 17.109 23.594 1 90.94 319 GLY B C 1
ATOM 5823 O O . GLY B 1 319 ? -17.188 16.328 24.469 1 90.94 319 GLY B O 1
ATOM 5824 N N . GLY B 1 320 ? -16.75 18.094 23.078 1 92.31 320 GLY B N 1
ATOM 5825 C CA . GLY B 1 320 ? -15.453 18.344 23.672 1 92.31 320 GLY B CA 1
ATOM 5826 C C . GLY B 1 320 ? -14.32 17.656 22.922 1 92.31 320 GLY B C 1
ATOM 5827 O O . GLY B 1 320 ? -14.562 16.766 22.109 1 92.31 320 GLY B O 1
ATOM 5828 N N . PHE B 1 321 ? -13.141 17.953 23.344 1 93.5 321 PHE B N 1
ATOM 5829 C CA . PHE B 1 321 ? -11.906 17.531 22.688 1 93.5 321 PHE B CA 1
ATOM 5830 C C . PHE B 1 321 ? -11.789 16.016 22.688 1 93.5 321 PHE B C 1
ATOM 5832 O O . PHE B 1 321 ? -11.523 15.406 21.656 1 93.5 321 PHE B O 1
ATOM 5839 N N . PHE B 1 322 ? -12.023 15.352 23.75 1 93.5 322 PHE B N 1
ATOM 5840 C CA . PHE B 1 322 ? -11.734 13.93 23.938 1 93.5 322 PHE B CA 1
ATOM 5841 C C . PHE B 1 322 ? -12.812 13.078 23.297 1 93.5 322 PHE B C 1
ATOM 5843 O O . PHE B 1 322 ? -12.648 11.867 23.141 1 93.5 322 PHE B O 1
ATOM 5850 N N . ASN B 1 323 ? -13.922 13.758 22.828 1 94.38 323 ASN B N 1
ATOM 5851 C CA . ASN B 1 323 ? -15.008 13.039 22.172 1 94.38 323 ASN B CA 1
ATOM 5852 C C . ASN B 1 323 ? -15.07 13.359 20.688 1 94.38 323 ASN B C 1
ATOM 5854 O O . ASN B 1 323 ? -16.078 13.078 20.031 1 94.38 323 ASN B O 1
ATOM 5858 N N . ASP B 1 324 ? -14.016 13.992 20.219 1 95.62 324 ASP B N 1
ATOM 5859 C CA . ASP B 1 324 ? -13.922 14.352 18.797 1 95.62 324 ASP B CA 1
ATOM 5860 C C . ASP B 1 324 ? -12.898 13.477 18.078 1 95.62 324 ASP B C 1
ATOM 5862 O O . ASP B 1 324 ? -11.695 13.609 18.312 1 95.62 324 ASP B O 1
ATOM 5866 N N . PRO B 1 325 ? -13.336 12.641 17.141 1 95.88 325 PRO B N 1
ATOM 5867 C CA . PRO B 1 325 ? -12.422 11.742 16.453 1 95.88 325 PRO B CA 1
ATOM 5868 C C . PRO B 1 325 ? -11.305 12.477 15.719 1 95.88 325 PRO B C 1
ATOM 5870 O O . PRO B 1 325 ? -10.156 12.016 15.719 1 95.88 325 PRO B O 1
ATOM 5873 N N . GLY B 1 326 ? -11.648 13.57 15.062 1 96.19 326 GLY B N 1
ATOM 5874 C CA . GLY B 1 326 ? -10.617 14.359 14.406 1 96.19 326 GLY B CA 1
ATOM 5875 C C . GLY B 1 326 ? -9.531 14.828 15.352 1 96.19 326 GLY B C 1
ATOM 5876 O O . GLY B 1 326 ? -8.344 14.805 15.016 1 96.19 326 GLY B O 1
ATOM 5877 N N . SER B 1 327 ? -9.945 15.266 16.516 1 97.44 327 SER B N 1
ATOM 5878 C CA . SER B 1 327 ? -8.992 15.703 17.531 1 97.44 327 SER B CA 1
ATOM 5879 C C . SER B 1 327 ? -8.125 14.547 18.016 1 97.44 327 SER B C 1
ATOM 5881 O O . SER B 1 327 ? -6.938 14.727 18.281 1 97.44 327 SER B O 1
ATOM 5883 N N . MET B 1 328 ? -8.766 13.359 18.141 1 97.69 328 MET B N 1
ATOM 5884 C CA . MET B 1 328 ? -7.996 12.18 18.547 1 97.69 328 MET B CA 1
ATOM 5885 C C . MET B 1 328 ? -6.91 11.867 17.516 1 97.69 328 MET B C 1
ATOM 5887 O O . MET B 1 328 ? -5.785 11.523 17.891 1 97.69 328 MET B O 1
ATOM 5891 N N . ARG B 1 329 ? -7.219 12.008 16.266 1 97.81 329 ARG B N 1
ATOM 5892 C CA . ARG B 1 329 ? -6.25 11.719 15.219 1 97.81 329 ARG B CA 1
ATOM 5893 C C . ARG B 1 329 ? -5.121 12.75 15.219 1 97.81 329 ARG B C 1
ATOM 5895 O O . ARG B 1 329 ? -3.945 12.383 15.18 1 97.81 329 ARG B O 1
ATOM 5902 N N . ASN B 1 330 ? -5.477 14.047 15.266 1 98.31 330 ASN B N 1
ATOM 5903 C CA . ASN B 1 330 ? -4.453 15.086 15.273 1 98.31 330 ASN B CA 1
ATOM 5904 C C . ASN B 1 330 ? -3.586 15.016 16.516 1 98.31 330 ASN B C 1
ATOM 5906 O O . ASN B 1 330 ? -2.369 15.195 16.453 1 98.31 330 ASN B O 1
ATOM 5910 N N . ALA B 1 331 ? -4.234 14.812 17.672 1 97.94 331 ALA B N 1
ATOM 5911 C CA . ALA B 1 331 ? -3.465 14.617 18.891 1 97.94 331 ALA B CA 1
ATOM 5912 C C . ALA B 1 331 ? -2.561 13.391 18.781 1 97.94 331 ALA B C 1
ATOM 5914 O O . ALA B 1 331 ? -1.438 13.398 19.297 1 97.94 331 ALA B O 1
ATOM 5915 N N . GLY B 1 332 ? -3.119 12.367 18.156 1 98.19 332 GLY B N 1
ATOM 5916 C CA . GLY B 1 332 ? -2.312 11.18 17.906 1 98.19 332 GLY B CA 1
ATOM 5917 C C . GLY B 1 332 ? -1.063 11.469 17.109 1 98.19 332 GLY B C 1
ATOM 5918 O O . GLY B 1 332 ? 0.01 10.945 17.391 1 98.19 332 GLY B O 1
ATOM 5919 N N . ILE B 1 333 ? -1.239 12.258 16.094 1 98.06 333 ILE B N 1
ATOM 5920 C CA . ILE B 1 333 ? -0.088 12.617 15.281 1 98.06 333 ILE B CA 1
ATOM 5921 C C . ILE B 1 333 ? 0.973 13.297 16.141 1 98.06 333 ILE B C 1
ATOM 5923 O O . ILE B 1 333 ? 2.158 12.961 16.062 1 98.06 333 ILE B O 1
ATOM 5927 N N . LEU B 1 334 ? 0.547 14.188 16.984 1 97.81 334 LEU B N 1
ATOM 5928 C CA . LEU B 1 334 ? 1.437 14.906 17.891 1 97.81 334 LEU B CA 1
ATOM 5929 C C . LEU B 1 334 ? 2.168 13.938 18.812 1 97.81 334 LEU B C 1
ATOM 5931 O O . LEU B 1 334 ? 3.396 13.977 18.906 1 97.81 334 LEU B O 1
ATOM 5935 N N . ILE B 1 335 ? 1.438 13.07 19.422 1 98.19 335 ILE B N 1
ATOM 5936 C CA . ILE B 1 335 ? 1.994 12.156 20.406 1 98.19 335 ILE B CA 1
ATOM 5937 C C . ILE B 1 335 ? 2.84 11.094 19.703 1 98.19 335 ILE B C 1
ATOM 5939 O O . ILE B 1 335 ? 3.867 10.664 20.234 1 98.19 335 ILE B O 1
ATOM 5943 N N . GLY B 1 336 ? 2.383 10.664 18.547 1 98.06 336 GLY B N 1
ATOM 5944 C CA . GLY B 1 336 ? 3.182 9.719 17.781 1 98.06 336 GLY B CA 1
ATOM 5945 C C . GLY B 1 336 ? 4.551 10.266 17.406 1 98.06 336 GLY B C 1
ATOM 5946 O O . GLY B 1 336 ? 5.543 9.531 17.453 1 98.06 336 GLY B O 1
ATOM 5947 N N . ALA B 1 337 ? 4.539 11.516 17.062 1 97.81 337 ALA B N 1
ATOM 5948 C CA . ALA B 1 337 ? 5.801 12.172 16.719 1 97.81 337 ALA B CA 1
ATOM 5949 C C . ALA B 1 337 ? 6.699 12.289 17.953 1 97.81 337 ALA B C 1
ATOM 5951 O O . ALA B 1 337 ? 7.926 12.297 17.828 1 97.81 337 ALA B O 1
ATOM 5952 N N . LEU B 1 338 ? 6.102 12.406 19.094 1 97.69 338 LEU B N 1
ATOM 5953 C CA . LEU B 1 338 ? 6.836 12.477 20.344 1 97.69 338 LEU B CA 1
ATOM 5954 C C . LEU B 1 338 ? 7.449 11.125 20.703 1 97.69 338 LEU B C 1
ATOM 5956 O O . LEU B 1 338 ? 8.57 11.055 21.203 1 97.69 338 LEU B O 1
ATOM 5960 N N . LEU B 1 339 ? 6.77 10.062 20.422 1 97.38 339 LEU B N 1
ATOM 5961 C CA . LEU B 1 339 ? 7.18 8.711 20.781 1 97.38 339 LEU B CA 1
ATOM 5962 C C . LEU B 1 339 ? 8.477 8.328 20.078 1 97.38 339 LEU B C 1
ATOM 5964 O O . LEU B 1 339 ? 9.312 7.613 20.641 1 97.38 339 LEU B O 1
ATOM 5968 N N . CYS B 1 340 ? 8.648 8.789 18.891 1 95.06 340 CYS B N 1
ATOM 5969 C CA . CYS B 1 340 ? 9.781 8.375 18.062 1 95.06 340 CYS B CA 1
ATOM 5970 C C . CYS B 1 340 ? 11.094 8.805 18.703 1 95.06 340 CYS B C 1
ATOM 5972 O O . CYS B 1 340 ? 11.938 7.965 19.016 1 95.06 340 CYS B O 1
ATOM 5974 N N . PRO B 1 341 ? 11.344 10.094 18.984 1 94.81 341 PRO B N 1
ATOM 5975 C CA . PRO B 1 341 ? 12.602 10.484 19.625 1 94.81 341 PRO B CA 1
ATOM 5976 C C . PRO B 1 341 ? 12.727 9.953 21.047 1 94.81 341 PRO B C 1
ATOM 5978 O O . PRO B 1 341 ? 13.836 9.68 21.516 1 94.81 341 PRO B O 1
ATOM 5981 N N . LEU B 1 342 ? 11.625 9.734 21.75 1 96.19 342 LEU B N 1
ATOM 5982 C CA . LEU B 1 342 ? 11.688 9.164 23.094 1 96.19 342 LEU B CA 1
ATOM 5983 C C . LEU B 1 342 ? 12.234 7.742 23.062 1 96.19 342 LEU B C 1
ATOM 5985 O O . LEU B 1 342 ? 13.141 7.398 23.812 1 96.19 342 LEU B O 1
ATOM 5989 N N . LEU B 1 343 ? 11.727 6.922 22.156 1 95.31 343 LEU B N 1
ATOM 5990 C CA . LEU B 1 343 ? 12.148 5.527 22.047 1 95.31 343 LEU B CA 1
ATOM 5991 C C . LEU B 1 343 ? 13.578 5.434 21.516 1 95.31 343 LEU B C 1
ATOM 5993 O O . LEU B 1 343 ? 14.258 4.43 21.734 1 95.31 343 LEU B O 1
ATOM 5997 N N . ALA B 1 344 ? 13.961 6.496 20.828 1 94.31 344 ALA B N 1
ATOM 5998 C CA . ALA B 1 344 ? 15.336 6.543 20.328 1 94.31 344 ALA B CA 1
ATOM 5999 C C . ALA B 1 344 ? 16.281 7.082 21.391 1 94.31 344 ALA B C 1
ATOM 6001 O O . ALA B 1 344 ? 17.5 6.992 21.25 1 94.31 344 ALA B O 1
ATOM 6002 N N . GLY B 1 345 ? 15.727 7.664 22.469 1 94.31 345 GLY B N 1
ATOM 6003 C CA . GLY B 1 345 ? 16.531 8.242 23.531 1 94.31 345 GLY B CA 1
ATOM 6004 C C . GLY B 1 345 ? 17.203 9.539 23.125 1 94.31 345 GLY B C 1
ATOM 6005 O O . GLY B 1 345 ? 18.297 9.844 23.594 1 94.31 345 GLY B O 1
ATOM 6006 N N . HIS B 1 346 ? 16.672 10.234 22.188 1 93.19 346 HIS B N 1
ATOM 6007 C CA . HIS B 1 346 ? 17.297 11.438 21.672 1 93.19 346 HIS B CA 1
ATOM 6008 C C . HIS B 1 346 ? 16.328 12.609 21.672 1 93.19 346 HIS B C 1
ATOM 6010 O O . HIS B 1 346 ? 16.453 13.523 20.844 1 93.19 346 HIS B O 1
ATOM 6016 N N . TYR B 1 347 ? 15.328 12.562 22.547 1 94.25 347 TYR B N 1
ATOM 6017 C CA . TYR B 1 347 ? 14.383 13.664 22.641 1 94.25 347 TYR B CA 1
ATOM 6018 C C . TYR B 1 347 ? 15.047 14.906 23.219 1 94.25 347 TYR B C 1
ATOM 6020 O O . TYR B 1 347 ? 15.805 14.82 24.188 1 94.25 347 TYR B O 1
ATOM 6028 N N . LYS B 1 348 ? 14.93 16 22.594 1 92.62 348 LYS B N 1
ATOM 6029 C CA . LYS B 1 348 ? 15.406 17.312 23.062 1 92.62 348 LYS B CA 1
ATOM 6030 C C . LYS B 1 348 ? 14.414 18.406 22.703 1 92.62 348 LYS B C 1
ATOM 6032 O O . LYS B 1 348 ? 13.914 18.469 21.578 1 92.62 348 LYS B O 1
ATOM 6037 N N . PHE B 1 349 ? 14.047 19.172 23.609 1 93.25 349 PHE B N 1
ATOM 6038 C CA . PHE B 1 349 ? 13.188 20.328 23.359 1 93.25 349 PHE B CA 1
ATOM 6039 C C . PHE B 1 349 ? 14.008 21.5 22.828 1 93.25 349 PHE B C 1
ATOM 6041 O O . PHE B 1 349 ? 14.883 22.031 23.531 1 93.25 349 PHE B O 1
ATOM 6048 N N . ASN B 1 350 ? 13.766 21.875 21.594 1 89.56 350 ASN B N 1
ATOM 6049 C CA . ASN B 1 350 ? 14.531 22.922 20.938 1 89.56 350 ASN B CA 1
ATOM 6050 C C . ASN B 1 350 ? 13.844 24.281 21.062 1 89.56 350 ASN B C 1
ATOM 6052 O O . ASN B 1 350 ? 12.758 24.484 20.516 1 89.56 350 ASN B O 1
ATOM 6056 N N . ARG B 1 351 ? 14.5 25.203 21.703 1 87.81 351 ARG B N 1
ATOM 6057 C CA . ARG B 1 351 ? 13.984 26.562 21.875 1 87.81 351 ARG B CA 1
ATOM 6058 C C . ARG B 1 351 ? 14.992 27.594 21.391 1 87.81 351 ARG B C 1
ATOM 6060 O O . ARG B 1 351 ? 15 28.734 21.875 1 87.81 351 ARG B O 1
ATOM 6067 N N . HIS B 1 352 ? 15.812 27.078 20.531 1 85.69 352 HIS B N 1
ATOM 6068 C CA . HIS B 1 352 ? 16.875 27.984 20.094 1 85.69 352 HIS B CA 1
ATOM 6069 C C . HIS B 1 352 ? 16.422 28.828 18.906 1 85.69 352 HIS B C 1
ATOM 6071 O O . HIS B 1 352 ? 16.719 28.5 17.75 1 85.69 352 HIS B O 1
ATOM 6077 N N . PHE B 1 353 ? 15.672 29.922 19.094 1 85.94 353 PHE B N 1
ATOM 6078 C CA . PHE B 1 353 ? 15.281 30.906 18.078 1 85.94 353 PHE B CA 1
ATOM 6079 C C . PHE B 1 353 ? 15.25 32.312 18.672 1 85.94 353 PHE B C 1
ATOM 6081 O O . PHE B 1 353 ? 15.18 32.469 19.891 1 85.94 353 PHE B O 1
ATOM 6088 N N . LYS B 1 354 ? 15.43 33.281 17.875 1 90.94 354 LYS B N 1
ATOM 6089 C CA . LYS B 1 354 ? 15.398 34.688 18.297 1 90.94 354 LYS B CA 1
ATOM 6090 C C . LYS B 1 354 ? 13.961 35.156 18.516 1 90.94 354 LYS B C 1
ATOM 6092 O O . LYS B 1 354 ? 13.023 34.625 17.922 1 90.94 354 LYS B O 1
ATOM 6097 N N . LEU B 1 355 ? 13.844 36.062 19.359 1 90.62 355 LEU B N 1
ATOM 6098 C CA . LEU B 1 355 ? 12.523 36.594 19.656 1 90.62 355 LEU B CA 1
ATOM 6099 C C . LEU B 1 355 ? 11.859 37.125 18.406 1 90.62 355 LEU B C 1
ATOM 6101 O O . LEU B 1 355 ? 10.641 37.031 18.25 1 90.62 355 LEU B O 1
ATOM 6105 N N . ARG B 1 356 ? 12.648 37.625 17.547 1 91.56 356 ARG B N 1
ATOM 6106 C CA . ARG B 1 356 ? 12.125 38.156 16.297 1 91.56 356 ARG B CA 1
ATOM 6107 C C . ARG B 1 356 ? 11.5 37.062 15.445 1 91.56 356 ARG B C 1
ATOM 6109 O O . ARG B 1 356 ? 10.523 37.281 14.734 1 91.56 356 ARG B O 1
ATOM 6116 N N . ASP B 1 357 ? 12.039 35.875 15.562 1 94.25 357 ASP B N 1
ATOM 6117 C CA . ASP B 1 357 ? 11.555 34.75 14.773 1 94.25 357 ASP B CA 1
ATOM 6118 C C . ASP B 1 357 ? 10.148 34.344 15.203 1 94.25 357 ASP B C 1
ATOM 6120 O O . ASP B 1 357 ? 9.391 33.781 14.414 1 94.25 357 ASP B O 1
ATOM 6124 N N . VAL B 1 358 ? 9.797 34.656 16.406 1 95.62 358 VAL B N 1
ATOM 6125 C CA . VAL B 1 358 ? 8.484 34.312 16.938 1 95.62 358 VAL B CA 1
ATOM 6126 C C . VAL B 1 358 ? 7.387 34.969 16.125 1 95.62 358 VAL B C 1
ATOM 6128 O O . VAL B 1 358 ? 6.348 34.375 15.859 1 95.62 358 VAL B O 1
ATOM 6131 N N . ILE B 1 359 ? 7.68 36.156 15.719 1 96.5 359 ILE B N 1
ATOM 6132 C CA . ILE B 1 359 ? 6.707 36.906 14.922 1 96.5 359 ILE B CA 1
ATOM 6133 C C . ILE B 1 359 ? 6.5 36.219 13.578 1 96.5 359 ILE B C 1
ATOM 6135 O O . ILE B 1 359 ? 5.367 36.125 13.094 1 96.5 359 ILE B O 1
ATOM 6139 N N . TYR B 1 360 ? 7.562 35.719 13.016 1 96.06 360 TYR B N 1
ATOM 6140 C CA . TYR B 1 360 ? 7.469 35.031 11.719 1 96.06 360 TYR B CA 1
ATOM 6141 C C . TYR B 1 360 ? 6.805 33.688 11.852 1 96.06 360 TYR B C 1
ATOM 6143 O O . TYR B 1 360 ? 6.059 33.25 10.969 1 96.06 360 TYR B O 1
ATOM 6151 N N . TYR B 1 361 ? 7.121 33 12.945 1 97.12 361 TYR B N 1
ATOM 6152 C CA . TYR B 1 361 ? 6.43 31.75 13.195 1 97.12 361 TYR B CA 1
ATOM 6153 C C . TYR B 1 361 ? 4.934 31.969 13.367 1 97.12 361 TYR B C 1
ATOM 6155 O O . TYR B 1 361 ? 4.125 31.203 12.82 1 97.12 361 TYR B O 1
ATOM 6163 N N . ALA B 1 362 ? 4.609 33.031 14.109 1 97.88 362 ALA B N 1
ATOM 6164 C CA . ALA B 1 362 ? 3.207 33.375 14.328 1 97.88 362 ALA B CA 1
ATOM 6165 C C . ALA B 1 362 ? 2.52 33.719 13.016 1 97.88 362 ALA B C 1
ATOM 6167 O O . ALA B 1 362 ? 1.412 33.25 12.742 1 97.88 362 ALA B O 1
ATOM 6168 N N . LEU B 1 363 ? 3.176 34.5 12.242 1 97.94 363 LEU B N 1
ATOM 6169 C CA . LEU B 1 363 ? 2.633 34.906 10.945 1 97.94 363 LEU B CA 1
ATOM 6170 C C . LEU B 1 363 ? 2.475 33.688 10.039 1 97.94 363 LEU B C 1
ATOM 6172 O O . LEU B 1 363 ? 1.498 33.562 9.297 1 97.94 363 LEU B O 1
ATOM 6176 N N . GLY B 1 364 ? 3.475 32.844 10.102 1 97.81 364 GLY B N 1
ATOM 6177 C CA . GLY B 1 364 ? 3.379 31.625 9.328 1 97.81 364 GLY B CA 1
ATOM 6178 C C . GLY B 1 364 ? 2.158 30.781 9.68 1 97.81 364 GLY B C 1
ATOM 6179 O O . GLY B 1 364 ? 1.423 30.344 8.797 1 97.81 364 GLY B O 1
ATOM 6180 N N . GLY B 1 365 ? 1.942 30.594 10.961 1 98.25 365 GLY B N 1
ATOM 6181 C CA . GLY B 1 365 ? 0.768 29.859 11.414 1 98.25 365 GLY B CA 1
ATOM 6182 C C . GLY B 1 365 ? -0.536 30.5 10.977 1 98.25 365 GLY B C 1
ATOM 6183 O O . GLY B 1 365 ? -1.44 29.828 10.492 1 98.25 365 GLY B O 1
ATOM 6184 N N . LEU B 1 366 ? -0.595 31.828 11.148 1 98.5 366 LEU B N 1
ATOM 6185 C CA . LEU B 1 366 ? -1.802 32.562 10.789 1 98.5 366 LEU B CA 1
ATOM 6186 C C . LEU B 1 366 ? -2.09 32.438 9.297 1 98.5 366 LEU B C 1
ATOM 6188 O O . LEU B 1 366 ? -3.232 32.188 8.898 1 98.5 366 LEU B O 1
ATOM 6192 N N . LEU B 1 367 ? -1.069 32.562 8.5 1 98.56 367 LEU B N 1
ATOM 6193 C CA . LEU B 1 367 ? -1.223 32.469 7.051 1 98.56 367 LEU B CA 1
ATOM 6194 C C . LEU B 1 367 ? -1.65 31.062 6.633 1 98.56 367 LEU B C 1
ATOM 6196 O O . LEU B 1 367 ? -2.52 30.906 5.773 1 98.56 367 LEU B O 1
ATOM 6200 N N . MET B 1 368 ? -1.05 30.078 7.23 1 98.38 368 MET B N 1
ATOM 6201 C CA . MET B 1 368 ? -1.402 28.703 6.895 1 98.38 368 MET B CA 1
ATOM 6202 C C . MET B 1 368 ? -2.84 28.391 7.301 1 98.38 368 MET B C 1
ATOM 6204 O O . MET B 1 368 ? -3.602 27.828 6.52 1 98.38 368 MET B O 1
ATOM 6208 N N . GLY B 1 369 ? -3.172 28.766 8.539 1 98.44 369 GLY B N 1
ATOM 6209 C CA . GLY B 1 369 ? -4.52 28.516 9.016 1 98.44 369 GLY B CA 1
ATOM 6210 C C . GLY B 1 369 ? -5.59 29.172 8.164 1 98.44 369 GLY B C 1
ATOM 6211 O O . GLY B 1 369 ? -6.562 28.531 7.766 1 98.44 369 GLY B O 1
ATOM 6212 N N . TYR B 1 370 ? -5.379 30.453 7.93 1 98.31 370 TYR B N 1
ATOM 6213 C CA . TYR B 1 370 ? -6.32 31.219 7.117 1 98.31 370 TYR B CA 1
ATOM 6214 C C . TYR B 1 370 ? -6.352 30.703 5.688 1 98.31 370 TYR B C 1
ATOM 6216 O O . TYR B 1 370 ? -7.426 30.5 5.113 1 98.31 370 TYR B O 1
ATOM 6224 N N . GLY B 1 371 ? -5.199 30.484 5.133 1 97.88 371 GLY B N 1
ATOM 6225 C CA . GLY B 1 371 ? -5.094 29.984 3.775 1 97.88 371 GLY B CA 1
ATOM 6226 C C . GLY B 1 371 ? -5.758 28.625 3.598 1 97.88 371 GLY B C 1
ATOM 6227 O O . GLY B 1 371 ? -6.418 28.375 2.586 1 97.88 371 GLY B O 1
ATOM 6228 N N . ALA B 1 372 ? -5.555 27.734 4.562 1 97.69 372 ALA B N 1
ATOM 6229 C CA . ALA B 1 372 ? -6.145 26.391 4.5 1 97.69 372 ALA B CA 1
ATOM 6230 C C . ALA B 1 372 ? -7.668 26.469 4.453 1 97.69 372 ALA B C 1
ATOM 6232 O O . ALA B 1 372 ? -8.312 25.656 3.785 1 97.69 372 ALA B O 1
ATOM 6233 N N . ARG B 1 373 ? -8.203 27.422 5.148 1 96.06 373 ARG B N 1
ATOM 6234 C CA . ARG B 1 373 ? -9.656 27.547 5.184 1 96.06 373 ARG B CA 1
ATOM 6235 C C . ARG B 1 373 ? -10.188 28.047 3.842 1 96.06 373 ARG B C 1
ATOM 6237 O O . ARG B 1 373 ? -11.156 27.484 3.316 1 96.06 373 ARG B O 1
ATOM 6244 N N . ILE B 1 374 ? -9.555 29 3.318 1 95 374 ILE B N 1
ATOM 6245 C CA . ILE B 1 374 ? -10.078 29.594 2.092 1 95 374 ILE B CA 1
ATOM 6246 C C . ILE B 1 374 ? -9.828 28.656 0.917 1 95 374 ILE B C 1
ATOM 6248 O O . ILE B 1 374 ? -10.609 28.609 -0.037 1 95 374 ILE B O 1
ATOM 6252 N N . ALA B 1 375 ? -8.781 27.875 0.993 1 95.5 375 ALA B N 1
ATOM 6253 C CA . ALA B 1 375 ? -8.461 26.922 -0.059 1 95.5 375 ALA B CA 1
ATOM 6254 C C . ALA B 1 375 ? -9.258 25.625 0.117 1 95.5 375 ALA B C 1
ATOM 6256 O O . ALA B 1 375 ? -9.258 24.766 -0.768 1 95.5 375 ALA B O 1
ATOM 6257 N N . LEU B 1 376 ? -9.914 25.453 1.268 1 93.69 376 LEU B N 1
ATOM 6258 C CA . LEU B 1 376 ? -10.68 24.266 1.636 1 93.69 376 LEU B CA 1
ATOM 6259 C C . LEU B 1 376 ? -9.758 23.062 1.852 1 93.69 376 LEU B C 1
ATOM 6261 O O . LEU B 1 376 ? -10.07 21.953 1.429 1 93.69 376 LEU B O 1
ATOM 6265 N N . GLY B 1 377 ? -8.578 23.406 2.414 1 93.31 377 GLY B N 1
ATOM 6266 C CA . GLY B 1 377 ? -7.652 22.328 2.727 1 93.31 377 GLY B CA 1
ATOM 6267 C C . GLY B 1 377 ? -6.199 22.766 2.742 1 93.31 377 GLY B C 1
ATOM 6268 O O . GLY B 1 377 ? -5.883 23.875 2.328 1 93.31 377 GLY B O 1
ATOM 6269 N N . CYS B 1 378 ? -5.367 21.891 3.217 1 93.62 378 CYS B N 1
ATOM 6270 C CA . CYS B 1 378 ? -3.926 22.094 3.271 1 93.62 378 CYS B CA 1
ATOM 6271 C C . CYS B 1 378 ? -3.195 21.094 2.385 1 93.62 378 CYS B C 1
ATOM 6273 O O . CYS B 1 378 ? -3.754 20.609 1.4 1 93.62 378 CYS B O 1
ATOM 6275 N N . ASN B 1 379 ? -1.915 20.828 2.676 1 95 379 ASN B N 1
ATOM 6276 C CA . ASN B 1 379 ? -1.141 19.859 1.913 1 95 379 ASN B CA 1
ATOM 6277 C C . ASN B 1 379 ? -1.769 18.469 1.977 1 95 379 ASN B C 1
ATOM 6279 O O . ASN B 1 379 ? -1.794 17.75 0.978 1 95 379 ASN B O 1
ATOM 6283 N N . VAL B 1 380 ? -2.277 18.172 3.066 1 95 380 VAL B N 1
ATOM 6284 C CA . VAL B 1 380 ? -2.855 16.844 3.25 1 95 380 VAL B CA 1
ATOM 6285 C C . VAL B 1 380 ? -4.273 16.812 2.682 1 95 380 VAL B C 1
ATOM 6287 O O . VAL B 1 380 ? -4.633 15.898 1.944 1 95 380 VAL B O 1
ATOM 6290 N N . GLY B 1 381 ? -5.031 17.828 2.932 1 95.81 381 GLY B N 1
ATOM 6291 C CA . GLY B 1 381 ? -6.43 17.844 2.529 1 95.81 381 GLY B CA 1
ATOM 6292 C C . GLY B 1 381 ? -6.625 18.25 1.08 1 95.81 381 GLY B C 1
ATOM 6293 O O . GLY B 1 381 ? -7.16 17.469 0.281 1 95.81 381 GLY B O 1
ATOM 6294 N N . ALA B 1 382 ? -6.188 19.422 0.746 1 96.38 382 ALA B N 1
ATOM 6295 C CA . ALA B 1 382 ? -6.445 19.984 -0.574 1 96.38 382 ALA B CA 1
ATOM 6296 C C . ALA B 1 382 ? -5.527 19.375 -1.626 1 96.38 382 ALA B C 1
ATOM 6298 O O . ALA B 1 382 ? -5.918 19.219 -2.785 1 96.38 382 ALA B O 1
ATOM 6299 N N . LEU B 1 383 ? -4.359 19.031 -1.229 1 97.5 383 LEU B N 1
ATOM 6300 C CA . LEU B 1 383 ? -3.398 18.531 -2.213 1 97.5 383 LEU B CA 1
ATOM 6301 C C . LEU B 1 383 ? -3.41 17.016 -2.271 1 97.5 383 LEU B C 1
ATOM 6303 O O . LEU B 1 383 ? -3.865 16.422 -3.258 1 97.5 383 LEU B O 1
ATOM 6307 N N . TYR B 1 384 ? -2.898 16.344 -1.229 1 98 384 TYR B N 1
ATOM 6308 C CA . TYR B 1 384 ? -2.738 14.898 -1.209 1 98 384 TYR B CA 1
ATOM 6309 C C . TYR B 1 384 ? -4.086 14.195 -1.349 1 98 384 TYR B C 1
ATOM 6311 O O . TYR B 1 384 ? -4.297 13.422 -2.285 1 98 384 TYR B O 1
ATOM 6319 N N . SER B 1 385 ? -4.996 14.5 -0.413 1 98.38 385 SER B N 1
ATOM 6320 C CA . SER B 1 385 ? -6.324 13.898 -0.489 1 98.38 385 SER B CA 1
ATOM 6321 C C . SER B 1 385 ? -7.078 14.383 -1.727 1 98.38 385 SER B C 1
ATOM 6323 O O . SER B 1 385 ? -7.785 13.602 -2.369 1 98.38 385 SER B O 1
ATOM 6325 N N . GLY B 1 386 ? -6.93 15.664 -2.045 1 98.25 386 GLY B N 1
ATOM 6326 C CA . GLY B 1 386 ? -7.59 16.188 -3.236 1 98.25 386 GLY B CA 1
ATOM 6327 C C . GLY B 1 386 ? -7.188 15.445 -4.504 1 98.25 386 GLY B C 1
ATOM 6328 O O . GLY B 1 386 ? -8.047 14.914 -5.215 1 98.25 386 GLY B O 1
ATOM 6329 N N . ILE B 1 387 ? -5.898 15.32 -4.703 1 98.5 387 ILE B N 1
ATOM 6330 C CA . ILE B 1 387 ? -5.383 14.703 -5.922 1 98.5 387 ILE B CA 1
ATOM 6331 C C . ILE B 1 387 ? -5.691 13.211 -5.914 1 98.5 387 ILE B C 1
ATOM 6333 O O . ILE B 1 387 ? -6.121 12.656 -6.93 1 98.5 387 ILE B O 1
ATOM 6337 N N . CYS B 1 388 ? -5.535 12.562 -4.793 1 98.56 388 CYS B N 1
ATOM 6338 C CA . CYS B 1 388 ? -5.664 11.117 -4.738 1 98.56 388 CYS B CA 1
ATOM 6339 C C . CYS B 1 388 ? -7.129 10.695 -4.785 1 98.56 388 CYS B C 1
ATOM 6341 O O . CYS B 1 388 ? -7.438 9.547 -5.102 1 98.56 388 CYS B O 1
ATOM 6343 N N . ASN B 1 389 ? -8.039 11.633 -4.434 1 98.56 389 ASN B N 1
ATOM 6344 C CA . ASN B 1 389 ? -9.461 11.383 -4.641 1 98.56 389 ASN B CA 1
ATOM 6345 C C . ASN B 1 389 ? -9.938 11.93 -5.98 1 98.56 389 ASN B C 1
ATOM 6347 O O . ASN B 1 389 ? -11.141 12.109 -6.188 1 98.56 389 ASN B O 1
ATOM 6351 N N . MET B 1 390 ? -8.984 12.266 -6.801 1 98.5 390 MET B N 1
ATOM 6352 C CA . MET B 1 390 ? -9.18 12.555 -8.219 1 98.5 390 MET B CA 1
ATOM 6353 C C . MET B 1 390 ? -10.016 13.812 -8.406 1 98.5 390 MET B C 1
ATOM 6355 O O . MET B 1 390 ? -10.906 13.852 -9.258 1 98.5 390 MET B O 1
ATOM 6359 N N . SER B 1 391 ? -9.797 14.766 -7.555 1 98.38 391 SER B N 1
ATOM 6360 C CA . SER B 1 391 ? -10.375 16.094 -7.664 1 98.38 391 SER B CA 1
ATOM 6361 C C . SER B 1 391 ? -9.484 17.031 -8.477 1 98.38 391 SER B C 1
ATOM 6363 O O . SER B 1 391 ? -8.273 17.078 -8.266 1 98.38 391 SER B O 1
ATOM 6365 N N . LEU B 1 392 ? -10.016 17.766 -9.367 1 97.94 392 LEU B N 1
ATOM 6366 C CA . LEU B 1 392 ? -9.266 18.766 -10.125 1 97.94 392 LEU B CA 1
ATOM 6367 C C . LEU B 1 392 ? -8.688 19.828 -9.195 1 97.94 392 LEU B C 1
ATOM 6369 O O . LEU B 1 392 ? -7.598 20.359 -9.445 1 97.94 392 LEU B O 1
ATOM 6373 N N . SER B 1 393 ? -9.383 20.141 -8.133 1 97.75 393 SER B N 1
ATOM 6374 C CA . SER B 1 393 ? -8.977 21.188 -7.199 1 97.75 393 SER B CA 1
ATOM 6375 C C . SER B 1 393 ? -7.574 20.922 -6.656 1 97.75 393 SER B C 1
ATOM 6377 O O . SER B 1 393 ? -6.816 21.859 -6.402 1 97.75 393 SER B O 1
ATOM 6379 N N . GLY B 1 394 ? -7.227 19.625 -6.461 1 98.19 394 GLY B N 1
ATOM 6380 C CA . GLY B 1 394 ? -5.887 19.297 -6 1 98.19 394 GLY B CA 1
ATOM 6381 C C . GLY B 1 394 ? -4.801 19.703 -6.98 1 98.19 394 GLY B C 1
ATOM 6382 O O . GLY B 1 394 ? -3.742 20.188 -6.578 1 98.19 394 GLY B O 1
ATOM 6383 N N . TRP B 1 395 ? -5.039 19.578 -8.227 1 98.19 395 TRP B N 1
ATOM 6384 C CA . TRP B 1 395 ? -4.074 19.891 -9.266 1 98.19 395 TRP B CA 1
ATOM 6385 C C . TRP B 1 395 ? -3.928 21.406 -9.43 1 98.19 395 TRP B C 1
ATOM 6387 O O . TRP B 1 395 ? -2.91 21.891 -9.938 1 98.19 395 TRP B O 1
ATOM 6397 N N . VAL B 1 396 ? -4.934 22.156 -9.062 1 97.88 396 VAL B N 1
ATOM 6398 C CA . VAL B 1 396 ? -4.859 23.609 -9.07 1 97.88 396 VAL B CA 1
ATOM 6399 C C . VAL B 1 396 ? -4.121 24.094 -7.832 1 97.88 396 VAL B C 1
ATOM 6401 O O . VAL B 1 396 ? -3.316 25.031 -7.906 1 97.88 396 VAL B O 1
ATOM 6404 N N . PHE B 1 397 ? -4.426 23.484 -6.758 1 98.12 397 PHE B N 1
ATOM 6405 C CA . PHE B 1 397 ? -3.805 23.844 -5.488 1 98.12 397 PHE B CA 1
ATOM 6406 C C . PHE B 1 397 ? -2.297 23.625 -5.547 1 98.12 397 PHE B C 1
ATOM 6408 O O . PHE B 1 397 ? -1.528 24.406 -4.996 1 98.12 397 PHE B O 1
ATOM 6415 N N . LEU B 1 398 ? -1.849 22.578 -6.258 1 98.06 398 LEU B N 1
ATOM 6416 C CA . LEU B 1 398 ? -0.45 22.172 -6.289 1 98.06 398 LEU B CA 1
ATOM 6417 C C . LEU B 1 398 ? 0.438 23.297 -6.805 1 98.06 398 LEU B C 1
ATOM 6419 O O . LEU B 1 398 ? 1.387 23.703 -6.129 1 98.06 398 LEU B O 1
ATOM 6423 N N . PRO B 1 399 ? 0.217 23.828 -7.988 1 97.56 399 PRO B N 1
ATOM 6424 C CA . PRO B 1 399 ? 1.074 24.922 -8.445 1 97.56 399 PRO B CA 1
ATOM 6425 C C . PRO B 1 399 ? 0.944 26.172 -7.586 1 97.56 399 PRO B C 1
ATOM 6427 O O . PRO B 1 399 ? 1.91 26.938 -7.434 1 97.56 399 PRO B O 1
ATOM 6430 N N . SER B 1 400 ? -0.243 26.469 -7.043 1 98.12 400 SER B N 1
ATOM 6431 C CA . SER B 1 400 ? -0.441 27.625 -6.164 1 98.12 400 SER B CA 1
ATOM 6432 C C . SER B 1 400 ? 0.396 27.5 -4.895 1 98.12 400 SER B C 1
ATOM 6434 O O . SER B 1 400 ? 1.06 28.453 -4.488 1 98.12 400 SER B O 1
ATOM 6436 N N . LEU B 1 401 ? 0.31 26.328 -4.316 1 97.75 401 LEU B N 1
ATOM 6437 C CA . LEU B 1 401 ? 1.08 26.047 -3.113 1 97.75 401 LEU B CA 1
ATOM 6438 C C . LEU B 1 401 ? 2.576 26.156 -3.385 1 97.75 401 LEU B C 1
ATOM 6440 O O . LEU B 1 401 ? 3.324 26.688 -2.561 1 97.75 401 LEU B O 1
ATOM 6444 N N . THR B 1 402 ? 3.033 25.625 -4.508 1 97 402 THR B N 1
ATOM 6445 C CA . THR B 1 402 ? 4.441 25.641 -4.887 1 97 402 THR B CA 1
ATOM 6446 C C . THR B 1 402 ? 4.934 27.062 -5.082 1 97 402 THR B C 1
ATOM 6448 O O . THR B 1 402 ? 6.02 27.422 -4.617 1 97 402 THR B O 1
ATOM 6451 N N . LEU B 1 403 ? 4.145 27.844 -5.773 1 97.56 403 LEU B N 1
ATOM 6452 C CA . LEU B 1 403 ? 4.488 29.25 -5.973 1 97.56 403 LEU B CA 1
ATOM 6453 C C . LEU B 1 403 ? 4.602 29.969 -4.633 1 97.56 403 LEU B C 1
ATOM 6455 O O . LEU B 1 403 ? 5.547 30.734 -4.418 1 97.56 403 LEU B O 1
ATOM 6459 N N . GLY B 1 404 ? 3.582 29.766 -3.779 1 97.88 404 GLY B N 1
ATOM 6460 C CA . GLY B 1 404 ? 3.652 30.328 -2.443 1 97.88 404 GLY B CA 1
ATOM 6461 C C . GLY B 1 404 ? 4.875 29.875 -1.667 1 97.88 404 GLY B C 1
ATOM 6462 O O . GLY B 1 404 ? 5.5 30.672 -0.964 1 97.88 404 GLY B O 1
ATOM 6463 N N . GLY B 1 405 ? 5.172 28.609 -1.753 1 96.69 405 GLY B N 1
ATOM 6464 C CA . GLY B 1 405 ? 6.355 28.078 -1.101 1 96.69 405 GLY B CA 1
ATOM 6465 C C . GLY B 1 405 ? 7.641 28.734 -1.573 1 96.69 405 GLY B C 1
ATOM 6466 O O . GLY B 1 405 ? 8.5 29.078 -0.762 1 96.69 405 GLY B O 1
ATOM 6467 N N . ILE B 1 406 ? 7.789 28.938 -2.867 1 96.19 406 ILE B N 1
ATOM 6468 C CA . ILE B 1 406 ? 8.977 29.562 -3.445 1 96.19 406 ILE B CA 1
ATOM 6469 C C . ILE B 1 406 ? 9.086 31 -2.967 1 96.19 406 ILE B C 1
ATOM 6471 O O . ILE B 1 406 ? 10.156 31.453 -2.551 1 96.19 406 ILE B O 1
ATOM 6475 N N . LEU B 1 407 ? 7.965 31.703 -2.992 1 97.25 407 LEU B N 1
ATOM 6476 C CA . LEU B 1 407 ? 7.938 33.062 -2.49 1 97.25 407 LEU B CA 1
ATOM 6477 C C . LEU B 1 407 ? 8.305 33.125 -1.012 1 97.25 407 LEU B C 1
ATOM 6479 O O . LEU B 1 407 ? 9.047 34 -0.578 1 97.25 407 LEU B O 1
ATOM 6483 N N . GLY B 1 408 ? 7.742 32.188 -0.282 1 96.5 408 GLY B N 1
ATOM 6484 C CA . GLY B 1 408 ? 8.039 32.094 1.14 1 96.5 408 GLY B CA 1
ATOM 6485 C C . GLY B 1 408 ? 9.5 31.859 1.435 1 96.5 408 GLY B C 1
ATOM 6486 O O . GLY B 1 408 ? 10.078 32.469 2.332 1 96.5 408 GLY B O 1
ATOM 6487 N N . VAL B 1 409 ? 10.086 30.984 0.713 1 94.5 409 VAL B N 1
ATOM 6488 C CA . VAL B 1 409 ? 11.5 30.672 0.905 1 94.5 409 VAL B CA 1
ATOM 6489 C C . VAL B 1 409 ? 12.344 31.922 0.633 1 94.5 409 VAL B C 1
ATOM 6491 O O . VAL B 1 409 ? 13.297 32.219 1.365 1 94.5 409 VAL B O 1
ATOM 6494 N N . ARG B 1 410 ? 12.055 32.625 -0.379 1 95.12 410 ARG B N 1
ATOM 6495 C CA . ARG B 1 410 ? 12.781 33.844 -0.72 1 95.12 410 ARG B CA 1
ATOM 6496 C C . ARG B 1 410 ? 12.648 34.906 0.385 1 95.12 410 ARG B C 1
ATOM 6498 O O . ARG B 1 410 ? 13.617 35.594 0.719 1 95.12 410 ARG B O 1
ATOM 6505 N N . LEU B 1 411 ? 11.5 34.969 0.925 1 95.12 411 LEU B N 1
ATOM 6506 C CA . LEU B 1 411 ? 11.25 35.938 1.99 1 95.12 411 LEU B CA 1
ATOM 6507 C C . LEU B 1 411 ? 12 35.531 3.26 1 95.12 411 LEU B C 1
ATOM 6509 O O . LEU B 1 411 ? 12.562 36.406 3.941 1 95.12 411 LEU B O 1
ATOM 6513 N N . VAL B 1 412 ? 11.938 34.312 3.572 1 93.75 412 VAL B N 1
ATOM 6514 C CA . VAL B 1 412 ? 12.617 33.812 4.762 1 93.75 412 VAL B CA 1
ATOM 6515 C C . VAL B 1 412 ? 14.117 34.062 4.648 1 93.75 412 VAL B C 1
ATOM 6517 O O . VAL B 1 412 ? 14.766 34.406 5.637 1 93.75 412 VAL B O 1
ATOM 6520 N N . LYS B 1 413 ? 14.648 33.875 3.482 1 91.5 413 LYS B N 1
ATOM 6521 C CA . LYS B 1 413 ? 16.062 34.156 3.242 1 91.5 413 LYS B CA 1
ATOM 6522 C C . LYS B 1 413 ? 16.375 35.625 3.385 1 91.5 413 LYS B C 1
ATOM 6524 O O . LYS B 1 413 ? 17.375 36 4.016 1 91.5 413 LYS B O 1
ATOM 6529 N N . LYS B 1 414 ? 15.578 36.438 2.828 1 93.31 414 LYS B N 1
ATOM 6530 C CA . LYS B 1 414 ? 15.781 37.875 2.861 1 93.31 414 LYS B CA 1
ATOM 6531 C C . LYS B 1 414 ? 15.688 38.406 4.289 1 93.31 414 LYS B C 1
ATOM 6533 O O . LYS B 1 414 ? 16.469 39.281 4.68 1 93.31 414 LYS B O 1
ATOM 6538 N N . LEU B 1 415 ? 14.781 37.781 5.066 1 92.5 415 LEU B N 1
ATOM 6539 C CA . LEU B 1 415 ? 14.516 38.281 6.414 1 92.5 415 LEU B CA 1
ATOM 6540 C C . LEU B 1 415 ? 15.375 37.562 7.438 1 92.5 415 LEU B C 1
ATOM 6542 O O . LEU B 1 415 ? 15.367 37.906 8.625 1 92.5 415 LEU B O 1
ATOM 6546 N N . LYS B 1 416 ? 16.125 36.5 7.031 1 90.06 416 LYS B N 1
ATOM 6547 C CA . LYS B 1 416 ? 17.031 35.688 7.855 1 90.06 416 LYS B CA 1
ATOM 6548 C C . LYS B 1 416 ? 16.281 35.031 9.008 1 90.06 416 LYS B C 1
ATOM 6550 O O . LYS B 1 416 ? 16.688 35.125 10.164 1 90.06 416 LYS B O 1
ATOM 6555 N N . VAL B 1 417 ? 15.133 34.5 8.641 1 87.44 417 VAL B N 1
ATOM 6556 C CA . VAL B 1 417 ? 14.352 33.75 9.617 1 87.44 417 VAL B CA 1
ATOM 6557 C C . VAL B 1 417 ? 14.992 32.406 9.859 1 87.44 417 VAL B C 1
ATOM 6559 O O . VAL B 1 417 ? 15.438 31.734 8.922 1 87.44 417 VAL B O 1
ATOM 6562 N N . THR B 1 418 ? 15.117 32.031 11.094 1 81.94 418 THR B N 1
ATOM 6563 C CA . THR B 1 418 ? 15.688 30.734 11.438 1 81.94 418 THR B CA 1
ATOM 6564 C C . THR B 1 418 ? 14.633 29.625 11.336 1 81.94 418 THR B C 1
ATOM 6566 O O . THR B 1 418 ? 13.633 29.656 12.055 1 81.94 418 THR B O 1
ATOM 6569 N N . ILE B 1 419 ? 14.883 28.781 10.359 1 78.06 419 ILE B N 1
ATOM 6570 C CA . ILE B 1 419 ? 13.898 27.719 10.211 1 78.06 419 ILE B CA 1
ATOM 6571 C C . ILE B 1 419 ? 14.602 26.359 10.25 1 78.06 419 ILE B C 1
ATOM 6573 O O . ILE B 1 419 ? 15.758 26.25 9.844 1 78.06 419 ILE B O 1
#

Sequence (838 aa):
MKKKQIFIGFALLALLILFAGIQYTKDYKLALHLIIGLTIGYVMQRSRFGFAGGIRKLYLTGDGTLTKALMFLFSITLIVTAAIHYGAYVNGAEVFYKVAGTNAPVIPGSDYVEPANLATILGGILFGIGMMFGGGCASGTLTDAGEGQGRGLIVLFFFCTGALWGAHDMPWWKESIFFRIHKQLYLPDVFGYMGTIAISLLGFLIIYIIASKYQDKRRRENTLALEQYEKWEEEMPESKEYKFFSKETYHKFFVKRWSFYTGAVCIMLMFVTILVTTGTSWGVTAVFADWAAWFYQGLGIIDVSNWPWFASRMDGIRGGFFNDPGSMRNAGILIGALLCPLLAGHYKFNRHFKLRDVIYYALGGLLMGYGARIALGCNVGALYSGICNMSLSGWVFLPSLTLGGILGVRLVKKLKVTIMKKKQIFIGFALLALLILFAGIQYTKDYKLALHLIIGLTIGYVMQRSRFGFAGGIRKLYLTGDGTLTKALMFLFSITLIVTAAIHYGAYVNGAEVFYKVAGTNAPVIPGSDYVEPANLATILGGILFGIGMMFGGGCASGTLTDAGEGQGRGLIVLFFFCTGALWGAHDMPWWKESIFFRIHKQLYLPDVFGYMGTIAISLLGFLIIYIIASKYQDKRRRENTLALEQYEKWEEEMPESKEYKFFSKETYHKFFVKRWSFYTGAVCIMLMFVTILVTTGTSWGVTAVFADWAAWFYQGLGIIDVSNWPWFASRMDGIRGGFFNDPGSMRNAGILIGALLCPLLAGHYKFNRHFKLRDVIYYALGGLLMGYGARIALGCNVGALYSGICNMSLSGWVFLPSLTLGGILGVRLVKKLKVTI

Radius of gyration: 27.79 Å; Cα contacts (8 Å, |Δi|>4): 1643; chains: 2; bounding box: 60×77×64 Å

InterPro domains:
  IPR007272 Sulphur transport TsuA/YedE [PF04143] (46-406)
  IPR007272 Sulphur transport TsuA/YedE [PTHR30574] (93-416)

pLDDT: mean 94.52, std 4.25, range [71.75, 98.69]

Solvent-accessible surface area (backbone atoms only — not comparable to full-atom values): 39559 Å² total; per-residue (Å²): 113,43,64,68,38,27,52,50,25,53,51,49,50,53,50,48,53,53,49,33,53,54,33,34,74,76,38,55,58,38,21,52,28,24,54,51,14,25,50,49,12,26,39,31,54,43,21,68,54,50,72,43,52,31,52,50,36,30,72,72,22,21,31,32,63,56,38,43,31,48,39,50,33,48,48,60,37,25,54,49,40,48,27,45,39,48,24,32,39,78,73,66,22,40,49,29,88,81,38,65,94,54,89,59,54,57,20,54,20,26,75,46,39,37,43,58,30,56,30,23,35,52,11,18,24,35,24,15,25,9,23,43,44,35,59,26,35,72,70,37,23,36,27,33,34,27,46,27,32,46,59,17,48,47,14,44,55,26,18,13,47,15,16,35,51,25,45,69,45,40,70,58,48,61,72,33,81,40,36,65,48,66,64,57,45,52,39,44,81,78,49,33,63,70,44,36,52,51,52,48,50,48,51,39,47,50,51,40,49,51,38,50,47,48,24,43,52,25,48,77,66,69,55,49,48,70,90,74,80,56,77,82,33,46,84,72,80,80,65,98,64,83,51,76,95,38,71,66,42,48,35,60,76,50,36,34,54,44,51,53,60,58,32,27,54,53,49,38,47,49,44,50,34,41,23,49,54,68,44,35,58,57,68,64,61,71,44,31,22,51,52,32,47,55,52,39,36,73,71,67,75,48,76,63,84,80,36,75,73,40,59,89,42,44,69,46,63,72,58,31,66,92,65,23,37,62,45,29,19,54,50,15,19,18,51,15,9,29,39,38,36,18,51,39,20,64,63,55,75,43,72,90,71,56,76,72,39,50,56,41,17,33,49,8,10,27,31,27,16,25,12,20,46,56,30,66,29,44,65,50,25,24,28,52,34,3,41,33,48,38,8,52,25,9,65,52,25,45,60,24,24,50,51,13,31,54,52,15,47,54,48,33,61,76,66,68,54,85,111,114,42,63,67,38,28,52,50,26,53,51,48,51,53,50,48,55,52,48,34,53,54,34,35,74,76,38,54,58,38,20,51,28,24,53,51,15,24,50,47,11,26,40,32,54,44,21,68,54,49,73,43,51,30,53,50,35,29,71,74,24,20,32,32,65,56,38,43,32,48,38,51,33,49,47,59,38,26,54,48,39,47,28,46,38,49,22,32,40,78,72,66,23,39,51,28,87,81,38,66,94,52,89,58,55,57,23,55,22,26,76,45,39,37,43,59,29,54,29,22,35,52,12,17,25,35,24,16,26,9,23,42,43,36,60,27,34,71,69,36,24,36,27,33,34,27,45,27,32,46,58,18,48,47,14,45,53,26,19,13,47,15,17,34,52,23,44,69,44,38,70,60,46,59,72,33,81,40,37,64,48,67,66,57,44,54,39,44,81,78,48,33,65,70,44,35,51,51,53,49,51,49,50,38,47,50,51,41,49,52,39,50,48,48,24,44,51,24,48,79,66,71,54,48,46,70,89,73,78,56,76,81,32,45,84,72,81,80,65,99,63,82,50,75,94,37,69,65,43,49,35,60,75,48,38,34,55,45,50,53,60,58,32,28,53,54,48,39,48,49,46,50,34,40,23,49,53,67,44,36,59,57,67,65,61,72,44,31,21,52,51,31,48,54,54,38,36,73,72,66,73,48,77,63,85,81,37,75,74,39,60,89,42,44,68,44,63,73,58,30,67,93,65,23,38,64,45,30,18,52,51,15,17,18,51,15,9,29,40,38,35,18,51,38,21,65,62,56,77,44,72,90,68,55,77,72,42,50,56,42,17,34,48,8,10,29,31,26,16,26,12,21,45,56,31,66,28,43,65,52,25,24,29,50,34,3,41,33,49,39,9,52,25,9,66,51,25,45,59,24,24,49,52,14,29,53,54,16,46,54,48,34,59,75,69,64,53,85,111

Organism: Clostridium novyi (strain NT) (NCBI:txid386415)

Nearest PDB structures (foldseek):
  8k1r-assembly1_A  TM=7.687E-01  e=6.901E-11  Spirochaeta thermophila DSM 6578
  6leo-assembly1_A  TM=7.569E-01  e=4.431E-11  Spirochaeta thermophila
  8k1r-assembly1_B  TM=7.718E-01  e=1.532E-10  Spirochaeta thermophila DSM 6578
  8j4c-assembly1_A  TM=7.442E-01  e=4.056E-11  Spirochaeta thermophila DSM 6578
  6lep-assembly1_A  TM=7.359E-01  e=4.632E-11  Spirochaeta thermophila

Secondary structure (DSSP, 8-state):
--HHHHHHHHHHHHHHHHHHHHHHHH-HHHHHHHHHHHHHHHHHHHHT--HHHHHHHHHHH---HHHHHHHHHHHHHHHHHHHHHHHHHHTT-B-HHHHTTSSS-B-TTGGG--B--HHHHHHHHHHHHHHHHHTS-HHHHHHHHHTTBHHHHHHHHHHHHHHHHHHHHHHHHHHSGGG----B-BHHHHHHHHHHHHHHHHHHHHHHHHHHHHHHHHHHTT--------GGGSPPPPPSS--SSSHHHHIIIIISPPPHHHHHHHHHHHHHHHHHHHSS----HHHHHHHHHHHHHHTTS--GGG-GGGGGGHHHHHH-GGG-HHHHHHHHHHHHHHHHHHHHT----B----HHHHHHHHHHHHHHHHHHHHHT--IIIIIIIHHHTTBHHHHHHHHHHHHHHHHHHHHHHHHT---/--HHHHHHHHHHHHHHHHHHHHHHHH-HHHHHHHHHHHHHHHHHHHHT--HHHHHHHHHHH---HHHHHHHHHHHHHHHHHHHHHHHHHHTT-B-HHHHTTSSS-B-TTGGG--B--HHHHHHHHHHHHHHHHHTS-HHHHHHHHHTTBHHHHHHHHHHHHHHHHHHHHHHHHHHSGGG----B-BHHHHHHHHHHHHHHHHHHHHHHHHHHHHHHHHHHTT--------GGGSPPPPPSS--SSSHHHHIIIIISPPPHHHHHHHHHHHHHHHHHHHSS----HHHHHHHHHHHHHHTTS--GGG-GGGGGGHHHHHH-GGG-HHHHHHHHHHHHHHHHHHHHT----B----HHHHHHHHHHHHHHHHHHHHHT--IIIIIIIHHHTTBHHHHHHHHHHHHHHHHHHHHHHHHT---